Protein AF-A0A166SBR6-F1 (afdb_monomer_lite)

Foldseek 3Di:
DPPDPDPVLVDDLVVLLVVLLVLCLVPLAAASVSNVVQLPPDVSSVVSPPLVNCLVSLLSSLVSQAFCLLVCLPVNPLLSDSNLSNVQSVLLNVLLQVLLVLPCPDPCNLSSLVNLLVLLLRDLFRSQVNCVVSVVLVSLLCCLLPPQQVCCVVQQNDGDPDLSNLSSLVSNQSPDDPVVLLVDDPVSLQSLLFSLVCLFFCCQQFPFALADLLDQDFQADDDPPDDPVCVVVDQPPLFDQWLRGTPPDDDDLVRFWDFDCHSNDGATWGRARSSQSSQLSNQSNVLVDQDDQDPPFAQDPVRCVVVVNPFHADHSVNSVVQSVDRQDDGQDHHDSVSVVVDDPVLNVCSVNSHQDLPNPRSSSLCVLVRLCRRAVNNRNDDGPDGDHNDRPPLPAFKWKFKFKFFDFVQSVVVRHDSHDDPPDHCVRSPIDIAIDIKHKWKWFQFPPFDDAQFDDPPSSRGSPLLAQRHADWDWDDDPQWIWIAHPVRDITIIGIDDPPDAQPYDLVRQPVSVVVVVVVVVVVVVVVVCVPDVPDDDDDDDDDDDDDDDDDDPDDDDDDDDDDDDDDDDYDDDDDDDDDDDDDDDDDDDDDDDDDDDPDDPPPPDSRGPWMKMWIWGDPRVCSHRNIWIKIHTARSSNRKTKIKIDGDDDPPDPPVPPAIKIWIHHCGSSWKGKTKIFGDDPDSPSDRGRMGIDIITHDDPVPDPVVVVVVVPPDDPDDDDDDDDDDDDDDDDDDDDPPDPDPPPPPDQQKEKEFAQWEQFLVVLDTHGTKIWIARLQLLFTADIDHDDPPDPPPPPVPVRYHYHYHSLWYKFFFFEAAAEALLFAACVVPNLQCSQQPPDLVRSLVSSLVLQQLQQLLRHQYYEYQFNQQSALSLLVVQCQDFDPDHVGHGHNYAYQGFAEFEPQFDADDALPDPPPVRRPPRHRGHYADDLVRLLVVLCVRVVSPHLAHEYAQWGARDDSHDPPDPVNRDIDGRHDLSNLLSNQVSCVVVQHAYEYEDAAQVSLQSCLVSPHQEYEQHLRDAQVSCDDNYAYANLLQLVCVVDVPDPSNVSSLVNLLRCVVVPPLRYAQHNNHSNHHRNASCVSLVVSVVSPHDNSSSLSRRFVSSLSSSATCCLDDPNVVVVVVCLLVLQQGCVRPNGNNAATRGSDRNGRPFMWIFSDDCVPPVSNRSHSQRTQWTDGSSRTQGHRSDGDD

Organism: NCBI:txid1759441

pLDDT: mean 81.95, std 21.07, range [21.33, 98.75]

InterPro domains:
  IPR006680 Amidohydrolase-related [PF01979] (812-1113)
  IPR011059 Metal-dependent hydrolase, composite domain superfamily [G3DSA:2.30.40.10] (1122-1196)
  IPR011059 Metal-dependent hydrolase, composite domain superfamily [SSF51338] (780-830)
  IPR011059 Metal-dependent hydrolase, composite domain superfamily [SSF51338] (1150-1192)
  IPR032466 Metal-dependent hydrolase [SSF51556] (816-1123)
  IPR051781 Metallo-dependent Hydrolase Enzymes [PTHR43135] (751-1193)

Sequence (1196 aa):
MIYQTSTLCRIPAEVLENIALEVTVLDPYGPPSGLIPLLCTCKHIGQLLAFKHTPDLYARVFRSRFDVAAAKRRFGPIAVQSSNLSKQLIIYCETLRDIKRGDIYSITVEGTLKSALFLALESDGKNAVQLQKAGLGDFVDRFVRERLRDTAPLCNGWPAESTVNAIALWLMWFTTTREQLQAETIEQRQQVIDLVLPYVVMPFRYPSAHAPANHFNMPLHTPSNISPSRVWSQRFPNSIPTAHGSFPLYRATSAVLEDVFHYDINLEFSRPLVTVAAKMLYFSRREILPIGVPPHLPFDRATAIALGHTHVRPTQADVHEVNAHQSVQMVPPPNWNYADTLSPSELDAMHQGLWTPTLTSASAMWDNDWNRSAFCFDPWSTPKMKGVTYTHGMFNGLWQGRMLVPDELHYRTLMRTGVRPPNFGEGNPHVTTVPVFMRLREHHCISPEQPVRVGGRGDHFDEGLSNAWMPKMRINEDNGICVVTDENGNKSSYHTYVPGKPSPHSEETCTSCIEHRERSEDDMRQRSAKLANPDVDMDMDMDIPAPDAEVESVFASVGLAHDYEMEEDDSEMEDDYEGSDVESMHADEVMHKDEVIEPQPARVKCDGIQDMFLTGETDMNHGQAWNHYIFYGRIRPWDGLIALVRVPRRVSGREDRHLGRWVFTGYIVGGKNFVGTWRALHQEDVGTPTWESAFCPSGWSPSSTPSDLRRAWARIPIKCVNSGLVLIPLLISAMQIPIVSPLADDPKAETTVKIIAGKVFDPYTLQLLDKRVITVSPVSGLITDIQPWSDSNDIQVCDDADTTVIDLRSLTVLAGFVDVHVHFFLHTYSETSWDDQVTKENLVERTVRATLHAKRTLMAGFTAVRDLGTEGAGDADISLRKCLSGAKPLIPGPRYFCANRAIVCTGSYGPKSSVHINQDGVEGITGAEVADGIEGCIKAVRRQVGAGADWIKVYANYGMRSRMTPVSSRAGQPSATFSTPELKAIIDTAHSYGVKVAAHATNEDTIQTLSDLGVDSLEHGLGVNAHNLHGNMKWAPTLAAYYTLGQDSDTWRDAKLAFTRAVSTGAENIVCGGDTGVFAHGENALEMQLMVKLGADWRKVLKWATLGGWECVRSTGWEGKIGAQRLARVEEMKEDRGTVGDNEVPFGAIRKGFAADIIATSGDFEQDFGSAVEASSILFVMKGGHVYKQDGSEKA

Secondary structure (DSSP, 8-state):
------GGGGS-HHHHHHHHHHHHHHS-SSS-TTHHHHHTS-HHHHHHT-TTT-HHHHHHHHHHHS--HHHHHHH-GGGGSHHHHHHHHHHHHHHHHHHHHT-TT-TTHHHHHHHHHHHHHT-SSHHHHHHHHHTHHHHHHHHHHHHTTTTGGGGTTSPP--HHHHHHHHHHHHH--HHHHHHS-HHHHHHHHHHHHHHHH-TTTS-SSSS-TT--SSSPPPPTTS-HHHHTTS--TT-EEETTEEES-PPPHHHHEEEEEETTEEEEEEPP-HHHHHHHHHHHHHTTSPPP--TTS-SSHHHHHHTT-SS----HHHHHHHHHS-SSPPPPPP-TTGGGGS-HHHHHHHHHT---TT---TTGGGHHHHHHHHHSS-TTS--SS---SS-TTTT-EEEEEEEEEE-HHHHHHHHH--SPPTT-BTBBTBEEEEEEEEEEEEEEEETTSPPPPP-S-SSSS-SSGGGTT--SEEEEEETTEEEEEETTS-EEEEEEP-TTPPP---TTT-HHHHHHHHHHHHHHHHHHHHHH--------------------SSS-----------------------------------------------------EEEEEEEEE--HHHHHHH--EEEEEEE-TTT--EEEEEEE---TT---TTS--EEEEEEEETTTEEEEEEEE--TT-TTS--SEEEEEEEE--TTS-THHHHHHHTTS-----------------------------------EEEEEEEEEEETTTTEEEEEEEEEEETTTTEEEEEEE--TTS-------TTEEEEEEEEEEEEEPEEEEEE-TT---TTTS-HHHHHHHS-HHHHHHHHHHHHHHHHHTTEEEEEE---TTSTTHHHHHHHHHSSSS-SS---EEEE--SPEE-TTBSS---SS-TTTSS-TT--SSEE--HHHHHHHHHHHHHHHT-SEEEEE-EE-B--SSS-SSHHHHS-EE-S-HHHHHHHHHHHHHTT-EEEEEE-SHHHHHHHHHHT-SEEEE-TT--GGGS-TT-EEE--HHHHHHH-TTSHHHHHHHHHHHHHHHTT---B-----BTSS-TT-TTHHHHHHHHTT--HHHHHHHTTHHHHHHHS-GGGSHHHHHHHHTTGGGS---HHHH-GGGS--SS--TTSB--EEEESS-TTT-HHHHTSTTTEEEEEETTEEEEETTEE--

Radius of gyration: 39.68 Å; chains: 1; bounding box: 97×113×117 Å

Structure (mmCIF, N/CA/C/O backbone):
data_AF-A0A166SBR6-F1
#
_entry.id   AF-A0A166SBR6-F1
#
loop_
_atom_site.group_PDB
_atom_site.id
_atom_site.type_symbol
_atom_site.label_atom_id
_atom_site.label_alt_id
_atom_site.label_comp_id
_atom_site.label_asym_id
_atom_site.label_entity_id
_atom_site.label_seq_id
_atom_site.pdbx_PDB_ins_code
_atom_site.Cartn_x
_atom_site.Cartn_y
_atom_site.Cartn_z
_atom_site.occupancy
_atom_site.B_iso_or_equiv
_atom_site.auth_seq_id
_atom_site.auth_comp_id
_atom_site.auth_asym_id
_atom_site.auth_atom_id
_atom_site.pdbx_PDB_model_num
ATOM 1 N N . MET A 1 1 ? -63.146 -6.066 56.684 1.00 38.81 1 MET A N 1
ATOM 2 C CA . MET A 1 1 ? -62.219 -7.114 57.163 1.00 38.81 1 MET A CA 1
ATOM 3 C C . MET A 1 1 ? -62.684 -8.456 56.617 1.00 38.81 1 MET A C 1
ATOM 5 O O . MET A 1 1 ? -63.605 -9.038 57.168 1.00 38.81 1 MET A O 1
ATOM 9 N N . ILE A 1 2 ? -62.115 -8.916 55.503 1.00 44.81 2 ILE A N 1
ATOM 10 C CA . ILE A 1 2 ? -62.269 -10.308 55.062 1.00 44.81 2 ILE A CA 1
ATOM 11 C C . ILE A 1 2 ? -60.983 -10.994 55.511 1.00 44.81 2 ILE A C 1
ATOM 13 O O . ILE A 1 2 ? -59.907 -10.641 55.037 1.00 44.81 2 ILE A O 1
ATOM 17 N N . TYR A 1 3 ? -61.081 -11.894 56.488 1.00 46.91 3 TYR A N 1
ATOM 18 C CA . TYR A 1 3 ? -59.941 -12.683 56.948 1.00 46.91 3 TYR A CA 1
ATOM 19 C C . TYR A 1 3 ? -59.435 -13.540 55.780 1.00 46.91 3 TYR A C 1
ATOM 21 O O . TYR A 1 3 ? -60.065 -14.530 55.415 1.00 46.91 3 TYR A O 1
ATOM 29 N N . GLN A 1 4 ? -58.303 -13.158 55.180 1.00 51.22 4 GLN A N 1
ATOM 30 C CA . GLN A 1 4 ? -57.574 -14.036 54.268 1.00 51.22 4 GLN A CA 1
ATOM 31 C C . GLN A 1 4 ? -57.153 -15.294 55.044 1.00 51.22 4 GLN A C 1
ATOM 33 O O . GLN A 1 4 ? -56.449 -15.233 56.055 1.00 51.22 4 GLN A O 1
ATOM 38 N N . THR A 1 5 ? -57.645 -16.446 54.592 1.00 59.12 5 THR A N 1
ATOM 39 C CA . THR A 1 5 ? -57.474 -17.760 55.231 1.00 59.12 5 THR A CA 1
ATOM 40 C C . THR A 1 5 ? -56.144 -18.434 54.896 1.00 59.12 5 THR A C 1
ATOM 42 O O . THR A 1 5 ? -55.785 -19.414 55.540 1.00 59.12 5 THR A O 1
ATOM 45 N N . SER A 1 6 ? -55.390 -17.912 53.926 1.00 69.75 6 SER A N 1
ATOM 46 C CA . SER A 1 6 ? -54.080 -18.449 53.560 1.00 69.75 6 SER A CA 1
ATOM 47 C C . SER A 1 6 ? -53.014 -18.026 54.571 1.00 69.75 6 SER A C 1
ATOM 49 O O . SER A 1 6 ? -52.753 -16.835 54.746 1.00 69.75 6 SER A O 1
ATOM 51 N N . THR A 1 7 ? -52.362 -19.000 55.208 1.00 72.94 7 THR A N 1
ATOM 52 C CA . THR A 1 7 ? -51.221 -18.792 56.115 1.00 72.94 7 THR A CA 1
ATOM 53 C C . THR A 1 7 ? -50.070 -18.050 55.427 1.00 72.94 7 THR A C 1
ATOM 55 O O . THR A 1 7 ? -49.385 -17.263 56.069 1.00 72.94 7 THR A O 1
ATOM 58 N N . LEU A 1 8 ? -49.911 -18.236 54.110 1.00 72.06 8 LEU A N 1
ATOM 59 C CA . LEU A 1 8 ? -48.919 -17.553 53.270 1.00 72.06 8 LEU A CA 1
ATOM 60 C C . LEU A 1 8 ? -49.154 -16.037 53.175 1.00 72.06 8 LEU A C 1
ATOM 62 O O . LEU A 1 8 ? -48.192 -15.281 53.124 1.00 72.06 8 LEU A O 1
ATOM 66 N N . CYS A 1 9 ? -50.409 -15.573 53.210 1.00 76.75 9 CYS A N 1
ATOM 67 C CA . CYS A 1 9 ? -50.736 -14.140 53.183 1.00 76.75 9 CYS A CA 1
ATOM 68 C C . CYS A 1 9 ? -50.559 -13.448 54.548 1.00 76.75 9 CYS A C 1
ATOM 70 O O . CYS A 1 9 ? -50.810 -12.254 54.657 1.00 76.75 9 CYS A O 1
ATOM 72 N N . ARG A 1 10 ? -50.170 -14.185 55.600 1.00 81.38 10 ARG A N 1
ATOM 73 C CA . ARG A 1 10 ? -49.871 -13.636 56.937 1.00 81.38 10 ARG A CA 1
ATOM 74 C C . ARG A 1 10 ? -48.376 -13.431 57.181 1.00 81.38 10 ARG A C 1
ATOM 76 O O . ARG A 1 10 ? -48.003 -12.953 58.248 1.00 81.38 10 ARG A O 1
ATOM 83 N N . ILE A 1 11 ? -47.531 -13.841 56.236 1.00 84.12 11 ILE A N 1
ATOM 84 C CA . ILE A 1 11 ? -46.085 -13.650 56.325 1.00 84.12 11 ILE A CA 1
ATOM 85 C C . ILE A 1 11 ? -45.796 -12.145 56.167 1.00 84.12 11 ILE A C 1
ATOM 87 O O . ILE A 1 11 ? -46.337 -11.542 55.238 1.00 84.12 11 ILE A O 1
ATOM 91 N N . PRO A 1 12 ? -44.977 -11.530 57.042 1.00 88.88 12 PRO A N 1
ATOM 92 C CA . PRO A 1 12 ? -44.570 -10.132 56.896 1.00 88.88 12 PRO A CA 1
ATOM 93 C C . PRO A 1 12 ? -43.930 -9.853 55.530 1.00 88.88 12 PRO A C 1
ATOM 95 O O . PRO A 1 12 ? -43.245 -10.718 54.975 1.00 88.88 12 PRO A O 1
ATOM 98 N N . ALA A 1 13 ? -44.136 -8.645 55.004 1.00 84.50 13 ALA A N 1
ATOM 99 C CA . ALA A 1 13 ? -43.647 -8.243 53.686 1.00 84.50 13 ALA A CA 1
ATOM 100 C C . ALA A 1 13 ? -42.123 -8.412 53.568 1.00 84.50 13 ALA A C 1
ATOM 102 O O . ALA A 1 13 ? -41.638 -8.981 52.596 1.00 84.50 13 ALA A O 1
ATOM 103 N N . GLU A 1 14 ? -41.383 -8.046 54.613 1.00 87.44 14 GLU A N 1
ATOM 104 C CA . GLU A 1 14 ? -39.922 -8.127 54.681 1.00 87.44 14 GLU A CA 1
ATOM 105 C C . GLU A 1 14 ? -39.426 -9.578 54.594 1.00 87.44 14 GLU A C 1
ATOM 107 O O . GLU A 1 14 ? -38.393 -9.872 53.990 1.00 87.44 14 GLU A O 1
ATOM 112 N N . VAL A 1 15 ? -40.179 -10.516 55.178 1.00 90.06 15 VAL A N 1
ATOM 113 C CA . VAL A 1 15 ? -39.865 -11.948 55.112 1.00 90.06 15 VAL A CA 1
ATOM 114 C C . VAL A 1 15 ? -40.157 -12.488 53.713 1.00 90.06 15 VAL A C 1
ATOM 116 O O . VAL A 1 15 ? -39.352 -13.254 53.187 1.00 90.06 15 VAL A O 1
ATOM 119 N N . LEU A 1 16 ? -41.259 -12.070 53.081 1.00 89.25 16 LEU A N 1
ATOM 120 C CA . LEU A 1 16 ? -41.572 -12.434 51.693 1.00 89.25 16 LEU A CA 1
ATOM 121 C C . LEU A 1 16 ? -40.541 -11.878 50.703 1.00 89.25 16 LEU A C 1
ATOM 123 O O . LEU A 1 16 ? -40.150 -12.594 49.785 1.00 89.25 16 LEU A O 1
ATOM 127 N N . GLU A 1 17 ? -40.062 -10.651 50.902 1.00 91.50 17 GLU A N 1
ATOM 128 C CA . GLU A 1 17 ? -38.979 -10.060 50.109 1.00 91.50 17 GLU A CA 1
ATOM 129 C C . GLU A 1 17 ? -37.661 -10.823 50.275 1.00 91.50 17 GLU A C 1
ATOM 131 O O . GLU A 1 17 ? -36.966 -11.081 49.293 1.00 91.50 17 GLU A O 1
ATOM 136 N N . ASN A 1 18 ? -37.314 -11.234 51.498 1.00 92.00 18 ASN A N 1
ATOM 137 C CA . ASN A 1 18 ? -36.126 -12.056 51.730 1.00 92.00 18 ASN A CA 1
ATOM 138 C C . ASN A 1 18 ? -36.257 -13.429 51.064 1.00 92.00 18 ASN A C 1
ATOM 140 O O . ASN A 1 18 ? -35.329 -13.857 50.387 1.00 92.00 18 ASN A O 1
ATOM 144 N N . ILE A 1 19 ? -37.417 -14.087 51.173 1.00 90.94 19 ILE A N 1
ATOM 145 C CA . ILE A 1 19 ? -37.689 -15.340 50.453 1.00 90.94 19 ILE A CA 1
ATOM 146 C C . ILE A 1 19 ? -37.545 -15.124 48.942 1.00 90.94 19 ILE A C 1
ATOM 148 O O . ILE A 1 19 ? -36.897 -15.921 48.269 1.00 90.94 19 ILE A O 1
ATOM 152 N N . ALA A 1 20 ? -38.115 -14.041 48.407 1.00 90.94 20 ALA A N 1
ATOM 153 C CA . ALA A 1 20 ? -37.998 -13.687 46.999 1.00 90.94 20 ALA A CA 1
ATOM 154 C C . ALA A 1 20 ? -36.533 -13.516 46.574 1.00 90.94 20 ALA A C 1
ATOM 156 O O . ALA A 1 20 ? -36.138 -14.072 45.550 1.00 90.94 20 ALA A O 1
ATOM 157 N N . LEU A 1 21 ? -35.714 -12.815 47.366 1.00 92.56 21 LEU A N 1
ATOM 158 C CA . LEU A 1 21 ? -34.284 -12.666 47.103 1.00 92.56 21 LEU A CA 1
ATOM 159 C C . LEU A 1 21 ? -33.564 -14.021 47.116 1.00 92.56 21 LEU A C 1
ATOM 161 O O . LEU A 1 21 ? -32.890 -14.339 46.140 1.00 92.56 21 LEU A O 1
ATOM 165 N N . GLU A 1 22 ? -33.741 -14.837 48.156 1.00 92.06 22 GLU A N 1
ATOM 166 C CA . GLU A 1 22 ? -33.090 -16.151 48.274 1.00 92.06 22 GLU A CA 1
ATOM 167 C C . GLU A 1 22 ? -33.437 -17.071 47.096 1.00 92.06 22 GLU A C 1
ATOM 169 O O . GLU A 1 22 ? -32.562 -17.717 46.521 1.00 92.06 22 GLU A O 1
ATOM 174 N N . VAL A 1 23 ? -34.696 -17.060 46.643 1.00 90.19 23 VAL A N 1
ATOM 175 C CA . VAL A 1 23 ? -35.125 -17.804 45.448 1.00 90.19 23 VAL A CA 1
ATOM 176 C C . VAL A 1 23 ? -34.358 -17.357 44.200 1.00 90.19 23 VAL A C 1
ATOM 178 O O . VAL A 1 23 ? -34.028 -18.185 43.351 1.00 90.19 23 VAL A O 1
ATOM 181 N N . THR A 1 24 ? -34.034 -16.067 44.080 1.00 87.62 24 THR A N 1
ATOM 182 C CA . THR A 1 24 ? -33.200 -15.577 42.973 1.00 87.62 24 THR A CA 1
ATOM 183 C C . THR A 1 24 ? -31.715 -15.903 43.131 1.00 87.62 24 THR A C 1
ATOM 185 O O . THR A 1 24 ? -31.011 -15.907 42.125 1.00 87.62 24 THR A O 1
ATOM 188 N N . VAL A 1 25 ? -31.224 -16.191 44.335 1.00 86.31 25 VAL A N 1
ATOM 189 C CA . VAL A 1 25 ? -29.816 -16.560 44.564 1.00 86.31 25 VAL A CA 1
ATOM 190 C C . VAL A 1 25 ? -29.553 -18.029 44.203 1.00 86.31 25 VAL A C 1
ATOM 192 O O . VAL A 1 25 ? -28.442 -18.358 43.798 1.00 86.31 25 VAL A O 1
ATOM 195 N N . LEU A 1 26 ? -30.572 -18.898 44.265 1.00 86.62 26 LEU A N 1
ATOM 196 C CA . LEU A 1 26 ? -30.458 -20.321 43.901 1.00 86.62 26 LEU A CA 1
ATOM 197 C C . LEU A 1 26 ? -30.028 -20.558 42.443 1.00 86.62 26 LEU A C 1
ATOM 199 O O . LEU A 1 26 ? -29.295 -21.505 42.167 1.00 86.62 26 LEU A O 1
ATOM 203 N N . ASP A 1 27 ? -30.483 -19.709 41.520 1.00 84.81 27 ASP A N 1
ATOM 204 C CA . ASP A 1 27 ? -30.045 -19.696 40.121 1.00 84.81 27 ASP A CA 1
ATOM 205 C C . ASP A 1 27 ? -29.682 -18.261 39.725 1.00 84.81 27 ASP A C 1
ATOM 207 O O . ASP A 1 27 ? -30.546 -17.521 39.244 1.00 84.81 27 ASP A O 1
ATOM 211 N N . PRO A 1 28 ? -28.433 -17.823 39.956 1.00 84.31 28 PRO A N 1
ATOM 212 C CA . PRO A 1 28 ? -28.042 -16.424 39.810 1.00 84.31 28 PRO A CA 1
ATOM 213 C C . PRO A 1 28 ? -27.919 -15.971 38.345 1.00 84.31 28 PRO A C 1
ATOM 215 O O . PRO A 1 28 ? -27.685 -14.788 38.083 1.00 84.31 28 PRO A O 1
ATOM 218 N N . TYR A 1 29 ? -28.088 -16.876 37.377 1.00 88.31 29 TYR A N 1
ATOM 219 C CA . TYR A 1 29 ? -27.878 -16.588 35.962 1.00 88.31 29 TYR A CA 1
ATOM 220 C C . TYR A 1 29 ? -29.149 -16.102 35.261 1.00 88.31 29 TYR A C 1
ATOM 222 O O . TYR A 1 29 ? -30.262 -16.546 35.541 1.00 88.31 29 TYR A O 1
ATOM 230 N N . GLY A 1 30 ? -28.974 -15.178 34.317 1.00 85.81 30 GLY A N 1
ATOM 231 C CA . GLY A 1 30 ? -30.040 -14.645 33.475 1.00 85.81 30 GLY A CA 1
ATOM 232 C C . GLY A 1 30 ? -31.137 -13.897 34.248 1.00 85.81 30 GLY A C 1
ATOM 233 O O . GLY A 1 30 ? -30.898 -13.381 35.344 1.00 85.81 30 GLY A O 1
ATOM 234 N N . PRO A 1 31 ? -32.351 -13.809 33.676 1.00 87.94 31 PRO A N 1
ATOM 235 C CA . PRO A 1 31 ? -33.503 -13.222 34.355 1.00 87.94 31 PRO A CA 1
ATOM 236 C C . PRO A 1 31 ? -33.896 -14.012 35.618 1.00 87.94 31 PRO A C 1
ATOM 238 O O . PRO A 1 31 ? -33.760 -15.238 35.615 1.00 87.94 31 PRO A O 1
ATOM 241 N N . PRO A 1 32 ? -34.451 -13.365 36.666 1.00 89.75 32 PRO A N 1
ATOM 242 C CA . PRO A 1 32 ? -34.853 -14.010 37.924 1.00 89.75 32 PRO A CA 1
ATOM 243 C C . PRO A 1 32 ? -36.114 -14.884 37.762 1.00 89.75 32 PRO A C 1
ATOM 245 O O . PRO A 1 32 ? -37.164 -14.628 38.346 1.00 89.75 32 PRO A O 1
ATOM 248 N N . SER A 1 33 ? -36.025 -15.930 36.941 1.00 87.56 33 SER A N 1
ATOM 249 C CA . SER A 1 33 ? -37.147 -16.789 36.545 1.00 87.56 33 SER A CA 1
ATOM 250 C C . SER A 1 33 ? -37.757 -17.565 37.716 1.00 87.56 33 SER A C 1
ATOM 252 O O . SER A 1 33 ? -38.972 -17.757 37.748 1.00 87.56 33 SER A O 1
ATOM 254 N N . GLY A 1 34 ? -36.950 -17.914 38.725 1.00 85.94 34 GLY A N 1
ATOM 255 C CA . GLY A 1 34 ? -37.412 -18.530 39.974 1.00 85.94 34 GLY A CA 1
ATOM 256 C C . GLY A 1 34 ? -38.410 -17.670 40.758 1.00 85.94 34 GLY A C 1
ATOM 257 O O . GLY A 1 34 ? -39.200 -18.202 41.534 1.00 85.94 34 GLY A O 1
ATOM 258 N N . LEU A 1 35 ? -38.447 -16.355 40.511 1.00 88.75 35 LEU A N 1
ATOM 259 C CA . LEU A 1 35 ? -39.417 -15.452 41.126 1.00 88.75 35 LEU A CA 1
ATOM 260 C C . LEU A 1 35 ? -40.826 -15.609 40.523 1.00 88.75 35 LEU A C 1
ATOM 262 O O . LEU A 1 35 ? -41.815 -15.341 41.203 1.00 88.75 35 LEU A O 1
ATOM 266 N N . ILE A 1 36 ? -40.944 -16.073 39.272 1.00 89.81 36 ILE A N 1
ATOM 267 C CA . ILE A 1 36 ? -42.228 -16.164 38.555 1.00 89.81 36 ILE A CA 1
ATOM 268 C C . ILE A 1 36 ? -43.214 -17.100 39.276 1.00 89.81 36 ILE A C 1
ATOM 270 O O . ILE A 1 36 ? -44.327 -16.653 39.562 1.00 89.81 36 ILE A O 1
ATOM 274 N N . PRO A 1 37 ? -42.849 -18.347 39.650 1.00 90.56 37 PRO A N 1
ATOM 275 C CA . PRO A 1 37 ? -43.735 -19.203 40.436 1.00 90.56 37 PRO A CA 1
ATOM 276 C C . PRO A 1 37 ? -44.223 -18.547 41.733 1.00 90.56 37 PRO A C 1
ATOM 278 O O . PRO A 1 37 ? -45.402 -18.672 42.056 1.00 90.56 37 PRO A O 1
ATOM 281 N N . LEU A 1 38 ? -43.353 -17.809 42.440 1.00 87.69 38 LEU A N 1
ATOM 282 C CA . LEU A 1 38 ? -43.702 -17.114 43.684 1.00 87.69 38 LEU A CA 1
ATOM 283 C C . LEU A 1 38 ? -44.722 -15.991 43.439 1.00 87.69 38 LEU A C 1
ATOM 285 O O . LEU A 1 38 ? -45.727 -15.912 44.148 1.00 87.69 38 LEU A O 1
ATOM 289 N N . LEU A 1 39 ? -44.518 -15.176 42.401 1.00 89.56 39 LEU A N 1
ATOM 290 C CA . LEU A 1 39 ? -45.446 -14.111 41.997 1.00 89.56 39 LEU A CA 1
ATOM 291 C C . LEU A 1 39 ? -46.814 -14.658 41.561 1.00 89.56 39 LEU A C 1
ATOM 293 O O . LEU A 1 39 ? -47.839 -14.008 41.767 1.00 89.56 39 LEU A O 1
ATOM 297 N N . CYS A 1 40 ? -46.847 -15.866 40.994 1.00 90.50 40 CYS A N 1
ATOM 298 C CA . CYS A 1 40 ? -48.069 -16.529 40.545 1.00 90.50 40 CYS A CA 1
ATOM 299 C C . CYS A 1 40 ? -48.825 -17.287 41.653 1.00 90.50 40 CYS A C 1
ATOM 301 O O . CYS A 1 40 ? -49.905 -17.811 41.382 1.00 90.50 40 CYS A O 1
ATOM 303 N N . THR A 1 41 ? -48.315 -17.340 42.891 1.00 88.38 41 THR A N 1
ATOM 304 C CA . THR A 1 41 ? -48.963 -18.080 43.996 1.00 88.38 41 THR A CA 1
ATOM 305 C C . THR A 1 41 ? -50.339 -17.524 44.370 1.00 88.38 41 THR A C 1
ATOM 307 O O . THR A 1 41 ? -51.290 -18.286 44.544 1.00 88.38 41 THR A O 1
ATOM 310 N N . CYS A 1 42 ? -50.476 -16.201 44.507 1.00 87.69 42 CYS A N 1
ATOM 311 C CA . CYS A 1 42 ? -51.761 -15.526 44.690 1.00 87.69 42 CYS A CA 1
ATOM 312 C C . CYS A 1 42 ? -51.669 -14.033 44.342 1.00 87.69 42 CYS A C 1
ATOM 314 O O . CYS A 1 42 ? -50.597 -13.435 44.402 1.00 87.69 42 CYS A O 1
ATOM 316 N N . LYS A 1 43 ? -52.818 -13.400 44.055 1.00 86.94 43 LYS A N 1
ATOM 317 C CA . LYS A 1 43 ? -52.884 -11.970 43.690 1.00 86.94 43 LYS A CA 1
ATOM 318 C C . LYS A 1 43 ? -52.272 -11.042 44.745 1.00 86.94 43 LYS A C 1
ATOM 320 O O . LYS A 1 43 ? -51.669 -10.047 44.375 1.00 86.94 43 LYS A O 1
ATOM 325 N N . HIS A 1 44 ? -52.422 -11.367 46.032 1.00 86.25 44 HIS A N 1
ATOM 326 C CA . HIS A 1 44 ? -51.884 -10.547 47.120 1.00 86.25 44 HIS A CA 1
ATOM 327 C C . HIS A 1 44 ? -50.350 -10.549 47.130 1.00 86.25 44 HIS A C 1
ATOM 329 O O . HIS A 1 44 ? -49.753 -9.482 47.100 1.00 86.25 44 HIS A O 1
ATOM 335 N N . ILE A 1 45 ? -49.722 -11.731 47.084 1.00 87.44 45 ILE A N 1
ATOM 336 C CA . ILE A 1 45 ? -48.256 -11.869 47.015 1.00 87.44 45 ILE A CA 1
ATOM 337 C C . ILE A 1 45 ? -47.721 -11.265 45.711 1.00 87.44 45 ILE A C 1
ATOM 339 O O . ILE A 1 45 ? -46.743 -10.527 45.738 1.00 87.44 45 ILE A O 1
ATOM 343 N N . GLY A 1 46 ? -48.394 -11.517 44.583 1.00 88.19 46 GLY A N 1
ATOM 344 C CA . GLY A 1 46 ? -48.014 -10.948 43.291 1.00 88.19 46 GLY A CA 1
ATOM 345 C C . GLY A 1 46 ? -48.081 -9.418 43.250 1.00 88.19 46 GLY A C 1
ATOM 346 O O . GLY A 1 46 ? -47.224 -8.804 42.628 1.00 88.19 46 GLY A O 1
ATOM 347 N N . GLN A 1 47 ? -49.057 -8.793 43.920 1.00 87.69 47 GLN A N 1
ATOM 348 C CA . GLN A 1 47 ? -49.128 -7.333 44.068 1.00 87.69 47 GLN A CA 1
ATOM 349 C C . GLN A 1 47 ? -48.078 -6.802 45.046 1.00 87.69 47 GLN A C 1
ATOM 351 O O . GLN A 1 47 ? -47.451 -5.789 44.759 1.00 87.69 47 GLN A O 1
ATOM 356 N N . LEU A 1 48 ? -47.877 -7.483 46.176 1.00 88.31 48 LEU A N 1
ATOM 357 C CA . LEU A 1 48 ? -46.940 -7.062 47.218 1.00 88.31 48 LEU A CA 1
ATOM 358 C C . LEU A 1 48 ? -45.495 -7.073 46.716 1.00 88.31 48 LEU A C 1
ATOM 360 O O . LEU A 1 48 ? -44.773 -6.126 46.974 1.00 88.31 48 LEU A O 1
ATOM 364 N N . LEU A 1 49 ? -45.100 -8.096 45.956 1.00 90.88 49 LEU A N 1
ATOM 365 C CA . LEU A 1 49 ? -43.754 -8.234 45.386 1.00 90.88 49 LEU A CA 1
ATOM 366 C C . LEU A 1 49 ? -43.635 -7.655 43.966 1.00 90.88 49 LEU A C 1
ATOM 368 O O . LEU A 1 49 ? -42.652 -7.918 43.274 1.00 90.88 49 LEU A O 1
ATOM 372 N N . ALA A 1 50 ? -44.649 -6.936 43.474 1.00 87.56 50 ALA A N 1
ATOM 373 C CA . ALA A 1 50 ? -44.616 -6.408 42.117 1.00 87.56 50 ALA A CA 1
ATOM 374 C C . ALA A 1 50 ? -43.514 -5.353 41.966 1.00 87.56 50 ALA A C 1
ATOM 376 O O . ALA A 1 50 ? -43.345 -4.485 42.820 1.00 87.56 50 ALA A O 1
ATOM 377 N N . PHE A 1 51 ? -42.864 -5.338 40.801 1.00 86.00 51 PHE A N 1
ATOM 378 C CA . PHE A 1 51 ? -41.807 -4.381 40.455 1.00 86.00 51 PHE A CA 1
ATOM 379 C C . PHE A 1 51 ? -42.127 -2.920 40.797 1.00 86.00 51 PHE A C 1
ATOM 381 O O . PHE A 1 51 ? -41.295 -2.219 41.363 1.00 86.00 51 PHE A O 1
ATOM 388 N N . LYS A 1 52 ? -43.358 -2.473 40.518 1.00 84.62 52 LYS A N 1
ATOM 389 C CA . LYS A 1 52 ? -43.799 -1.095 40.780 1.00 84.62 52 LYS A CA 1
ATOM 390 C C . LYS A 1 52 ? -43.873 -0.744 42.274 1.00 84.62 52 LYS A C 1
ATOM 392 O O . LYS A 1 52 ? -43.822 0.433 42.615 1.00 84.62 52 LYS A O 1
ATOM 397 N N . HIS A 1 53 ? -44.046 -1.735 43.145 1.00 86.31 53 HIS A N 1
ATOM 398 C CA . HIS A 1 53 ? -44.285 -1.537 44.574 1.00 86.31 53 HIS A CA 1
ATOM 399 C C . HIS A 1 53 ? -43.036 -1.772 45.431 1.00 86.31 53 HIS A C 1
ATOM 401 O O . HIS A 1 53 ? -42.934 -1.167 46.492 1.00 86.31 53 HIS A O 1
ATOM 407 N N . THR A 1 54 ? -42.078 -2.582 44.967 1.00 89.62 54 THR A N 1
ATOM 408 C CA . THR A 1 54 ? -40.885 -2.963 45.747 1.00 89.62 54 THR A CA 1
ATOM 409 C C . THR A 1 54 ? -39.573 -2.779 44.967 1.00 89.62 54 THR A C 1
ATOM 411 O O . THR A 1 54 ? -38.867 -3.762 44.721 1.00 89.62 54 THR A O 1
ATOM 414 N N . PRO A 1 55 ? -39.193 -1.551 44.562 1.00 89.69 55 PRO A N 1
ATOM 415 C CA . PRO A 1 55 ? -37.936 -1.311 43.841 1.00 89.69 55 PRO A CA 1
ATOM 416 C C . PRO A 1 55 ? -36.693 -1.733 44.646 1.00 89.69 55 PRO A C 1
ATOM 418 O O . PRO A 1 55 ? -35.716 -2.198 44.060 1.00 89.69 55 PRO A O 1
ATOM 421 N N . ASP A 1 56 ? -36.739 -1.661 45.981 1.00 92.75 56 ASP A N 1
ATOM 422 C CA . ASP A 1 56 ? -35.648 -2.096 46.866 1.00 92.75 56 ASP A CA 1
ATOM 423 C C . ASP A 1 56 ? -35.335 -3.591 46.743 1.00 92.75 56 ASP A C 1
ATOM 425 O O . ASP A 1 56 ? -34.165 -3.975 46.655 1.00 92.75 56 ASP A O 1
ATOM 429 N N . LEU A 1 57 ? -36.364 -4.443 46.654 1.00 93.31 57 LEU A N 1
ATOM 430 C CA . LEU A 1 57 ? -36.196 -5.875 46.405 1.00 93.31 57 LEU A CA 1
ATOM 431 C C . LEU A 1 57 ? -35.436 -6.107 45.094 1.00 93.31 57 LEU A C 1
ATOM 433 O O . LEU A 1 57 ? -34.433 -6.819 45.071 1.00 93.31 57 LEU A O 1
ATOM 437 N N . TYR A 1 58 ? -35.870 -5.476 44.003 1.00 94.19 58 TYR A N 1
ATOM 438 C CA . TYR A 1 58 ? -35.247 -5.660 42.690 1.00 94.19 58 TYR A CA 1
ATOM 439 C C . TYR A 1 58 ? -33.844 -5.048 42.610 1.00 94.19 58 TYR A C 1
ATOM 441 O O . TYR A 1 58 ? -32.977 -5.597 41.933 1.00 94.19 58 TYR A O 1
ATOM 449 N N . ALA A 1 59 ? -33.562 -3.988 43.365 1.00 94.75 59 ALA A N 1
ATOM 450 C CA . ALA A 1 59 ? -32.208 -3.468 43.526 1.00 94.75 59 ALA A CA 1
ATOM 451 C C . ALA A 1 59 ? -31.289 -4.440 44.288 1.00 94.75 59 ALA A C 1
ATOM 453 O O . ALA A 1 59 ? -30.098 -4.545 43.982 1.00 94.75 59 ALA A O 1
ATOM 454 N N . ARG A 1 60 ? -31.811 -5.172 45.281 1.00 94.81 60 ARG A N 1
ATOM 455 C CA . ARG A 1 60 ? -31.074 -6.255 45.962 1.00 94.81 60 ARG A CA 1
ATOM 456 C C . ARG A 1 60 ? -30.830 -7.433 45.018 1.00 94.81 60 ARG A C 1
ATOM 458 O O . ARG A 1 60 ? -29.709 -7.938 44.967 1.00 94.81 60 ARG A O 1
ATOM 465 N N . VAL A 1 61 ? -31.828 -7.802 44.210 1.00 94.19 61 VAL A N 1
ATOM 466 C CA . VAL A 1 61 ? -31.677 -8.810 43.144 1.00 94.19 61 VAL A CA 1
ATOM 467 C C . VAL A 1 61 ? -30.590 -8.382 42.156 1.00 94.19 61 VAL A C 1
ATOM 469 O O . VAL A 1 61 ? -29.708 -9.186 41.856 1.00 94.19 61 VAL A O 1
ATOM 472 N N . PHE A 1 62 ? -30.573 -7.118 41.718 1.00 95.00 62 PHE A N 1
ATOM 473 C CA . PHE A 1 62 ? -29.522 -6.589 40.845 1.00 95.00 62 PHE A CA 1
ATOM 474 C C . PHE A 1 62 ? -28.128 -6.780 41.451 1.00 95.00 62 PHE A C 1
ATOM 476 O O . PHE A 1 62 ? -27.284 -7.421 40.835 1.00 95.00 62 PHE A O 1
ATOM 483 N N . ARG A 1 63 ? -27.900 -6.317 42.689 1.00 93.38 63 ARG A N 1
ATOM 484 C CA . ARG A 1 63 ? -26.597 -6.438 43.379 1.00 93.38 63 ARG A CA 1
ATOM 485 C C . ARG A 1 63 ? -26.131 -7.888 43.548 1.00 93.38 63 ARG A C 1
ATOM 487 O O . ARG A 1 63 ? -24.929 -8.167 43.556 1.00 93.38 63 ARG A O 1
ATOM 494 N N . SER A 1 64 ? -27.068 -8.823 43.693 1.00 91.94 64 SER A N 1
ATOM 495 C CA . SER A 1 64 ? -26.735 -10.248 43.774 1.00 91.94 64 SER A CA 1
ATOM 496 C C . SER A 1 64 ? -26.258 -10.821 42.432 1.00 91.94 64 SER A C 1
ATOM 498 O O . SER A 1 64 ? -25.410 -11.710 42.431 1.00 91.94 64 SER A O 1
ATOM 500 N N . ARG A 1 65 ? -26.732 -10.277 41.300 1.00 92.31 65 ARG A N 1
ATOM 501 C CA . ARG A 1 65 ? -26.546 -10.840 39.949 1.00 92.31 65 ARG A CA 1
ATOM 502 C C . ARG A 1 65 ? -25.585 -10.079 39.037 1.00 92.31 65 ARG A C 1
ATOM 504 O O . ARG A 1 65 ? -25.104 -10.676 38.077 1.00 92.31 65 ARG A O 1
ATOM 511 N N . PHE A 1 66 ? -25.346 -8.801 39.310 1.00 95.19 66 PHE A N 1
ATOM 512 C CA . PHE A 1 66 ? -24.563 -7.889 38.478 1.00 95.19 66 PHE A CA 1
ATOM 513 C C . PHE A 1 66 ? -23.594 -7.062 39.329 1.00 95.19 66 PHE A C 1
ATOM 515 O O . PHE A 1 66 ? -23.798 -6.862 40.532 1.00 95.19 66 PHE A O 1
ATOM 522 N N . ASP A 1 67 ? -22.526 -6.600 38.691 1.00 93.94 67 ASP A N 1
ATOM 523 C CA . ASP A 1 67 ? -21.502 -5.745 39.285 1.00 93.94 67 ASP A CA 1
ATOM 524 C C . ASP A 1 67 ? -21.997 -4.289 39.341 1.00 93.94 67 ASP A C 1
ATOM 526 O O . ASP A 1 67 ? -22.589 -3.787 38.389 1.00 93.94 67 ASP A O 1
ATOM 530 N N . VAL A 1 68 ? -21.766 -3.603 40.468 1.00 91.50 68 VAL A N 1
ATOM 531 C CA . VAL A 1 68 ? -22.227 -2.213 40.709 1.00 91.50 68 VAL A CA 1
ATOM 532 C C . VAL A 1 68 ? -21.093 -1.222 40.965 1.00 91.50 68 VAL A C 1
ATOM 534 O O . VAL A 1 68 ? -21.315 -0.012 40.955 1.00 91.50 68 VAL A O 1
ATOM 537 N N . ALA A 1 69 ? -19.881 -1.711 41.235 1.00 87.69 69 ALA A N 1
ATOM 538 C CA . ALA A 1 69 ? -18.781 -0.870 41.701 1.00 87.69 69 ALA A CA 1
ATOM 539 C C . ALA A 1 69 ? -18.341 0.138 40.630 1.00 87.69 69 ALA A C 1
ATOM 541 O O . ALA A 1 69 ? -18.189 1.319 40.932 1.00 87.69 69 ALA A O 1
ATOM 542 N N . ALA A 1 70 ? -18.212 -0.303 39.375 1.00 89.38 70 ALA A N 1
ATOM 543 C CA . ALA A 1 70 ? -17.869 0.568 38.252 1.00 89.38 70 ALA A CA 1
ATOM 544 C C . ALA A 1 70 ? -18.911 1.673 38.026 1.00 89.38 70 ALA A C 1
ATOM 546 O O . ALA A 1 70 ? -18.549 2.839 37.884 1.00 89.38 70 ALA A O 1
ATOM 547 N N . ALA A 1 71 ? -20.201 1.325 38.070 1.00 87.94 71 ALA A N 1
ATOM 548 C CA . ALA A 1 71 ? -21.288 2.290 37.946 1.00 87.94 71 ALA A CA 1
ATOM 549 C C . ALA A 1 71 ? -21.231 3.345 39.061 1.00 87.94 71 ALA A C 1
ATOM 551 O O . ALA A 1 71 ? -21.325 4.541 38.795 1.00 87.94 71 ALA A O 1
ATOM 552 N N . LYS A 1 72 ? -20.982 2.918 40.306 1.00 85.25 72 LYS A N 1
ATOM 553 C CA . LYS A 1 72 ? -20.795 3.837 41.434 1.00 85.25 72 LYS A CA 1
ATOM 554 C C . LYS A 1 72 ? -19.581 4.753 41.245 1.00 85.25 72 LYS A C 1
ATOM 556 O O . LYS A 1 72 ? -19.690 5.935 41.547 1.00 85.25 72 LYS A O 1
ATOM 561 N N . ARG A 1 73 ? -18.450 4.239 40.739 1.00 84.75 73 ARG A N 1
ATOM 562 C CA . ARG A 1 73 ? -17.249 5.053 40.459 1.00 84.75 73 ARG A CA 1
ATOM 563 C C . ARG A 1 73 ? -17.492 6.110 39.381 1.00 84.75 73 ARG A C 1
ATOM 565 O O . ARG A 1 73 ? -16.992 7.220 39.502 1.00 84.75 73 ARG A O 1
ATOM 572 N N . ARG A 1 74 ? -18.227 5.759 38.325 1.00 84.25 74 ARG A N 1
ATOM 573 C CA . ARG A 1 74 ? -18.382 6.588 37.116 1.00 84.25 74 ARG A CA 1
ATOM 574 C C . ARG A 1 74 ? -19.527 7.593 37.211 1.00 84.25 74 ARG A C 1
ATOM 576 O O . ARG A 1 74 ? -19.408 8.702 36.707 1.00 84.25 74 ARG A O 1
ATOM 583 N N . PHE A 1 75 ? -20.616 7.215 37.875 1.00 80.75 75 PHE A N 1
ATOM 584 C CA . PHE A 1 75 ? -21.840 8.017 37.968 1.00 80.75 75 PHE A CA 1
ATOM 585 C C . PHE A 1 75 ? -22.139 8.490 39.394 1.00 80.75 75 PHE A C 1
ATOM 587 O O . PHE A 1 75 ? -23.089 9.234 39.617 1.00 80.75 75 PHE A O 1
ATOM 594 N N . GLY A 1 76 ? -21.354 8.061 40.382 1.00 78.25 76 GLY A N 1
ATOM 595 C CA . GLY A 1 76 ? -21.552 8.418 41.780 1.00 78.25 76 GLY A CA 1
ATOM 596 C C . GLY A 1 76 ? -22.704 7.663 42.462 1.00 78.25 76 GLY A C 1
ATOM 597 O O . GLY A 1 76 ? -23.209 6.651 41.961 1.00 78.25 76 GLY A O 1
ATOM 598 N N . PRO A 1 77 ? -23.143 8.139 43.644 1.00 80.31 77 PRO A N 1
ATOM 599 C CA . PRO A 1 77 ? -24.162 7.467 44.452 1.00 80.31 77 PRO A CA 1
ATOM 600 C C . PRO A 1 77 ? -25.534 7.331 43.777 1.00 80.31 77 PRO A C 1
ATOM 602 O O . PRO A 1 77 ? -26.295 6.432 44.135 1.00 80.31 77 PRO A O 1
ATOM 605 N N . ILE A 1 78 ? -25.854 8.188 42.800 1.00 82.56 78 ILE A N 1
ATOM 606 C CA . ILE A 1 78 ? -27.147 8.171 42.104 1.00 82.56 78 ILE A CA 1
ATOM 607 C C . ILE A 1 78 ? -27.361 6.872 41.312 1.00 82.56 78 ILE A C 1
ATOM 609 O O . ILE A 1 78 ? -28.456 6.316 41.347 1.00 82.56 78 ILE A O 1
ATOM 613 N N . ALA A 1 79 ? -26.323 6.306 40.687 1.00 83.38 79 ALA A N 1
ATOM 614 C CA . ALA A 1 79 ? -26.466 5.071 39.908 1.00 83.38 79 ALA A CA 1
ATOM 615 C C . ALA A 1 79 ? -26.811 3.845 40.769 1.00 83.38 79 ALA A C 1
ATOM 617 O O . ALA A 1 79 ? -27.446 2.905 40.295 1.00 83.38 79 ALA A O 1
ATOM 618 N N . VAL A 1 80 ? -26.436 3.858 42.052 1.00 87.38 80 VAL A N 1
ATOM 619 C CA . VAL A 1 80 ? -26.690 2.750 42.987 1.00 87.38 80 VAL A CA 1
ATOM 620 C C . VAL A 1 80 ? -27.945 2.937 43.842 1.00 87.38 80 VAL A C 1
ATOM 622 O O . VAL A 1 80 ? -28.175 2.151 44.767 1.00 87.38 80 VAL A O 1
ATOM 625 N N . GLN A 1 81 ? -28.774 3.941 43.543 1.00 90.38 81 GLN A N 1
ATOM 626 C CA . GLN A 1 81 ? -30.101 4.081 44.142 1.00 90.38 81 GLN A CA 1
ATOM 627 C C . GLN A 1 81 ? -31.011 2.917 43.740 1.00 90.38 81 GLN A C 1
ATOM 629 O O . GLN A 1 81 ? -30.913 2.373 42.638 1.00 90.38 81 GLN A O 1
ATOM 634 N N . SER A 1 82 ? -31.925 2.528 44.631 1.00 93.00 82 SER A N 1
ATOM 635 C CA . SER A 1 82 ? -32.782 1.362 44.404 1.00 93.00 82 SER A CA 1
ATOM 636 C C . SER A 1 82 ? -33.665 1.485 43.162 1.00 93.00 82 SER A C 1
ATOM 638 O O . SER A 1 82 ? -33.801 0.522 42.408 1.00 93.00 82 SER A O 1
ATOM 640 N N . SER A 1 83 ? -34.214 2.674 42.898 1.00 90.56 83 SER A N 1
ATOM 641 C CA . SER A 1 83 ? -34.981 2.957 41.679 1.00 90.56 83 SER A CA 1
ATOM 642 C C . SER A 1 83 ? -34.163 2.666 40.419 1.00 90.56 83 SER A C 1
ATOM 644 O O . SER A 1 83 ? -34.631 1.947 39.537 1.00 90.56 83 SER A O 1
ATOM 646 N N . ASN A 1 84 ? -32.921 3.138 40.369 1.00 91.75 84 ASN A N 1
ATOM 647 C CA . ASN A 1 84 ? -32.079 3.085 39.176 1.00 91.75 84 ASN A CA 1
ATOM 648 C C . ASN A 1 84 ? -31.550 1.670 38.933 1.00 91.75 84 ASN A C 1
ATOM 650 O O . ASN A 1 84 ? -31.653 1.155 37.822 1.00 91.75 84 ASN A O 1
ATOM 654 N N . LEU A 1 85 ? -31.106 0.981 39.990 1.00 94.62 85 LEU A N 1
ATOM 655 C CA . LEU A 1 85 ? -30.700 -0.426 39.911 1.00 94.62 85 LEU A CA 1
ATOM 656 C C . LEU A 1 85 ? -31.858 -1.343 39.500 1.00 94.62 85 LEU A C 1
ATOM 658 O O . LEU A 1 85 ? -31.664 -2.271 38.716 1.00 94.62 85 LEU A O 1
ATOM 662 N N . SER A 1 86 ? -33.070 -1.093 40.007 1.00 93.19 86 SER A N 1
ATOM 663 C CA . SER A 1 86 ? -34.242 -1.888 39.628 1.00 93.19 86 SER A CA 1
ATOM 664 C C . SER A 1 86 ? -34.600 -1.708 38.149 1.00 93.19 86 SER A C 1
ATOM 666 O O . SER A 1 86 ? -34.864 -2.696 37.467 1.00 93.19 86 SER A O 1
ATOM 668 N N . LYS A 1 87 ? -34.547 -0.480 37.614 1.00 92.81 87 LYS A N 1
ATOM 669 C CA . LYS A 1 87 ? -34.741 -0.212 36.178 1.00 92.81 87 LYS A CA 1
ATOM 670 C C . LYS A 1 87 ? -33.636 -0.856 35.338 1.00 92.81 87 LYS A C 1
ATOM 672 O O . LYS A 1 87 ? -33.932 -1.531 34.354 1.00 92.81 87 LYS A O 1
ATOM 677 N N . GLN A 1 88 ? -32.378 -0.734 35.769 1.00 95.31 88 GLN A N 1
ATOM 678 C CA . GLN A 1 88 ? -31.241 -1.332 35.069 1.00 95.31 88 GLN A CA 1
ATOM 679 C C . GLN A 1 88 ? -31.323 -2.863 35.025 1.00 95.31 88 GLN A C 1
ATOM 681 O O . GLN A 1 88 ? -30.919 -3.475 34.036 1.00 95.31 88 GLN A O 1
ATOM 686 N N . LEU A 1 89 ? -31.904 -3.498 36.052 1.00 94.69 89 LEU A N 1
ATOM 687 C CA . LEU A 1 89 ? -32.158 -4.940 36.056 1.00 94.69 89 LEU A CA 1
ATOM 688 C C . LEU A 1 89 ? -32.983 -5.377 34.844 1.00 94.69 89 LEU A C 1
ATOM 690 O O . LEU A 1 89 ? -32.685 -6.420 34.264 1.00 94.69 89 LEU A O 1
ATOM 694 N N . ILE A 1 90 ? -34.000 -4.598 34.464 1.00 93.25 90 ILE A N 1
ATOM 695 C CA . ILE A 1 90 ? -34.843 -4.893 33.301 1.00 93.25 90 ILE A CA 1
ATOM 696 C C . ILE A 1 90 ? -33.992 -4.847 32.034 1.00 93.25 90 ILE A C 1
ATOM 698 O O . ILE A 1 90 ? -33.939 -5.846 31.319 1.00 93.25 90 ILE A O 1
ATOM 702 N N . ILE A 1 91 ? -33.259 -3.749 31.824 1.00 94.88 91 ILE A N 1
ATOM 703 C CA . ILE A 1 91 ? -32.418 -3.535 30.637 1.00 94.88 91 ILE A CA 1
ATOM 704 C C . ILE A 1 91 ? -31.397 -4.668 30.482 1.00 94.88 91 ILE A C 1
ATOM 706 O O . ILE A 1 91 ? -31.277 -5.272 29.414 1.00 94.88 91 ILE A O 1
ATOM 710 N N . TYR A 1 92 ? -30.696 -5.030 31.559 1.00 96.25 92 TYR A N 1
ATOM 711 C CA . TYR A 1 92 ? -29.720 -6.119 31.530 1.00 96.25 92 TYR A CA 1
ATOM 712 C C . TYR A 1 92 ? -30.380 -7.485 31.303 1.00 96.25 92 TYR A C 1
ATOM 714 O O . TYR A 1 92 ? -29.881 -8.281 30.510 1.00 96.25 92 TYR A O 1
ATOM 722 N N . CYS A 1 93 ? -31.527 -7.769 31.924 1.00 94.81 93 CYS A N 1
ATOM 723 C CA . CYS A 1 93 ? -32.245 -9.026 31.693 1.00 94.81 93 CYS A CA 1
ATOM 724 C C . CYS A 1 93 ? -32.775 -9.154 30.257 1.00 94.81 93 CYS A C 1
ATOM 726 O O . CYS A 1 93 ? -32.776 -10.258 29.709 1.00 94.81 93 CYS A O 1
ATOM 728 N N . GLU A 1 94 ? -33.241 -8.061 29.657 1.00 95.12 94 GLU A N 1
ATOM 729 C CA . GLU A 1 94 ? -33.669 -8.009 28.255 1.00 95.12 94 GLU A CA 1
ATOM 730 C C . GLU A 1 94 ? -32.482 -8.198 27.315 1.00 95.12 94 GLU A C 1
ATOM 732 O O . GLU A 1 94 ? -32.532 -9.067 26.449 1.00 95.12 94 GLU A O 1
ATOM 737 N N . THR A 1 95 ? -31.369 -7.513 27.581 1.00 97.06 95 THR A N 1
ATOM 738 C CA . THR A 1 95 ? -30.113 -7.667 26.833 1.00 97.06 95 THR A CA 1
ATOM 739 C C . THR A 1 95 ? -29.638 -9.122 26.825 1.00 97.06 95 THR A C 1
ATOM 741 O O . THR A 1 95 ? -29.404 -9.696 25.763 1.00 97.06 95 THR A O 1
ATOM 744 N N . LEU A 1 96 ? -29.556 -9.771 27.993 1.00 97.31 96 LEU A N 1
ATOM 745 C CA . LEU A 1 96 ? -29.152 -11.181 28.093 1.00 97.31 96 LEU A CA 1
ATOM 746 C C . LEU A 1 96 ? -30.138 -12.122 27.389 1.00 97.31 96 LEU A C 1
ATOM 748 O O . LEU A 1 96 ? -29.730 -13.128 26.808 1.00 97.31 96 LEU A O 1
ATOM 752 N N . ARG A 1 97 ? -31.441 -11.818 27.442 1.00 95.50 97 ARG A N 1
ATOM 753 C CA . ARG A 1 97 ? -32.474 -12.592 26.743 1.00 95.50 97 ARG A CA 1
ATOM 754 C C . ARG A 1 97 ? -32.311 -12.484 25.230 1.00 95.50 97 ARG A C 1
ATOM 756 O O . ARG A 1 97 ? -32.427 -13.503 24.556 1.00 95.50 97 ARG A O 1
ATOM 763 N N . ASP A 1 98 ? -32.051 -11.291 24.713 1.00 96.12 98 ASP A N 1
ATOM 764 C CA . ASP A 1 98 ? -31.900 -11.047 23.279 1.00 96.12 98 ASP A CA 1
ATOM 765 C C . ASP A 1 98 ? -30.612 -11.666 22.729 1.00 96.12 98 ASP A C 1
ATOM 767 O O . ASP A 1 98 ? -30.657 -12.340 21.698 1.00 96.12 98 ASP A O 1
ATOM 771 N N . ILE A 1 99 ? -29.503 -11.586 23.475 1.00 97.62 99 ILE A N 1
ATOM 772 C CA . ILE A 1 99 ? -28.271 -12.329 23.157 1.00 97.62 99 ILE A CA 1
ATOM 773 C C . ILE A 1 99 ? -28.567 -13.833 23.083 1.00 97.62 99 ILE A C 1
ATOM 775 O O . ILE A 1 99 ? -28.239 -14.484 22.092 1.00 97.62 99 ILE A O 1
ATOM 779 N N . LYS A 1 100 ? -29.261 -14.378 24.092 1.00 96.19 100 LYS A N 1
ATOM 780 C CA . LYS A 1 100 ? -29.601 -15.807 24.161 1.00 96.19 100 LYS A CA 1
ATOM 781 C C . LYS A 1 100 ? -30.559 -16.260 23.056 1.00 96.19 100 LYS A C 1
ATOM 783 O O . LYS A 1 100 ? -30.496 -17.412 22.635 1.00 96.19 100 LYS A O 1
ATOM 788 N N . ARG A 1 101 ? -31.460 -15.386 22.595 1.00 95.56 101 ARG A N 1
ATOM 789 C CA . ARG A 1 101 ? -32.322 -15.652 21.428 1.00 95.56 101 ARG A CA 1
ATOM 790 C C . ARG A 1 101 ? -31.505 -15.814 20.154 1.00 95.56 101 ARG A C 1
ATOM 792 O O . ARG A 1 101 ? -31.916 -16.561 19.273 1.00 95.56 101 ARG A O 1
ATOM 799 N N . GLY A 1 102 ? -30.370 -15.127 20.061 1.00 95.12 102 GLY A N 1
ATOM 800 C CA . GLY A 1 102 ? -29.468 -15.265 18.933 1.00 95.12 102 GLY A CA 1
ATOM 801 C C . GLY A 1 102 ? -29.965 -14.593 17.654 1.00 95.12 102 GLY A C 1
ATOM 802 O O . GLY A 1 102 ? -29.460 -14.928 16.589 1.00 95.12 102 GLY A O 1
ATOM 803 N N . ASP A 1 103 ? -30.922 -13.670 17.693 1.00 96.19 103 ASP A N 1
ATOM 804 C CA . ASP A 1 103 ? -31.335 -12.959 16.478 1.00 96.19 103 ASP A CA 1
ATOM 805 C C . ASP A 1 103 ? -30.429 -11.748 16.226 1.00 96.19 103 ASP A C 1
ATOM 807 O O . ASP A 1 103 ? -30.632 -10.667 16.778 1.00 96.19 103 ASP A O 1
ATOM 811 N N . ILE A 1 104 ? -29.413 -11.936 15.381 1.00 96.69 104 ILE A N 1
ATOM 812 C CA . ILE A 1 104 ? -28.494 -10.860 15.001 1.00 96.69 104 ILE A CA 1
ATOM 813 C C . ILE A 1 104 ? -29.116 -9.870 14.015 1.00 96.69 104 ILE A C 1
ATOM 815 O O . ILE A 1 104 ? -28.485 -8.852 13.764 1.00 96.69 104 ILE A O 1
ATOM 819 N N . TYR A 1 105 ? -30.298 -10.136 13.447 1.00 95.94 105 TYR A N 1
ATOM 820 C CA . TYR A 1 105 ? -30.997 -9.258 12.498 1.00 95.94 105 TYR A CA 1
ATOM 821 C C . TYR A 1 105 ? -32.156 -8.487 13.145 1.00 95.94 105 TYR A C 1
ATOM 823 O O . TYR A 1 105 ? -32.832 -7.713 12.466 1.00 95.94 105 TYR A O 1
ATOM 831 N N . SER A 1 106 ? -32.361 -8.656 14.455 1.00 94.25 106 SER A N 1
ATOM 832 C CA . SER A 1 106 ? -33.367 -7.915 15.213 1.00 94.25 106 SER A CA 1
ATOM 833 C C . SER A 1 106 ? -33.180 -6.403 15.070 1.00 94.25 106 SER A C 1
ATOM 835 O O . SER A 1 106 ? -32.062 -5.886 15.120 1.00 94.25 106 SER A O 1
ATOM 837 N N . ILE A 1 107 ? -34.293 -5.670 15.003 1.00 92.44 107 ILE A N 1
ATOM 838 C CA . ILE A 1 107 ? -34.296 -4.202 15.037 1.00 92.44 107 ILE A CA 1
ATOM 839 C C . ILE A 1 107 ? -33.729 -3.638 16.352 1.00 92.44 107 ILE A C 1
ATOM 841 O O . ILE A 1 107 ? -33.276 -2.500 16.392 1.00 92.44 107 ILE A O 1
ATOM 845 N N . THR A 1 108 ? -33.708 -4.437 17.424 1.00 92.94 108 THR A N 1
ATOM 846 C CA . THR A 1 108 ? -33.170 -4.044 18.738 1.00 92.94 108 THR A CA 1
ATOM 847 C C . THR A 1 108 ? -31.669 -4.296 18.894 1.00 92.94 108 THR A C 1
ATOM 849 O O . THR A 1 108 ? -31.103 -3.920 19.920 1.00 92.94 108 THR A O 1
ATOM 852 N N . VAL A 1 109 ? -31.004 -4.901 17.898 1.00 95.31 109 VAL A N 1
ATOM 853 C CA . VAL A 1 109 ? -29.611 -5.379 18.010 1.00 95.31 109 VAL A CA 1
ATOM 854 C C . VAL A 1 109 ? -28.623 -4.289 18.419 1.00 95.31 109 VAL A C 1
ATOM 856 O O . VAL A 1 109 ? -27.702 -4.553 19.187 1.00 95.31 109 VAL A O 1
ATOM 859 N N . GLU A 1 110 ? -28.817 -3.056 17.952 1.00 94.44 110 GLU A N 1
ATOM 860 C CA . GLU A 1 110 ? -27.955 -1.934 18.313 1.00 94.44 110 GLU A CA 1
ATOM 861 C C . GLU A 1 110 ? -28.043 -1.616 19.811 1.00 94.44 110 GLU A C 1
ATOM 863 O O . GLU A 1 110 ? -27.013 -1.498 20.474 1.00 94.44 110 GLU A O 1
ATOM 868 N N . GLY A 1 111 ? -29.261 -1.556 20.361 1.00 94.50 111 GLY A N 1
ATOM 869 C CA . GLY A 1 111 ? -29.486 -1.375 21.795 1.00 94.50 111 GLY A CA 1
ATOM 870 C C . GLY A 1 111 ? -28.910 -2.532 22.612 1.00 94.50 111 GLY A C 1
ATOM 871 O O . GLY A 1 111 ? -28.210 -2.301 23.596 1.00 94.50 111 GLY A O 1
ATOM 872 N N . THR A 1 112 ? -29.107 -3.775 22.156 1.00 96.62 112 THR A N 1
ATOM 873 C CA . THR A 1 112 ? -28.530 -4.970 22.792 1.00 96.62 112 THR A CA 1
ATOM 874 C C . THR A 1 112 ? -27.001 -4.901 22.847 1.00 96.62 112 THR A C 1
ATOM 876 O O . THR A 1 112 ? -26.410 -5.169 23.892 1.00 96.62 112 THR A O 1
ATOM 879 N N . LEU A 1 113 ? -26.343 -4.519 21.747 1.00 97.06 113 LEU A N 1
ATOM 880 C CA . LEU A 1 113 ? -24.886 -4.385 21.686 1.00 97.06 113 LEU A CA 1
ATOM 881 C C . LEU A 1 113 ? -24.385 -3.243 22.581 1.00 97.06 113 LEU A C 1
ATOM 883 O O . LEU A 1 113 ? -23.424 -3.446 23.324 1.00 97.06 113 LEU A O 1
ATOM 887 N N . LYS A 1 114 ? -25.052 -2.080 22.574 1.00 95.69 114 LYS A N 1
ATOM 888 C CA . LYS A 1 114 ? -24.744 -0.951 23.470 1.00 95.69 114 LYS A CA 1
ATOM 889 C C . LYS A 1 114 ? -24.799 -1.386 24.937 1.00 95.69 114 LYS A C 1
ATOM 891 O O . LYS A 1 114 ? -23.807 -1.251 25.648 1.00 95.69 114 LYS A O 1
ATOM 896 N N . SER A 1 115 ? -25.893 -2.000 25.384 1.00 95.62 115 SER A N 1
ATOM 897 C CA . SER A 1 115 ? -26.011 -2.483 26.767 1.00 95.62 115 SER A CA 1
ATOM 898 C C . SER A 1 115 ? -25.003 -3.589 27.104 1.00 95.62 115 SER A C 1
ATOM 900 O O . SER A 1 115 ? -24.474 -3.619 28.217 1.00 95.62 115 SER A O 1
ATOM 902 N N . ALA A 1 116 ? -24.676 -4.471 26.152 1.00 97.44 116 ALA A N 1
ATOM 903 C CA . ALA A 1 116 ? -23.643 -5.489 26.333 1.00 97.44 116 ALA A CA 1
ATOM 904 C C . ALA A 1 116 ? -22.238 -4.882 26.504 1.00 97.44 116 ALA A C 1
ATOM 906 O O . ALA A 1 116 ? -21.448 -5.405 27.292 1.00 97.44 116 ALA A O 1
ATOM 907 N N . LEU A 1 117 ? -21.928 -3.772 25.819 1.00 96.88 117 LEU A N 1
ATOM 908 C CA . LEU A 1 117 ? -20.663 -3.049 25.992 1.00 96.88 117 LEU A CA 1
ATOM 909 C C . LEU A 1 117 ? -20.512 -2.533 27.421 1.00 96.88 117 LEU A C 1
ATOM 911 O O . LEU A 1 117 ? -19.468 -2.737 28.036 1.00 96.88 117 LEU A O 1
ATOM 915 N N . PHE A 1 118 ? -21.555 -1.900 27.959 1.00 95.56 118 PHE A N 1
ATOM 916 C CA . PHE A 1 118 ? -21.540 -1.398 29.333 1.00 95.56 118 PHE A CA 1
ATOM 917 C C . PHE A 1 118 ? -21.420 -2.544 30.339 1.00 95.56 118 PHE A C 1
ATOM 919 O O . PHE A 1 118 ? -20.571 -2.473 31.224 1.00 95.56 118 PHE A O 1
ATOM 926 N N . LEU A 1 119 ? -22.153 -3.648 30.144 1.00 96.25 119 LEU A N 1
ATOM 927 C CA . LEU A 1 119 ? -21.980 -4.865 30.947 1.00 96.25 119 LEU A CA 1
ATOM 928 C C . LEU A 1 119 ? -20.520 -5.346 30.959 1.00 96.25 119 LEU A C 1
ATOM 930 O O . LEU A 1 119 ? -20.013 -5.701 32.023 1.00 96.25 119 LEU A O 1
ATOM 934 N N . ALA A 1 120 ? -19.839 -5.340 29.809 1.00 96.19 120 ALA A N 1
ATOM 935 C CA . ALA A 1 120 ? -18.442 -5.759 29.699 1.00 96.19 120 ALA A CA 1
ATOM 936 C C . ALA A 1 120 ? -17.470 -4.774 30.379 1.00 96.19 120 ALA A C 1
ATOM 938 O O . ALA A 1 120 ? -16.618 -5.199 31.158 1.00 96.19 120 ALA A O 1
ATOM 939 N N . LEU A 1 121 ? -17.620 -3.465 30.143 1.00 93.94 121 LEU A N 1
ATOM 940 C CA . LEU A 1 121 ? -16.770 -2.412 30.722 1.00 93.94 121 LEU A CA 1
ATOM 941 C C . LEU A 1 121 ? -16.960 -2.233 32.235 1.00 93.94 121 LEU A C 1
ATOM 943 O O . LEU A 1 121 ? -16.082 -1.695 32.912 1.00 93.94 121 LEU A O 1
ATOM 947 N N . GLU A 1 122 ? -18.124 -2.614 32.757 1.00 93.88 122 GLU A N 1
ATOM 948 C CA . GLU A 1 122 ? -18.464 -2.572 34.184 1.00 93.88 122 GLU A CA 1
ATOM 949 C C . GLU A 1 122 ? -18.197 -3.899 34.897 1.00 93.88 122 GLU A C 1
ATOM 951 O O . GLU A 1 122 ? -18.450 -4.011 36.095 1.00 93.88 122 GLU A O 1
ATOM 956 N N . SER A 1 123 ? -17.708 -4.911 34.180 1.00 94.50 123 SER A N 1
ATOM 957 C CA . SER A 1 123 ? -17.520 -6.238 34.744 1.00 94.50 123 SER A CA 1
ATOM 958 C C . SER A 1 123 ? -16.316 -6.288 35.674 1.00 94.50 123 SER A C 1
ATOM 960 O O . SER A 1 123 ? -15.171 -6.186 35.236 1.00 94.50 123 SER A O 1
ATOM 962 N N . ASP A 1 124 ? -16.577 -6.581 36.942 1.00 92.12 124 ASP A N 1
ATOM 963 C CA . ASP A 1 124 ? -15.565 -7.098 37.863 1.00 92.12 124 ASP A CA 1
ATOM 964 C C . ASP A 1 124 ? -15.609 -8.631 37.936 1.00 92.12 124 ASP A C 1
ATOM 966 O O . ASP A 1 124 ? -14.614 -9.264 38.282 1.00 92.12 124 ASP A O 1
ATOM 970 N N . GLY A 1 125 ? -16.716 -9.243 37.500 1.00 92.56 125 GLY A N 1
ATOM 971 C CA . GLY A 1 125 ? -16.782 -10.680 37.273 1.00 92.56 125 GLY A CA 1
ATOM 972 C C . GLY A 1 125 ? -18.184 -11.213 37.007 1.00 92.56 125 GLY A C 1
ATOM 973 O O . GLY A 1 125 ? -18.358 -12.024 36.093 1.00 92.56 125 GLY A O 1
ATOM 974 N N . LYS A 1 126 ? -19.199 -10.748 37.748 1.00 94.00 126 LYS A N 1
ATOM 975 C CA . LYS A 1 126 ? -20.579 -11.240 37.593 1.00 94.00 126 LYS A CA 1
ATOM 976 C C . LYS A 1 126 ? -21.120 -10.922 36.207 1.00 94.00 126 LYS A C 1
ATOM 978 O O . LYS A 1 126 ? -21.665 -11.813 35.554 1.00 94.00 126 LYS A O 1
ATOM 983 N N . ASN A 1 127 ? -20.921 -9.693 35.728 1.00 96.25 127 ASN A N 1
ATOM 984 C CA . ASN A 1 127 ? -21.424 -9.265 34.422 1.00 96.25 127 ASN A CA 1
ATOM 985 C C . ASN A 1 127 ? -20.829 -10.113 33.289 1.00 96.25 127 ASN A C 1
ATOM 987 O O . ASN A 1 127 ? -21.567 -10.598 32.431 1.00 96.25 127 ASN A O 1
ATOM 991 N N . ALA A 1 128 ? -19.518 -10.365 33.304 1.00 94.38 128 ALA A N 1
ATOM 992 C CA . ALA A 1 128 ? -18.872 -11.192 32.289 1.00 94.38 128 ALA A CA 1
ATOM 993 C C . ALA A 1 128 ? -19.347 -12.655 32.321 1.00 94.38 128 ALA A C 1
ATOM 995 O O . ALA A 1 128 ? -19.573 -13.239 31.261 1.00 94.38 128 ALA A O 1
ATOM 996 N N . VAL A 1 129 ? -19.581 -13.243 33.502 1.00 95.38 129 VAL A N 1
ATOM 997 C CA . VAL A 1 129 ? -20.181 -14.587 33.593 1.00 95.38 129 VAL A CA 1
ATOM 998 C C . VAL A 1 129 ? -21.616 -14.593 33.051 1.00 95.38 129 VAL A C 1
ATOM 1000 O O . VAL A 1 129 ? -21.990 -15.535 32.351 1.00 95.38 129 VAL A O 1
ATOM 1003 N N . GLN A 1 130 ? -22.420 -13.556 33.320 1.00 96.12 130 GLN A N 1
ATOM 1004 C CA . GLN A 1 130 ? -23.769 -13.431 32.749 1.00 96.12 130 GLN A CA 1
ATOM 1005 C C . GLN A 1 130 ? -23.727 -13.396 31.218 1.00 96.12 130 GLN A C 1
ATOM 1007 O O . GLN A 1 130 ? -24.436 -14.162 30.563 1.00 96.12 130 GLN A O 1
ATOM 1012 N N . LEU A 1 131 ? -22.867 -12.548 30.647 1.00 97.06 131 LEU A N 1
ATOM 1013 C CA . LEU A 1 131 ? -22.673 -12.436 29.200 1.00 97.06 131 LEU A CA 1
ATOM 1014 C C . LEU A 1 131 ? -22.207 -13.765 28.588 1.00 97.06 131 LEU A C 1
ATOM 1016 O O . LEU A 1 131 ? -22.739 -14.197 27.564 1.00 97.06 131 LEU A O 1
ATOM 1020 N N . GLN A 1 132 ? -21.267 -14.453 29.243 1.00 95.50 132 GLN A N 1
ATOM 1021 C CA . GLN A 1 132 ? -20.791 -15.767 28.813 1.00 95.50 132 GLN A CA 1
ATOM 1022 C C . GLN A 1 132 ? -21.927 -16.799 28.806 1.00 95.50 132 GLN A C 1
ATOM 1024 O O . GLN A 1 132 ? -22.112 -17.505 27.817 1.00 95.50 132 GLN A O 1
ATOM 1029 N N . LYS A 1 133 ? -22.729 -16.871 29.876 1.00 94.44 133 LYS A N 1
ATOM 1030 C CA . LYS A 1 133 ? -23.873 -17.794 29.979 1.00 94.44 133 LYS A CA 1
ATOM 1031 C C . LYS A 1 133 ? -25.001 -17.474 29.000 1.00 94.44 133 LYS A C 1
ATOM 1033 O O . LYS A 1 133 ? -25.715 -18.389 28.594 1.00 94.44 133 LYS A O 1
ATOM 1038 N N . ALA A 1 134 ? -25.169 -16.207 28.626 1.00 96.31 134 ALA A N 1
ATOM 1039 C CA . ALA A 1 134 ? -26.119 -15.800 27.596 1.00 96.31 134 ALA A CA 1
ATOM 1040 C C . ALA A 1 134 ? -25.675 -16.197 26.179 1.00 96.31 134 ALA A C 1
ATOM 1042 O O . ALA A 1 134 ? -26.509 -16.196 25.281 1.00 96.31 134 ALA A O 1
ATOM 1043 N N . GLY A 1 135 ? -24.404 -16.568 25.981 1.00 96.69 135 GLY A N 1
ATOM 1044 C CA . GLY A 1 135 ? -23.857 -16.906 24.668 1.00 96.69 135 GLY A CA 1
ATOM 1045 C C . GLY A 1 135 ? -23.352 -15.689 23.893 1.00 96.69 135 GLY A C 1
ATOM 1046 O O . GLY A 1 135 ? -23.386 -15.700 22.665 1.00 96.69 135 GLY A O 1
ATOM 1047 N N . LEU A 1 136 ? -22.883 -14.636 24.584 1.00 97.69 136 LEU A N 1
ATOM 1048 C CA . LEU A 1 136 ? -22.387 -13.422 23.923 1.00 97.69 136 LEU A CA 1
ATOM 1049 C C . LEU A 1 136 ? -21.284 -13.730 22.902 1.00 97.69 136 LEU A C 1
ATOM 1051 O O . LEU A 1 136 ? -21.315 -13.156 21.822 1.00 97.69 136 LEU A O 1
ATOM 1055 N N . GLY A 1 137 ? -20.346 -14.629 23.221 1.00 96.31 137 GLY A N 1
ATOM 1056 C CA . GLY A 1 137 ? -19.240 -14.984 22.322 1.00 96.31 137 GLY A CA 1
ATOM 1057 C C . GLY A 1 137 ? -19.727 -15.483 20.958 1.00 96.31 137 GLY A C 1
ATOM 1058 O O . GLY A 1 137 ? -19.357 -14.920 19.933 1.00 96.31 137 GLY A O 1
ATOM 1059 N N . ASP A 1 138 ? -20.633 -16.462 20.951 1.00 96.81 138 ASP A N 1
ATOM 1060 C CA . ASP A 1 138 ? -21.216 -17.005 19.715 1.00 96.81 138 ASP A CA 1
ATOM 1061 C C . ASP A 1 138 ? -22.099 -15.970 18.998 1.00 96.81 138 ASP A C 1
ATOM 1063 O O . ASP A 1 138 ? -22.147 -15.914 17.767 1.00 96.81 138 ASP A O 1
ATOM 1067 N N . PHE A 1 139 ? -22.799 -15.125 19.764 1.00 98.25 139 PHE A N 1
ATOM 1068 C CA . PHE A 1 139 ? -23.614 -14.041 19.222 1.00 98.25 139 PHE A CA 1
ATOM 1069 C C . PHE A 1 139 ? -22.767 -13.040 18.426 1.00 98.25 139 PHE A C 1
ATOM 1071 O O . PHE A 1 139 ? -23.109 -12.720 17.286 1.00 98.25 139 PHE A O 1
ATOM 1078 N N . VAL A 1 140 ? -21.656 -12.568 19.002 1.00 98.12 140 VAL A N 1
ATOM 1079 C CA . VAL A 1 140 ? -20.798 -11.562 18.360 1.00 98.12 140 VAL A CA 1
ATOM 1080 C C . VAL A 1 140 ? -19.884 -12.157 17.297 1.00 98.12 140 VAL A C 1
ATOM 1082 O O . VAL A 1 140 ? -19.658 -11.489 16.296 1.00 98.12 140 VAL A O 1
ATOM 1085 N N . ASP A 1 141 ? -19.416 -13.402 17.440 1.00 97.38 141 ASP A N 1
ATOM 1086 C CA . ASP A 1 141 ? -18.668 -14.088 16.375 1.00 97.38 141 ASP A CA 1
ATOM 1087 C C . ASP A 1 141 ? -19.521 -14.197 15.106 1.00 97.38 141 ASP A C 1
ATOM 1089 O O . ASP A 1 141 ? -19.094 -13.787 14.025 1.00 97.38 141 ASP A O 1
ATOM 1093 N N . ARG A 1 142 ? -20.778 -14.631 15.249 1.00 97.69 142 ARG A N 1
ATOM 1094 C CA . ARG A 1 142 ? -21.710 -14.701 14.123 1.00 97.69 142 ARG A CA 1
ATOM 1095 C C . ARG A 1 142 ? -22.042 -13.321 13.562 1.00 97.69 142 ARG A C 1
ATOM 1097 O O . ARG A 1 142 ? -22.017 -13.148 12.347 1.00 97.69 142 ARG A O 1
ATOM 1104 N N . PHE A 1 143 ? -22.284 -12.325 14.421 1.00 98.00 143 PHE A N 1
ATOM 1105 C CA . PHE A 1 143 ? -22.480 -10.944 13.972 1.00 98.00 143 PHE A CA 1
ATOM 1106 C C . PHE A 1 143 ? -21.289 -10.459 13.132 1.00 98.00 143 PHE A C 1
ATOM 1108 O O . PHE A 1 143 ? -21.470 -9.927 12.040 1.00 98.00 143 PHE A O 1
ATOM 1115 N N . VAL A 1 144 ? -20.061 -10.662 13.611 1.00 97.81 144 VAL A N 1
ATOM 1116 C CA . VAL A 1 144 ? -18.843 -10.231 12.917 1.00 97.81 144 VAL A CA 1
ATOM 1117 C C . VAL A 1 144 ? -18.701 -10.944 11.570 1.00 97.81 144 VAL A C 1
ATOM 1119 O O . VAL A 1 144 ? -18.398 -10.298 10.567 1.00 97.81 144 VAL A O 1
ATOM 1122 N N . ARG A 1 145 ? -18.960 -12.253 11.512 1.00 97.19 145 ARG A N 1
ATOM 1123 C CA . ARG A 1 145 ? -18.834 -13.037 10.274 1.00 97.19 145 ARG A CA 1
ATOM 1124 C C . ARG A 1 145 ? -19.907 -12.721 9.239 1.00 97.19 145 ARG A C 1
ATOM 1126 O O . ARG A 1 145 ? -19.598 -12.714 8.049 1.00 97.19 145 ARG A O 1
ATOM 1133 N N . GLU A 1 146 ? -21.137 -12.476 9.676 1.00 97.06 146 GLU A N 1
ATOM 1134 C CA . GLU A 1 146 ? -22.292 -12.339 8.783 1.00 97.06 146 GLU A CA 1
ATOM 1135 C C . GLU A 1 146 ? -22.631 -10.880 8.462 1.00 97.06 146 GLU A C 1
ATOM 1137 O O . GLU A 1 146 ? -23.061 -10.605 7.346 1.00 97.06 146 GLU A O 1
ATOM 1142 N N . ARG A 1 147 ? -22.418 -9.944 9.401 1.00 96.31 147 ARG A N 1
ATOM 1143 C CA . ARG A 1 147 ? -22.960 -8.574 9.328 1.00 96.31 147 ARG A CA 1
ATOM 1144 C C . ARG A 1 147 ? -21.942 -7.441 9.316 1.00 96.31 147 ARG A C 1
ATOM 1146 O O . ARG A 1 147 ? -22.289 -6.325 8.928 1.00 96.31 147 ARG A O 1
ATOM 1153 N N . LEU A 1 148 ? -20.672 -7.684 9.663 1.00 95.38 148 LEU A N 1
ATOM 1154 C CA . LEU A 1 148 ? -19.655 -6.614 9.723 1.00 95.38 148 LEU A CA 1
ATOM 1155 C C . LEU A 1 148 ? -19.503 -5.857 8.386 1.00 95.38 148 LEU A C 1
ATOM 1157 O O . LEU A 1 148 ? -19.097 -4.693 8.357 1.00 95.38 148 LEU A O 1
ATOM 1161 N N . ARG A 1 149 ? -19.845 -6.508 7.266 1.00 93.69 149 ARG A N 1
ATOM 1162 C CA . ARG A 1 149 ? -19.761 -5.955 5.907 1.00 93.69 149 ARG A CA 1
ATOM 1163 C C . ARG A 1 149 ? -21.110 -5.589 5.276 1.00 93.69 149 ARG A C 1
ATOM 1165 O O . ARG A 1 149 ? -21.103 -5.222 4.104 1.00 93.69 149 ARG A O 1
ATOM 1172 N N . ASP A 1 150 ? -22.222 -5.614 6.013 1.00 93.12 150 ASP A N 1
ATOM 1173 C CA . ASP A 1 150 ? -23.569 -5.307 5.483 1.00 93.12 150 ASP A CA 1
ATOM 1174 C C . ASP A 1 150 ? -23.613 -3.965 4.735 1.00 93.12 150 ASP A C 1
ATOM 1176 O O . ASP A 1 150 ? -24.199 -3.835 3.663 1.00 93.12 150 ASP A O 1
ATOM 1180 N N . THR A 1 151 ? -22.938 -2.956 5.283 1.00 90.25 151 THR A N 1
ATOM 1181 C CA . THR A 1 151 ? -22.897 -1.590 4.744 1.00 90.25 151 THR A CA 1
ATOM 1182 C C . THR A 1 151 ? -21.775 -1.365 3.732 1.00 90.25 151 THR A C 1
ATOM 1184 O O . THR A 1 151 ? -21.660 -0.272 3.176 1.00 90.25 151 THR A O 1
ATOM 1187 N N . ALA A 1 152 ? -20.953 -2.380 3.450 1.00 91.38 152 ALA A N 1
ATOM 1188 C CA . ALA A 1 152 ? -19.823 -2.250 2.540 1.00 91.38 152 ALA A CA 1
ATOM 1189 C C . ALA A 1 152 ? -20.212 -1.758 1.132 1.00 91.38 152 ALA A C 1
ATOM 1191 O O . ALA A 1 152 ? -19.506 -0.894 0.610 1.00 91.38 152 ALA A O 1
ATOM 1192 N N . PRO A 1 153 ? -21.331 -2.200 0.519 1.00 92.12 153 PRO A N 1
ATOM 1193 C CA . PRO A 1 153 ? -21.774 -1.672 -0.773 1.00 92.12 153 PRO A CA 1
ATOM 1194 C C . PRO A 1 153 ? -22.045 -0.159 -0.766 1.00 92.12 153 PRO A C 1
ATOM 1196 O O . PRO A 1 153 ? -21.780 0.505 -1.761 1.00 92.12 153 PRO A O 1
ATOM 1199 N N . LEU A 1 154 ? -22.498 0.398 0.364 1.00 90.06 154 LEU A N 1
ATOM 1200 C CA . LEU A 1 154 ? -22.751 1.838 0.537 1.00 90.06 154 LEU A CA 1
ATOM 1201 C C . LEU A 1 154 ? -21.464 2.645 0.772 1.00 90.06 154 LEU A C 1
ATOM 1203 O O . LEU A 1 154 ? -21.469 3.869 0.727 1.00 90.06 154 LEU A O 1
ATOM 1207 N N . CYS A 1 155 ? -20.358 1.957 1.050 1.00 90.06 155 CYS A N 1
ATOM 1208 C CA . CYS A 1 155 ? -19.072 2.527 1.436 1.00 90.06 155 CYS A CA 1
ATOM 1209 C C . CYS A 1 155 ? -17.968 2.156 0.431 1.00 90.06 155 CYS A C 1
ATOM 1211 O O . CYS A 1 155 ? -16.821 1.918 0.818 1.00 90.06 155 CYS A O 1
ATOM 1213 N N . ASN A 1 156 ? -18.306 2.086 -0.863 1.00 91.50 156 ASN A N 1
ATOM 1214 C CA . ASN A 1 156 ? -17.396 1.718 -1.957 1.00 91.50 156 ASN A CA 1
ATOM 1215 C C . ASN A 1 156 ? -16.683 0.368 -1.736 1.00 91.50 156 ASN A C 1
ATOM 1217 O O . ASN A 1 156 ? -15.505 0.202 -2.047 1.00 91.50 156 ASN A O 1
ATOM 1221 N N . GLY A 1 157 ? -17.380 -0.602 -1.149 1.00 91.88 157 GLY A N 1
ATOM 1222 C CA . GLY A 1 157 ? -16.871 -1.935 -0.828 1.00 91.88 157 GLY A CA 1
ATOM 1223 C C . GLY A 1 157 ? -16.133 -2.039 0.512 1.00 91.88 157 GLY A C 1
ATOM 1224 O O . GLY A 1 157 ? -15.891 -3.161 0.972 1.00 91.88 157 GLY A O 1
ATOM 1225 N N . TRP A 1 158 ? -15.801 -0.922 1.164 1.00 94.12 158 TRP A N 1
ATOM 1226 C CA . TRP A 1 158 ? -15.146 -0.887 2.476 1.00 94.12 158 TRP A CA 1
ATOM 1227 C C . TRP A 1 158 ? -16.154 -1.024 3.617 1.00 94.12 158 TRP A C 1
ATOM 1229 O O . TRP A 1 158 ? -17.227 -0.440 3.528 1.00 94.12 158 TRP A O 1
ATOM 1239 N N . PRO A 1 159 ? -15.837 -1.714 4.722 1.00 94.31 159 PRO A N 1
ATOM 1240 C CA . PRO A 1 159 ? -16.773 -1.815 5.838 1.00 94.31 159 PRO A CA 1
ATOM 1241 C C . PRO A 1 159 ? -16.969 -0.445 6.518 1.00 94.31 159 PRO A C 1
ATOM 1243 O O . PRO A 1 159 ? -16.021 0.335 6.646 1.00 94.31 159 PRO A O 1
ATOM 1246 N N . ALA A 1 160 ? -18.192 -0.108 6.930 1.00 90.94 160 ALA A N 1
ATOM 1247 C CA . ALA A 1 160 ? -18.446 1.179 7.578 1.00 90.94 160 ALA A CA 1
ATOM 1248 C C . ALA A 1 160 ? -17.844 1.230 8.992 1.00 90.94 160 ALA A C 1
ATOM 1250 O O . ALA A 1 160 ? -17.796 0.224 9.705 1.00 90.94 160 ALA A O 1
ATOM 1251 N N . GLU A 1 161 ? -17.432 2.419 9.428 1.00 89.69 161 GLU A N 1
ATOM 1252 C CA . GLU A 1 161 ? -17.194 2.712 10.846 1.00 89.69 161 GLU A CA 1
ATOM 1253 C C . GLU A 1 161 ? -18.536 3.061 11.508 1.00 89.69 161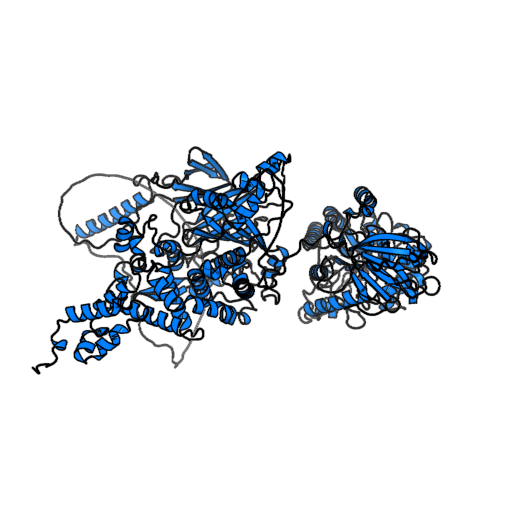 GLU A C 1
ATOM 1255 O O . GLU A 1 161 ? -18.821 4.223 11.781 1.00 89.69 161 GLU A O 1
ATOM 1260 N N . SER A 1 162 ? -19.404 2.063 11.688 1.00 92.12 162 SER A N 1
ATOM 1261 C CA . SER A 1 162 ? -20.668 2.224 12.413 1.00 92.12 162 SER A CA 1
ATOM 1262 C C . SER A 1 162 ? -20.506 1.865 13.889 1.00 92.12 162 SER A C 1
ATOM 1264 O O . SER A 1 162 ? -19.641 1.064 14.257 1.00 92.12 162 SER A O 1
ATOM 1266 N N . THR A 1 163 ? -21.380 2.407 14.734 1.00 91.62 163 THR A N 1
ATOM 1267 C CA . THR A 1 163 ? -21.435 2.103 16.172 1.00 91.62 163 THR A CA 1
ATOM 1268 C C . THR A 1 163 ? -21.623 0.613 16.425 1.00 91.62 163 THR A C 1
ATOM 1270 O O . THR A 1 163 ? -20.891 0.016 17.210 1.00 91.62 163 THR A O 1
ATOM 1273 N N . VAL A 1 164 ? -22.519 -0.024 15.674 1.00 94.56 164 VAL A N 1
ATOM 1274 C CA . VAL A 1 164 ? -22.758 -1.469 15.740 1.00 94.56 164 VAL A CA 1
ATOM 1275 C C . VAL A 1 164 ? -21.486 -2.275 15.422 1.00 94.56 164 VAL A C 1
ATOM 1277 O O . VAL A 1 164 ? -21.139 -3.179 16.180 1.00 94.56 164 VAL A O 1
ATOM 1280 N N . ASN A 1 165 ? -20.750 -1.930 14.356 1.00 96.19 165 ASN A N 1
ATOM 1281 C CA . ASN A 1 165 ? -19.509 -2.625 13.989 1.00 96.19 165 ASN A CA 1
ATOM 1282 C C . ASN A 1 165 ? -18.409 -2.423 15.038 1.00 96.19 165 ASN A C 1
ATOM 1284 O O . ASN A 1 165 ? -17.717 -3.374 15.402 1.00 96.19 165 ASN A O 1
ATOM 1288 N N . ALA A 1 166 ? -18.258 -1.193 15.536 1.00 96.12 166 ALA A N 1
ATOM 1289 C CA . ALA A 1 166 ? -17.285 -0.871 16.571 1.00 96.12 166 ALA A CA 1
ATOM 1290 C C . ALA A 1 166 ? -17.539 -1.686 17.843 1.00 96.12 166 ALA A C 1
ATOM 1292 O O . ALA A 1 166 ? -16.638 -2.368 18.334 1.00 96.12 166 ALA A O 1
ATOM 1293 N N . ILE A 1 167 ? -18.775 -1.673 18.339 1.00 97.50 167 ILE A N 1
ATOM 1294 C CA . ILE A 1 167 ? -19.151 -2.385 19.560 1.00 97.50 167 ILE A CA 1
ATOM 1295 C C . ILE A 1 167 ? -19.044 -3.901 19.375 1.00 97.50 167 ILE A C 1
ATOM 1297 O O . ILE A 1 167 ? -18.519 -4.575 20.258 1.00 97.50 167 ILE A O 1
ATOM 1301 N N . ALA A 1 168 ? -19.468 -4.444 18.231 1.00 98.06 168 ALA A N 1
ATOM 1302 C CA . ALA A 1 168 ? -19.349 -5.874 17.952 1.00 98.06 168 ALA A CA 1
ATOM 1303 C C . ALA A 1 168 ? -17.891 -6.357 18.009 1.00 98.06 168 ALA A C 1
ATOM 1305 O O . ALA A 1 168 ? -17.617 -7.386 18.623 1.00 98.06 168 ALA A O 1
ATOM 1306 N N . LEU A 1 169 ? -16.941 -5.599 17.445 1.00 98.44 169 LEU A N 1
ATOM 1307 C CA . LEU A 1 169 ? -15.517 -5.945 17.516 1.00 98.44 169 LEU A CA 1
ATOM 1308 C C . LEU A 1 169 ? -14.949 -5.812 18.936 1.00 98.44 169 LEU A C 1
ATOM 1310 O O . LEU A 1 169 ? -14.162 -6.659 19.358 1.00 98.44 169 LEU A O 1
ATOM 1314 N N . TRP A 1 170 ? -15.370 -4.808 19.707 1.00 97.94 170 TRP A N 1
ATOM 1315 C CA . TRP A 1 170 ? -14.990 -4.694 21.120 1.00 97.94 170 TRP A CA 1
ATOM 1316 C C . TRP A 1 170 ? -15.530 -5.852 21.965 1.00 97.94 170 TRP A C 1
ATOM 1318 O O . TRP A 1 170 ? -14.790 -6.435 22.753 1.00 97.94 170 TRP A O 1
ATOM 1328 N N . LEU A 1 171 ? -16.786 -6.249 21.769 1.00 98.25 171 LEU A N 1
ATOM 1329 C CA . LEU A 1 171 ? -17.378 -7.403 22.450 1.00 98.25 171 LEU A CA 1
ATOM 1330 C C . LEU A 1 171 ? -16.739 -8.722 22.015 1.00 98.25 171 LEU A C 1
ATOM 1332 O O . LEU A 1 171 ? -16.509 -9.593 22.855 1.00 98.25 171 LEU A O 1
ATOM 1336 N N . MET A 1 172 ? -16.389 -8.865 20.735 1.00 98.06 172 MET A N 1
ATOM 1337 C CA . MET A 1 172 ? -15.601 -10.004 20.264 1.00 98.06 172 MET A CA 1
ATOM 1338 C C . MET A 1 172 ? -14.235 -10.044 20.955 1.00 98.06 172 MET A C 1
ATOM 1340 O O . MET A 1 172 ? -13.790 -11.113 21.363 1.00 98.06 172 MET A O 1
ATOM 1344 N N . TRP A 1 173 ? -13.584 -8.894 21.153 1.00 96.69 173 TRP A N 1
ATOM 1345 C CA . TRP A 1 173 ? -12.336 -8.814 21.912 1.00 96.69 173 TRP A CA 1
ATOM 1346 C C . TRP A 1 173 ? -12.525 -9.229 23.376 1.00 96.69 173 TRP A C 1
ATOM 1348 O O . TRP A 1 173 ? -11.798 -10.099 23.847 1.00 96.69 173 TRP A O 1
ATOM 1358 N N . PHE A 1 174 ? -13.533 -8.691 24.071 1.00 95.50 174 PHE A N 1
ATOM 1359 C CA . PHE A 1 174 ? -13.829 -9.055 25.465 1.00 95.50 174 PHE A CA 1
ATOM 1360 C C . PHE A 1 174 ? -14.144 -10.541 25.653 1.00 95.50 174 PHE A C 1
ATOM 1362 O O . PHE A 1 174 ? -13.908 -11.088 26.728 1.00 95.50 174 PHE A O 1
ATOM 1369 N N . THR A 1 175 ? -14.702 -11.187 24.628 1.00 95.31 175 THR A N 1
ATOM 1370 C CA . THR A 1 175 ? -15.093 -12.599 24.683 1.00 95.31 175 THR A CA 1
ATOM 1371 C C . THR A 1 175 ? -14.031 -13.554 24.153 1.00 95.31 175 THR A C 1
ATOM 1373 O O . THR A 1 175 ? -14.144 -14.739 24.442 1.00 95.31 175 THR A O 1
ATOM 1376 N N . THR A 1 176 ? -13.009 -13.067 23.437 1.00 94.44 176 THR A N 1
ATOM 1377 C CA . THR A 1 176 ? -11.927 -13.891 22.878 1.00 94.44 176 THR A CA 1
ATOM 1378 C C . THR A 1 176 ? -10.995 -14.381 23.990 1.00 94.44 176 THR A C 1
ATOM 1380 O O . THR A 1 176 ? -10.317 -13.585 24.638 1.00 94.44 176 THR A O 1
ATOM 1383 N N . THR A 1 177 ? -10.895 -15.701 24.172 1.00 92.38 177 THR A N 1
ATOM 1384 C CA . THR A 1 177 ? -9.931 -16.329 25.096 1.00 92.38 177 THR A CA 1
ATOM 1385 C C . THR A 1 177 ? -8.806 -17.057 24.360 1.00 92.38 177 THR A C 1
ATOM 1387 O O . THR A 1 177 ? -8.894 -17.359 23.167 1.00 92.38 177 THR A O 1
ATOM 1390 N N . ARG A 1 178 ? -7.722 -17.386 25.077 1.00 90.69 178 ARG A N 1
ATOM 1391 C CA . ARG A 1 178 ? -6.600 -18.145 24.503 1.00 90.69 178 ARG A CA 1
ATOM 1392 C C . ARG A 1 178 ? -7.038 -19.540 24.044 1.00 90.69 178 ARG A C 1
ATOM 1394 O O . ARG A 1 178 ? -6.588 -19.996 22.997 1.00 90.69 178 ARG A O 1
ATOM 1401 N N . GLU A 1 179 ? -7.924 -20.189 24.790 1.00 91.06 179 GLU A N 1
ATOM 1402 C CA . GLU A 1 179 ? -8.468 -21.511 24.466 1.00 91.06 179 GLU A CA 1
ATOM 1403 C C . GLU A 1 179 ? -9.296 -21.462 23.179 1.00 91.06 179 GLU A C 1
ATOM 1405 O O . GLU A 1 179 ? -9.148 -22.330 22.321 1.00 91.06 179 GLU A O 1
ATOM 1410 N N . GLN A 1 180 ? -10.117 -20.422 23.002 1.00 90.75 180 GLN A N 1
ATOM 1411 C CA . GLN A 1 180 ? -10.892 -20.233 21.776 1.00 90.75 180 GLN A CA 1
ATOM 1412 C C . GLN A 1 180 ? -9.987 -20.013 20.564 1.00 90.75 180 GLN A C 1
ATOM 1414 O O . GLN A 1 180 ? -10.172 -20.671 19.547 1.00 90.75 180 GLN A O 1
ATOM 1419 N N . LEU A 1 181 ? -8.961 -19.164 20.677 1.00 93.56 181 LEU A N 1
ATOM 1420 C CA . LEU A 1 181 ? -8.016 -18.924 19.578 1.00 93.56 181 LEU A CA 1
ATOM 1421 C C . LEU A 1 181 ? -7.254 -20.185 19.146 1.00 93.56 181 LEU A C 1
ATOM 1423 O O . LEU A 1 181 ? -6.936 -20.350 17.964 1.00 93.56 181 LEU A O 1
ATOM 1427 N N . GLN A 1 182 ? -6.948 -21.067 20.102 1.00 92.12 182 GLN A N 1
ATOM 1428 C CA . GLN A 1 182 ? -6.335 -22.370 19.837 1.00 92.12 182 GLN A CA 1
ATOM 1429 C C . GLN A 1 182 ? -7.321 -23.358 19.201 1.00 92.12 182 GLN A C 1
ATOM 1431 O O . GLN A 1 182 ? -6.903 -24.190 18.400 1.00 92.12 182 GLN A O 1
ATOM 1436 N N . ALA A 1 183 ? -8.607 -23.260 19.542 1.00 93.75 183 ALA A N 1
ATOM 1437 C CA . ALA A 1 183 ? -9.668 -24.088 18.977 1.00 93.75 183 ALA A CA 1
ATOM 1438 C C . ALA A 1 183 ? -10.131 -23.626 17.580 1.00 93.75 183 ALA A C 1
ATOM 1440 O O . ALA A 1 183 ? -10.701 -24.430 16.843 1.00 93.75 183 ALA A O 1
ATOM 1441 N N . GLU A 1 184 ? -9.892 -22.365 17.199 1.00 95.00 184 GLU A N 1
ATOM 1442 C CA . GLU A 1 184 ? -10.210 -21.844 15.864 1.00 95.00 184 GLU A CA 1
ATOM 1443 C C . GLU A 1 184 ? -9.489 -22.645 14.761 1.00 95.00 184 GLU A C 1
ATOM 1445 O O . GLU A 1 184 ? -8.260 -22.811 14.765 1.00 95.00 184 GLU A O 1
ATOM 1450 N N . THR A 1 185 ? -10.255 -23.079 13.758 1.00 95.69 185 THR A N 1
ATOM 1451 C CA . THR A 1 185 ? -9.704 -23.629 12.508 1.00 95.69 185 THR A CA 1
ATOM 1452 C C . THR A 1 185 ? -8.921 -22.563 11.735 1.00 95.69 185 THR A C 1
ATOM 1454 O O . THR A 1 185 ? -9.059 -21.359 11.977 1.00 95.69 185 THR A O 1
ATOM 1457 N N . ILE A 1 186 ? -8.080 -22.989 10.787 1.00 93.56 186 ILE A N 1
ATOM 1458 C CA . ILE A 1 186 ? -7.296 -22.066 9.951 1.00 93.56 186 ILE A CA 1
ATOM 1459 C C . ILE A 1 186 ? -8.237 -21.148 9.159 1.00 93.56 186 ILE A C 1
ATOM 1461 O O . ILE A 1 186 ? -8.008 -19.942 9.091 1.00 93.56 186 ILE A O 1
ATOM 1465 N N . GLU A 1 187 ? -9.330 -21.700 8.638 1.00 94.81 187 GLU A N 1
ATOM 1466 C CA . GLU A 1 187 ? -10.334 -20.999 7.841 1.00 94.81 187 GLU A CA 1
ATOM 1467 C C . GLU A 1 187 ? -11.104 -19.979 8.684 1.00 94.81 187 GLU A C 1
ATOM 1469 O O . GLU A 1 187 ? -11.231 -18.818 8.292 1.00 94.81 187 GLU A O 1
ATOM 1474 N N . GLN A 1 188 ? -11.573 -20.374 9.874 1.00 94.50 188 GLN A N 1
ATOM 1475 C CA . GLN A 1 188 ? -12.269 -19.460 10.786 1.00 94.50 188 GLN A CA 1
ATOM 1476 C C . GLN A 1 188 ? -11.376 -18.294 11.206 1.00 94.50 188 GLN A C 1
ATOM 1478 O O . GLN A 1 188 ? -11.853 -17.157 11.269 1.00 94.50 188 GLN A O 1
ATOM 1483 N N . ARG A 1 189 ? -10.098 -18.572 11.478 1.00 95.31 189 ARG A N 1
ATOM 1484 C CA . ARG A 1 189 ? -9.107 -17.563 11.850 1.00 95.31 189 ARG A CA 1
ATOM 1485 C C . ARG A 1 189 ? -8.856 -16.588 10.703 1.00 95.31 189 ARG A C 1
ATOM 1487 O O . ARG A 1 189 ? -8.933 -15.379 10.918 1.00 95.31 189 ARG A O 1
ATOM 1494 N N . GLN A 1 190 ? -8.601 -17.102 9.496 1.00 94.31 190 GLN A N 1
ATOM 1495 C CA . GLN A 1 190 ? -8.361 -16.272 8.313 1.00 94.31 190 GLN A CA 1
ATOM 1496 C C . GLN A 1 190 ? -9.573 -15.397 7.989 1.00 94.31 190 GLN A C 1
ATOM 1498 O O . GLN A 1 190 ? -9.413 -14.216 7.708 1.00 94.31 190 GLN A O 1
ATOM 1503 N N . GLN A 1 191 ? -10.789 -15.932 8.121 1.00 95.69 191 GLN A N 1
ATOM 1504 C CA . GLN A 1 191 ? -12.009 -15.161 7.891 1.00 95.69 191 GLN A CA 1
ATOM 1505 C C . GLN A 1 191 ? -12.096 -13.934 8.811 1.00 95.69 191 GLN A C 1
ATOM 1507 O O . GLN A 1 191 ? -12.394 -12.840 8.339 1.00 95.69 191 GLN A O 1
ATOM 1512 N N . VAL A 1 192 ? -11.827 -14.085 10.115 1.00 96.56 192 VAL A N 1
ATOM 1513 C CA . VAL A 1 192 ? -11.844 -12.940 11.046 1.00 96.56 192 VAL A CA 1
ATOM 1514 C C . VAL A 1 192 ? -10.728 -11.960 10.707 1.00 96.56 192 VAL A C 1
ATOM 1516 O O . VAL A 1 192 ? -10.978 -10.757 10.692 1.00 96.56 192 VAL A O 1
ATOM 1519 N N . ILE A 1 193 ? -9.528 -12.461 10.393 1.00 95.69 193 ILE A N 1
ATOM 1520 C CA . ILE A 1 193 ? -8.398 -11.632 9.955 1.00 95.69 193 ILE A CA 1
ATOM 1521 C C . ILE A 1 193 ? -8.801 -10.773 8.749 1.00 95.69 193 ILE A C 1
ATOM 1523 O O . ILE A 1 193 ? -8.664 -9.554 8.813 1.00 95.69 193 ILE A O 1
ATOM 1527 N N . ASP A 1 194 ? -9.375 -11.365 7.703 1.00 94.00 194 ASP A N 1
ATOM 1528 C CA . ASP A 1 194 ? -9.782 -10.657 6.484 1.00 94.00 194 ASP A CA 1
ATOM 1529 C C . ASP A 1 194 ? -10.895 -9.627 6.738 1.00 94.00 194 ASP A C 1
ATOM 1531 O O . ASP A 1 194 ? -10.936 -8.570 6.097 1.00 94.00 194 ASP A O 1
ATOM 1535 N N . LEU A 1 195 ? -11.797 -9.919 7.682 1.00 96.12 195 LEU A N 1
ATOM 1536 C CA . LEU A 1 195 ? -12.882 -9.025 8.086 1.00 96.12 195 LEU A CA 1
ATOM 1537 C C . LEU A 1 195 ? -12.367 -7.791 8.831 1.00 96.12 195 LEU A C 1
ATOM 1539 O O . LEU A 1 195 ? -12.845 -6.684 8.570 1.00 96.12 195 LEU A O 1
ATOM 1543 N N . VAL A 1 196 ? -11.396 -7.960 9.734 1.00 97.12 196 VAL A N 1
ATOM 1544 C CA . VAL A 1 196 ? -10.862 -6.848 10.538 1.00 97.12 196 VAL A CA 1
ATOM 1545 C C . VAL A 1 196 ? -9.726 -6.097 9.846 1.00 97.12 196 VAL A C 1
ATOM 1547 O O . VAL A 1 196 ? -9.504 -4.928 10.160 1.00 97.12 196 VAL A O 1
ATOM 1550 N N . LEU A 1 197 ? -9.039 -6.716 8.878 1.00 95.56 197 LEU A N 1
ATOM 1551 C CA . LEU A 1 197 ? -7.866 -6.157 8.198 1.00 95.56 197 LEU A CA 1
ATOM 1552 C C . LEU A 1 197 ? -8.054 -4.713 7.686 1.00 95.56 197 LEU A C 1
ATOM 1554 O O . LEU A 1 197 ? -7.148 -3.912 7.923 1.00 95.56 197 LEU A O 1
ATOM 1558 N N . PRO A 1 198 ? -9.188 -4.310 7.063 1.00 95.06 198 PRO A N 1
ATOM 1559 C CA . PRO A 1 198 ? -9.391 -2.920 6.640 1.00 95.06 198 PRO A CA 1
ATOM 1560 C C . PRO A 1 198 ? -9.215 -1.901 7.775 1.00 95.06 198 PRO A C 1
ATOM 1562 O O . PRO A 1 198 ? -8.584 -0.866 7.580 1.00 95.06 198 PRO A O 1
ATOM 1565 N N . TYR A 1 199 ? -9.710 -2.211 8.976 1.00 96.12 199 TYR A N 1
ATOM 1566 C CA . TYR A 1 199 ? -9.595 -1.347 10.155 1.00 96.12 199 TYR A CA 1
ATOM 1567 C C . TYR A 1 199 ? -8.178 -1.327 10.754 1.00 96.12 199 TYR A C 1
ATOM 1569 O O . TYR A 1 199 ? -7.852 -0.450 11.553 1.00 96.12 199 TYR A O 1
ATOM 1577 N N . VAL A 1 200 ? -7.333 -2.296 10.390 1.00 95.69 200 VAL A N 1
ATOM 1578 C CA . VAL A 1 200 ? -5.965 -2.449 10.904 1.00 95.69 200 VAL A CA 1
ATOM 1579 C C . VAL A 1 200 ? -4.969 -1.674 10.048 1.00 95.69 200 VAL A C 1
ATOM 1581 O O . VAL A 1 200 ? -4.147 -0.934 10.587 1.00 95.69 200 VAL A O 1
ATOM 1584 N N . VAL A 1 201 ? -5.041 -1.832 8.723 1.00 92.62 201 VAL A N 1
ATOM 1585 C CA . VAL A 1 201 ? -4.020 -1.327 7.786 1.00 92.62 201 VAL A CA 1
ATOM 1586 C C . VAL A 1 201 ? -4.435 -0.062 7.039 1.00 92.62 201 VAL A C 1
ATOM 1588 O O . VAL A 1 201 ? -3.743 0.329 6.112 1.00 92.62 201 VAL A O 1
ATOM 1591 N N . MET A 1 202 ? -5.548 0.587 7.396 1.00 92.50 202 MET A N 1
ATOM 1592 C CA . MET A 1 202 ? -5.977 1.849 6.767 1.00 92.50 202 MET A CA 1
ATOM 1593 C C . MET A 1 202 ? -6.270 2.954 7.793 1.00 92.50 202 MET A C 1
ATOM 1595 O O . MET A 1 202 ? -7.401 3.440 7.879 1.00 92.50 202 MET A O 1
ATOM 1599 N N . PRO A 1 203 ? -5.272 3.386 8.580 1.00 89.44 203 PRO A N 1
ATOM 1600 C CA . PRO A 1 203 ? -5.437 4.458 9.566 1.00 89.44 203 PRO A CA 1
ATOM 1601 C C . PRO A 1 203 ? -5.843 5.819 8.965 1.00 89.44 203 PRO A C 1
ATOM 1603 O O . PRO A 1 203 ? -6.465 6.622 9.656 1.00 89.44 203 PRO A O 1
ATOM 1606 N N . PHE A 1 204 ? -5.572 6.066 7.677 1.00 87.75 204 PHE A N 1
ATOM 1607 C CA . PHE A 1 204 ? -6.069 7.247 6.954 1.00 87.75 204 PHE A CA 1
ATOM 1608 C C . PHE A 1 204 ? -7.567 7.203 6.635 1.00 87.75 204 PHE A C 1
ATOM 1610 O O . PHE A 1 204 ? -8.131 8.227 6.259 1.00 87.75 204 PHE A O 1
ATOM 1617 N N . ARG A 1 205 ? -8.207 6.031 6.747 1.00 91.12 205 ARG A N 1
ATOM 1618 C CA . ARG A 1 205 ? -9.657 5.848 6.585 1.00 91.12 205 ARG A CA 1
ATOM 1619 C C . ARG A 1 205 ? -10.355 5.655 7.928 1.00 91.12 205 ARG A C 1
ATOM 1621 O O . ARG A 1 205 ? -11.466 6.141 8.098 1.00 91.12 205 ARG A O 1
ATOM 1628 N N . TYR A 1 206 ? -9.719 4.936 8.849 1.00 92.56 206 TYR A N 1
ATOM 1629 C CA . TYR A 1 206 ? -10.265 4.629 10.165 1.00 92.56 206 TYR A CA 1
ATOM 1630 C C . TYR A 1 206 ? -9.342 5.202 11.251 1.00 92.56 206 TYR A C 1
ATOM 1632 O O . TYR A 1 206 ? -8.211 4.731 11.406 1.00 92.56 206 TYR A O 1
ATOM 1640 N N . PRO A 1 207 ? -9.783 6.205 12.023 1.00 89.69 207 PRO A N 1
ATOM 1641 C CA . PRO A 1 207 ? -8.924 6.863 12.994 1.00 89.69 207 PRO A CA 1
ATOM 1642 C C . PRO A 1 207 ? -8.569 5.933 14.160 1.00 89.69 207 PRO A C 1
ATOM 1644 O O . PRO A 1 207 ? -9.328 5.044 14.550 1.00 89.69 207 PRO A O 1
ATOM 1647 N N . SER A 1 208 ? -7.377 6.139 14.723 1.00 90.75 208 SER A N 1
ATOM 1648 C CA . SER A 1 208 ? -6.865 5.401 15.894 1.00 90.75 208 SER A CA 1
ATOM 1649 C C . SER A 1 208 ? -6.815 6.240 17.173 1.00 90.75 208 SER A C 1
ATOM 1651 O O . SER A 1 208 ? -6.320 5.762 18.187 1.00 90.75 208 SER A O 1
ATOM 1653 N N . ALA A 1 209 ? -7.319 7.474 17.121 1.00 92.50 209 ALA A N 1
ATOM 1654 C CA . ALA A 1 209 ? -7.376 8.410 18.236 1.00 92.50 209 ALA A CA 1
ATOM 1655 C C . ALA A 1 209 ? -8.702 9.178 18.212 1.00 92.50 209 ALA A C 1
ATOM 1657 O O . ALA A 1 209 ? -9.309 9.308 17.144 1.00 92.50 209 ALA A O 1
ATOM 1658 N N . HIS A 1 210 ? -9.154 9.682 19.367 1.00 88.25 210 HIS A N 1
ATOM 1659 C CA . HIS A 1 210 ? -10.404 10.438 19.405 1.00 88.25 210 HIS A CA 1
ATOM 1660 C C . HIS A 1 210 ? -10.293 11.805 18.734 1.00 88.25 210 HIS A C 1
ATOM 1662 O O . HIS A 1 210 ? -11.188 12.174 17.971 1.00 88.25 210 HIS A O 1
ATOM 1668 N N . ALA A 1 211 ? -9.167 12.482 18.960 1.00 89.38 211 ALA A N 1
ATOM 1669 C CA . ALA A 1 211 ? -8.770 13.699 18.273 1.00 89.38 211 ALA A CA 1
ATOM 1670 C C . ALA A 1 211 ? -7.480 13.468 17.463 1.00 89.38 211 ALA A C 1
ATOM 1672 O O . ALA A 1 211 ? -6.612 12.713 17.926 1.00 89.38 211 ALA A O 1
ATOM 1673 N N . PRO A 1 212 ? -7.317 14.118 16.294 1.00 89.12 212 PRO A N 1
ATOM 1674 C CA . PRO A 1 212 ? -6.129 13.984 15.452 1.00 89.12 212 PRO A CA 1
ATOM 1675 C C . PRO A 1 212 ? -4.805 14.197 16.197 1.00 89.12 212 PRO A C 1
ATOM 1677 O O . PRO A 1 212 ? -4.708 15.022 17.104 1.00 89.12 212 PRO A O 1
ATOM 1680 N N . ALA A 1 213 ? -3.777 13.430 15.825 1.00 90.62 213 ALA A N 1
ATOM 1681 C CA . ALA A 1 213 ? -2.489 13.418 16.524 1.00 90.62 213 ALA A CA 1
ATOM 1682 C C . ALA A 1 213 ? -1.588 14.622 16.197 1.00 90.62 213 ALA A C 1
ATOM 1684 O O . ALA A 1 213 ? -0.587 14.829 16.866 1.00 90.62 213 ALA A O 1
ATOM 1685 N N . ASN A 1 214 ? -1.905 15.415 15.177 1.00 88.12 214 ASN A N 1
ATOM 1686 C CA . ASN A 1 214 ? -1.181 16.645 14.829 1.00 88.12 214 ASN A CA 1
ATOM 1687 C C . ASN A 1 214 ? -1.362 17.773 15.865 1.00 88.12 214 ASN A C 1
ATOM 1689 O O . ASN A 1 214 ? -0.615 18.744 15.826 1.00 88.12 214 ASN A O 1
ATOM 1693 N N . HIS A 1 215 ? -2.285 17.600 16.815 1.00 88.25 215 HIS A N 1
ATOM 1694 C CA . HIS A 1 215 ? -2.571 18.545 17.893 1.00 88.25 215 HIS A CA 1
ATOM 1695 C C . HIS A 1 215 ? -2.204 17.957 19.257 1.00 88.25 215 HIS A C 1
ATOM 1697 O O . HIS A 1 215 ? -2.610 16.846 19.598 1.00 88.25 215 HIS A O 1
ATOM 1703 N N . PHE A 1 216 ? -1.460 18.702 20.051 1.00 91.56 216 PHE A N 1
ATOM 1704 C CA . PHE A 1 216 ? -1.170 18.470 21.457 1.00 91.56 216 PHE A CA 1
ATOM 1705 C C . PHE A 1 216 ? -2.125 19.246 22.375 1.00 91.56 216 PHE A C 1
ATOM 1707 O O . PHE A 1 216 ? -2.696 18.657 23.295 1.00 91.56 216 PHE A O 1
ATOM 1714 N N . ASN A 1 217 ? -2.316 20.541 22.124 1.00 87.75 217 ASN A N 1
ATOM 1715 C CA . ASN A 1 217 ? -3.165 21.416 22.922 1.00 87.75 217 ASN A CA 1
ATOM 1716 C C . ASN A 1 217 ? -4.628 21.273 22.503 1.00 87.75 217 ASN A C 1
ATOM 1718 O O . ASN A 1 217 ? -4.958 21.216 21.321 1.00 87.75 217 ASN A O 1
ATOM 1722 N N . MET A 1 218 ? -5.507 21.204 23.497 1.00 87.06 218 MET A N 1
ATOM 1723 C CA . MET A 1 218 ? -6.952 21.092 23.321 1.00 87.06 218 MET A CA 1
ATOM 1724 C C . MET A 1 218 ? -7.661 21.940 24.388 1.00 87.06 218 MET A C 1
ATOM 1726 O O . MET A 1 218 ? -7.140 22.034 25.505 1.00 87.06 218 MET A O 1
ATOM 1730 N N . PRO A 1 219 ? -8.861 22.477 24.107 1.00 86.19 219 PRO A N 1
ATOM 1731 C CA . PRO A 1 219 ? -9.590 22.356 22.842 1.00 86.19 219 PRO A CA 1
ATOM 1732 C C . PRO A 1 219 ? -8.960 23.160 21.692 1.00 86.19 219 PRO A C 1
ATOM 1734 O O . PRO A 1 219 ? -8.201 24.100 21.911 1.00 86.19 219 PRO A O 1
ATOM 1737 N N . LEU A 1 220 ? -9.287 22.781 20.459 1.00 80.94 220 LEU A N 1
ATOM 1738 C CA . LEU A 1 220 ? -8.932 23.501 19.242 1.00 80.94 220 LEU A CA 1
ATOM 1739 C C . LEU A 1 220 ? -9.697 24.824 19.176 1.00 80.94 220 LEU A C 1
ATOM 1741 O O . LEU A 1 220 ? -10.912 24.862 19.374 1.00 80.94 220 LEU A O 1
ATOM 1745 N N . HIS A 1 221 ? -9.001 25.906 18.835 1.00 72.19 221 HIS A N 1
ATOM 1746 C CA . HIS A 1 221 ? -9.618 27.221 18.699 1.00 72.19 221 HIS A CA 1
ATOM 1747 C C . HIS A 1 221 ? -10.468 27.317 17.425 1.00 72.19 221 HIS A C 1
ATOM 1749 O O . HIS A 1 221 ? -9.976 27.133 16.310 1.00 72.19 221 HIS A O 1
ATOM 1755 N N . THR A 1 222 ? -11.746 27.656 17.582 1.00 61.22 222 THR A N 1
ATOM 1756 C CA . THR A 1 222 ? -12.608 28.113 16.486 1.00 61.22 222 THR A CA 1
ATOM 1757 C C . THR A 1 222 ? -12.334 29.584 16.177 1.00 61.22 222 THR A C 1
ATOM 1759 O O . THR A 1 222 ? -12.391 30.395 17.102 1.00 61.22 222 THR A O 1
ATOM 1762 N N . PRO A 1 223 ? -12.090 29.974 14.910 1.00 56.75 223 PRO A N 1
ATOM 1763 C CA . PRO A 1 223 ? -12.083 31.383 14.529 1.00 56.75 223 PRO A CA 1
ATOM 1764 C C . PRO A 1 223 ? -13.418 32.029 14.915 1.00 56.75 223 PRO A C 1
ATOM 1766 O O . PRO A 1 223 ? -14.476 31.453 14.654 1.00 56.75 223 PRO A O 1
ATOM 1769 N N . SER A 1 224 ? -13.373 33.224 15.502 1.00 47.72 224 SER A N 1
ATOM 1770 C CA . SER A 1 224 ? -14.513 33.943 16.101 1.00 47.72 224 SER A CA 1
ATOM 1771 C C . SER A 1 224 ? -15.716 34.150 15.165 1.00 47.72 224 SER A C 1
ATOM 1773 O O . SER A 1 224 ? -16.824 34.373 15.639 1.00 47.72 224 SER A O 1
ATOM 1775 N N . ASN A 1 225 ? -15.529 34.006 13.849 1.00 47.06 225 ASN A N 1
ATOM 1776 C CA . ASN A 1 225 ? -16.543 34.260 12.821 1.00 47.06 225 ASN A CA 1
ATOM 1777 C C . ASN A 1 225 ? -17.188 32.986 12.233 1.00 47.06 225 ASN A C 1
ATOM 1779 O O . ASN A 1 225 ? -17.892 33.061 11.223 1.00 47.06 225 ASN A O 1
ATOM 1783 N N . ILE A 1 226 ? -16.940 31.799 12.801 1.00 53.41 226 ILE A N 1
ATOM 1784 C CA . ILE A 1 226 ? -17.397 30.523 12.226 1.00 53.41 226 ILE A CA 1
ATOM 1785 C C . ILE A 1 226 ? -18.171 29.711 13.267 1.00 53.41 226 ILE A C 1
ATOM 1787 O O . ILE A 1 226 ? -17.633 29.309 14.293 1.00 53.41 226 ILE A O 1
ATOM 1791 N N . SER A 1 227 ? -19.440 29.408 12.968 1.00 49.38 227 SER A N 1
ATOM 1792 C CA . SER A 1 227 ? -20.240 28.469 13.767 1.00 49.38 227 SER A CA 1
ATOM 1793 C C . SER A 1 227 ? -19.538 27.102 13.855 1.00 49.38 227 SER A C 1
ATOM 1795 O O . SER A 1 227 ? -19.095 26.608 12.814 1.00 49.38 227 SER A O 1
ATOM 1797 N N . PRO A 1 228 ? -19.523 26.426 15.022 1.00 48.06 228 PRO A N 1
ATOM 1798 C CA . PRO A 1 228 ? -18.947 25.085 15.191 1.00 48.06 228 PRO A CA 1
ATOM 1799 C C . PRO A 1 228 ? -19.422 24.061 14.147 1.00 48.06 228 PRO A C 1
ATOM 1801 O O . PRO A 1 228 ? -18.673 23.180 13.741 1.00 48.06 228 PRO A O 1
ATOM 1804 N N . SER A 1 229 ? -20.654 24.211 13.646 1.00 48.84 229 SER A N 1
ATOM 1805 C CA . SER A 1 229 ? -21.222 23.371 12.582 1.00 48.84 229 SER A CA 1
ATOM 1806 C C . SER A 1 229 ? -20.584 23.593 11.198 1.00 48.84 229 SER A C 1
ATOM 1808 O O . SER A 1 229 ? -20.483 22.654 10.409 1.00 48.84 229 SER A O 1
ATOM 1810 N N . ARG A 1 230 ? -20.106 24.811 10.897 1.00 48.47 230 ARG A N 1
ATOM 1811 C CA . ARG A 1 230 ? -19.471 25.180 9.616 1.00 48.47 230 ARG A CA 1
ATOM 1812 C C . ARG A 1 230 ? -17.984 24.824 9.548 1.00 48.47 230 ARG A C 1
ATOM 1814 O O . ARG A 1 230 ? -17.489 24.612 8.440 1.00 48.47 230 ARG A O 1
ATOM 1821 N N . VAL A 1 231 ? -17.303 24.683 10.690 1.00 54.34 231 VAL A N 1
ATOM 1822 C CA . VAL A 1 231 ? -15.878 24.286 10.790 1.00 54.34 231 VAL A CA 1
ATOM 1823 C C . VAL A 1 231 ? -15.610 22.962 10.068 1.00 54.34 231 VAL A C 1
ATOM 1825 O O . VAL A 1 231 ? -14.591 22.806 9.412 1.00 54.34 231 VAL A O 1
ATOM 1828 N N . TRP A 1 232 ? -16.573 22.040 10.115 1.00 51.88 232 TRP A N 1
ATOM 1829 C CA . TRP A 1 232 ? -16.511 20.721 9.478 1.00 51.88 232 TRP A CA 1
ATOM 1830 C C . TRP A 1 232 ? -16.554 20.745 7.951 1.00 51.88 232 TRP A C 1
ATOM 1832 O O . TRP A 1 232 ? -16.000 19.866 7.294 1.00 51.88 232 TRP A O 1
ATOM 1842 N N . SER A 1 233 ? -17.261 21.730 7.394 1.00 45.22 233 SER A N 1
ATOM 1843 C CA . SER A 1 233 ? -17.466 21.888 5.950 1.00 45.22 233 SER A CA 1
ATOM 1844 C C . SER A 1 233 ? -16.333 22.654 5.271 1.00 45.22 233 SER A C 1
ATOM 1846 O O . SER A 1 233 ? -16.140 22.539 4.060 1.00 45.22 233 SER A O 1
ATOM 1848 N N . GLN A 1 234 ? -15.558 23.411 6.048 1.00 44.31 234 GLN A N 1
ATOM 1849 C CA . GLN A 1 234 ? -14.337 24.028 5.569 1.00 44.31 234 GLN A CA 1
ATOM 1850 C C . GLN A 1 234 ? -13.204 23.014 5.683 1.00 44.31 234 GLN A C 1
ATOM 1852 O O . GLN A 1 234 ? -13.021 22.358 6.706 1.00 44.31 234 GLN A O 1
ATOM 1857 N N . ARG A 1 235 ? -12.413 22.881 4.613 1.00 51.19 235 ARG A N 1
ATOM 1858 C CA . ARG A 1 235 ? -11.085 22.283 4.739 1.00 51.19 235 ARG A CA 1
ATOM 1859 C C . ARG A 1 235 ? -10.401 23.061 5.860 1.00 51.19 235 ARG A C 1
ATOM 1861 O O . ARG A 1 235 ? -10.208 24.265 5.696 1.00 51.19 235 ARG A O 1
ATOM 1868 N N . PHE A 1 236 ? -10.027 22.408 6.968 1.00 56.50 236 PHE A N 1
ATOM 1869 C CA . PHE A 1 236 ? -8.958 22.958 7.805 1.00 56.50 236 PHE A CA 1
ATOM 1870 C C . PHE A 1 236 ? -7.871 23.402 6.821 1.00 56.50 236 PHE A C 1
ATOM 1872 O O . PHE A 1 236 ? -7.580 22.592 5.930 1.00 56.50 236 PHE A O 1
ATOM 1879 N N . PRO A 1 237 ? -7.340 24.638 6.900 1.00 51.62 237 PRO A N 1
ATOM 1880 C CA . PRO A 1 237 ? -6.529 25.229 5.829 1.00 51.62 237 PRO A CA 1
ATOM 1881 C C . PRO A 1 237 ? -5.421 24.305 5.301 1.00 51.62 237 PRO A C 1
ATOM 1883 O O . PRO A 1 237 ? -5.066 24.366 4.129 1.00 51.62 237 PRO A O 1
ATOM 1886 N N . ASN A 1 238 ? -4.963 23.378 6.148 1.00 56.91 238 ASN A N 1
ATOM 1887 C CA . ASN A 1 238 ? -3.870 22.452 5.888 1.00 56.91 238 ASN A CA 1
ATOM 1888 C C . ASN A 1 238 ? -4.285 20.955 5.872 1.00 56.91 238 ASN A C 1
ATOM 1890 O O . ASN A 1 238 ? -3.423 20.081 5.813 1.00 56.91 238 ASN A O 1
ATOM 1894 N N . SER A 1 239 ? -5.586 20.623 5.910 1.00 72.56 239 SER A N 1
ATOM 1895 C CA . SER A 1 239 ? -6.069 19.249 5.673 1.00 72.56 239 SER A CA 1
ATOM 1896 C C . SER A 1 239 ? -6.069 18.912 4.181 1.00 72.56 239 SER A C 1
ATOM 1898 O O . SER A 1 239 ? -6.467 19.722 3.341 1.00 72.56 239 SER A O 1
ATOM 1900 N N . ILE A 1 240 ? -5.638 17.699 3.842 1.00 71.88 240 ILE A N 1
ATOM 1901 C CA . ILE A 1 240 ? -5.426 17.273 2.459 1.00 71.88 240 ILE A CA 1
ATOM 1902 C C . ILE A 1 240 ? -6.550 16.322 2.041 1.00 71.88 240 ILE A C 1
ATOM 1904 O O . ILE A 1 240 ? -6.820 15.347 2.747 1.00 71.88 240 ILE A O 1
ATOM 1908 N N . PRO A 1 241 ? -7.224 16.566 0.903 1.00 76.31 241 PRO A N 1
ATOM 1909 C CA . PRO A 1 241 ? -8.246 15.658 0.411 1.00 76.31 241 PRO A CA 1
ATOM 1910 C C . PRO A 1 241 ? -7.618 14.322 -0.003 1.00 76.31 241 PRO A C 1
ATOM 1912 O O . PRO A 1 241 ? -6.673 14.279 -0.791 1.00 76.31 241 PRO A O 1
ATOM 1915 N N . THR A 1 242 ? -8.174 13.225 0.502 1.00 80.38 242 THR A N 1
ATOM 1916 C CA . THR A 1 242 ? -7.832 11.854 0.101 1.00 80.38 242 THR A CA 1
ATOM 1917 C C . THR A 1 242 ? -9.045 11.175 -0.523 1.00 80.38 242 THR A C 1
ATOM 1919 O O . THR A 1 242 ? -10.174 11.659 -0.409 1.00 80.38 242 THR A O 1
ATOM 1922 N N . ALA A 1 243 ? -8.850 9.997 -1.119 1.00 85.12 243 ALA A N 1
ATOM 1923 C CA . ALA A 1 243 ? -9.959 9.206 -1.646 1.00 85.12 243 ALA A CA 1
ATOM 1924 C C . ALA A 1 243 ? -10.909 8.659 -0.558 1.00 85.12 243 ALA A C 1
ATOM 1926 O O . ALA A 1 243 ? -11.949 8.077 -0.874 1.00 85.12 243 ALA A O 1
ATOM 1927 N N . HIS A 1 244 ? -10.566 8.854 0.720 1.00 86.25 244 HIS A N 1
ATOM 1928 C CA . HIS A 1 244 ? -11.354 8.444 1.880 1.00 86.25 244 HIS A CA 1
ATOM 1929 C C . HIS A 1 244 ? -11.842 9.620 2.739 1.00 86.25 244 HIS A C 1
ATOM 1931 O O . HIS A 1 244 ? -12.369 9.381 3.821 1.00 86.25 244 HIS A O 1
ATOM 1937 N N . GLY A 1 245 ? -11.704 10.861 2.258 1.00 81.69 245 GLY A N 1
ATOM 1938 C CA . GLY A 1 245 ? -12.060 12.084 2.986 1.00 81.69 245 GLY A CA 1
ATOM 1939 C C . GLY A 1 245 ? -10.848 12.968 3.287 1.00 81.69 245 GLY A C 1
ATOM 1940 O O . GLY A 1 245 ? -9.725 12.662 2.883 1.00 81.69 245 GLY A O 1
ATOM 1941 N N . SER A 1 246 ? -11.065 14.093 3.967 1.00 79.38 246 SER A N 1
ATOM 1942 C CA . SER A 1 246 ? -9.978 14.987 4.385 1.00 79.38 246 SER A CA 1
ATOM 1943 C C . SER A 1 246 ? -9.088 14.316 5.429 1.00 79.38 246 SER A C 1
ATOM 1945 O O . SER A 1 246 ? -9.589 13.718 6.378 1.00 79.38 246 SER A O 1
ATOM 1947 N N . PHE A 1 247 ? -7.773 14.435 5.267 1.00 83.06 247 PHE A N 1
ATOM 1948 C CA . PHE A 1 247 ? -6.782 13.936 6.213 1.00 83.06 247 PHE A CA 1
ATOM 1949 C C . PHE A 1 247 ? -5.991 15.095 6.846 1.00 83.06 247 PHE A C 1
ATOM 1951 O O . PHE A 1 247 ? -5.647 16.037 6.132 1.00 83.06 247 PHE A O 1
ATOM 1958 N N . PRO A 1 248 ? -5.660 15.042 8.149 1.00 82.94 248 PRO A N 1
ATOM 1959 C CA . PRO A 1 248 ? -6.095 14.039 9.121 1.00 82.94 248 PRO A CA 1
ATOM 1960 C C . PRO A 1 248 ? -7.619 14.057 9.325 1.00 82.94 248 PRO A C 1
ATOM 1962 O O . PRO A 1 248 ? -8.280 15.058 9.061 1.00 82.94 248 PRO A O 1
ATOM 1965 N N . LEU A 1 249 ? -8.178 12.919 9.745 1.00 81.44 249 LEU A N 1
ATOM 1966 C CA . LEU A 1 249 ? -9.623 12.746 9.904 1.00 81.44 249 LEU A CA 1
ATOM 1967 C C . LEU A 1 249 ? -10.117 13.458 11.170 1.00 81.44 249 LEU A C 1
ATOM 1969 O O . LEU A 1 249 ? -9.921 12.961 12.280 1.00 81.44 249 LEU A O 1
ATOM 1973 N N . TYR A 1 250 ? -10.800 14.587 11.004 1.00 81.00 250 TYR A N 1
ATOM 1974 C CA . TYR A 1 250 ? -11.571 15.222 12.073 1.00 81.00 250 TYR A CA 1
ATOM 1975 C C . TYR A 1 250 ? -12.979 14.618 12.076 1.00 81.00 250 TYR A C 1
ATOM 1977 O O . TYR A 1 250 ? -13.661 14.623 11.051 1.00 81.00 250 TYR A O 1
ATOM 1985 N N . ARG A 1 251 ? -13.426 14.081 13.216 1.00 79.81 251 ARG A N 1
ATOM 1986 C CA . ARG A 1 251 ? -14.728 13.406 13.326 1.00 79.81 251 ARG A CA 1
ATOM 1987 C C . ARG A 1 251 ? -15.784 14.326 13.917 1.00 79.81 251 ARG A C 1
ATOM 1989 O O . ARG A 1 251 ? -15.643 14.701 15.072 1.00 79.81 251 ARG A O 1
ATOM 1996 N N . ALA A 1 252 ? -16.845 14.606 13.160 1.00 76.69 252 ALA A N 1
ATOM 1997 C CA . ALA A 1 252 ? -17.987 15.373 13.652 1.00 76.69 252 ALA A CA 1
ATOM 1998 C C . ALA A 1 252 ? -18.551 14.761 14.940 1.00 76.69 252 ALA A C 1
ATOM 2000 O O . ALA A 1 252 ? -18.826 13.560 14.970 1.00 76.69 252 ALA A O 1
ATOM 2001 N N . THR A 1 253 ? -18.762 15.586 15.971 1.00 80.50 253 THR A N 1
ATOM 2002 C CA . THR A 1 253 ? -19.319 15.155 17.264 1.00 80.50 253 THR A CA 1
ATOM 2003 C C . THR A 1 253 ? -20.623 14.381 17.067 1.00 80.50 253 THR A C 1
ATOM 2005 O O . THR A 1 253 ? -20.749 13.257 17.539 1.00 80.50 253 THR A O 1
ATOM 2008 N N . SER A 1 254 ? -21.535 14.897 16.237 1.00 79.31 254 SER A N 1
ATOM 2009 C CA . SER A 1 254 ? -22.811 14.245 15.904 1.00 79.31 254 SER A CA 1
ATOM 2010 C C . SER A 1 254 ? -22.683 12.897 15.182 1.00 79.31 254 SER A C 1
ATOM 2012 O O . SER A 1 254 ? -23.641 12.134 15.155 1.00 79.31 254 SER A O 1
ATOM 2014 N N . ALA A 1 255 ? -21.530 12.587 14.581 1.00 80.62 255 ALA A N 1
ATOM 2015 C CA . ALA A 1 255 ? -21.298 11.316 13.894 1.00 80.62 255 ALA A CA 1
ATOM 2016 C C . ALA A 1 255 ? -20.721 10.229 14.815 1.00 80.62 255 ALA A C 1
ATOM 2018 O O . ALA A 1 255 ? -20.668 9.062 14.421 1.00 80.62 255 ALA A O 1
ATOM 2019 N N . VAL A 1 256 ? -20.226 10.604 15.998 1.00 85.81 256 VAL A N 1
ATOM 2020 C CA . VAL A 1 256 ? -19.572 9.686 16.945 1.00 85.81 256 VAL A CA 1
ATOM 2021 C C . VAL A 1 256 ? -20.279 9.594 18.287 1.00 85.81 256 VAL A C 1
ATOM 2023 O O . VAL A 1 256 ? -19.974 8.667 19.035 1.00 85.81 256 VAL A O 1
ATOM 2026 N N . LEU A 1 257 ? -21.148 10.550 18.607 1.00 89.31 257 LEU A N 1
ATOM 2027 C CA . LEU A 1 257 ? -21.879 10.595 19.861 1.00 89.31 257 LEU A CA 1
ATOM 2028 C C . LEU A 1 257 ? -23.099 9.683 19.808 1.00 89.31 257 LEU A C 1
ATOM 2030 O O . LEU A 1 257 ? -23.817 9.645 18.812 1.00 89.31 257 LEU A O 1
ATOM 2034 N N . GLU A 1 258 ? -23.323 8.969 20.898 1.00 88.38 258 GLU A N 1
ATOM 2035 C CA . GLU A 1 258 ? -24.459 8.085 21.085 1.00 88.38 258 GLU A CA 1
ATOM 2036 C C . GLU A 1 258 ? -25.162 8.455 22.384 1.00 88.38 258 GLU A C 1
ATOM 2038 O O . GLU A 1 258 ? -24.521 8.528 23.434 1.00 88.38 258 GLU A O 1
ATOM 2043 N N . ASP A 1 259 ? -26.480 8.622 22.315 1.00 87.62 259 ASP A N 1
ATOM 2044 C CA . ASP A 1 259 ? -27.317 8.710 23.504 1.00 87.62 259 ASP A CA 1
ATOM 2045 C C . ASP A 1 259 ? -27.534 7.307 24.065 1.00 87.62 259 ASP A C 1
ATOM 2047 O O . ASP A 1 259 ? -28.072 6.409 23.399 1.00 87.62 259 ASP A O 1
ATOM 2051 N N . VAL A 1 260 ? -27.093 7.100 25.302 1.00 86.44 260 VAL A N 1
ATOM 2052 C CA . VAL A 1 260 ? -27.256 5.835 26.011 1.00 86.44 260 VAL A CA 1
ATOM 2053 C C . VAL A 1 260 ? -27.989 6.087 27.314 1.00 86.44 260 VAL A C 1
ATOM 2055 O O . VAL A 1 260 ? -27.497 6.759 28.217 1.00 86.44 260 VAL A O 1
ATOM 2058 N N . PHE A 1 261 ? -29.164 5.478 27.434 1.00 87.00 261 PHE A N 1
ATOM 2059 C CA . PHE A 1 261 ? -29.912 5.481 28.679 1.00 87.00 261 PHE A CA 1
ATOM 2060 C C . PHE A 1 261 ? -29.372 4.404 29.622 1.00 87.00 261 PHE A C 1
ATOM 2062 O O . PHE A 1 261 ? -29.505 3.207 29.348 1.00 87.00 261 PHE A O 1
ATOM 2069 N N . HIS A 1 262 ? -28.749 4.819 30.726 1.00 91.19 262 HIS A N 1
ATOM 2070 C CA . HIS A 1 262 ? -28.019 3.922 31.620 1.00 91.19 262 HIS A CA 1
ATOM 2071 C C . HIS A 1 262 ? -28.138 4.355 33.084 1.00 91.19 262 HIS A C 1
ATOM 2073 O O . HIS A 1 262 ? -27.848 5.496 33.421 1.00 91.19 262 HIS A O 1
ATOM 2079 N N . TYR A 1 263 ? -28.595 3.462 33.966 1.00 89.69 263 TYR A N 1
ATOM 2080 C CA . TYR A 1 263 ? -28.936 3.755 35.371 1.00 89.69 263 TYR A CA 1
ATOM 2081 C C . TYR A 1 263 ? -29.848 4.987 35.556 1.00 89.69 263 TYR A C 1
ATOM 2083 O O . TYR A 1 263 ? -29.674 5.748 36.505 1.00 89.69 263 TYR A O 1
ATOM 2091 N N . ASP A 1 264 ? -30.848 5.150 34.679 1.00 84.44 264 ASP A N 1
ATOM 2092 C CA . ASP A 1 264 ? -31.789 6.292 34.662 1.00 84.44 264 ASP A CA 1
ATOM 2093 C C . ASP A 1 264 ? -31.134 7.648 34.331 1.00 84.44 264 ASP A C 1
ATOM 2095 O O . ASP A 1 264 ? -31.706 8.704 34.590 1.00 84.44 264 ASP A O 1
ATOM 2099 N N . ILE A 1 265 ? -29.935 7.616 33.746 1.00 83.75 265 ILE A N 1
ATOM 2100 C CA . ILE A 1 265 ? -29.175 8.783 33.297 1.00 83.75 265 ILE A CA 1
ATOM 2101 C C . ILE A 1 265 ? -29.106 8.727 31.770 1.00 83.75 265 ILE A C 1
ATOM 2103 O O . ILE A 1 265 ? -28.779 7.681 31.206 1.00 83.75 265 ILE A O 1
ATOM 2107 N N . ASN A 1 266 ? -29.410 9.840 31.097 1.00 84.44 266 ASN A N 1
ATOM 2108 C CA . ASN A 1 266 ? -29.095 9.970 29.679 1.00 84.44 266 ASN A CA 1
ATOM 2109 C C . ASN A 1 266 ? -27.625 10.374 29.549 1.00 84.44 266 ASN A C 1
ATOM 2111 O O . ASN A 1 266 ? -27.240 11.451 30.008 1.00 84.44 266 ASN A O 1
ATOM 2115 N N . LEU A 1 267 ? -26.809 9.483 28.996 1.00 84.12 267 LEU A N 1
ATOM 2116 C CA . LEU A 1 267 ? -25.377 9.680 28.843 1.00 84.12 267 LEU A CA 1
ATOM 2117 C C . LEU A 1 267 ? -25.039 9.880 27.371 1.00 84.12 267 LEU A C 1
ATOM 2119 O O . LEU A 1 267 ? -25.283 8.997 26.551 1.00 84.12 267 LEU A O 1
ATOM 2123 N N . GLU A 1 268 ? -24.374 10.991 27.084 1.00 84.94 268 GLU A N 1
ATOM 2124 C CA . GLU A 1 268 ? -23.650 11.186 25.837 1.00 84.94 268 GLU A CA 1
ATOM 2125 C C . GLU A 1 268 ? -22.342 10.386 25.892 1.00 84.94 268 GLU A C 1
ATOM 2127 O O . GLU A 1 268 ? -21.463 10.640 26.720 1.00 84.94 268 GLU A O 1
ATOM 2132 N N . PHE A 1 269 ? -22.215 9.378 25.035 1.00 86.44 269 PHE A N 1
ATOM 2133 C CA . PHE A 1 269 ? -21.058 8.489 25.013 1.00 86.44 269 PHE A CA 1
ATOM 2134 C C . PHE A 1 269 ? -20.509 8.369 23.596 1.00 86.44 269 PHE A C 1
ATOM 2136 O O . PHE A 1 269 ? -21.241 8.082 22.652 1.00 86.44 269 PHE A O 1
ATOM 2143 N N . SER A 1 270 ? -19.204 8.559 23.421 1.00 90.56 270 SER A N 1
ATOM 2144 C CA . SER A 1 270 ? -18.589 8.360 22.113 1.00 90.56 270 SER A CA 1
ATOM 2145 C C . SER A 1 270 ? -18.520 6.881 21.772 1.00 90.56 270 SER A C 1
ATOM 2147 O O . SER A 1 270 ? -18.063 6.065 22.576 1.00 90.56 270 SER A O 1
ATOM 2149 N N . ARG A 1 271 ? -18.895 6.526 20.543 1.00 90.94 271 ARG A N 1
ATOM 2150 C CA . ARG A 1 271 ? -18.663 5.179 20.022 1.00 90.94 271 ARG A CA 1
ATOM 2151 C C . ARG A 1 271 ? -17.176 4.801 20.176 1.00 90.94 271 ARG A C 1
ATOM 2153 O O . ARG A 1 271 ? -16.292 5.609 19.857 1.00 90.94 271 ARG A O 1
ATOM 2160 N N . PRO A 1 272 ? -16.867 3.577 20.632 1.00 92.81 272 PRO A N 1
ATOM 2161 C CA . PRO A 1 272 ? -15.489 3.182 20.881 1.00 92.81 272 PRO A CA 1
ATOM 2162 C C . PRO A 1 272 ? -14.704 3.074 19.566 1.00 92.81 272 PRO A C 1
ATOM 2164 O O . PRO A 1 272 ? -15.258 2.782 18.505 1.00 92.81 272 PRO A O 1
ATOM 2167 N N . LEU A 1 273 ? -13.389 3.298 19.613 1.00 94.00 273 LEU A N 1
ATOM 2168 C CA . LEU A 1 273 ? -12.543 3.259 18.416 1.00 94.00 273 LEU A CA 1
ATOM 2169 C C . LEU A 1 273 ? -12.494 1.841 17.830 1.00 94.00 273 LEU A C 1
ATOM 2171 O O . LEU A 1 273 ? -11.907 0.932 18.421 1.00 94.00 273 LEU A O 1
ATOM 2175 N N . VAL A 1 274 ? -13.080 1.659 16.643 1.00 95.69 274 VAL A N 1
ATOM 2176 C CA . VAL A 1 274 ? -13.147 0.357 15.952 1.00 95.69 274 VAL A CA 1
ATOM 2177 C C . VAL A 1 274 ? -11.758 -0.225 15.670 1.00 95.69 274 VAL A C 1
ATOM 2179 O O . VAL A 1 274 ? -11.537 -1.430 15.781 1.00 95.69 274 VAL A O 1
ATOM 2182 N N . THR A 1 275 ? -10.797 0.644 15.351 1.00 96.38 275 THR A N 1
ATOM 2183 C CA . THR A 1 275 ? -9.432 0.265 14.971 1.00 96.38 275 THR A CA 1
ATOM 2184 C C . THR A 1 275 ? -8.656 -0.344 16.128 1.00 96.38 275 THR A C 1
ATOM 2186 O O . THR A 1 275 ? -7.839 -1.234 15.909 1.00 96.38 275 THR A O 1
ATOM 2189 N N . VAL A 1 276 ? -8.928 0.085 17.362 1.00 96.62 276 VAL A N 1
ATOM 2190 C CA . VAL A 1 276 ? -8.274 -0.438 18.565 1.00 96.62 276 VAL A CA 1
ATOM 2191 C C . VAL A 1 276 ? -8.637 -1.910 18.765 1.00 96.62 276 VAL A C 1
ATOM 2193 O O . VAL A 1 276 ? -7.744 -2.755 18.843 1.00 96.62 276 VAL A O 1
ATOM 2196 N N . ALA A 1 277 ? -9.933 -2.238 18.751 1.00 97.38 277 ALA A N 1
ATOM 2197 C CA . ALA A 1 277 ? -10.394 -3.622 18.845 1.00 97.38 277 ALA A CA 1
ATOM 2198 C C . ALA A 1 277 ? -9.920 -4.465 17.652 1.00 97.38 277 ALA A C 1
ATOM 2200 O O . ALA A 1 277 ? -9.390 -5.558 17.845 1.00 97.38 277 ALA A O 1
ATOM 2201 N N . ALA A 1 278 ? -10.029 -3.942 16.426 1.00 98.25 278 ALA A N 1
ATOM 2202 C CA . ALA A 1 278 ? -9.589 -4.642 15.220 1.00 98.25 278 ALA A CA 1
ATOM 2203 C C . ALA A 1 278 ? -8.098 -5.019 15.261 1.00 98.25 278 ALA A C 1
ATOM 2205 O O . ALA A 1 278 ? -7.739 -6.145 14.919 1.00 98.25 278 ALA A O 1
ATOM 2206 N N . LYS A 1 279 ? -7.229 -4.110 15.725 1.00 97.94 279 LYS A N 1
ATOM 2207 C CA . LYS A 1 279 ? -5.789 -4.366 15.879 1.00 97.94 279 LYS A CA 1
ATOM 2208 C C . LYS A 1 279 ? -5.529 -5.469 16.904 1.00 97.94 279 LYS A C 1
ATOM 2210 O O . LYS A 1 279 ? -4.791 -6.403 16.599 1.00 97.94 279 LYS A O 1
ATOM 2215 N N . MET A 1 280 ? -6.173 -5.423 18.071 1.00 97.50 280 MET A N 1
ATOM 2216 C CA . MET A 1 280 ? -6.033 -6.475 19.088 1.00 97.50 280 MET A CA 1
ATOM 2217 C C . MET A 1 280 ? -6.522 -7.844 18.580 1.00 97.50 280 MET A C 1
ATOM 2219 O O . MET A 1 280 ? -5.830 -8.851 18.751 1.00 97.50 280 MET A O 1
ATOM 2223 N N . LEU A 1 281 ? -7.664 -7.887 17.884 1.00 97.69 281 LEU A N 1
ATOM 2224 C CA . LEU A 1 281 ? -8.209 -9.104 17.266 1.00 97.69 281 LEU A CA 1
ATOM 2225 C C . LEU A 1 281 ? -7.300 -9.667 16.165 1.00 97.69 281 LEU A C 1
ATOM 2227 O O . LEU A 1 281 ? -7.174 -10.886 16.051 1.00 97.69 281 LEU A O 1
ATOM 2231 N N . TYR A 1 282 ? -6.668 -8.798 15.374 1.00 97.00 282 TYR A N 1
ATOM 2232 C CA . TYR A 1 282 ? -5.737 -9.187 14.318 1.00 97.00 282 TYR A CA 1
ATOM 2233 C C . TYR A 1 282 ? -4.447 -9.779 14.891 1.00 97.00 282 TYR A C 1
ATOM 2235 O O . TYR A 1 282 ? -4.091 -10.909 14.554 1.00 97.00 282 TYR A O 1
ATOM 2243 N N . PHE A 1 283 ? -3.755 -9.050 15.777 1.00 96.38 283 PHE A N 1
ATOM 2244 C CA . PHE A 1 283 ? -2.470 -9.499 16.326 1.00 96.38 283 PHE A CA 1
ATOM 2245 C C . PHE A 1 283 ? -2.633 -10.792 17.130 1.00 96.38 283 PHE A C 1
ATOM 2247 O O . PHE A 1 283 ? -1.878 -11.739 16.919 1.00 96.38 283 PHE A O 1
ATOM 2254 N N . SER A 1 284 ? -3.669 -10.885 17.969 1.00 95.56 284 SER A N 1
ATOM 2255 C CA . SER A 1 284 ? -3.927 -12.097 18.754 1.00 95.56 284 SER A CA 1
ATOM 2256 C C . SER A 1 284 ? -4.152 -13.350 17.906 1.00 95.56 284 SER A C 1
ATOM 2258 O O . SER A 1 284 ? -3.654 -14.419 18.258 1.00 95.56 284 SER A O 1
ATOM 2260 N N . ARG A 1 285 ? -4.862 -13.233 16.777 1.00 95.12 285 ARG A N 1
ATOM 2261 C CA . ARG A 1 285 ? -5.095 -14.348 15.848 1.00 95.12 285 ARG A CA 1
ATOM 2262 C C . ARG A 1 285 ? -3.862 -14.679 15.028 1.00 95.12 285 ARG A C 1
ATOM 2264 O O . ARG A 1 285 ? -3.515 -15.852 14.900 1.00 95.12 285 ARG A O 1
ATOM 2271 N N . ARG A 1 286 ? -3.174 -13.667 14.494 1.00 91.94 286 ARG A N 1
ATOM 2272 C CA . ARG A 1 286 ? -1.998 -13.877 13.641 1.00 91.94 286 ARG A CA 1
ATOM 2273 C C . ARG A 1 286 ? -0.847 -14.538 14.399 1.00 91.94 286 ARG A C 1
ATOM 2275 O O . ARG A 1 286 ? -0.106 -15.321 13.816 1.00 91.94 286 ARG A O 1
ATOM 2282 N N . GLU A 1 287 ? -0.732 -14.269 15.695 1.00 91.88 287 GLU A N 1
ATOM 2283 C CA . GLU A 1 287 ? 0.321 -14.804 16.566 1.00 91.88 287 GLU A CA 1
ATOM 2284 C C . GLU A 1 287 ? 0.136 -16.260 16.988 1.00 91.88 287 GLU A C 1
ATOM 2286 O O . GLU A 1 287 ? 1.089 -16.864 17.477 1.00 91.88 287 GLU A O 1
ATOM 2291 N N . ILE A 1 288 ? -1.042 -16.853 16.760 1.00 91.81 288 ILE A N 1
ATOM 2292 C CA . ILE A 1 288 ? -1.232 -18.300 16.940 1.00 91.81 288 ILE A CA 1
ATOM 2293 C C . ILE A 1 288 ? -0.307 -19.090 16.008 1.00 91.81 288 ILE A C 1
ATOM 2295 O O . ILE A 1 288 ? 0.144 -20.178 16.366 1.00 91.81 288 ILE A O 1
ATOM 2299 N N . LEU A 1 289 ? 0.007 -18.533 14.836 1.00 88.06 289 LEU A N 1
ATOM 2300 C CA . LEU A 1 289 ? 1.014 -19.076 13.936 1.00 88.06 289 LEU A CA 1
ATOM 2301 C C . LEU A 1 289 ? 2.383 -18.476 14.302 1.00 88.06 289 LEU A C 1
ATOM 2303 O O . LEU A 1 289 ? 2.618 -17.288 14.052 1.00 88.06 289 LEU A O 1
ATOM 2307 N N . PRO A 1 290 ? 3.297 -19.260 14.904 1.00 87.81 290 PRO A N 1
ATOM 2308 C CA . PRO A 1 290 ? 4.614 -18.756 15.261 1.00 87.81 290 PRO A CA 1
ATOM 2309 C C . PRO A 1 290 ? 5.419 -18.422 14.004 1.00 87.81 290 PRO A C 1
ATOM 2311 O O . PRO A 1 290 ? 5.268 -19.038 12.947 1.00 87.81 290 PRO A O 1
ATOM 2314 N N . ILE A 1 291 ? 6.330 -17.464 14.136 1.00 88.31 291 ILE A N 1
ATOM 2315 C CA . ILE A 1 291 ? 7.316 -17.158 13.102 1.00 88.31 291 ILE A CA 1
ATOM 2316 C C . ILE A 1 291 ? 8.231 -18.379 12.960 1.00 88.31 291 ILE A C 1
ATOM 2318 O O . ILE A 1 291 ? 8.788 -18.855 13.953 1.00 88.31 291 ILE A O 1
ATOM 2322 N N . GLY A 1 292 ? 8.384 -18.889 11.737 1.00 88.69 292 GLY A N 1
ATOM 2323 C CA . GLY A 1 292 ? 9.291 -20.000 11.457 1.00 88.69 292 GLY A CA 1
ATOM 2324 C C . GLY A 1 292 ? 10.723 -19.650 11.863 1.00 88.69 292 GLY A C 1
ATOM 2325 O O . GLY A 1 292 ? 11.210 -18.569 11.540 1.00 88.69 292 GLY A O 1
ATOM 2326 N N . VAL A 1 293 ? 11.389 -20.554 12.579 1.00 92.00 293 VAL A N 1
ATOM 2327 C CA . VAL A 1 293 ? 12.772 -20.368 13.036 1.00 92.00 293 VAL A CA 1
ATOM 2328 C C . VAL A 1 293 ? 13.716 -20.825 11.921 1.00 92.00 293 VAL A C 1
ATOM 2330 O O . VAL A 1 293 ? 13.745 -22.021 11.624 1.00 92.00 293 VAL A O 1
ATOM 2333 N N . PRO A 1 294 ? 14.479 -19.926 11.270 1.00 89.62 294 PRO A N 1
ATOM 2334 C CA . PRO A 1 294 ? 15.350 -20.336 10.179 1.00 89.62 294 PRO A CA 1
ATOM 2335 C C . PRO A 1 294 ? 16.507 -21.204 10.708 1.00 89.62 294 PRO A C 1
ATOM 2337 O O . PRO A 1 294 ? 17.231 -20.766 11.606 1.00 89.62 294 PRO A O 1
ATOM 2340 N N . PRO A 1 295 ? 16.736 -22.408 10.148 1.00 89.62 295 PRO A N 1
ATOM 2341 C CA . PRO A 1 295 ? 17.693 -23.372 10.701 1.00 89.62 295 PRO A CA 1
ATOM 2342 C C . PRO A 1 295 ? 19.155 -22.932 10.549 1.00 89.62 295 PRO A C 1
ATOM 2344 O O . PRO A 1 295 ? 20.028 -23.441 11.242 1.00 89.62 295 PRO A O 1
ATOM 2347 N N . HIS A 1 296 ? 19.426 -21.977 9.655 1.00 88.25 296 HIS A N 1
ATOM 2348 C CA . HIS A 1 296 ? 20.762 -21.433 9.421 1.00 88.25 296 HIS A CA 1
ATOM 2349 C C . HIS A 1 296 ? 21.202 -20.408 10.482 1.00 88.25 296 HIS A C 1
ATOM 2351 O O . HIS A 1 296 ? 22.366 -20.006 10.482 1.00 88.25 296 HIS A O 1
ATOM 2357 N N . LEU A 1 297 ? 20.302 -19.943 11.360 1.00 90.75 297 LEU A N 1
ATOM 2358 C CA . LEU A 1 297 ? 20.676 -19.028 12.440 1.00 90.75 297 LEU A CA 1
ATOM 2359 C C . LEU A 1 297 ? 21.435 -19.787 13.543 1.00 90.75 297 LEU A C 1
ATOM 2361 O O . LEU A 1 297 ? 21.065 -20.924 13.850 1.00 90.75 297 LEU A O 1
ATOM 2365 N N . PRO A 1 298 ? 22.441 -19.175 14.198 1.00 91.62 298 PRO A N 1
ATOM 2366 C CA . PRO A 1 298 ? 23.056 -19.752 15.392 1.00 91.62 298 PRO A CA 1
ATOM 2367 C C . PRO A 1 298 ? 22.008 -20.029 16.478 1.00 91.62 298 PRO A C 1
ATOM 2369 O O . PRO A 1 298 ? 21.052 -19.263 16.613 1.00 91.62 298 PRO A O 1
ATOM 2372 N N . PHE A 1 299 ? 22.194 -21.088 17.272 1.00 91.38 299 PHE A N 1
ATOM 2373 C CA . PHE A 1 299 ? 21.252 -21.460 18.338 1.00 91.38 299 PHE A CA 1
ATOM 2374 C C . PHE A 1 299 ? 21.037 -20.327 19.345 1.00 91.38 299 PHE A C 1
ATOM 2376 O O . PHE A 1 299 ? 19.904 -19.950 19.639 1.00 91.38 299 PHE A O 1
ATOM 2383 N N . ASP A 1 300 ? 22.133 -19.756 19.837 1.00 91.19 300 ASP A N 1
ATOM 2384 C CA . ASP A 1 300 ? 22.142 -18.659 20.792 1.00 91.19 300 ASP A CA 1
ATOM 2385 C C . ASP A 1 300 ? 23.337 -17.722 20.555 1.00 91.19 300 ASP A C 1
ATOM 2387 O O . ASP A 1 300 ? 24.191 -17.937 19.685 1.00 91.19 300 ASP A O 1
ATOM 2391 N N . ARG A 1 301 ? 23.397 -16.642 21.342 1.00 87.56 301 ARG A N 1
ATOM 2392 C CA . ARG A 1 301 ? 24.472 -15.647 21.239 1.00 87.56 301 ARG A CA 1
ATOM 2393 C C . ARG A 1 301 ? 25.840 -16.232 21.592 1.00 87.56 301 ARG A C 1
ATOM 2395 O O . ARG A 1 301 ? 26.827 -15.861 20.964 1.00 87.56 301 ARG A O 1
ATOM 2402 N N . ALA A 1 302 ? 25.907 -17.137 22.571 1.00 87.06 302 ALA A N 1
ATOM 2403 C CA . ALA A 1 302 ? 27.160 -17.763 22.991 1.00 87.06 302 ALA A CA 1
ATOM 2404 C C . ALA A 1 302 ? 27.773 -18.584 21.847 1.00 87.06 302 ALA A C 1
ATOM 2406 O O . ALA A 1 302 ? 28.964 -18.464 21.565 1.00 87.06 302 ALA A O 1
ATOM 2407 N N . THR A 1 303 ? 26.937 -19.333 21.130 1.00 88.56 303 THR A N 1
ATOM 2408 C CA . THR A 1 303 ? 27.306 -20.091 19.933 1.00 88.56 303 THR A CA 1
ATOM 2409 C C . THR A 1 303 ? 27.760 -19.158 18.816 1.00 88.56 303 THR A C 1
ATOM 2411 O O . THR A 1 303 ? 28.797 -19.402 18.208 1.00 88.56 303 THR A O 1
ATOM 2414 N N . ALA A 1 304 ? 27.044 -18.056 18.569 1.00 87.06 304 ALA A N 1
ATOM 2415 C CA . ALA A 1 304 ? 27.448 -17.078 17.559 1.00 87.06 304 ALA A CA 1
ATOM 2416 C C . ALA A 1 304 ? 28.844 -16.487 17.853 1.00 87.06 304 ALA A C 1
ATOM 2418 O O . ALA A 1 304 ? 29.693 -16.407 16.967 1.00 87.06 304 ALA A O 1
ATOM 2419 N N . ILE A 1 305 ? 29.117 -16.126 19.108 1.00 86.06 305 ILE A N 1
ATOM 2420 C CA . ILE A 1 305 ? 30.429 -15.608 19.520 1.00 86.06 305 ILE A CA 1
ATOM 2421 C C . ILE A 1 305 ? 31.511 -16.690 19.379 1.00 86.06 305 ILE A C 1
ATOM 2423 O O . ILE A 1 305 ? 32.594 -16.405 18.869 1.00 86.06 305 ILE A O 1
ATOM 2427 N N . ALA A 1 306 ? 31.220 -17.934 19.771 1.00 85.44 306 ALA A N 1
ATOM 2428 C CA . ALA A 1 306 ? 32.149 -19.059 19.637 1.00 85.44 306 ALA A CA 1
ATOM 2429 C C . ALA A 1 306 ? 32.495 -19.384 18.171 1.00 85.44 306 ALA A C 1
ATOM 2431 O O . ALA A 1 306 ? 33.620 -19.782 17.882 1.00 85.44 306 ALA A O 1
ATOM 2432 N N . LEU A 1 307 ? 31.561 -19.156 17.241 1.00 85.50 307 LEU A N 1
ATOM 2433 C CA . LEU A 1 307 ? 31.773 -19.257 15.791 1.00 85.50 307 LEU A CA 1
ATOM 2434 C C . LEU A 1 307 ? 32.567 -18.070 15.205 1.00 85.50 307 LEU A C 1
ATOM 2436 O O . LEU A 1 307 ? 32.774 -18.003 13.996 1.00 85.50 307 LEU A O 1
ATOM 2440 N N . GLY A 1 308 ? 33.021 -17.134 16.044 1.00 81.69 308 GLY A N 1
ATOM 2441 C CA . GLY A 1 308 ? 33.839 -15.993 15.637 1.00 81.69 308 GLY A CA 1
ATOM 2442 C C . GLY A 1 308 ? 33.046 -14.819 15.062 1.00 81.69 308 GLY A C 1
ATOM 2443 O O . GLY A 1 308 ? 33.640 -13.930 14.450 1.00 81.69 308 GLY A O 1
ATOM 2444 N N . HIS A 1 309 ? 31.719 -14.772 15.241 1.00 78.44 309 HIS A N 1
ATOM 2445 C CA . HIS A 1 309 ? 30.929 -13.628 14.787 1.00 78.44 309 HIS A CA 1
ATOM 2446 C C . HIS A 1 309 ? 31.234 -12.383 15.633 1.00 78.44 309 HIS A C 1
ATOM 2448 O O . HIS A 1 309 ? 30.921 -12.323 16.819 1.00 78.44 309 HIS A O 1
ATOM 2454 N N . THR A 1 310 ? 31.787 -11.346 15.000 1.00 68.50 310 THR A N 1
ATOM 2455 C CA . THR A 1 310 ? 32.051 -10.036 15.625 1.00 68.50 310 THR A CA 1
ATOM 2456 C C . THR A 1 310 ? 30.791 -9.178 15.782 1.00 68.50 310 THR A C 1
ATOM 2458 O O . THR A 1 310 ? 30.749 -8.284 16.624 1.00 68.50 310 THR A O 1
ATOM 2461 N N . HIS A 1 311 ? 29.744 -9.470 15.002 1.00 70.81 311 HIS A N 1
ATOM 2462 C CA . HIS A 1 311 ? 28.433 -8.824 15.072 1.00 70.81 311 HIS A CA 1
ATOM 2463 C C . HIS A 1 311 ? 27.328 -9.883 15.087 1.00 70.81 311 HIS A C 1
ATOM 2465 O O . HIS A 1 311 ? 27.022 -10.490 14.058 1.00 70.81 311 HIS A O 1
ATOM 2471 N N . VAL A 1 312 ? 26.729 -10.101 16.257 1.00 75.75 312 VAL A N 1
ATOM 2472 C CA . VAL A 1 312 ? 25.660 -11.087 16.453 1.00 75.75 312 VAL A CA 1
ATOM 2473 C C . VAL A 1 312 ? 24.370 -10.578 15.792 1.00 75.75 312 VAL A C 1
ATOM 2475 O O . VAL A 1 312 ? 23.885 -9.505 16.132 1.00 75.75 312 VAL A O 1
ATOM 2478 N N . ARG A 1 313 ? 23.860 -11.325 14.806 1.00 84.69 313 ARG A N 1
ATOM 2479 C CA . ARG A 1 313 ? 22.547 -11.142 14.144 1.00 84.69 313 ARG A CA 1
ATOM 2480 C C . ARG A 1 313 ? 21.468 -11.957 14.894 1.00 84.69 313 ARG A C 1
ATOM 2482 O O . ARG A 1 313 ? 21.848 -12.647 15.841 1.00 84.69 313 ARG A O 1
ATOM 2489 N N . PRO A 1 314 ? 20.167 -11.921 14.516 1.00 90.50 314 PRO A N 1
ATOM 2490 C CA . PRO A 1 314 ? 19.163 -12.774 15.154 1.00 90.50 314 PRO A CA 1
ATOM 2491 C C . PRO A 1 314 ? 19.617 -14.228 15.284 1.00 90.50 314 PRO A C 1
ATOM 2493 O O . PRO A 1 314 ? 20.099 -14.825 14.322 1.00 90.50 314 PRO A O 1
ATOM 2496 N N . THR A 1 315 ? 19.456 -14.784 16.479 1.00 93.56 315 THR A N 1
ATOM 2497 C CA . THR A 1 315 ? 19.687 -16.201 16.785 1.00 93.56 315 THR A CA 1
ATOM 2498 C C . THR A 1 315 ? 18.356 -16.947 16.855 1.00 93.56 315 THR A C 1
ATOM 2500 O O . THR A 1 315 ? 17.291 -16.329 16.933 1.00 93.56 315 THR A O 1
ATOM 2503 N N . GLN A 1 316 ? 18.384 -18.280 16.854 1.00 93.88 316 GLN A N 1
ATOM 2504 C CA . GLN A 1 316 ? 17.167 -19.078 17.043 1.00 93.88 316 GLN A CA 1
ATOM 2505 C C . GLN A 1 316 ? 16.495 -18.745 18.383 1.00 93.88 316 GLN A C 1
ATOM 2507 O O . GLN A 1 316 ? 15.277 -18.572 18.429 1.00 93.88 316 GLN A O 1
ATOM 2512 N N . ALA A 1 317 ? 17.283 -18.561 19.449 1.00 92.62 317 ALA A N 1
ATOM 2513 C CA . ALA A 1 317 ? 16.796 -18.122 20.756 1.00 92.62 317 ALA A CA 1
ATOM 2514 C C . ALA A 1 317 ? 16.020 -16.790 20.697 1.00 92.62 317 ALA A C 1
ATOM 2516 O O . ALA A 1 317 ? 15.003 -16.656 21.373 1.00 92.62 317 ALA A O 1
ATOM 2517 N N . ASP A 1 318 ? 16.440 -15.839 19.856 1.00 93.31 318 ASP A N 1
ATOM 2518 C CA . ASP A 1 318 ? 15.752 -14.547 19.707 1.00 93.31 318 ASP A CA 1
ATOM 2519 C C . ASP A 1 318 ? 14.403 -14.691 18.991 1.00 93.31 318 ASP A C 1
ATOM 2521 O O . ASP A 1 318 ? 13.419 -14.052 19.367 1.00 93.31 318 ASP A O 1
ATOM 2525 N N . VAL A 1 319 ? 14.319 -15.560 17.977 1.00 91.69 319 VAL A N 1
ATOM 2526 C CA . VAL A 1 319 ? 13.042 -15.867 17.308 1.00 91.69 319 VAL A CA 1
ATOM 2527 C C . VAL A 1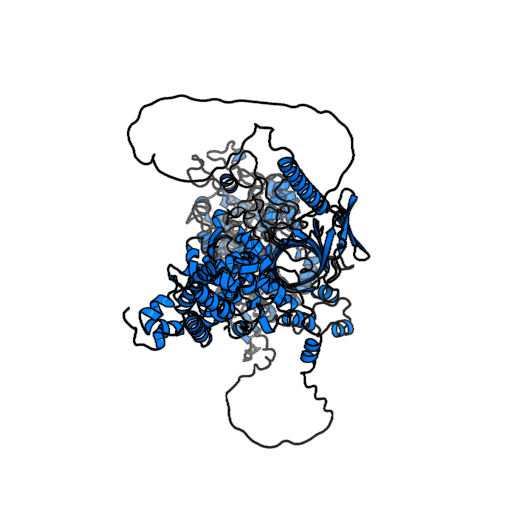 319 ? 12.106 -16.614 18.264 1.00 91.69 319 VAL A C 1
ATOM 2529 O O . VAL A 1 319 ? 10.907 -16.338 18.303 1.00 91.69 319 VAL A O 1
ATOM 2532 N N . HIS A 1 320 ? 12.643 -17.517 19.089 1.00 93.00 320 HIS A N 1
ATOM 2533 C CA . HIS A 1 320 ? 11.877 -18.188 20.137 1.00 93.00 320 HIS A CA 1
ATOM 2534 C C . HIS A 1 320 ? 11.344 -17.211 21.192 1.00 93.00 320 HIS A C 1
ATOM 2536 O O . HIS A 1 320 ? 10.191 -17.351 21.590 1.00 93.00 320 HIS A O 1
ATOM 2542 N N . GLU A 1 321 ? 12.118 -16.203 21.601 1.00 92.44 321 GLU A N 1
ATOM 2543 C CA . GLU A 1 321 ? 11.657 -15.146 22.513 1.00 92.44 321 GLU A CA 1
ATOM 2544 C C . GLU A 1 321 ? 10.482 -14.356 21.914 1.00 92.44 321 GLU A C 1
ATOM 2546 O O . GLU A 1 321 ? 9.465 -14.153 22.579 1.00 92.44 321 GLU A O 1
ATOM 2551 N N . VAL A 1 322 ? 10.575 -13.973 20.636 1.00 90.94 322 VAL A N 1
ATOM 2552 C CA . VAL A 1 322 ? 9.492 -13.277 19.914 1.00 90.94 322 VAL A CA 1
ATOM 2553 C C . VAL A 1 322 ? 8.237 -14.144 19.766 1.00 90.94 322 VAL A C 1
ATOM 2555 O O . VAL A 1 322 ? 7.124 -13.618 19.772 1.00 90.94 322 VAL A O 1
ATOM 2558 N N . ASN A 1 323 ? 8.388 -15.460 19.618 1.00 91.00 323 ASN A N 1
ATOM 2559 C CA . ASN A 1 323 ? 7.260 -16.393 19.556 1.00 91.00 323 ASN A CA 1
ATOM 2560 C C . ASN A 1 323 ? 6.658 -16.700 20.935 1.00 91.00 323 ASN A C 1
ATOM 2562 O O . ASN A 1 323 ? 5.473 -17.013 21.020 1.00 91.00 323 ASN A O 1
ATOM 2566 N N . ALA A 1 324 ? 7.454 -16.632 22.004 1.00 90.06 324 ALA A N 1
ATOM 2567 C CA . ALA A 1 324 ? 6.998 -16.882 23.369 1.00 90.06 324 ALA A CA 1
ATOM 2568 C C . ALA A 1 324 ? 6.208 -15.701 23.953 1.00 90.06 324 ALA A C 1
ATOM 2570 O O . ALA A 1 324 ? 5.352 -15.899 24.818 1.00 90.06 324 ALA A O 1
ATOM 2571 N N . HIS A 1 325 ? 6.487 -14.481 23.492 1.00 89.31 325 HIS A N 1
ATOM 2572 C CA . HIS A 1 325 ? 5.762 -13.285 23.899 1.00 89.31 325 HIS A CA 1
ATOM 2573 C C . HIS A 1 325 ? 4.580 -13.005 22.964 1.00 89.31 325 HIS A C 1
ATOM 2575 O O . HIS A 1 325 ? 4.755 -12.882 21.753 1.00 89.31 325 HIS A O 1
ATOM 2581 N N . GLN A 1 326 ? 3.386 -12.845 23.536 1.00 88.00 326 GLN A N 1
ATOM 2582 C CA . GLN A 1 326 ? 2.219 -12.368 22.795 1.00 88.00 326 GLN A CA 1
ATOM 2583 C C . GLN A 1 326 ? 2.173 -10.846 22.823 1.00 88.00 326 GLN A C 1
ATOM 2585 O O . GLN A 1 326 ? 2.247 -10.251 23.896 1.00 88.00 326 GLN A O 1
ATOM 2590 N N . SER A 1 327 ? 2.015 -10.215 21.663 1.00 88.88 327 SER A N 1
ATOM 2591 C CA . SER A 1 327 ? 2.017 -8.755 21.560 1.00 88.88 327 SER A CA 1
ATOM 2592 C C . SER A 1 327 ? 0.763 -8.121 22.172 1.00 88.88 327 SER A C 1
ATOM 2594 O O . SER A 1 327 ? 0.782 -6.945 22.526 1.00 88.88 327 SER A O 1
ATOM 2596 N N . VAL A 1 328 ? -0.314 -8.899 22.341 1.00 92.69 328 VAL A N 1
ATOM 2597 C CA . VAL A 1 328 ? -1.550 -8.467 23.006 1.00 92.69 328 VAL A CA 1
ATOM 2598 C C . VAL A 1 328 ? -1.815 -9.315 24.247 1.00 92.69 328 VAL A C 1
ATOM 2600 O O . VAL A 1 328 ? -1.901 -10.541 24.172 1.00 92.69 328 VAL A O 1
ATOM 2603 N N . GLN A 1 329 ? -2.006 -8.655 25.385 1.00 91.62 329 GLN A N 1
ATOM 2604 C CA . GLN A 1 329 ? -2.479 -9.252 26.629 1.00 91.62 329 GLN A CA 1
ATOM 2605 C C . GLN A 1 329 ? -4.003 -9.328 26.618 1.00 91.62 329 GLN A C 1
ATOM 2607 O O . GLN A 1 329 ? -4.691 -8.312 26.491 1.00 91.62 329 GLN A O 1
ATOM 2612 N N . MET A 1 330 ? -4.512 -10.545 26.776 1.00 90.12 330 MET A N 1
ATOM 2613 C CA . MET A 1 330 ? -5.941 -10.841 26.810 1.00 90.12 330 MET A CA 1
ATOM 2614 C C . MET A 1 330 ? -6.618 -10.313 28.072 1.00 90.12 330 MET A C 1
ATOM 2616 O O . MET A 1 330 ? -5.988 -10.111 29.116 1.00 90.12 330 MET A O 1
ATOM 2620 N N . VAL A 1 331 ? -7.936 -10.153 27.980 1.00 88.62 331 VAL A N 1
ATOM 2621 C CA . VAL A 1 331 ? -8.781 -9.888 29.143 1.00 88.62 331 VAL A CA 1
ATOM 2622 C C . VAL A 1 331 ? -8.775 -11.130 30.048 1.00 88.62 331 VAL A C 1
ATOM 2624 O O . VAL A 1 331 ? -8.895 -12.248 29.539 1.00 88.62 331 VAL A O 1
ATOM 2627 N N . PRO A 1 332 ? -8.595 -10.979 31.374 1.00 83.94 332 PRO A N 1
ATOM 2628 C CA . PRO A 1 332 ? -8.627 -12.111 32.294 1.00 83.94 332 PRO A CA 1
ATOM 2629 C C . PRO A 1 332 ? -9.951 -12.886 32.211 1.00 83.94 332 PRO A C 1
ATOM 2631 O O . PRO A 1 332 ? -10.998 -12.277 31.974 1.00 83.94 332 PRO A O 1
ATOM 2634 N N . PRO A 1 333 ? -9.935 -14.212 32.440 1.00 84.62 333 PRO A N 1
ATOM 2635 C CA . PRO A 1 333 ? -11.157 -15.001 32.450 1.00 84.62 333 PRO A CA 1
ATOM 2636 C C . PRO A 1 333 ? -12.104 -14.521 33.561 1.00 84.62 333 PRO A C 1
ATOM 2638 O O . PRO A 1 333 ? -11.647 -14.111 34.633 1.00 84.62 333 PRO A O 1
ATOM 2641 N N . PRO A 1 334 ? -13.424 -14.588 33.333 1.00 86.50 334 PRO A N 1
ATOM 2642 C CA . PRO A 1 334 ? -14.396 -14.073 34.281 1.00 86.50 334 PRO A CA 1
ATOM 2643 C C . PRO A 1 334 ? -14.441 -14.926 35.552 1.00 86.50 334 PRO A C 1
ATOM 2645 O O . PRO A 1 334 ? -14.436 -16.156 35.494 1.00 86.50 334 PRO A O 1
ATOM 2648 N N . ASN A 1 335 ? -14.541 -14.269 36.708 1.00 89.50 335 ASN A N 1
ATOM 2649 C CA . ASN A 1 335 ? -14.704 -14.924 38.004 1.00 89.50 335 ASN A CA 1
ATOM 2650 C C . ASN A 1 335 ? -15.910 -14.331 38.742 1.00 89.50 335 ASN A C 1
ATOM 2652 O O . ASN A 1 335 ? -15.870 -13.180 39.156 1.00 89.50 335 ASN A O 1
ATOM 2656 N N . TRP A 1 336 ? -16.970 -15.119 38.953 1.00 90.69 336 TRP A N 1
ATOM 2657 C CA . TRP A 1 336 ? -18.162 -14.657 39.682 1.00 90.69 336 TRP A CA 1
ATOM 2658 C C . TRP A 1 336 ? -17.829 -14.155 41.096 1.00 90.69 336 TRP A C 1
ATOM 2660 O O . TRP A 1 336 ? -18.369 -13.144 41.540 1.00 90.69 336 TRP A O 1
ATOM 2670 N N . ASN A 1 337 ? -16.899 -14.831 41.777 1.00 89.62 337 ASN A N 1
ATOM 2671 C CA . ASN A 1 337 ? -16.450 -14.502 43.130 1.00 89.62 337 ASN A CA 1
ATOM 2672 C C . ASN A 1 337 ? -15.176 -13.643 43.098 1.00 89.62 337 ASN A C 1
ATOM 2674 O O . ASN A 1 337 ? -14.233 -13.880 43.849 1.00 89.62 337 ASN A O 1
ATOM 2678 N N . TYR A 1 338 ? -15.106 -12.662 42.194 1.00 87.06 338 TYR A N 1
ATOM 2679 C CA . TYR A 1 338 ? -13.927 -11.802 42.043 1.00 87.06 338 TYR A CA 1
ATOM 2680 C C . TYR A 1 338 ? -13.530 -11.090 43.346 1.00 87.06 338 TYR A C 1
ATOM 2682 O O . TYR A 1 338 ? -12.346 -10.852 43.570 1.00 87.06 338 TYR A O 1
ATOM 2690 N N . ALA A 1 339 ? -14.497 -10.775 44.214 1.00 86.69 339 ALA A N 1
ATOM 2691 C CA . ALA A 1 339 ? -14.248 -10.078 45.472 1.00 86.69 339 ALA A CA 1
ATOM 2692 C C . ALA A 1 339 ? -13.271 -10.839 46.387 1.00 86.69 339 ALA A C 1
ATOM 2694 O O . ALA A 1 339 ? -12.492 -10.204 47.091 1.00 86.69 339 ALA A O 1
ATOM 2695 N N . ASP A 1 340 ? -13.238 -12.175 46.305 1.00 87.88 340 ASP A N 1
ATOM 2696 C CA . ASP A 1 340 ? -12.326 -13.026 47.082 1.00 87.88 340 ASP A CA 1
ATOM 2697 C C . ASP A 1 340 ? -10.856 -12.884 46.643 1.00 87.88 340 ASP A C 1
ATOM 2699 O O . ASP A 1 340 ? -9.947 -13.338 47.335 1.00 87.88 340 ASP A O 1
ATOM 2703 N N . THR A 1 341 ? -10.611 -12.282 45.473 1.00 84.44 341 THR A N 1
ATOM 2704 C CA . THR A 1 341 ? -9.265 -12.095 44.905 1.00 84.44 341 THR A CA 1
ATOM 2705 C C . THR A 1 341 ? -8.646 -10.736 45.232 1.00 84.44 341 THR A C 1
ATOM 2707 O O . THR A 1 341 ? -7.468 -10.528 44.948 1.00 84.44 341 THR A O 1
ATOM 2710 N N . LEU A 1 342 ? -9.412 -9.821 45.833 1.00 84.19 342 LEU A N 1
ATOM 2711 C CA . LEU A 1 342 ? -8.991 -8.453 46.125 1.00 84.19 342 LEU A CA 1
ATOM 2712 C C . LEU A 1 342 ? -8.455 -8.310 47.550 1.00 84.19 342 LEU A C 1
ATOM 2714 O O . LEU A 1 342 ? -8.899 -8.992 48.476 1.00 84.19 342 LEU A O 1
ATOM 2718 N N . SER A 1 343 ? -7.528 -7.373 47.755 1.00 87.00 343 SER A N 1
ATOM 2719 C CA . SER A 1 343 ? -7.110 -6.994 49.108 1.00 87.00 343 SER A CA 1
ATOM 2720 C C . SER A 1 343 ? -8.225 -6.233 49.851 1.00 87.00 343 SER A C 1
ATOM 2722 O O . SER A 1 343 ? -9.058 -5.582 49.213 1.00 87.00 343 SER A O 1
ATOM 2724 N N . PRO A 1 344 ? -8.236 -6.226 51.201 1.00 86.25 344 PRO A N 1
ATOM 2725 C CA . PRO A 1 344 ? -9.238 -5.485 51.974 1.00 86.25 344 PRO A CA 1
ATOM 2726 C C . PRO A 1 344 ? -9.320 -3.994 51.619 1.00 86.25 344 PRO A C 1
ATOM 2728 O O . PRO A 1 344 ? -10.410 -3.435 51.572 1.00 86.25 344 PRO A O 1
ATOM 2731 N N . SER A 1 345 ? -8.181 -3.359 51.326 1.00 81.12 345 SER A N 1
ATOM 2732 C CA . SER A 1 345 ? -8.117 -1.954 50.907 1.00 81.12 345 SER A CA 1
ATOM 2733 C C . SER A 1 345 ? -8.708 -1.714 49.519 1.00 81.12 345 SER A C 1
ATOM 2735 O O . SER A 1 345 ? -9.350 -0.693 49.295 1.00 81.12 345 SER A O 1
ATOM 2737 N N . GLU A 1 346 ? -8.507 -2.639 48.578 1.00 81.81 346 GLU A N 1
ATOM 2738 C CA . GLU A 1 346 ? -9.101 -2.532 47.241 1.00 81.81 346 GLU A CA 1
ATOM 2739 C C . GLU A 1 346 ? -10.607 -2.754 47.293 1.00 81.81 346 GLU A C 1
ATOM 2741 O O . GLU A 1 346 ? -11.363 -2.025 46.655 1.00 81.81 346 GLU A O 1
ATOM 2746 N N . LEU A 1 347 ? -11.050 -3.725 48.091 1.00 84.38 347 LEU A N 1
ATOM 2747 C CA . LEU A 1 347 ? -12.465 -3.996 48.295 1.00 84.38 347 LEU A CA 1
ATOM 2748 C C . LEU A 1 347 ? -13.177 -2.793 48.935 1.00 84.38 347 LEU A C 1
ATOM 2750 O O . LEU A 1 347 ? -14.259 -2.410 48.491 1.00 84.38 347 LEU A O 1
ATOM 2754 N N . ASP A 1 348 ? -12.554 -2.157 49.928 1.00 82.00 348 ASP A N 1
ATOM 2755 C CA . ASP A 1 348 ? -13.056 -0.925 50.540 1.00 82.00 348 ASP A CA 1
ATOM 2756 C C . ASP A 1 348 ? -13.133 0.231 49.525 1.00 82.00 348 ASP A C 1
ATOM 2758 O O . ASP A 1 348 ? -14.189 0.850 49.374 1.00 82.00 348 ASP A O 1
ATOM 2762 N N . ALA A 1 349 ? -12.081 0.452 48.727 1.00 76.69 349 ALA A N 1
ATOM 2763 C CA . ALA A 1 349 ? -12.090 1.455 47.657 1.00 76.69 349 ALA A CA 1
ATOM 2764 C C . ALA A 1 349 ? -13.212 1.206 46.626 1.00 76.69 349 ALA A C 1
ATOM 2766 O O . ALA A 1 349 ? -13.921 2.138 46.227 1.00 76.69 349 ALA A O 1
ATOM 2767 N N . MET A 1 350 ? -13.445 -0.057 46.246 1.00 79.12 350 MET A N 1
ATOM 2768 C CA . MET A 1 350 ? -14.562 -0.443 45.376 1.00 79.12 350 MET A CA 1
ATOM 2769 C C . MET A 1 350 ? -15.924 -0.167 46.011 1.00 79.12 350 MET A C 1
ATOM 2771 O O . MET A 1 350 ? -16.824 0.334 45.333 1.00 79.12 350 MET A O 1
ATOM 2775 N N . HIS A 1 351 ? -16.097 -0.475 47.297 1.00 79.06 351 HIS A N 1
ATOM 2776 C CA . HIS A 1 351 ? -17.342 -0.210 48.015 1.00 79.06 351 HIS A CA 1
ATOM 2777 C C . HIS A 1 351 ? -17.626 1.281 48.149 1.00 79.06 351 HIS A C 1
ATOM 2779 O O . HIS A 1 351 ? -18.782 1.699 48.023 1.00 79.06 351 HIS A O 1
ATOM 2785 N N . GLN A 1 352 ? -16.594 2.091 48.359 1.00 72.00 352 GLN A N 1
ATOM 2786 C CA . GLN A 1 352 ? -16.712 3.544 48.424 1.00 72.00 352 GLN A CA 1
ATOM 2787 C C . GLN A 1 352 ? -16.997 4.155 47.047 1.00 72.00 352 GLN A C 1
ATOM 2789 O O . GLN A 1 352 ? -17.656 5.189 46.972 1.00 72.00 352 GLN A O 1
ATOM 2794 N N . GLY A 1 353 ? -16.636 3.466 45.961 1.00 69.81 353 GLY A N 1
ATOM 2795 C CA . GLY A 1 353 ? -16.785 3.987 44.605 1.00 69.81 353 GLY A CA 1
ATOM 2796 C C . GLY A 1 353 ? -15.721 5.034 44.291 1.00 69.81 353 GLY A C 1
ATOM 2797 O O . GLY A 1 353 ? -15.986 5.966 43.541 1.00 69.81 353 GLY A O 1
ATOM 2798 N N . LEU A 1 354 ? -14.525 4.883 44.859 1.00 69.00 354 LEU A N 1
ATOM 2799 C CA . LEU A 1 354 ? -13.394 5.762 44.594 1.00 69.00 354 LEU A CA 1
ATOM 2800 C C . LEU A 1 354 ? -12.486 5.136 43.538 1.00 69.00 354 LEU A C 1
ATOM 2802 O O . LEU A 1 354 ? -12.199 3.938 43.573 1.00 69.00 354 LEU A O 1
ATOM 2806 N N . TRP A 1 355 ? -12.029 5.954 42.595 1.00 73.44 355 TRP A N 1
ATOM 2807 C CA . TRP A 1 355 ? -10.957 5.563 41.690 1.00 73.44 355 TRP A CA 1
ATOM 2808 C C . TRP A 1 355 ? -9.605 5.813 42.361 1.00 73.44 355 TRP A C 1
ATOM 2810 O O . TRP A 1 355 ? -9.369 6.897 42.899 1.00 73.44 355 TRP A O 1
ATOM 2820 N N . THR A 1 356 ? -8.710 4.825 42.312 1.00 70.19 356 THR A N 1
ATOM 2821 C CA . THR A 1 356 ? -7.315 4.985 42.731 1.00 70.19 356 THR A CA 1
ATOM 2822 C C . THR A 1 356 ? -6.379 4.349 41.699 1.00 70.19 356 THR A C 1
ATOM 2824 O O . THR A 1 356 ? -6.730 3.329 41.103 1.00 70.19 356 THR A O 1
ATOM 2827 N N . PRO A 1 357 ? -5.154 4.878 41.516 1.00 65.88 357 PRO A N 1
ATOM 2828 C CA . PRO A 1 357 ? -4.153 4.272 40.630 1.00 65.88 357 PRO A CA 1
ATOM 2829 C C . PRO A 1 357 ? -3.752 2.840 41.018 1.00 65.88 357 PRO A C 1
ATOM 2831 O O . PRO A 1 357 ? -3.201 2.107 40.204 1.00 65.88 357 PRO A O 1
ATOM 2834 N N . THR A 1 358 ? -3.983 2.455 42.275 1.00 68.88 358 THR A N 1
ATOM 2835 C CA . THR A 1 358 ? -3.642 1.139 42.827 1.00 68.88 358 THR A CA 1
ATOM 2836 C C . THR A 1 358 ? -4.760 0.113 42.684 1.00 68.88 358 THR A C 1
ATOM 2838 O O . THR A 1 358 ? -4.558 -1.039 43.056 1.00 68.88 358 THR A O 1
ATOM 2841 N N . LEU A 1 359 ? -5.933 0.507 42.185 1.00 75.50 359 LEU A N 1
ATOM 2842 C CA . LEU A 1 359 ? -7.083 -0.379 42.090 1.00 75.50 359 LEU A CA 1
ATOM 2843 C C . LEU A 1 359 ? -6.874 -1.412 40.973 1.00 75.50 359 LEU A C 1
ATOM 2845 O O . LEU A 1 359 ? -6.864 -1.060 39.795 1.00 75.50 359 LEU A O 1
ATOM 2849 N N . THR A 1 360 ? -6.736 -2.693 41.332 1.00 81.38 360 THR A N 1
ATOM 2850 C CA . THR A 1 360 ? -6.476 -3.772 40.355 1.00 81.38 360 THR A CA 1
ATOM 2851 C C . THR A 1 360 ? -7.728 -4.508 39.866 1.00 81.38 360 THR A C 1
ATOM 2853 O O . THR A 1 360 ? -7.618 -5.494 39.132 1.00 81.38 360 THR A O 1
ATOM 2856 N N . SER A 1 361 ? -8.926 -4.039 40.237 1.00 85.56 361 SER A N 1
ATOM 2857 C CA . SER A 1 361 ? -10.181 -4.673 39.823 1.00 85.56 361 SER A CA 1
ATOM 2858 C C . SER A 1 361 ? -10.348 -4.667 38.295 1.00 85.56 361 SER A C 1
ATOM 2860 O O . SER A 1 361 ? -9.885 -3.760 37.597 1.00 85.56 361 SER A O 1
ATOM 2862 N N . ALA A 1 362 ? -11.023 -5.686 37.755 1.00 89.50 362 ALA A N 1
ATOM 2863 C CA . ALA A 1 362 ? -11.122 -5.865 36.307 1.00 89.50 362 ALA A CA 1
ATOM 2864 C C . ALA A 1 362 ? -11.854 -4.703 35.612 1.00 89.50 362 ALA A C 1
ATOM 2866 O O . ALA A 1 362 ? -11.457 -4.317 34.513 1.00 89.50 362 ALA A O 1
ATOM 2867 N N . SER A 1 363 ? -12.859 -4.095 36.254 1.00 90.56 363 SER A N 1
ATOM 2868 C CA . SER A 1 363 ? -13.547 -2.921 35.701 1.00 90.56 363 SER A CA 1
ATOM 2869 C C . SER A 1 363 ? -12.690 -1.651 35.742 1.00 90.56 363 SER A C 1
ATOM 2871 O O . SER A 1 363 ? -12.808 -0.812 34.850 1.00 90.56 363 SER A O 1
ATOM 2873 N N . ALA A 1 364 ? -11.813 -1.503 36.745 1.00 86.75 364 ALA A N 1
ATOM 2874 C CA . ALA A 1 364 ? -10.954 -0.327 36.911 1.00 86.75 364 ALA A CA 1
ATOM 2875 C C . ALA A 1 364 ? -9.893 -0.217 35.809 1.00 86.75 364 ALA A C 1
ATOM 2877 O O . ALA A 1 364 ? -9.527 0.882 35.392 1.00 86.75 364 ALA A O 1
ATOM 2878 N N . MET A 1 365 ? -9.476 -1.364 35.268 1.00 88.25 365 MET A N 1
ATOM 2879 C CA . MET A 1 365 ? -8.592 -1.472 34.108 1.00 88.25 365 MET A CA 1
ATOM 2880 C C . MET A 1 365 ? -9.098 -0.674 32.890 1.00 88.25 365 MET A C 1
ATOM 2882 O O . MET A 1 365 ? -8.290 -0.227 32.077 1.00 88.25 365 MET A O 1
ATOM 2886 N N . TRP A 1 366 ? -10.417 -0.477 32.778 1.00 91.81 366 TRP A N 1
ATOM 2887 C CA . TRP A 1 366 ? -11.074 0.224 31.672 1.00 91.81 366 TRP A CA 1
ATOM 2888 C C . TRP A 1 366 ? -11.425 1.680 31.975 1.00 91.81 366 TRP A C 1
ATOM 2890 O O . TRP A 1 366 ? -11.966 2.353 31.103 1.00 91.81 366 TRP A O 1
ATOM 2900 N N . ASP A 1 367 ? -11.154 2.194 33.177 1.00 88.56 367 ASP A N 1
ATOM 2901 C CA . ASP A 1 367 ? -11.620 3.534 33.559 1.00 88.56 367 ASP A CA 1
ATOM 2902 C C . ASP A 1 367 ? -10.968 4.637 32.707 1.00 88.56 367 ASP A C 1
ATOM 2904 O O . ASP A 1 367 ? -11.643 5.590 32.329 1.00 88.56 367 ASP A O 1
ATOM 2908 N N . ASN A 1 368 ? -9.708 4.467 32.289 1.00 90.44 368 ASN A N 1
ATOM 2909 C CA . ASN A 1 368 ? -9.061 5.392 31.349 1.00 90.44 368 ASN A CA 1
ATOM 2910 C C . ASN A 1 368 ? -9.730 5.379 29.962 1.00 90.44 368 ASN A C 1
ATOM 2912 O O . ASN A 1 368 ? -9.964 6.434 29.374 1.00 90.44 368 ASN A O 1
ATOM 2916 N N . ASP A 1 369 ? -10.051 4.190 29.441 1.00 93.44 369 ASP A N 1
ATOM 2917 C CA . ASP A 1 369 ? -10.741 4.012 28.157 1.00 93.44 369 ASP A CA 1
ATOM 2918 C C . ASP A 1 369 ? -12.177 4.558 28.202 1.00 93.44 369 ASP A C 1
ATOM 2920 O O . ASP A 1 369 ? -12.643 5.198 27.252 1.00 93.44 369 ASP A O 1
ATOM 2924 N N . TRP A 1 370 ? -12.861 4.354 29.330 1.00 91.12 370 TRP A N 1
ATOM 2925 C CA . TRP A 1 370 ? -14.194 4.884 29.584 1.00 91.12 370 TRP A CA 1
ATOM 2926 C C . TRP A 1 370 ? -14.175 6.412 29.661 1.00 91.12 370 TRP A C 1
ATOM 2928 O O . TRP A 1 370 ? -14.934 7.052 28.941 1.00 91.12 370 TRP A O 1
ATOM 2938 N N . ASN A 1 371 ? -13.259 7.004 30.439 1.00 88.81 371 ASN A N 1
ATOM 2939 C CA . ASN A 1 371 ? -13.121 8.459 30.558 1.00 88.81 371 ASN A CA 1
ATOM 2940 C C . ASN A 1 371 ? -12.801 9.113 29.206 1.00 88.81 371 ASN A C 1
ATOM 2942 O O . ASN A 1 371 ? -13.359 10.161 28.888 1.00 88.81 371 ASN A O 1
ATOM 2946 N N . ARG A 1 372 ? -11.958 8.484 28.373 1.00 91.06 372 ARG A N 1
ATOM 2947 C CA . ARG A 1 372 ? -11.722 8.949 26.995 1.00 91.06 372 ARG A CA 1
ATOM 2948 C C . ARG A 1 372 ? -13.011 8.968 26.174 1.00 91.06 372 ARG A C 1
ATOM 2950 O O . ARG A 1 372 ? -13.306 9.960 25.517 1.00 91.06 372 ARG A O 1
ATOM 2957 N N . SER A 1 373 ? -13.784 7.886 26.225 1.00 89.56 373 SER A N 1
ATOM 2958 C CA . SER A 1 373 ? -15.016 7.758 25.438 1.00 89.56 373 SER A CA 1
ATOM 2959 C C . SER A 1 373 ? -16.137 8.674 25.945 1.00 89.56 373 SER A C 1
ATOM 2961 O O . SER A 1 373 ? -16.934 9.157 25.147 1.00 89.56 373 SER A O 1
ATOM 2963 N N . ALA A 1 374 ? -16.181 8.944 27.250 1.00 86.94 374 ALA A N 1
ATOM 2964 C CA . ALA A 1 374 ? -17.195 9.780 27.887 1.00 86.94 374 ALA A CA 1
ATOM 2965 C C . ALA A 1 374 ? -16.885 11.285 27.825 1.00 86.94 374 ALA A C 1
ATOM 2967 O O . ALA A 1 374 ? -17.812 12.082 27.872 1.00 86.94 374 ALA A O 1
ATOM 2968 N N . PHE A 1 375 ? -15.611 11.692 27.738 1.00 86.31 375 PHE A N 1
ATOM 2969 C CA . PHE A 1 375 ? -15.239 13.109 27.898 1.00 86.31 375 PHE A CA 1
ATOM 2970 C C . PHE A 1 375 ? -14.287 13.662 26.832 1.00 86.31 375 PHE A C 1
ATOM 2972 O O . PHE A 1 375 ? -14.121 14.875 26.745 1.00 86.31 375 PHE A O 1
ATOM 2979 N N . CYS A 1 376 ? -13.646 12.812 26.027 1.00 88.19 376 CYS A N 1
ATOM 2980 C CA . CYS A 1 376 ? -12.606 13.221 25.076 1.00 88.19 376 CYS A CA 1
ATOM 2981 C C . CYS A 1 376 ? -13.034 12.975 23.627 1.00 88.19 376 CYS A C 1
ATOM 2983 O O . CYS A 1 376 ? -12.254 12.466 22.825 1.00 88.19 376 CYS A O 1
ATOM 2985 N N . PHE A 1 377 ? -14.278 13.301 23.280 1.00 85.94 377 PHE A N 1
ATOM 2986 C CA . PHE A 1 377 ? -14.817 13.087 21.932 1.00 85.94 377 PHE A CA 1
ATOM 2987 C C . PHE A 1 377 ? -14.991 14.365 21.112 1.00 85.94 377 PHE A C 1
ATOM 2989 O O . PHE A 1 377 ? -15.002 14.288 19.886 1.00 85.94 377 PHE A O 1
ATOM 2996 N N . ASP A 1 378 ? -15.091 15.514 21.778 1.00 86.56 378 ASP A N 1
ATOM 2997 C CA . ASP A 1 378 ? -15.232 16.829 21.165 1.00 86.56 378 ASP A CA 1
ATOM 2998 C C . ASP A 1 378 ? -13.950 17.643 21.402 1.00 86.56 378 ASP A C 1
ATOM 3000 O O . ASP A 1 378 ? -13.777 18.231 22.469 1.00 86.56 378 ASP A O 1
ATOM 3004 N N . PRO A 1 379 ? -13.007 17.667 20.446 1.00 86.12 379 PRO A N 1
ATOM 3005 C CA . PRO A 1 379 ? -11.787 18.443 20.589 1.00 86.12 379 PRO A CA 1
ATOM 3006 C C . PRO A 1 379 ? -12.000 19.957 20.472 1.00 86.12 379 PRO A C 1
ATOM 3008 O O . PRO A 1 379 ? -11.012 20.667 20.586 1.00 86.12 379 PRO A O 1
ATOM 3011 N N . TRP A 1 380 ? -13.214 20.482 20.263 1.00 83.44 380 TRP A N 1
ATOM 3012 C CA . TRP A 1 380 ? -13.486 21.932 20.252 1.00 83.44 380 TRP A CA 1
ATOM 3013 C C . TRP A 1 380 ? -14.032 22.455 21.579 1.00 83.44 380 TRP A C 1
ATOM 3015 O O . TRP A 1 380 ? -14.122 23.668 21.762 1.00 83.44 380 TRP A O 1
ATOM 3025 N N . SER A 1 381 ? -14.374 21.575 22.519 1.00 82.31 381 SER A N 1
ATOM 3026 C CA . SER A 1 381 ? -14.908 21.973 23.818 1.00 82.31 381 SER A CA 1
ATOM 3027 C C . SER A 1 381 ? -14.059 21.468 24.980 1.00 82.31 381 SER A C 1
ATOM 3029 O O . SER A 1 381 ? -13.400 20.427 24.933 1.00 82.31 381 SER A O 1
ATOM 3031 N N . THR A 1 382 ? -14.056 22.251 26.058 1.00 77.00 382 THR A N 1
ATOM 3032 C CA . THR A 1 382 ? -13.425 21.847 27.314 1.00 77.00 382 THR A CA 1
ATOM 3033 C C . THR A 1 382 ? -14.412 20.993 28.111 1.00 77.00 382 THR A C 1
ATOM 3035 O O . THR A 1 382 ? -15.469 21.501 28.502 1.00 77.00 382 THR A O 1
ATOM 3038 N N . PRO A 1 383 ? -14.097 19.720 28.409 1.00 74.06 383 PRO A N 1
ATOM 3039 C CA . PRO A 1 383 ? -14.979 18.879 29.206 1.00 74.06 383 PRO A CA 1
ATOM 3040 C C . PRO A 1 383 ? -15.076 19.401 30.646 1.00 74.06 383 PRO A C 1
ATOM 3042 O O . PRO A 1 383 ? -14.064 19.581 31.321 1.00 74.06 383 PRO A O 1
ATOM 3045 N N . LYS A 1 384 ? -16.307 19.606 31.136 1.00 60.97 384 LYS A N 1
ATOM 3046 C CA . LYS A 1 384 ? -16.576 20.145 32.485 1.00 60.97 384 LYS A CA 1
ATOM 3047 C C . LYS A 1 384 ? -16.114 19.221 33.619 1.00 60.97 384 LYS A C 1
ATOM 3049 O O . LYS A 1 384 ? -15.726 19.700 34.677 1.00 60.97 384 LYS A O 1
ATOM 3054 N N . MET A 1 385 ? -16.182 17.906 33.417 1.00 63.75 385 MET A N 1
ATOM 3055 C CA . MET A 1 385 ? -15.832 16.889 34.416 1.00 63.75 385 MET A CA 1
ATOM 3056 C C . MET A 1 385 ? -15.047 15.767 33.750 1.00 63.75 385 MET A C 1
ATOM 3058 O O . MET A 1 385 ? -15.598 14.737 33.379 1.00 63.75 385 MET A O 1
ATOM 3062 N N . LYS A 1 386 ? -13.748 15.984 33.557 1.00 70.12 386 LYS A N 1
ATOM 3063 C CA . LYS A 1 386 ? -12.880 15.003 32.913 1.00 70.12 386 LYS A CA 1
ATOM 3064 C C . LYS A 1 386 ? -12.203 14.112 33.956 1.00 70.12 386 LYS A C 1
ATOM 3066 O O . LYS A 1 386 ? -11.448 14.601 34.793 1.00 70.12 386 LYS A O 1
ATOM 3071 N N . GLY A 1 387 ? -12.462 12.807 33.885 1.00 74.25 387 GLY A N 1
ATOM 3072 C CA . GLY A 1 387 ? -11.750 11.804 34.681 1.00 74.25 387 GLY A CA 1
ATOM 3073 C C . GLY A 1 387 ? -10.308 11.560 34.208 1.00 74.25 387 GLY A C 1
ATOM 3074 O O . GLY A 1 387 ? -9.824 12.161 33.246 1.00 74.25 387 GLY A O 1
ATOM 3075 N N . VAL A 1 388 ? -9.608 10.637 34.871 1.00 83.19 388 VAL A N 1
ATOM 3076 C CA . VAL A 1 388 ? -8.242 10.246 34.490 1.00 83.19 388 VAL A CA 1
ATOM 3077 C C . VAL A 1 388 ? -8.268 9.476 33.169 1.00 83.19 388 VAL A C 1
ATOM 3079 O O . VAL A 1 388 ? -8.973 8.481 33.033 1.00 83.19 388 VAL A O 1
ATOM 3082 N N . THR A 1 389 ? -7.507 9.948 32.183 1.00 89.00 389 THR A N 1
ATOM 3083 C CA . THR A 1 389 ? -7.403 9.325 30.848 1.00 89.00 389 THR A CA 1
ATOM 3084 C C . THR A 1 389 ? -6.062 8.624 30.630 1.00 89.00 389 THR A C 1
ATOM 3086 O O . THR A 1 389 ? -5.910 7.841 29.696 1.00 89.00 389 THR A O 1
ATOM 3089 N N . TYR A 1 390 ? -5.099 8.846 31.522 1.00 90.62 390 TYR A N 1
ATOM 3090 C CA . TYR A 1 390 ? -3.82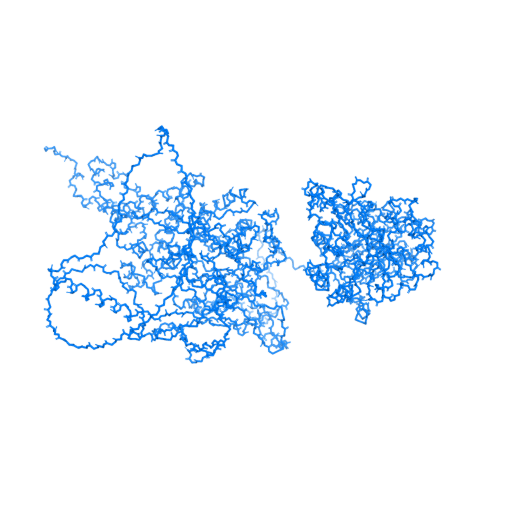0 8.152 31.581 1.00 90.62 390 TYR A CA 1
ATOM 3091 C C . TYR A 1 390 ? -3.389 8.046 33.044 1.00 90.62 390 TYR A C 1
ATOM 3093 O O . TYR A 1 390 ? -3.364 9.042 33.759 1.00 90.62 390 TYR A O 1
ATOM 3101 N N . THR A 1 391 ? -3.060 6.842 33.505 1.00 88.56 391 THR A N 1
ATOM 3102 C CA . THR A 1 391 ? -2.536 6.622 34.863 1.00 88.56 391 THR A CA 1
ATOM 3103 C C . THR A 1 391 ? -1.015 6.721 34.857 1.00 88.56 391 THR A C 1
ATOM 3105 O O . THR A 1 391 ? -0.336 5.955 34.174 1.00 88.56 391 THR A O 1
ATOM 3108 N N . HIS A 1 392 ? -0.482 7.649 35.646 1.00 87.56 392 HIS A N 1
ATOM 3109 C CA . HIS A 1 392 ? 0.952 7.917 35.729 1.00 87.56 392 HIS A CA 1
ATOM 3110 C C . HIS A 1 392 ? 1.766 6.658 36.058 1.00 87.56 392 HIS A C 1
ATOM 3112 O O . HIS A 1 392 ? 1.397 5.863 36.926 1.00 87.56 392 HIS A O 1
ATOM 3118 N N . GLY A 1 393 ? 2.884 6.482 35.358 1.00 85.19 393 GLY A N 1
ATOM 3119 C CA . GLY A 1 393 ? 3.824 5.380 35.534 1.00 85.19 393 GLY A CA 1
ATOM 3120 C C . GLY A 1 393 ? 3.516 4.115 34.740 1.00 85.19 393 GLY A C 1
ATOM 3121 O O . GLY A 1 393 ? 4.365 3.221 34.694 1.00 85.19 393 GLY A O 1
ATOM 3122 N N . MET A 1 394 ? 2.342 4.004 34.103 1.00 86.62 394 MET A N 1
ATOM 3123 C CA . MET A 1 394 ? 1.951 2.758 33.435 1.00 86.62 394 MET A CA 1
ATOM 3124 C C . MET A 1 394 ? 2.816 2.421 32.218 1.00 86.62 394 MET A C 1
ATOM 3126 O O . MET A 1 394 ? 2.903 1.252 31.859 1.00 86.62 394 MET A O 1
ATOM 3130 N N . PHE A 1 395 ? 3.461 3.411 31.587 1.00 89.31 395 PHE A N 1
ATOM 3131 C CA . PHE A 1 395 ? 4.276 3.207 30.386 1.00 89.31 395 PHE A CA 1
ATOM 3132 C C . PHE A 1 395 ? 5.764 2.964 30.687 1.00 89.31 395 PHE A C 1
ATOM 3134 O O . PHE A 1 395 ? 6.572 2.797 29.774 1.00 89.31 395 PHE A O 1
ATOM 3141 N N . ASN A 1 396 ? 6.135 2.867 31.965 1.00 89.25 396 ASN A N 1
ATOM 3142 C CA . ASN A 1 396 ? 7.499 2.590 32.403 1.00 89.25 396 ASN A CA 1
ATOM 3143 C C . ASN A 1 396 ? 7.853 1.092 32.288 1.00 89.25 396 ASN A C 1
ATOM 3145 O O . ASN A 1 396 ? 7.086 0.229 32.712 1.00 89.25 396 ASN A O 1
ATOM 3149 N N . GLY A 1 397 ? 9.049 0.769 31.786 1.00 90.88 397 GLY A N 1
ATOM 3150 C CA . GLY A 1 397 ? 9.560 -0.605 31.707 1.00 90.88 397 GLY A CA 1
ATOM 3151 C C . GLY A 1 397 ? 9.758 -1.136 30.284 1.00 90.88 397 GLY A C 1
ATOM 3152 O O . GLY A 1 397 ? 9.909 -0.373 29.333 1.00 90.88 397 GLY A O 1
ATOM 3153 N N . LEU A 1 398 ? 9.838 -2.465 30.147 1.00 92.56 398 LEU A N 1
ATOM 3154 C CA . LEU A 1 398 ? 10.004 -3.128 28.850 1.00 92.56 398 LEU A CA 1
ATOM 3155 C C . LEU A 1 398 ? 8.641 -3.362 28.198 1.00 92.56 398 LEU A C 1
ATOM 3157 O O . LEU A 1 398 ? 7.785 -4.031 28.775 1.00 92.56 398 LEU A O 1
ATOM 3161 N N . TRP A 1 399 ? 8.500 -2.885 26.969 1.00 94.38 399 TRP A N 1
ATOM 3162 C CA . TRP A 1 399 ? 7.363 -3.145 26.100 1.00 94.38 399 TRP A CA 1
ATOM 3163 C C . TRP A 1 399 ? 7.825 -3.935 24.883 1.00 94.38 399 TRP A C 1
ATOM 3165 O O . TRP A 1 399 ? 8.773 -3.544 24.190 1.00 94.38 399 TRP A O 1
ATOM 3175 N N . GLN A 1 400 ? 7.146 -5.050 24.634 1.00 94.19 400 GLN A N 1
ATOM 3176 C CA . GLN A 1 400 ? 7.473 -5.986 23.568 1.00 94.19 400 GLN A CA 1
ATOM 3177 C C . GLN A 1 400 ? 6.230 -6.273 22.728 1.00 94.19 400 GLN A C 1
ATOM 3179 O O . GLN A 1 400 ? 5.116 -6.362 23.235 1.00 94.19 400 GLN A O 1
ATOM 3184 N N . GLY A 1 401 ? 6.417 -6.407 21.421 1.00 94.31 401 GLY A N 1
ATOM 3185 C CA . GLY A 1 401 ? 5.353 -6.840 20.528 1.00 94.31 401 GLY A CA 1
ATOM 3186 C C . GLY A 1 401 ? 5.741 -6.744 19.070 1.00 94.31 401 GLY A C 1
ATOM 3187 O O . GLY A 1 401 ? 6.894 -6.987 18.704 1.00 94.31 401 GLY A O 1
ATOM 3188 N N . ARG A 1 402 ? 4.767 -6.404 18.228 1.00 94.19 402 ARG A N 1
ATOM 3189 C CA . ARG A 1 402 ? 4.912 -6.414 16.772 1.00 94.19 402 ARG A CA 1
ATOM 3190 C C . ARG A 1 402 ? 4.306 -5.160 16.145 1.00 94.19 402 ARG A C 1
ATOM 3192 O O . ARG A 1 402 ? 3.344 -4.580 16.652 1.00 94.19 402 ARG A O 1
ATOM 3199 N N . MET A 1 403 ? 4.874 -4.759 15.014 1.00 94.44 403 MET A N 1
ATOM 3200 C CA . MET A 1 403 ? 4.307 -3.762 14.110 1.00 94.44 403 MET A CA 1
ATOM 3201 C C . MET A 1 403 ? 4.125 -4.359 12.719 1.00 94.44 403 MET A C 1
ATOM 3203 O O . MET A 1 403 ? 4.887 -5.231 12.298 1.00 94.44 403 MET A O 1
ATOM 3207 N N . LEU A 1 404 ? 3.111 -3.881 12.011 1.00 94.19 404 LEU A N 1
ATOM 3208 C CA . LEU A 1 404 ? 2.814 -4.265 10.639 1.00 94.19 404 LEU A CA 1
ATOM 3209 C C . LEU A 1 404 ? 3.428 -3.262 9.686 1.00 94.19 404 LEU A C 1
ATOM 3211 O O . LEU A 1 404 ? 3.227 -2.070 9.848 1.00 94.19 404 LEU A O 1
ATOM 3215 N N . VAL A 1 405 ? 4.137 -3.742 8.681 1.00 91.06 405 VAL A N 1
ATOM 3216 C CA . VAL A 1 405 ? 4.815 -2.945 7.668 1.00 91.06 405 VAL A CA 1
ATOM 3217 C C . VAL A 1 405 ? 4.223 -3.327 6.315 1.00 91.06 405 VAL A C 1
ATOM 3219 O O . VAL A 1 405 ? 4.621 -4.348 5.752 1.00 91.06 405 VAL A O 1
ATOM 3222 N N . PRO A 1 406 ? 3.203 -2.590 5.831 1.00 89.50 406 PRO A N 1
ATOM 3223 C CA . PRO A 1 406 ? 2.627 -2.845 4.524 1.00 89.50 406 PRO A CA 1
ATOM 3224 C C . PRO A 1 406 ? 3.627 -2.429 3.450 1.00 89.50 406 PRO A C 1
ATOM 3226 O O . PRO A 1 406 ? 4.430 -1.528 3.667 1.00 89.50 406 PRO A O 1
ATOM 3229 N N . ASP A 1 407 ? 3.558 -3.033 2.276 1.00 86.12 407 ASP A N 1
ATOM 3230 C CA . ASP A 1 407 ? 4.282 -2.530 1.114 1.00 86.12 407 ASP A CA 1
ATOM 3231 C C . ASP A 1 407 ? 3.871 -1.073 0.815 1.00 86.12 407 ASP A C 1
ATOM 3233 O O . ASP A 1 407 ? 2.684 -0.776 0.650 1.00 86.12 407 ASP A O 1
ATOM 3237 N N . GLU A 1 408 ? 4.844 -0.156 0.776 1.00 83.06 408 GLU A N 1
ATOM 3238 C CA . GLU A 1 408 ? 4.597 1.289 0.677 1.00 83.06 408 GLU A CA 1
ATOM 3239 C C . GLU A 1 408 ? 3.838 1.671 -0.603 1.00 83.06 408 GLU A C 1
ATOM 3241 O O . GLU A 1 408 ? 2.962 2.539 -0.568 1.00 83.06 408 GLU A O 1
ATOM 3246 N N . LEU A 1 409 ? 4.122 1.009 -1.728 1.00 82.19 409 LEU A N 1
ATOM 3247 C CA . LEU A 1 409 ? 3.494 1.309 -3.014 1.00 82.19 409 LEU A CA 1
ATOM 3248 C C . LEU A 1 409 ? 2.017 0.887 -3.025 1.00 82.19 409 LEU A C 1
ATOM 3250 O O . LEU A 1 409 ? 1.145 1.669 -3.422 1.00 82.19 409 LEU A O 1
ATOM 3254 N N . HIS A 1 410 ? 1.711 -0.320 -2.541 1.00 82.94 410 HIS A N 1
ATOM 3255 C CA . HIS A 1 410 ? 0.324 -0.788 -2.438 1.00 82.94 410 HIS A CA 1
ATOM 3256 C C . HIS A 1 410 ? -0.449 0.012 -1.382 1.00 82.94 410 HIS A C 1
ATOM 3258 O O . HIS A 1 410 ? -1.601 0.375 -1.610 1.00 82.94 410 HIS A O 1
ATOM 3264 N N . TYR A 1 411 ? 0.193 0.365 -0.265 1.00 85.31 411 TYR A N 1
ATOM 3265 C CA . TYR A 1 411 ? -0.394 1.235 0.753 1.00 85.31 411 TYR A CA 1
ATOM 3266 C C . TYR A 1 411 ? -0.757 2.617 0.187 1.00 85.31 411 TYR A C 1
ATOM 3268 O O . TYR A 1 411 ? -1.879 3.092 0.360 1.00 85.31 411 TYR A O 1
ATOM 3276 N N . ARG A 1 412 ? 0.153 3.244 -0.573 1.00 85.44 412 ARG A N 1
ATOM 3277 C CA . ARG A 1 412 ? -0.107 4.515 -1.272 1.00 85.44 412 ARG A CA 1
ATOM 3278 C C . ARG A 1 412 ? -1.205 4.411 -2.321 1.00 85.44 412 ARG A C 1
ATOM 3280 O O . ARG A 1 412 ? -1.930 5.382 -2.526 1.00 85.44 412 ARG A O 1
ATOM 3287 N N . THR A 1 413 ? -1.348 3.252 -2.957 1.00 85.12 413 THR A N 1
ATOM 3288 C CA . THR A 1 413 ? -2.460 2.987 -3.875 1.00 85.12 413 THR A CA 1
ATOM 3289 C C . THR A 1 413 ? -3.782 3.001 -3.121 1.00 85.12 413 THR A C 1
ATOM 3291 O O . THR A 1 413 ? -4.677 3.741 -3.521 1.00 85.12 413 THR A O 1
ATOM 3294 N N . LEU A 1 414 ? -3.869 2.297 -1.983 1.00 86.75 414 LEU A N 1
ATOM 3295 C CA . LEU A 1 414 ? -5.068 2.316 -1.143 1.00 86.75 414 LEU A CA 1
ATOM 3296 C C . LEU A 1 414 ? -5.474 3.741 -0.765 1.00 86.75 414 LEU A C 1
ATOM 3298 O O . LEU A 1 414 ? -6.633 4.078 -0.941 1.00 86.75 414 LEU A O 1
ATOM 3302 N N . MET A 1 415 ? -4.531 4.600 -0.359 1.00 84.12 415 MET A N 1
ATOM 3303 C CA . MET A 1 415 ? -4.811 6.005 -0.006 1.00 84.12 415 MET A CA 1
ATOM 3304 C C . MET A 1 415 ? -5.474 6.822 -1.127 1.00 84.12 415 MET A C 1
ATOM 3306 O O . MET A 1 415 ? -6.199 7.785 -0.860 1.00 84.12 415 MET A O 1
ATOM 3310 N N . ARG A 1 416 ? -5.196 6.473 -2.388 1.00 84.38 416 ARG A N 1
ATOM 3311 C CA . ARG A 1 416 ? -5.673 7.187 -3.582 1.00 84.38 416 ARG A CA 1
ATOM 3312 C C . ARG A 1 416 ? -6.913 6.549 -4.204 1.00 84.38 416 ARG A C 1
ATOM 3314 O O . ARG A 1 416 ? -7.558 7.184 -5.034 1.00 84.38 416 ARG A O 1
ATOM 3321 N N . THR A 1 417 ? -7.264 5.324 -3.819 1.00 84.50 417 THR A N 1
ATOM 3322 C CA . THR A 1 417 ? -8.405 4.588 -4.374 1.00 84.50 417 THR A CA 1
ATOM 3323 C C . THR A 1 417 ? -9.558 4.529 -3.381 1.00 84.50 417 THR A C 1
ATOM 3325 O O . THR A 1 417 ? -9.511 3.804 -2.391 1.00 84.50 417 THR A O 1
ATOM 3328 N N . GLY A 1 418 ? -10.649 5.236 -3.679 1.00 85.56 418 GLY A N 1
ATOM 3329 C CA . GLY A 1 418 ? -11.827 5.264 -2.806 1.00 85.56 418 GLY A CA 1
ATOM 3330 C C . GLY A 1 418 ? -12.598 3.940 -2.773 1.00 85.56 418 GLY A C 1
ATOM 3331 O O . GLY A 1 418 ? -13.332 3.690 -1.819 1.00 85.56 418 GLY A O 1
ATOM 3332 N N . VAL A 1 419 ? -12.408 3.079 -3.780 1.00 90.69 419 VAL A N 1
ATOM 3333 C CA . VAL A 1 419 ? -13.073 1.775 -3.934 1.00 90.69 419 VAL A CA 1
ATOM 3334 C C . VAL A 1 419 ? -12.194 0.646 -3.407 1.00 90.69 419 VAL A C 1
ATOM 3336 O O . VAL A 1 419 ? -11.001 0.601 -3.698 1.00 90.69 419 VAL A O 1
ATOM 3339 N N . ARG A 1 420 ? -12.788 -0.280 -2.645 1.00 91.38 420 ARG A N 1
ATOM 3340 C CA . ARG A 1 420 ? -12.100 -1.461 -2.114 1.00 91.38 420 ARG A CA 1
ATOM 3341 C C . ARG A 1 420 ? -11.651 -2.378 -3.253 1.00 91.38 420 ARG A C 1
ATOM 3343 O O . ARG A 1 420 ? -12.516 -2.878 -3.974 1.00 91.38 420 ARG A O 1
ATOM 3350 N N . PRO A 1 421 ? -10.345 -2.679 -3.377 1.00 89.06 421 PRO A N 1
ATOM 3351 C CA . PRO A 1 421 ? -9.866 -3.640 -4.362 1.00 89.06 421 PRO A CA 1
ATOM 3352 C C . PRO A 1 421 ? -10.528 -5.015 -4.172 1.00 89.06 421 PRO A C 1
ATOM 3354 O O . PRO A 1 421 ? -10.674 -5.471 -3.031 1.00 89.06 421 PRO A O 1
ATOM 3357 N N . PRO A 1 422 ? -10.904 -5.716 -5.257 1.00 83.19 422 PRO A N 1
ATOM 3358 C CA . PRO A 1 422 ? -11.549 -7.026 -5.160 1.00 83.19 422 PRO A CA 1
ATOM 3359 C C . PRO A 1 422 ? -10.638 -8.082 -4.515 1.00 83.19 422 PRO A C 1
ATOM 3361 O O . PRO A 1 422 ? -11.129 -8.983 -3.843 1.00 83.19 422 PRO A O 1
ATOM 3364 N N . ASN A 1 423 ? -9.319 -7.931 -4.650 1.00 85.44 423 ASN A N 1
ATOM 3365 C CA . ASN A 1 423 ? -8.297 -8.801 -4.067 1.00 85.44 423 ASN A CA 1
ATOM 3366 C C . ASN A 1 423 ? -7.677 -8.247 -2.765 1.00 85.44 423 ASN A C 1
ATOM 3368 O O . ASN A 1 423 ? -6.575 -8.655 -2.406 1.00 85.44 423 ASN A O 1
ATOM 3372 N N . PHE A 1 424 ? -8.333 -7.299 -2.083 1.00 89.00 424 PHE A N 1
ATOM 3373 C CA . PHE A 1 424 ? -7.856 -6.774 -0.799 1.00 89.00 424 PHE A CA 1
ATOM 3374 C C . PHE A 1 424 ? -7.790 -7.888 0.262 1.00 89.00 424 PHE A C 1
ATOM 3376 O O . PHE A 1 424 ? -8.810 -8.520 0.550 1.00 89.00 424 PHE A O 1
ATOM 3383 N N . GLY A 1 425 ? -6.615 -8.080 0.866 1.00 86.38 425 GLY A N 1
ATOM 3384 C CA . GLY A 1 425 ? -6.320 -9.103 1.880 1.00 86.38 425 GLY A CA 1
ATOM 3385 C C . GLY A 1 425 ? -4.880 -8.977 2.400 1.00 86.38 425 GLY A C 1
ATOM 3386 O O . GLY A 1 425 ? -4.168 -8.062 1.996 1.00 86.38 425 GLY A O 1
ATOM 3387 N N . GLU A 1 426 ? -4.406 -9.892 3.258 1.00 80.44 426 GLU A N 1
ATOM 3388 C CA . GLU A 1 426 ? -3.042 -9.820 3.847 1.00 80.44 426 GLU A CA 1
ATOM 3389 C C . GLU A 1 426 ? -1.902 -9.848 2.803 1.00 80.44 426 GLU A C 1
ATOM 3391 O O . GLU A 1 426 ? -0.777 -9.424 3.078 1.00 80.44 426 GLU A O 1
ATOM 3396 N N . GLY A 1 427 ? -2.181 -10.357 1.598 1.00 80.06 427 GLY A N 1
ATOM 3397 C CA . GLY A 1 427 ? -1.253 -10.351 0.465 1.00 80.06 427 GLY A CA 1
ATOM 3398 C C . GLY A 1 427 ? -1.308 -9.087 -0.402 1.00 80.06 427 GLY A C 1
ATOM 3399 O O . GLY A 1 427 ? -0.417 -8.896 -1.231 1.00 80.06 427 GLY A O 1
ATOM 3400 N N . ASN A 1 428 ? -2.327 -8.235 -0.242 1.00 79.62 428 ASN A N 1
ATOM 3401 C CA . ASN A 1 428 ? -2.502 -7.013 -1.025 1.00 79.62 428 ASN A CA 1
ATOM 3402 C C . ASN A 1 428 ? -3.245 -5.909 -0.230 1.00 79.62 428 ASN A C 1
ATOM 3404 O O . ASN A 1 428 ? -4.481 -5.926 -0.183 1.00 79.62 428 ASN A O 1
ATOM 3408 N N . PRO A 1 429 ? -2.523 -4.926 0.347 1.00 79.25 429 PRO A N 1
ATOM 3409 C CA . PRO A 1 429 ? -1.067 -4.774 0.345 1.00 79.25 429 PRO A CA 1
ATOM 3410 C C . PRO A 1 429 ? -0.402 -5.924 1.099 1.00 79.25 429 PRO A C 1
ATOM 3412 O O . PRO A 1 429 ? -0.929 -6.384 2.105 1.00 79.25 429 PRO A O 1
ATOM 3415 N N . HIS A 1 430 ? 0.760 -6.385 0.633 1.00 83.81 430 HIS A N 1
ATOM 3416 C CA . HIS A 1 430 ? 1.533 -7.359 1.398 1.00 83.81 430 HIS A CA 1
ATOM 3417 C C . HIS A 1 430 ? 1.955 -6.731 2.728 1.00 83.81 430 HIS A C 1
ATOM 3419 O O . HIS A 1 430 ? 2.572 -5.665 2.729 1.00 83.81 430 HIS A O 1
ATOM 3425 N N . VAL A 1 431 ? 1.626 -7.376 3.847 1.00 85.31 431 VAL A N 1
ATOM 3426 C CA . VAL A 1 431 ? 1.959 -6.880 5.187 1.00 85.31 431 VAL A CA 1
ATOM 3427 C C . VAL A 1 431 ? 3.043 -7.743 5.821 1.00 85.31 431 VAL A C 1
ATOM 3429 O O . VAL A 1 431 ? 2.829 -8.913 6.134 1.00 85.31 431 VAL A O 1
ATOM 3432 N N . THR A 1 432 ? 4.210 -7.151 6.068 1.00 87.94 432 THR A N 1
ATOM 3433 C CA . THR A 1 432 ? 5.291 -7.786 6.834 1.00 87.94 432 THR A CA 1
ATOM 3434 C C . THR A 1 432 ? 5.118 -7.503 8.322 1.00 87.94 432 THR A C 1
ATOM 3436 O O . THR A 1 432 ? 4.717 -6.414 8.711 1.00 87.94 432 THR A O 1
ATOM 3439 N N . THR A 1 433 ? 5.432 -8.466 9.185 1.00 90.12 433 THR A N 1
ATOM 3440 C CA . THR A 1 433 ? 5.409 -8.262 10.641 1.00 90.12 433 THR A CA 1
ATOM 3441 C C . THR A 1 433 ? 6.829 -8.093 11.169 1.00 90.12 433 THR A C 1
ATOM 3443 O O . THR A 1 433 ? 7.692 -8.916 10.875 1.00 90.12 433 THR A O 1
ATOM 3446 N N . VAL A 1 434 ? 7.073 -7.045 11.959 1.00 90.81 434 VAL A N 1
ATOM 3447 C CA . VAL A 1 434 ? 8.395 -6.718 12.514 1.00 90.81 434 VAL A CA 1
ATOM 3448 C C . VAL A 1 434 ? 8.328 -6.671 14.046 1.00 90.81 434 VAL A C 1
ATOM 3450 O O . VAL A 1 434 ? 7.434 -6.005 14.577 1.00 90.81 434 VAL A O 1
ATOM 3453 N N . PRO A 1 435 ? 9.244 -7.341 14.775 1.00 93.06 435 PRO A N 1
ATOM 3454 C CA . PRO A 1 435 ? 9.320 -7.246 16.231 1.00 93.06 435 PRO A CA 1
ATOM 3455 C C . PRO A 1 435 ? 9.664 -5.831 16.707 1.00 93.06 435 PRO A C 1
ATOM 3457 O O . PRO A 1 435 ? 10.463 -5.128 16.086 1.00 93.06 435 PRO A O 1
ATOM 3460 N N . VAL A 1 436 ? 9.092 -5.425 17.838 1.00 92.75 436 VAL A N 1
ATOM 3461 C CA . VAL A 1 436 ? 9.345 -4.130 18.476 1.00 92.75 436 VAL A CA 1
ATOM 3462 C C . VAL A 1 436 ? 9.699 -4.351 19.942 1.00 92.75 436 VAL A C 1
ATOM 3464 O O . VAL A 1 436 ? 8.943 -4.989 20.671 1.00 92.75 436 VAL A O 1
ATOM 3467 N N . PHE A 1 437 ? 10.836 -3.792 20.359 1.00 94.56 437 PHE A N 1
ATOM 3468 C CA . PHE A 1 437 ? 11.335 -3.816 21.733 1.00 94.56 437 PHE A CA 1
ATOM 3469 C C . PHE A 1 437 ? 11.708 -2.398 22.159 1.00 94.56 437 PHE A C 1
ATOM 3471 O O . PHE A 1 437 ? 12.578 -1.766 21.545 1.00 94.56 437 PHE A O 1
ATOM 3478 N N . MET A 1 438 ? 11.055 -1.905 23.207 1.00 94.31 438 MET A N 1
ATOM 3479 C CA . MET A 1 438 ? 11.293 -0.571 23.753 1.00 94.31 438 MET A CA 1
ATOM 3480 C C . MET A 1 438 ? 11.366 -0.643 25.281 1.00 94.31 438 MET A C 1
ATOM 3482 O O . MET A 1 438 ? 10.407 -1.040 25.940 1.00 94.31 438 MET A O 1
ATOM 3486 N N . ARG A 1 439 ? 12.519 -0.283 25.856 1.00 94.44 439 ARG A N 1
ATOM 3487 C CA . ARG A 1 439 ? 12.657 -0.071 27.298 1.00 94.44 439 ARG A CA 1
ATOM 3488 C C . ARG A 1 439 ? 12.496 1.412 27.578 1.00 94.44 439 ARG A C 1
ATOM 3490 O O . ARG A 1 439 ? 13.388 2.201 27.265 1.00 94.44 439 ARG A O 1
ATOM 3497 N N . LEU A 1 440 ? 11.347 1.769 28.133 1.00 94.50 440 LEU A N 1
ATOM 3498 C CA . LEU A 1 440 ? 10.910 3.144 28.320 1.00 94.50 440 LEU A CA 1
ATOM 3499 C C . LEU A 1 440 ? 10.992 3.573 29.782 1.00 94.50 440 LEU A C 1
ATOM 3501 O O . LEU A 1 440 ? 10.886 2.753 30.699 1.00 94.50 440 LEU A O 1
ATOM 3505 N N . ARG A 1 441 ? 11.176 4.876 29.967 1.00 93.94 441 ARG A N 1
ATOM 3506 C CA . ARG A 1 441 ? 11.186 5.596 31.235 1.00 93.94 441 ARG A CA 1
ATOM 3507 C C . ARG A 1 441 ? 10.260 6.796 31.119 1.00 93.94 441 ARG A C 1
ATOM 3509 O O . ARG A 1 441 ? 10.315 7.524 30.129 1.00 93.94 441 ARG A O 1
ATOM 3516 N N . GLU A 1 442 ? 9.415 6.969 32.126 1.00 94.12 442 GLU A N 1
ATOM 3517 C CA . GLU A 1 442 ? 8.476 8.086 32.231 1.00 94.12 442 GLU A CA 1
ATOM 3518 C C . GLU A 1 442 ? 9.056 9.169 33.141 1.00 94.12 442 GLU A C 1
ATOM 3520 O O . GLU A 1 442 ? 9.644 8.855 34.175 1.00 94.12 442 GLU A O 1
ATOM 3525 N N . HIS A 1 443 ? 8.912 10.435 32.757 1.00 94.94 443 HIS A N 1
ATOM 3526 C CA . HIS A 1 443 ? 9.430 11.591 33.486 1.00 94.94 443 HIS A CA 1
ATOM 3527 C C . HIS A 1 443 ? 8.354 12.672 33.587 1.00 94.94 443 HIS A C 1
ATOM 3529 O O . HIS A 1 443 ? 7.631 12.918 32.624 1.00 94.94 443 HIS A O 1
ATOM 3535 N N . HIS A 1 444 ? 8.250 13.337 34.733 1.00 94.25 444 HIS A N 1
ATOM 3536 C CA . HIS A 1 444 ? 7.192 14.309 35.027 1.00 94.25 444 HIS A CA 1
ATOM 3537 C C . HIS A 1 444 ? 7.768 15.709 35.216 1.00 94.25 444 HIS A C 1
ATOM 3539 O O . HIS A 1 444 ? 8.696 15.888 36.009 1.00 94.25 444 HIS A O 1
ATOM 3545 N N . CYS A 1 445 ? 7.209 16.699 34.519 1.00 93.50 445 CYS A N 1
ATOM 3546 C CA . CYS A 1 445 ? 7.441 18.110 34.826 1.00 93.50 445 CYS A CA 1
ATOM 3547 C C . CYS A 1 445 ? 6.502 18.507 35.956 1.00 93.50 445 CYS A C 1
ATOM 3549 O O . CYS A 1 445 ? 5.285 18.353 35.822 1.00 93.50 445 CYS A O 1
ATOM 3551 N N . ILE A 1 446 ? 7.061 18.980 37.066 1.00 91.75 446 ILE A N 1
ATOM 3552 C CA . ILE A 1 446 ? 6.308 19.220 38.295 1.00 91.75 446 ILE A CA 1
ATOM 3553 C C . ILE A 1 446 ? 6.436 20.690 38.670 1.00 91.75 446 ILE A C 1
ATOM 3555 O O . ILE A 1 446 ? 7.543 21.201 38.823 1.00 91.75 446 ILE A O 1
ATOM 3559 N N . SER A 1 447 ? 5.297 21.360 38.843 1.00 87.00 447 SER A N 1
ATOM 3560 C CA . SER A 1 447 ? 5.234 22.771 39.238 1.00 87.00 447 SER A CA 1
ATOM 3561 C C . SER A 1 447 ? 6.132 23.055 40.458 1.00 87.00 447 SER A C 1
ATOM 3563 O O . SER A 1 447 ? 6.069 22.291 41.425 1.00 87.00 447 SER A O 1
ATOM 3565 N N . PRO A 1 448 ? 6.926 24.147 40.474 1.00 86.44 448 PRO A N 1
ATOM 3566 C CA . PRO A 1 448 ? 6.901 25.305 39.568 1.00 86.44 448 PRO A CA 1
ATOM 3567 C C . PRO A 1 448 ? 7.775 25.181 38.307 1.00 86.44 448 PRO A C 1
ATOM 3569 O O . PRO A 1 448 ? 7.877 26.156 37.559 1.00 86.44 448 PRO A O 1
ATOM 3572 N N . GLU A 1 449 ? 8.411 24.029 38.062 1.00 88.69 449 GLU A N 1
ATOM 3573 C CA . GLU A 1 449 ? 9.160 23.803 36.818 1.00 88.69 449 GLU A CA 1
ATOM 3574 C C . GLU A 1 449 ? 8.227 23.945 35.617 1.00 88.69 449 GLU A C 1
ATOM 3576 O O . GLU A 1 449 ? 7.122 23.406 35.616 1.00 88.69 449 GLU A O 1
ATOM 3581 N N . GLN A 1 450 ? 8.682 24.668 34.595 1.00 89.81 450 GLN A N 1
ATOM 3582 C CA . GLN A 1 450 ? 7.886 24.932 33.403 1.00 89.81 450 GLN A CA 1
ATOM 3583 C C . GLN A 1 450 ? 8.128 23.845 32.353 1.00 89.81 450 GLN A C 1
ATOM 3585 O O . GLN A 1 450 ? 9.292 23.552 32.036 1.00 89.81 450 GLN A O 1
ATOM 3590 N N . PRO A 1 451 ? 7.063 23.270 31.770 1.00 91.94 451 PRO A N 1
ATOM 3591 C CA . PRO A 1 451 ? 7.202 22.241 30.764 1.00 91.94 451 PRO A CA 1
ATOM 3592 C C . PRO A 1 451 ? 7.844 22.811 29.509 1.00 91.94 451 PRO A C 1
ATOM 3594 O O . PRO A 1 451 ? 7.818 24.014 29.230 1.00 91.94 451 PRO A O 1
ATOM 3597 N N . VAL A 1 452 ? 8.413 21.912 28.715 1.00 91.25 452 VAL A N 1
ATOM 3598 C CA . VAL A 1 452 ? 8.972 22.307 27.432 1.00 91.25 452 VAL A CA 1
ATOM 3599 C C . VAL A 1 452 ? 7.829 22.771 26.542 1.00 91.25 452 VAL A C 1
ATOM 3601 O O . VAL A 1 452 ? 6.753 22.159 26.499 1.00 91.25 452 VAL A O 1
ATOM 3604 N N . ARG A 1 453 ? 8.060 23.877 25.835 1.00 89.69 453 ARG A N 1
ATOM 3605 C CA . ARG A 1 453 ? 7.070 24.408 24.903 1.00 89.69 453 ARG A CA 1
ATOM 3606 C C . ARG A 1 453 ? 6.716 23.352 23.868 1.00 89.69 453 ARG A C 1
ATOM 3608 O O . ARG A 1 453 ? 7.531 22.500 23.520 1.00 89.69 453 ARG A O 1
ATOM 3615 N N . VAL A 1 454 ? 5.479 23.405 23.404 1.00 89.06 454 VAL A N 1
ATOM 3616 C CA . VAL A 1 454 ? 5.020 22.586 22.285 1.00 89.06 454 VAL A CA 1
ATOM 3617 C C . VAL A 1 454 ? 5.773 23.020 21.025 1.00 89.06 454 VAL A C 1
ATOM 3619 O O . VAL A 1 454 ? 6.055 24.204 20.844 1.00 89.06 454 VAL A O 1
ATOM 3622 N N . GLY A 1 455 ? 6.181 22.049 20.209 1.00 84.00 455 GLY A N 1
ATOM 3623 C CA . GLY A 1 455 ? 6.875 22.298 18.947 1.00 84.00 455 GLY A CA 1
ATOM 3624 C C . GLY A 1 455 ? 5.933 22.719 17.814 1.00 84.00 455 GLY A C 1
ATOM 3625 O O . GLY A 1 455 ? 4.799 23.129 18.036 1.00 84.00 455 GLY A O 1
ATOM 3626 N N . GLY A 1 456 ? 6.411 22.574 16.575 1.00 79.44 456 GLY A N 1
ATOM 3627 C CA . GLY A 1 456 ? 5.608 22.787 15.366 1.00 79.44 456 GLY A CA 1
ATOM 3628 C C . GLY A 1 456 ? 5.992 24.027 14.564 1.00 79.44 456 GLY A C 1
ATOM 3629 O O . GLY A 1 456 ? 6.937 24.740 14.899 1.00 79.44 456 GLY A O 1
ATOM 3630 N N . ARG A 1 457 ? 5.271 24.257 13.461 1.00 70.56 457 ARG A N 1
ATOM 3631 C CA . ARG A 1 457 ? 5.517 25.375 12.526 1.00 70.56 457 ARG A CA 1
ATOM 3632 C C . ARG A 1 457 ? 4.827 26.682 12.933 1.00 70.56 457 ARG A C 1
ATOM 3634 O O . ARG A 1 457 ? 4.995 27.686 12.250 1.00 70.56 457 ARG A O 1
ATOM 3641 N N . GLY A 1 458 ? 4.055 26.668 14.024 1.00 69.81 458 GLY A N 1
ATOM 3642 C CA . GLY A 1 458 ? 3.240 27.809 14.456 1.00 69.81 458 GLY A CA 1
ATOM 3643 C C . GLY A 1 458 ? 2.032 28.078 13.551 1.00 69.81 458 GLY A C 1
ATOM 3644 O O . GLY A 1 458 ? 1.477 29.166 13.590 1.00 69.81 458 GLY A O 1
ATOM 3645 N N . ASP A 1 459 ? 1.625 27.103 12.731 1.00 68.19 459 ASP A N 1
ATOM 3646 C CA . ASP A 1 459 ? 0.558 27.225 11.727 1.00 68.19 459 ASP A CA 1
ATOM 3647 C C . ASP A 1 459 ? -0.824 26.752 12.224 1.00 68.19 459 ASP A C 1
ATOM 3649 O O . ASP A 1 459 ? -1.737 26.552 11.422 1.00 68.19 459 ASP A O 1
ATOM 3653 N N . HIS A 1 460 ? -0.966 26.536 13.540 1.00 69.25 460 HIS A N 1
ATOM 3654 C CA . HIS A 1 460 ? -2.145 25.972 14.220 1.00 69.25 460 HIS A CA 1
ATOM 3655 C C . HIS A 1 460 ? -2.626 24.608 13.689 1.00 69.25 460 HIS A C 1
ATOM 3657 O O . HIS A 1 460 ? -3.686 24.130 14.094 1.00 69.25 460 HIS A O 1
ATOM 3663 N N . PHE A 1 461 ? -1.880 23.965 12.787 1.00 74.88 461 PHE A N 1
ATOM 3664 C CA . PHE A 1 461 ? -2.258 22.693 12.185 1.00 74.88 461 PHE A CA 1
ATOM 3665 C C . PHE A 1 461 ? -1.341 21.555 12.606 1.00 74.88 461 PHE A C 1
ATOM 3667 O O . PHE A 1 461 ? -1.838 20.468 12.885 1.00 74.88 461 PHE A O 1
ATOM 3674 N N . ASP A 1 462 ? -0.028 21.771 12.625 1.00 81.50 462 ASP A N 1
ATOM 3675 C CA . ASP A 1 462 ? 0.923 20.798 13.156 1.00 81.50 462 ASP A CA 1
ATOM 3676 C C . ASP A 1 462 ? 1.692 21.401 14.326 1.00 81.50 462 ASP A C 1
ATOM 3678 O O . ASP A 1 462 ? 2.663 22.144 14.162 1.00 81.50 462 ASP A O 1
ATOM 3682 N N . GLU A 1 463 ? 1.295 20.991 15.528 1.00 85.38 463 GLU A N 1
ATOM 3683 C CA . GLU A 1 463 ? 1.972 21.305 16.787 1.00 85.38 463 GLU A CA 1
ATOM 3684 C C . GLU A 1 463 ? 3.237 20.443 16.999 1.00 85.38 463 GLU A C 1
ATOM 3686 O O . GLU A 1 463 ? 3.712 20.223 18.113 1.00 85.38 463 GLU A O 1
ATOM 3691 N N . GLY A 1 464 ? 3.808 19.921 15.910 1.00 85.94 464 GLY A N 1
ATOM 3692 C CA . GLY A 1 464 ? 5.105 19.260 15.881 1.00 85.94 464 GLY A CA 1
ATOM 3693 C C . GLY A 1 464 ? 5.044 17.750 16.087 1.00 85.94 464 GLY A C 1
ATOM 3694 O O . GLY A 1 464 ? 5.970 17.184 16.677 1.00 85.94 464 GLY A O 1
ATOM 3695 N N . LEU A 1 465 ? 4.011 17.055 15.594 1.00 89.44 465 LEU A N 1
ATOM 3696 C CA . LEU A 1 465 ? 3.894 15.591 15.730 1.00 89.44 465 LEU A CA 1
ATOM 3697 C C . LEU A 1 465 ? 5.113 14.853 15.153 1.00 89.44 465 LEU A C 1
ATOM 3699 O O . LEU A 1 465 ? 5.506 13.809 15.676 1.00 89.44 465 LEU A O 1
ATOM 3703 N N . SER A 1 466 ? 5.759 15.407 14.121 1.00 87.31 466 SER A N 1
ATOM 3704 C CA . SER A 1 466 ? 6.998 14.859 13.539 1.00 87.31 466 SER A CA 1
ATOM 3705 C C . SER A 1 466 ? 8.134 14.672 14.553 1.00 87.31 466 SER A C 1
ATOM 3707 O O . SER A 1 466 ? 9.076 13.913 14.313 1.00 87.31 466 SER A O 1
ATOM 3709 N N . ASN A 1 467 ? 8.038 15.335 15.701 1.00 90.25 467 ASN A N 1
ATOM 3710 C CA . ASN A 1 467 ? 8.957 15.205 16.811 1.00 90.25 467 ASN A CA 1
ATOM 3711 C C . ASN A 1 467 ? 8.224 14.913 18.137 1.00 90.25 467 ASN A C 1
ATOM 3713 O O . ASN A 1 467 ? 8.726 15.281 19.187 1.00 90.25 467 ASN A O 1
ATOM 3717 N N . ALA A 1 468 ? 7.050 14.268 18.105 1.00 92.44 468 ALA A N 1
ATOM 3718 C CA . ALA A 1 468 ? 6.202 14.024 19.283 1.00 92.44 468 ALA A CA 1
ATOM 3719 C C . ALA A 1 468 ? 5.840 15.306 20.064 1.00 92.44 468 ALA A C 1
ATOM 3721 O O . ALA A 1 468 ? 5.931 15.350 21.289 1.00 92.44 468 ALA A O 1
ATOM 3722 N N . TRP A 1 469 ? 5.440 16.347 19.327 1.00 92.75 469 TRP A N 1
ATOM 3723 C CA . TRP A 1 469 ? 5.034 17.668 19.831 1.00 92.75 469 TRP A CA 1
ATOM 3724 C C . TRP A 1 469 ? 6.144 18.464 20.514 1.00 92.75 469 TRP A C 1
ATOM 3726 O O . TRP A 1 469 ? 5.890 19.381 21.296 1.00 92.75 469 TRP A O 1
ATOM 3736 N N . MET A 1 470 ? 7.390 18.111 20.211 1.00 90.00 470 MET A N 1
ATOM 3737 C CA . MET A 1 470 ? 8.573 18.712 20.806 1.00 90.00 470 MET A CA 1
ATOM 3738 C C . MET A 1 470 ? 9.292 19.653 19.832 1.00 90.00 470 MET A C 1
ATOM 3740 O O . MET A 1 470 ? 9.473 19.291 18.664 1.00 90.00 470 MET A O 1
ATOM 3744 N N . PRO A 1 471 ? 9.803 20.813 20.284 1.00 89.00 471 PRO A N 1
ATOM 3745 C CA . PRO A 1 471 ? 10.716 21.635 19.497 1.00 89.00 471 PRO A CA 1
ATOM 3746 C C . PRO A 1 471 ? 12.052 20.908 19.291 1.00 89.00 471 PRO A C 1
ATOM 3748 O O . PRO A 1 471 ? 12.298 19.824 19.835 1.00 89.00 471 PRO A O 1
ATOM 3751 N N . LYS A 1 472 ? 12.958 21.499 18.506 1.00 86.81 472 LYS A N 1
ATOM 3752 C CA . LYS A 1 472 ? 14.341 21.009 18.469 1.00 86.81 472 LYS A CA 1
ATOM 3753 C C . LYS A 1 472 ? 14.926 21.117 19.877 1.00 86.81 472 LYS A C 1
ATOM 3755 O O . LYS A 1 472 ? 14.842 22.162 20.511 1.00 86.81 472 LYS A O 1
ATOM 3760 N N . MET A 1 473 ? 15.494 20.020 20.370 1.00 88.19 473 MET A N 1
ATOM 3761 C CA . MET A 1 473 ? 15.929 19.930 21.761 1.00 88.19 473 MET A CA 1
ATOM 3762 C C . MET A 1 473 ? 17.098 18.976 21.959 1.00 88.19 473 MET A C 1
ATOM 3764 O O . MET A 1 473 ? 17.388 18.120 21.119 1.00 88.19 473 MET A O 1
ATOM 3768 N N . ARG A 1 474 ? 17.752 19.116 23.111 1.00 88.62 474 ARG A N 1
ATOM 3769 C CA . ARG A 1 474 ? 18.735 18.174 23.645 1.00 88.62 474 ARG A CA 1
ATOM 3770 C C . ARG A 1 474 ? 18.224 17.620 24.963 1.00 88.62 474 ARG A C 1
ATOM 3772 O O . ARG A 1 474 ? 17.742 18.371 25.804 1.00 88.62 474 ARG A O 1
ATOM 3779 N N . ILE A 1 475 ? 18.365 16.314 25.132 1.00 89.50 475 ILE A N 1
ATOM 3780 C CA . ILE A 1 475 ? 17.931 15.595 26.326 1.00 89.50 475 ILE A CA 1
ATOM 3781 C C . ILE A 1 475 ? 19.185 15.126 27.053 1.00 89.50 475 ILE A C 1
ATOM 3783 O O . ILE A 1 475 ? 20.051 14.500 26.438 1.00 89.50 475 ILE A O 1
ATOM 3787 N N . ASN A 1 476 ? 19.285 15.436 28.342 1.00 89.81 476 ASN A N 1
ATOM 3788 C CA . ASN A 1 476 ? 20.316 14.901 29.218 1.00 89.81 476 ASN A CA 1
ATOM 3789 C C . ASN A 1 476 ? 19.655 14.237 30.426 1.00 89.81 476 ASN A C 1
ATOM 3791 O O . ASN A 1 476 ? 18.896 14.882 31.143 1.00 89.81 476 ASN A O 1
ATOM 3795 N N . GLU A 1 477 ? 19.941 12.960 30.636 1.00 89.94 477 GLU A N 1
ATOM 3796 C CA . GLU A 1 477 ? 19.395 12.170 31.737 1.00 89.94 477 GLU A CA 1
ATOM 3797 C C . GLU A 1 477 ? 20.531 11.887 32.724 1.00 89.94 477 GLU A C 1
ATOM 3799 O O . GLU A 1 477 ? 21.501 11.218 32.368 1.00 89.94 477 GLU A O 1
ATOM 3804 N N . ASP A 1 478 ? 20.429 12.416 33.944 1.00 86.31 478 ASP A N 1
ATOM 3805 C CA . ASP A 1 478 ? 21.410 12.196 35.009 1.00 86.31 478 ASP A CA 1
ATOM 3806 C C . ASP A 1 478 ? 20.717 12.081 36.375 1.00 86.31 478 ASP A C 1
ATOM 3808 O O . ASP A 1 478 ? 19.813 12.848 36.699 1.00 86.31 478 ASP A O 1
ATOM 3812 N N . ASN A 1 479 ? 21.133 11.105 37.187 1.00 81.62 479 ASN A N 1
ATOM 3813 C CA . ASN A 1 479 ? 20.664 10.897 38.566 1.00 81.62 479 ASN A CA 1
ATOM 3814 C C . ASN A 1 479 ? 19.126 10.926 38.779 1.00 81.62 479 ASN A C 1
ATOM 3816 O O . ASN A 1 479 ? 18.645 11.382 39.817 1.00 81.62 479 ASN A O 1
ATOM 3820 N N . GLY A 1 480 ? 18.339 10.411 37.825 1.00 84.19 480 GLY A N 1
ATOM 3821 C CA . GLY A 1 480 ? 16.867 10.372 37.918 1.00 84.19 480 GLY A CA 1
ATOM 3822 C C . GLY A 1 480 ? 16.178 11.711 37.630 1.00 84.19 480 GLY A C 1
ATOM 3823 O O . GLY A 1 480 ? 15.006 11.893 37.974 1.00 84.19 480 GLY A O 1
ATOM 3824 N N . ILE A 1 481 ? 16.908 12.646 37.023 1.00 90.12 481 ILE A N 1
ATOM 3825 C CA . ILE A 1 481 ? 16.395 13.895 36.472 1.00 90.12 481 ILE A CA 1
ATOM 3826 C C . ILE A 1 481 ? 16.718 13.914 34.978 1.00 90.12 481 ILE A C 1
ATOM 3828 O O . ILE A 1 481 ? 17.850 13.682 34.550 1.00 90.12 481 ILE A O 1
ATOM 3832 N N . CYS A 1 482 ? 15.707 14.207 34.176 1.00 92.62 482 CYS A N 1
ATOM 3833 C CA . CYS A 1 482 ? 15.824 14.431 32.750 1.00 92.62 482 CYS A CA 1
ATOM 3834 C C . CYS A 1 482 ? 15.729 15.934 32.481 1.00 92.62 482 CYS A C 1
ATOM 3836 O O . CYS A 1 482 ? 14.673 16.541 32.644 1.00 92.62 482 CYS A O 1
ATOM 3838 N N . VAL A 1 483 ? 16.835 16.545 32.063 1.00 92.69 483 VAL A N 1
ATOM 3839 C CA . VAL A 1 483 ? 16.887 17.957 31.675 1.00 92.69 483 VAL A CA 1
ATOM 3840 C C . VAL A 1 483 ? 16.720 18.056 30.166 1.00 92.69 483 VAL A C 1
ATOM 3842 O O . VAL A 1 483 ? 17.550 17.559 29.397 1.00 92.69 483 VAL A O 1
ATOM 3845 N N . VAL A 1 484 ? 15.657 18.729 29.739 1.00 91.56 484 VAL A N 1
ATOM 3846 C CA . VAL A 1 484 ? 15.376 19.017 28.332 1.00 91.56 484 VAL A CA 1
ATOM 3847 C C . VAL A 1 484 ? 15.773 20.460 28.056 1.00 91.56 484 VAL A C 1
ATOM 3849 O O . VAL A 1 484 ? 15.277 21.376 28.701 1.00 91.56 484 VAL A O 1
ATOM 3852 N N . THR A 1 485 ? 16.699 20.665 27.121 1.00 91.19 485 THR A N 1
ATOM 3853 C CA . THR A 1 485 ? 17.111 22.000 26.662 1.00 91.19 485 THR A CA 1
ATOM 3854 C C . THR A 1 485 ? 16.526 22.261 25.280 1.00 91.19 485 THR A C 1
ATOM 3856 O O . THR A 1 485 ? 16.814 21.491 24.360 1.00 91.19 485 THR A O 1
ATOM 3859 N N . ASP A 1 486 ? 15.719 23.309 25.130 1.00 87.94 486 ASP A N 1
ATOM 3860 C CA . ASP A 1 486 ? 15.132 23.702 23.844 1.00 87.94 486 ASP A CA 1
ATOM 3861 C C . ASP A 1 486 ? 16.152 24.404 22.919 1.00 87.94 486 ASP A C 1
ATOM 3863 O O . ASP A 1 486 ? 17.317 24.614 23.271 1.00 87.94 486 ASP A O 1
ATOM 3867 N N . GLU A 1 487 ? 15.729 24.749 21.703 1.00 83.00 487 GLU A N 1
ATOM 3868 C CA . GLU A 1 487 ? 16.574 25.417 20.704 1.00 83.00 487 GLU A CA 1
ATOM 3869 C C . GLU A 1 487 ? 16.993 26.844 21.077 1.00 83.00 487 GLU A C 1
ATOM 3871 O O . GLU A 1 487 ? 18.012 27.324 20.582 1.00 83.00 487 GLU A O 1
ATOM 3876 N N . ASN A 1 488 ? 16.257 27.485 21.986 1.00 84.12 488 ASN A N 1
ATOM 3877 C CA . ASN A 1 488 ? 16.557 28.813 22.517 1.00 84.12 488 ASN A CA 1
ATOM 3878 C C . ASN A 1 488 ? 17.479 28.746 23.749 1.00 84.12 488 ASN A C 1
ATOM 3880 O O . ASN A 1 488 ? 17.875 29.779 24.284 1.00 84.12 488 ASN A O 1
ATOM 3884 N N . GLY A 1 489 ? 17.844 27.539 24.196 1.00 84.44 489 GLY A N 1
ATOM 3885 C CA . GLY A 1 489 ? 18.688 27.308 25.364 1.00 84.44 489 GLY A CA 1
ATOM 3886 C C . GLY A 1 489 ? 17.935 27.282 26.697 1.00 84.44 489 GLY A C 1
ATOM 3887 O O . GLY A 1 489 ? 18.588 27.148 27.737 1.00 84.44 489 GLY A O 1
ATOM 3888 N N . ASN A 1 490 ? 16.600 27.367 26.695 1.00 88.94 490 ASN A N 1
ATOM 3889 C CA . ASN A 1 490 ? 15.796 27.230 27.908 1.00 88.94 490 ASN A CA 1
ATOM 3890 C C . ASN A 1 490 ? 15.843 25.783 28.392 1.00 88.94 490 ASN A C 1
ATOM 3892 O O . ASN A 1 490 ? 15.816 24.848 27.589 1.00 88.94 490 ASN A O 1
ATOM 3896 N N . LYS A 1 491 ? 15.905 25.592 29.710 1.00 91.25 491 LYS A N 1
ATOM 3897 C CA . LYS A 1 491 ? 15.987 24.273 30.339 1.00 91.25 491 LYS A CA 1
ATOM 3898 C C . LYS A 1 491 ? 14.723 24.000 31.139 1.00 91.25 491 LYS A C 1
ATOM 3900 O O . LYS A 1 491 ? 14.361 24.815 31.978 1.00 91.25 491 LYS A O 1
ATOM 3905 N N . SER A 1 492 ? 14.128 22.837 30.909 1.00 92.75 492 SER A N 1
ATOM 3906 C CA . SER A 1 492 ? 13.018 22.293 31.692 1.00 92.75 492 SER A CA 1
ATOM 3907 C C . SER A 1 492 ? 13.470 21.008 32.378 1.00 92.75 492 SER A C 1
ATOM 3909 O O . SER A 1 492 ? 14.057 20.132 31.728 1.00 92.75 492 SER A O 1
ATOM 3911 N N . SER A 1 493 ? 13.208 20.890 33.678 1.00 93.12 493 SER A N 1
ATOM 3912 C CA . SER A 1 493 ? 13.588 19.723 34.479 1.00 93.12 493 SER A CA 1
ATOM 3913 C C . SER A 1 493 ? 12.409 18.765 34.646 1.00 93.12 493 SER A C 1
ATOM 3915 O O . SER A 1 493 ? 11.323 19.168 35.051 1.00 93.12 493 SER A O 1
ATOM 3917 N N . TYR A 1 494 ? 12.634 17.480 34.374 1.00 94.31 494 TYR A N 1
ATOM 3918 C CA . TYR A 1 494 ? 11.642 16.419 34.548 1.00 94.31 494 TYR A CA 1
ATOM 3919 C C . TYR A 1 494 ? 12.168 15.376 35.530 1.00 94.31 494 TYR A C 1
ATOM 3921 O O . TYR A 1 494 ? 13.290 14.888 35.391 1.00 94.31 494 TYR A O 1
ATOM 3929 N N . HIS A 1 495 ? 11.353 14.986 36.502 1.00 93.44 495 HIS A N 1
ATOM 3930 C CA . HIS A 1 495 ? 11.702 13.944 37.462 1.00 93.44 495 HIS A CA 1
ATOM 3931 C C . HIS A 1 495 ? 11.313 12.572 36.924 1.00 93.44 495 HIS A C 1
ATOM 3933 O O . HIS A 1 495 ? 10.154 12.352 36.577 1.00 93.44 495 HIS A O 1
ATOM 3939 N N . THR A 1 496 ? 12.256 11.631 36.881 1.00 92.12 496 THR A N 1
ATOM 3940 C CA . THR A 1 496 ? 11.964 10.258 36.460 1.00 92.12 496 THR A CA 1
ATOM 3941 C C . THR A 1 496 ? 11.006 9.598 37.447 1.00 92.12 496 THR A C 1
ATOM 3943 O O . THR A 1 496 ? 11.268 9.546 38.654 1.00 92.12 496 THR A O 1
ATOM 3946 N N . TYR A 1 497 ? 9.906 9.062 36.929 1.00 89.75 497 TYR A N 1
ATOM 3947 C CA . TYR A 1 497 ? 8.939 8.306 37.701 1.00 89.75 497 TYR A CA 1
ATOM 3948 C C . TYR A 1 497 ? 9.573 7.017 38.228 1.00 89.75 497 TYR A C 1
ATOM 3950 O O . TYR A 1 497 ? 10.144 6.217 37.482 1.00 89.75 497 TYR A O 1
ATOM 3958 N N . VAL A 1 498 ? 9.428 6.790 39.532 1.00 85.50 498 VAL A N 1
ATOM 3959 C CA . VAL A 1 498 ? 9.854 5.559 40.197 1.00 85.50 498 VAL A CA 1
ATOM 3960 C C . VAL A 1 498 ? 8.635 4.966 40.900 1.00 85.50 498 VAL A C 1
ATOM 3962 O O . VAL A 1 498 ? 8.080 5.630 41.779 1.00 85.50 498 VAL A O 1
ATOM 3965 N N . PRO A 1 499 ? 8.216 3.732 40.556 1.00 79.31 499 PRO A N 1
ATOM 3966 C CA . PRO A 1 499 ? 7.078 3.086 41.200 1.00 79.31 499 PRO A CA 1
ATOM 3967 C C . PRO A 1 499 ? 7.179 3.128 42.731 1.00 79.31 499 PRO A C 1
ATOM 3969 O O . PRO A 1 499 ? 8.196 2.742 43.306 1.00 79.31 499 PRO A O 1
ATOM 3972 N N . GLY A 1 500 ? 6.123 3.609 43.389 1.00 72.00 500 GLY A N 1
ATOM 3973 C CA . GLY A 1 500 ? 6.036 3.704 44.852 1.00 72.00 500 GLY A CA 1
ATOM 3974 C C . GLY A 1 500 ? 6.764 4.894 45.491 1.00 72.00 500 GLY A C 1
ATOM 3975 O O . GLY A 1 500 ? 6.622 5.097 46.697 1.00 72.00 500 GLY A O 1
ATOM 3976 N N . LYS A 1 501 ? 7.507 5.706 44.727 1.00 81.44 501 LYS A N 1
ATOM 3977 C CA . LYS A 1 501 ? 8.096 6.957 45.225 1.00 81.44 501 LYS A CA 1
ATOM 3978 C C . LYS A 1 501 ? 7.058 8.090 45.136 1.00 81.44 501 LYS A C 1
ATOM 3980 O O . LYS A 1 501 ? 6.486 8.273 44.062 1.00 81.44 501 LYS A O 1
ATOM 3985 N N . PRO A 1 502 ? 6.810 8.860 46.214 1.00 75.81 502 PRO A N 1
ATOM 3986 C CA . PRO A 1 502 ? 5.922 10.021 46.158 1.00 75.81 502 PRO A CA 1
ATOM 3987 C C . PRO A 1 502 ? 6.399 11.068 45.145 1.00 75.81 502 PRO A C 1
ATOM 3989 O O . PRO A 1 502 ? 7.608 11.246 44.962 1.00 75.81 502 PRO A O 1
ATOM 3992 N N . SER A 1 503 ? 5.448 11.777 44.527 1.00 79.06 503 SER A N 1
ATOM 3993 C CA . SER A 1 503 ? 5.748 12.946 43.692 1.00 79.06 503 SER A CA 1
ATOM 3994 C C . SER A 1 503 ? 6.500 13.998 44.527 1.00 79.06 503 SER A C 1
ATOM 3996 O O . SER A 1 503 ? 6.098 14.240 45.666 1.00 79.06 503 SER A O 1
ATOM 3998 N N . PRO A 1 504 ? 7.563 14.643 44.004 1.00 82.69 504 PRO A N 1
ATOM 3999 C CA . PRO A 1 504 ? 8.232 15.772 44.661 1.00 82.69 504 PRO A CA 1
ATOM 4000 C C . PRO A 1 504 ? 7.388 17.065 44.691 1.00 82.69 504 PRO A C 1
ATOM 4002 O O . PRO A 1 504 ? 7.904 18.119 45.049 1.00 82.69 504 PRO A O 1
ATOM 4005 N N . HIS A 1 505 ? 6.109 16.992 44.311 1.00 87.19 505 HIS A N 1
ATOM 4006 C CA . HIS A 1 505 ? 5.132 18.073 44.388 1.00 87.19 505 HIS A CA 1
ATOM 4007 C C . HIS A 1 505 ? 5.053 18.728 45.773 1.00 87.19 505 HIS A C 1
ATOM 4009 O O . HIS A 1 505 ? 4.954 18.047 46.794 1.00 87.19 505 HIS A O 1
ATOM 4015 N N . SER A 1 506 ? 5.008 20.061 45.779 1.00 83.50 506 SER A N 1
ATOM 4016 C CA . SER A 1 506 ? 4.673 20.873 46.946 1.00 83.50 506 SER A CA 1
ATOM 4017 C C . SER A 1 506 ? 3.411 21.686 46.662 1.00 83.50 506 SER A C 1
ATOM 4019 O O . SER A 1 506 ? 3.358 22.439 45.688 1.00 83.50 506 SER A O 1
ATOM 4021 N N . GLU A 1 507 ? 2.401 21.562 47.528 1.00 81.88 507 GLU A N 1
ATOM 4022 C CA . GLU A 1 507 ? 1.154 22.334 47.422 1.00 81.88 507 GLU A CA 1
ATOM 4023 C C . GLU A 1 507 ? 1.393 23.845 47.600 1.00 81.88 507 GLU A C 1
ATOM 4025 O O . GLU A 1 507 ? 0.619 24.650 47.090 1.00 81.88 507 GLU A O 1
ATOM 4030 N N . GLU A 1 508 ? 2.470 24.239 48.289 1.00 78.81 508 GLU A N 1
ATOM 4031 C CA . GLU A 1 508 ? 2.796 25.643 48.583 1.00 78.81 508 GLU A CA 1
ATOM 4032 C C . GLU A 1 508 ? 3.389 26.396 47.388 1.00 78.81 508 GLU A C 1
ATOM 4034 O O . GLU A 1 508 ? 3.289 27.616 47.329 1.00 78.81 508 GLU A O 1
ATOM 4039 N N . THR A 1 509 ? 4.020 25.690 46.445 1.00 82.12 509 THR A N 1
ATOM 4040 C CA . THR A 1 509 ? 4.671 26.289 45.263 1.00 82.12 509 THR A CA 1
ATOM 4041 C C . THR A 1 509 ? 3.953 25.963 43.958 1.00 82.12 509 THR A C 1
ATOM 4043 O O . THR A 1 509 ? 4.332 26.459 42.894 1.00 82.12 509 THR A O 1
ATOM 4046 N N . CYS A 1 510 ? 2.928 25.110 44.004 1.00 84.19 510 CYS A N 1
ATOM 4047 C CA . CYS A 1 510 ? 2.183 24.723 42.821 1.00 84.19 510 CYS A CA 1
ATOM 4048 C C . CYS A 1 510 ? 1.139 25.775 42.455 1.00 84.19 510 CYS A C 1
ATOM 4050 O O . CYS A 1 510 ? 0.209 26.007 43.222 1.00 84.19 510 CYS A O 1
ATOM 4052 N N . THR A 1 511 ? 1.231 26.337 41.249 1.00 80.88 511 THR A N 1
ATOM 4053 C CA . THR A 1 511 ? 0.291 27.363 40.769 1.00 80.88 511 THR A CA 1
ATOM 4054 C C . THR A 1 511 ? -1.159 26.892 40.810 1.00 80.88 511 THR A C 1
ATOM 4056 O O . THR A 1 511 ? -2.015 27.630 41.265 1.00 80.88 511 THR A O 1
ATOM 4059 N N . SER A 1 512 ? -1.445 25.639 40.440 1.00 76.31 512 SER A N 1
ATOM 4060 C CA . SER A 1 512 ? -2.809 25.096 40.497 1.00 76.31 512 SER A CA 1
ATOM 4061 C C . SER A 1 512 ? -3.329 24.928 41.930 1.00 76.31 512 SER A C 1
ATOM 4063 O O . SER A 1 512 ? -4.496 25.224 42.185 1.00 76.31 512 SER A O 1
ATOM 4065 N N . CYS A 1 513 ? -2.487 24.491 42.876 1.00 81.38 513 CYS A N 1
ATOM 4066 C CA . CYS A 1 513 ? -2.864 24.417 44.293 1.00 81.38 513 CYS A CA 1
ATOM 4067 C C . CYS A 1 513 ? -3.111 25.807 44.875 1.00 81.38 513 CYS A C 1
ATOM 4069 O O . CYS A 1 513 ? -4.082 25.992 45.608 1.00 81.38 513 CYS A O 1
ATOM 4071 N N . ILE A 1 514 ? -2.250 26.765 44.525 1.00 80.44 514 ILE A N 1
ATOM 4072 C CA . ILE A 1 514 ? -2.351 28.164 44.935 1.00 80.44 514 ILE A CA 1
ATOM 4073 C C . ILE A 1 514 ? -3.628 28.775 44.360 1.00 80.44 514 ILE A C 1
ATOM 4075 O O . ILE A 1 514 ? -4.466 29.196 45.138 1.00 80.44 514 ILE A O 1
ATOM 4079 N N . GLU A 1 515 ? -3.860 28.707 43.047 1.00 74.69 515 GLU A N 1
ATOM 4080 C CA . GLU A 1 515 ? -5.083 29.216 42.411 1.00 74.69 515 GLU A CA 1
ATOM 4081 C C . GLU A 1 515 ? -6.344 28.556 42.970 1.00 74.69 515 GLU A C 1
ATOM 4083 O O . GLU A 1 515 ? -7.372 29.207 43.141 1.00 74.69 515 GLU A O 1
ATOM 4088 N N . HIS A 1 516 ? -6.313 27.248 43.244 1.00 70.38 516 HIS A N 1
ATOM 4089 C CA . HIS A 1 516 ? -7.463 26.578 43.835 1.00 70.38 516 HIS A CA 1
ATOM 4090 C C . HIS A 1 516 ? -7.703 27.063 45.270 1.00 70.38 516 HIS A C 1
ATOM 4092 O O . HIS A 1 516 ? -8.862 27.255 45.665 1.00 70.38 516 HIS A O 1
ATOM 4098 N N . ARG A 1 517 ? -6.634 27.259 46.047 1.00 72.50 517 ARG A N 1
ATOM 4099 C CA . ARG A 1 517 ? -6.701 27.832 47.390 1.00 72.50 517 ARG A CA 1
ATOM 4100 C C . ARG A 1 517 ? -7.234 29.262 47.321 1.00 72.50 517 ARG A C 1
ATOM 4102 O O . ARG A 1 517 ? -8.241 29.512 47.960 1.00 72.50 517 ARG A O 1
ATOM 4109 N N . GLU A 1 518 ? -6.679 30.119 46.470 1.00 72.31 518 GLU A N 1
ATOM 4110 C CA . GLU A 1 518 ? -7.104 31.504 46.237 1.00 72.31 518 GLU A CA 1
ATOM 4111 C C . GLU A 1 518 ? -8.560 31.592 45.774 1.00 72.31 518 GLU A C 1
ATOM 4113 O O . GLU A 1 518 ? -9.330 32.320 46.377 1.00 72.31 518 GLU A O 1
ATOM 4118 N N . ARG A 1 519 ? -9.001 30.787 44.795 1.00 64.88 519 ARG A N 1
ATOM 4119 C CA . ARG A 1 519 ? -10.419 30.742 44.379 1.00 64.88 519 ARG A CA 1
ATOM 4120 C C . ARG A 1 519 ? -11.337 30.232 45.482 1.00 64.88 519 ARG A C 1
ATOM 4122 O O . ARG A 1 519 ? -12.467 30.691 45.586 1.00 64.88 519 ARG A O 1
ATOM 4129 N N . SER A 1 520 ? -10.889 29.262 46.283 1.00 57.06 520 SER A N 1
ATOM 4130 C CA . SER A 1 520 ? -11.683 28.780 47.424 1.00 57.06 520 SER A CA 1
ATOM 4131 C C . SER A 1 520 ? -11.745 29.834 48.529 1.00 57.06 520 SER A C 1
ATOM 4133 O O . SER A 1 520 ? -12.787 29.986 49.156 1.00 57.06 520 SER A O 1
ATOM 4135 N N . GLU A 1 521 ? -10.652 30.560 48.757 1.00 60.44 521 GLU A N 1
ATOM 4136 C CA . GLU A 1 521 ? -10.564 31.677 49.695 1.00 60.44 521 GLU A CA 1
ATOM 4137 C C . GLU A 1 521 ? -11.403 32.865 49.216 1.00 60.44 521 GLU A C 1
ATOM 4139 O O . GLU A 1 521 ? -12.115 33.443 50.027 1.00 60.44 521 GLU A O 1
ATOM 4144 N N . ASP A 1 522 ? -11.416 33.182 47.920 1.00 53.84 522 ASP A N 1
ATOM 4145 C CA . ASP A 1 522 ? -12.243 34.231 47.322 1.00 53.84 522 ASP A CA 1
ATOM 4146 C C . ASP A 1 522 ? -13.729 33.855 47.294 1.00 53.84 522 ASP A C 1
ATOM 4148 O O . ASP A 1 522 ? -14.555 34.690 47.650 1.00 53.84 522 ASP A O 1
ATOM 4152 N N . ASP A 1 523 ? -14.099 32.606 46.984 1.00 46.84 523 ASP A N 1
ATOM 4153 C CA . ASP A 1 523 ? -15.489 32.128 47.115 1.00 46.84 523 ASP A CA 1
ATOM 4154 C C . ASP A 1 523 ? -15.937 32.180 48.591 1.00 46.84 523 ASP A C 1
ATOM 4156 O O . ASP A 1 523 ? -17.051 32.598 48.914 1.00 46.84 523 ASP A O 1
ATOM 4160 N N . MET A 1 524 ? -15.042 31.854 49.530 1.00 40.59 524 MET A N 1
ATOM 4161 C CA . MET A 1 524 ? -15.308 31.965 50.967 1.00 40.59 524 MET A CA 1
ATOM 4162 C C . MET A 1 524 ? -15.382 33.431 51.438 1.00 40.59 524 MET A C 1
ATOM 4164 O O . MET A 1 524 ? -16.245 33.757 52.258 1.00 40.59 524 MET A O 1
ATOM 4168 N N . ARG A 1 525 ? -14.561 34.338 50.887 1.00 49.19 525 ARG A N 1
ATOM 4169 C CA . ARG A 1 525 ? -14.623 35.795 51.120 1.00 49.19 525 ARG A CA 1
ATOM 4170 C C . ARG A 1 525 ? -15.903 36.394 50.550 1.00 49.19 525 ARG A C 1
ATOM 4172 O O . ARG A 1 525 ? -16.550 37.163 51.249 1.00 49.19 525 ARG A O 1
ATOM 4179 N N . GLN A 1 526 ? -16.320 36.012 49.345 1.00 45.38 526 GLN A N 1
ATOM 4180 C CA . GLN A 1 526 ? -17.566 36.468 48.719 1.00 45.38 526 GLN A CA 1
ATOM 4181 C C . GLN A 1 526 ? -18.801 35.976 49.484 1.00 45.38 526 GLN A C 1
ATOM 4183 O O . GLN A 1 526 ? -19.738 36.746 49.701 1.00 45.38 526 GLN A O 1
ATOM 4188 N N . ARG A 1 527 ? -18.801 34.724 49.964 1.00 42.03 527 ARG A N 1
ATOM 4189 C CA . ARG A 1 527 ? -19.862 34.204 50.846 1.00 42.03 527 ARG A CA 1
ATOM 4190 C C . ARG A 1 527 ? -19.881 34.909 52.203 1.00 42.03 527 ARG A C 1
ATOM 4192 O O . ARG A 1 527 ? -20.958 35.242 52.689 1.00 42.03 527 ARG A O 1
ATOM 4199 N N . SER A 1 528 ? -18.714 35.191 52.782 1.00 41.38 528 SER A N 1
ATOM 4200 C CA . SER A 1 528 ? -18.598 35.933 54.047 1.00 41.38 528 SER A CA 1
ATOM 4201 C C . SER A 1 528 ? -19.009 37.404 53.895 1.00 41.38 528 SER A C 1
ATOM 4203 O O . SER A 1 528 ? -19.668 37.942 54.778 1.00 41.38 528 SER A O 1
ATOM 4205 N N . ALA A 1 529 ? -18.720 38.036 52.752 1.00 46.00 529 ALA A N 1
ATOM 4206 C CA . ALA A 1 529 ? -19.156 39.393 52.417 1.00 46.00 529 ALA A CA 1
ATOM 4207 C C . ALA A 1 529 ? -20.680 39.479 52.218 1.00 46.00 529 ALA A C 1
ATOM 4209 O O . ALA A 1 529 ? -21.305 40.410 52.720 1.00 46.00 529 ALA A O 1
ATOM 4210 N N . LYS A 1 530 ? -21.299 38.471 51.579 1.00 41.22 530 LYS A N 1
ATOM 4211 C CA . LYS A 1 530 ? -22.767 38.353 51.458 1.00 41.22 530 LYS A CA 1
ATOM 4212 C C . LYS A 1 530 ? -23.479 38.120 52.797 1.00 41.22 530 LYS A C 1
ATOM 4214 O O . LYS A 1 530 ? -24.640 38.484 52.933 1.00 41.22 530 LYS A O 1
ATOM 4219 N N . LEU A 1 531 ? -22.806 37.526 53.783 1.00 41.31 531 LEU A N 1
ATOM 4220 C CA . LEU A 1 531 ? -23.345 37.310 55.133 1.00 41.31 531 LEU A CA 1
ATOM 4221 C C . LEU A 1 531 ? -23.139 38.514 56.072 1.00 41.31 531 LEU A C 1
ATOM 4223 O O . LEU A 1 531 ? -23.820 38.603 57.092 1.00 41.31 531 LEU A O 1
ATOM 4227 N N . ALA A 1 532 ? -22.229 39.437 55.743 1.00 38.31 532 ALA A N 1
ATOM 4228 C CA . ALA A 1 532 ? -21.843 40.555 56.605 1.00 38.31 532 ALA A CA 1
ATOM 4229 C C . ALA A 1 532 ? -22.637 41.857 56.376 1.00 38.31 532 ALA A C 1
ATOM 4231 O O . ALA A 1 532 ? -22.545 42.756 57.211 1.00 38.31 532 ALA A O 1
ATOM 4232 N N . ASN A 1 533 ? -23.413 41.990 55.290 1.00 43.38 533 ASN A N 1
ATOM 4233 C CA . ASN A 1 533 ? -24.187 43.211 55.029 1.00 43.38 533 ASN A CA 1
ATOM 4234 C C . ASN A 1 533 ? -25.450 42.936 54.174 1.00 43.38 533 ASN A C 1
ATOM 4236 O O . ASN A 1 533 ? -25.337 42.860 52.952 1.00 43.38 533 ASN A O 1
ATOM 4240 N N . PRO A 1 534 ? -26.646 42.764 54.775 1.00 42.34 534 PRO A N 1
ATOM 4241 C CA . PRO A 1 534 ? -27.866 42.426 54.030 1.00 42.34 534 PRO A CA 1
ATOM 4242 C C . PRO A 1 534 ? -28.550 43.600 53.300 1.00 42.34 534 PRO A C 1
ATOM 4244 O O . PRO A 1 534 ? -29.500 43.348 52.570 1.00 42.34 534 PRO A O 1
ATOM 4247 N N . ASP A 1 535 ? -28.107 44.852 53.487 1.00 41.34 535 ASP A N 1
ATOM 4248 C CA . ASP A 1 535 ? -28.914 46.051 53.173 1.00 41.34 535 ASP A CA 1
ATOM 4249 C C . ASP A 1 535 ? -28.262 47.056 52.189 1.00 41.34 535 ASP A C 1
ATOM 4251 O O . ASP A 1 535 ? -28.430 48.269 52.328 1.00 41.34 535 ASP A O 1
ATOM 4255 N N . VAL A 1 536 ? -27.539 46.600 51.160 1.00 37.09 536 VAL A N 1
ATOM 4256 C CA . VAL A 1 536 ? -27.189 47.473 50.016 1.00 37.09 536 VAL A CA 1
ATOM 4257 C C . VAL A 1 536 ? -27.635 46.811 48.717 1.00 37.09 536 VAL A C 1
ATOM 4259 O O . VAL A 1 536 ? -27.099 45.785 48.309 1.00 37.09 536 VAL A O 1
ATOM 4262 N N . ASP A 1 537 ? -28.662 47.403 48.120 1.00 38.62 537 ASP A N 1
ATOM 4263 C CA . ASP A 1 537 ? -29.421 46.909 46.973 1.00 38.62 537 ASP A CA 1
ATOM 4264 C C . ASP A 1 537 ? -28.869 47.439 45.629 1.00 38.62 537 ASP A C 1
ATOM 4266 O O . ASP A 1 537 ? -28.289 48.525 45.588 1.00 38.62 537 ASP A O 1
ATOM 4270 N N . MET A 1 538 ? -29.184 46.707 44.547 1.00 38.69 538 MET A N 1
ATOM 4271 C CA . MET A 1 538 ? -29.217 47.107 43.118 1.00 38.69 538 MET A CA 1
ATOM 4272 C C . MET A 1 538 ? -27.899 47.305 42.334 1.00 38.69 538 MET A C 1
ATOM 4274 O O . MET A 1 538 ? -27.297 48.373 42.351 1.00 38.69 538 MET A O 1
ATOM 4278 N N . ASP A 1 539 ? -27.492 46.274 41.578 1.00 35.44 539 ASP A N 1
ATOM 4279 C CA . ASP A 1 539 ? -27.594 46.193 40.098 1.00 35.44 539 ASP A CA 1
ATOM 4280 C C . ASP A 1 539 ? -26.630 45.134 39.510 1.00 35.44 539 ASP A C 1
ATOM 4282 O O . ASP A 1 539 ? -25.486 45.009 39.945 1.00 35.44 539 ASP A O 1
ATOM 4286 N N . MET A 1 540 ? -27.120 44.434 38.472 1.00 29.06 540 MET A N 1
ATOM 4287 C CA . MET A 1 540 ? -26.454 43.552 37.482 1.00 29.06 540 MET A CA 1
ATOM 4288 C C . MET A 1 540 ? -26.804 42.048 37.517 1.00 29.06 540 MET A C 1
ATOM 4290 O O . MET A 1 540 ? -26.169 41.227 38.177 1.00 29.06 540 MET A O 1
ATOM 4294 N N . ASP A 1 541 ? -27.836 41.747 36.719 1.00 29.02 541 ASP A N 1
ATOM 4295 C CA . ASP A 1 541 ? -27.967 40.686 35.707 1.00 29.02 541 ASP A CA 1
ATOM 4296 C C . ASP A 1 541 ? -27.747 39.212 36.085 1.00 29.02 541 ASP A C 1
ATOM 4298 O O . ASP A 1 541 ? -26.652 38.650 36.028 1.00 29.02 541 ASP A O 1
ATOM 4302 N N . MET A 1 542 ? -28.878 38.539 36.322 1.00 29.41 542 MET A N 1
ATOM 4303 C CA . MET A 1 542 ? -29.052 37.112 36.054 1.00 29.41 542 MET A CA 1
ATOM 4304 C C . MET A 1 542 ? -29.802 36.927 34.732 1.00 29.41 542 MET A C 1
ATOM 4306 O O . MET A 1 542 ? -31.002 37.190 34.690 1.00 29.41 542 MET A O 1
ATOM 4310 N N . ASP A 1 543 ? -29.150 36.354 33.721 1.00 29.17 543 ASP A N 1
ATOM 4311 C CA . ASP A 1 543 ? -29.851 35.680 32.625 1.00 29.17 543 ASP A CA 1
ATOM 4312 C C . ASP A 1 543 ? -29.707 34.161 32.769 1.00 29.17 543 ASP A C 1
ATOM 4314 O O . ASP A 1 543 ? -28.663 33.554 32.519 1.00 29.17 543 ASP A O 1
ATOM 4318 N N . ILE A 1 544 ? -30.808 33.552 33.204 1.00 26.45 544 ILE A N 1
ATOM 4319 C CA . ILE A 1 544 ? -31.076 32.117 33.174 1.00 26.45 544 ILE A CA 1
ATOM 4320 C C . ILE A 1 544 ? -32.033 31.886 32.000 1.00 26.45 544 ILE A C 1
ATOM 4322 O O . ILE A 1 544 ? -33.146 32.408 32.052 1.00 26.45 544 ILE A O 1
ATOM 4326 N N . PRO A 1 545 ? -31.717 31.042 31.004 1.00 29.55 545 PRO A N 1
ATOM 4327 C CA . PRO A 1 545 ? -32.749 30.459 30.168 1.00 29.55 545 PRO A CA 1
ATOM 4328 C C . PRO A 1 545 ? -33.057 29.032 30.634 1.00 29.55 545 PRO A C 1
ATOM 4330 O O . PRO A 1 545 ? -32.187 28.163 30.696 1.00 29.55 545 PRO A O 1
ATOM 4333 N N . ALA A 1 546 ? -34.330 28.798 30.938 1.00 25.61 546 ALA A N 1
ATOM 4334 C CA . ALA A 1 546 ? -34.951 27.487 31.102 1.00 25.61 546 ALA A CA 1
ATOM 4335 C C . ALA A 1 546 ? -36.299 27.501 30.327 1.00 25.61 546 ALA A C 1
ATOM 4337 O O . ALA A 1 546 ? -36.749 28.579 29.938 1.00 25.61 546 ALA A O 1
ATOM 4338 N N . PRO A 1 547 ? -36.925 26.350 30.026 1.00 36.44 547 PRO A N 1
ATOM 4339 C CA . PRO A 1 547 ? -37.100 25.883 28.651 1.00 36.44 547 PRO A CA 1
ATOM 4340 C C . PRO A 1 547 ? -38.567 25.781 28.181 1.00 36.44 547 PRO A C 1
ATOM 4342 O O . PRO A 1 547 ? -39.492 25.859 28.982 1.00 36.44 547 PRO A O 1
ATOM 4345 N N . ASP A 1 548 ? -38.696 25.529 26.872 1.00 29.00 548 ASP A N 1
ATOM 4346 C CA . ASP A 1 548 ? -39.790 24.899 26.109 1.00 29.00 548 ASP A CA 1
ATOM 4347 C C . ASP A 1 548 ? -41.225 25.456 26.189 1.00 29.00 548 ASP A C 1
ATOM 4349 O O . ASP A 1 548 ? -41.857 25.455 27.239 1.00 29.00 548 ASP A O 1
ATOM 4353 N N . ALA A 1 549 ? -41.805 25.773 25.019 1.00 26.28 549 ALA A N 1
ATOM 4354 C CA . ALA A 1 549 ? -42.949 25.047 24.434 1.00 26.28 549 ALA A CA 1
ATOM 4355 C C . ALA A 1 549 ? -43.691 25.869 23.356 1.00 26.28 549 ALA A C 1
ATOM 4357 O O . ALA A 1 549 ? -43.935 27.057 23.519 1.00 26.28 549 ALA A O 1
ATOM 4358 N N . GLU A 1 550 ? -44.121 25.149 22.315 1.00 26.31 550 GLU A N 1
ATOM 4359 C CA . GLU A 1 550 ? -45.231 25.458 21.395 1.00 26.31 550 GLU A CA 1
ATOM 4360 C C . GLU A 1 550 ? -45.017 26.577 20.350 1.00 26.31 550 GLU A C 1
ATOM 4362 O O . GLU A 1 550 ? -44.881 27.754 20.642 1.00 26.31 550 GLU A O 1
ATOM 4367 N N . VAL A 1 551 ? -44.800 26.208 19.079 1.00 27.59 551 VAL A N 1
ATOM 4368 C CA . VAL A 1 551 ? -45.857 25.954 18.070 1.00 27.59 551 VAL A CA 1
ATOM 4369 C C . VAL A 1 551 ? -46.546 27.259 17.656 1.00 27.59 551 VAL A C 1
ATOM 4371 O O . VAL A 1 551 ? -47.501 27.668 18.291 1.00 27.59 551 VAL A O 1
ATOM 4374 N N . GLU A 1 552 ? -46.065 27.878 16.567 1.00 26.53 552 GLU A N 1
ATOM 4375 C CA . GLU A 1 552 ? -46.887 28.394 15.450 1.00 26.53 552 GLU A CA 1
ATOM 4376 C C . GLU A 1 552 ? -46.043 29.201 14.440 1.00 26.53 552 GLU A C 1
ATOM 4378 O O . GLU A 1 552 ? -45.957 30.422 14.489 1.00 26.53 552 GLU A O 1
ATOM 4383 N N . SER A 1 553 ? -45.444 28.515 13.461 1.00 26.73 553 SER A N 1
ATOM 4384 C CA . SER A 1 553 ? -45.379 29.039 12.080 1.00 26.73 553 SER A CA 1
ATOM 4385 C C . SER A 1 553 ? -45.151 27.945 11.027 1.00 26.73 553 SER A C 1
ATOM 4387 O O . SER A 1 553 ? -44.533 28.158 9.987 1.00 26.73 553 SER A O 1
ATOM 4389 N N . VAL A 1 554 ? -45.728 26.760 11.240 1.00 29.55 554 VAL A N 1
ATOM 4390 C CA . VAL A 1 554 ? -45.969 25.805 10.150 1.00 29.55 554 VAL A CA 1
ATOM 4391 C C . VAL A 1 554 ? -47.469 25.698 9.994 1.00 29.55 554 VAL A C 1
ATOM 4393 O O . VAL A 1 554 ? -48.059 24.792 10.545 1.00 29.55 554 VAL A O 1
ATOM 4396 N N . PHE A 1 555 ? -48.075 26.690 9.350 1.00 21.33 555 PHE A N 1
ATOM 4397 C CA . PHE A 1 555 ? -49.225 26.573 8.449 1.00 21.33 555 PHE A CA 1
ATOM 4398 C C . PHE A 1 555 ? -49.643 27.994 8.077 1.00 21.33 555 PHE A C 1
ATOM 4400 O O . PHE A 1 555 ? -50.318 28.669 8.832 1.00 21.33 555 PHE A O 1
ATOM 4407 N N . ALA A 1 556 ? -49.193 28.415 6.897 1.00 26.39 556 ALA A N 1
ATOM 4408 C CA . ALA A 1 556 ? -50.022 29.046 5.881 1.00 26.39 556 ALA A CA 1
ATOM 4409 C C . ALA A 1 556 ? -50.959 30.211 6.261 1.00 26.39 556 ALA A C 1
ATOM 4411 O O . ALA A 1 556 ? -51.808 30.124 7.137 1.00 26.39 556 ALA A O 1
ATOM 4412 N N . SER A 1 557 ? -50.979 31.178 5.340 1.00 29.83 557 SER A N 1
ATOM 4413 C CA . SER A 1 557 ? -52.002 32.216 5.152 1.00 29.83 557 SER A CA 1
ATOM 4414 C C . SER A 1 557 ? -51.778 33.436 6.049 1.00 29.83 557 SER A C 1
ATOM 4416 O O . SER A 1 557 ? -51.769 33.329 7.258 1.00 29.83 557 SER A O 1
ATOM 4418 N N . VAL A 1 558 ? -51.564 34.652 5.556 1.00 24.88 558 VAL A N 1
ATOM 4419 C CA . VAL A 1 558 ? -51.902 35.270 4.271 1.00 24.88 558 VAL A CA 1
ATOM 4420 C C . VAL A 1 558 ? -51.000 36.502 4.146 1.00 24.88 558 VAL A C 1
ATOM 4422 O O . VAL A 1 558 ? -50.785 37.198 5.130 1.00 24.88 558 VAL A O 1
ATOM 4425 N N . GLY A 1 559 ? -50.429 36.714 2.960 1.00 29.62 559 GLY A N 1
ATOM 4426 C CA . GLY A 1 559 ? -49.310 37.627 2.746 1.00 29.62 559 GLY A CA 1
ATOM 4427 C C . GLY A 1 559 ? -49.579 39.127 2.861 1.00 29.62 559 GLY A C 1
ATOM 4428 O O . GLY A 1 559 ? -50.662 39.556 3.250 1.00 29.62 559 GLY A O 1
ATOM 4429 N N . LEU A 1 560 ? -48.534 39.848 2.428 1.00 25.66 560 LEU A N 1
ATOM 4430 C CA . LEU A 1 560 ? -48.306 41.292 2.231 1.00 25.66 560 LEU A CA 1
ATOM 4431 C C . LEU A 1 560 ? -47.097 41.702 3.100 1.00 25.66 560 LEU A C 1
ATOM 4433 O O . LEU A 1 560 ? -47.108 41.415 4.286 1.00 25.66 560 LEU A O 1
ATOM 4437 N N . ALA A 1 561 ? -46.036 42.385 2.678 1.00 24.72 561 ALA A N 1
ATOM 4438 C CA . ALA A 1 561 ? -45.463 42.862 1.417 1.00 24.72 561 ALA A CA 1
ATOM 4439 C C . ALA A 1 561 ? -44.304 43.794 1.853 1.00 24.72 561 ALA A C 1
ATOM 4441 O O . ALA A 1 561 ? -44.522 44.551 2.794 1.00 24.72 561 ALA A O 1
ATOM 4442 N N . HIS A 1 562 ? -43.179 43.784 1.119 1.00 26.36 562 HIS A N 1
ATOM 4443 C CA . HIS A 1 562 ? -42.218 44.900 0.944 1.00 26.36 562 HIS A CA 1
ATOM 4444 C C . HIS A 1 562 ? -41.392 45.371 2.172 1.00 26.36 562 HIS A C 1
ATOM 4446 O O . HIS A 1 562 ? -41.917 45.480 3.267 1.00 26.36 562 HIS A O 1
ATOM 4452 N N . ASP A 1 563 ? -40.113 45.764 2.097 1.00 26.48 563 ASP A N 1
ATOM 4453 C CA . ASP A 1 563 ? -39.082 45.815 1.041 1.00 26.48 563 ASP A CA 1
ATOM 4454 C C . ASP A 1 563 ? -37.769 46.432 1.636 1.00 26.48 563 ASP A C 1
ATOM 4456 O O . ASP A 1 563 ? -37.848 47.102 2.666 1.00 26.48 563 ASP A O 1
ATOM 4460 N N . TYR A 1 564 ? -36.646 46.302 0.895 1.00 24.59 564 TYR A N 1
ATOM 4461 C CA . TYR A 1 564 ? -35.341 47.039 0.918 1.00 24.59 564 TYR A CA 1
ATOM 4462 C C . TYR A 1 564 ? -34.336 46.741 2.067 1.00 24.59 564 TYR A C 1
ATOM 4464 O O . TYR A 1 564 ? -34.662 46.904 3.236 1.00 24.59 564 TYR A O 1
ATOM 4472 N N . GLU A 1 565 ? -33.184 46.081 1.809 1.00 26.34 565 GLU A N 1
ATOM 4473 C CA . GLU A 1 565 ? -31.868 46.523 1.224 1.00 26.34 565 GLU A CA 1
ATOM 4474 C C . GLU A 1 565 ? -30.907 47.139 2.285 1.00 26.34 565 GLU A C 1
ATOM 4476 O O . GLU A 1 565 ? -31.318 48.042 3.000 1.00 26.34 565 GLU A O 1
ATOM 4481 N N . MET A 1 566 ? -29.761 46.484 2.604 1.00 24.58 566 MET A N 1
ATOM 4482 C CA . MET A 1 566 ? -28.343 46.791 2.206 1.00 24.58 566 MET A CA 1
ATOM 4483 C C . MET A 1 566 ? -27.795 48.102 2.840 1.00 24.58 566 MET A C 1
ATOM 4485 O O . MET A 1 566 ? -28.518 49.084 2.835 1.00 24.58 566 MET A O 1
ATOM 4489 N N . GLU A 1 567 ? -26.620 48.258 3.480 1.00 27.56 567 GLU A N 1
ATOM 4490 C CA . GLU A 1 567 ? -25.184 47.920 3.255 1.00 27.56 567 GLU A CA 1
ATOM 4491 C C . GLU A 1 567 ? -24.399 48.364 4.545 1.00 27.56 567 GLU A C 1
ATOM 4493 O O . GLU A 1 567 ? -24.892 49.243 5.250 1.00 27.56 567 GLU A O 1
ATOM 4498 N N . GLU A 1 568 ? -23.403 47.630 5.076 1.00 31.52 568 GLU A N 1
ATOM 4499 C CA . GLU A 1 568 ? -21.909 47.750 4.980 1.00 31.52 568 GLU A CA 1
ATOM 4500 C C . GLU A 1 568 ? -21.158 48.810 5.848 1.00 31.52 568 GLU A C 1
ATOM 4502 O O . GLU A 1 568 ? -21.593 49.952 5.964 1.00 31.52 568 GLU A O 1
ATOM 4507 N N . ASP A 1 569 ? -19.983 48.367 6.362 1.00 28.56 569 ASP A N 1
ATOM 4508 C CA . ASP A 1 569 ? -18.724 49.089 6.722 1.00 28.56 569 ASP A CA 1
ATOM 4509 C C . ASP A 1 569 ? -18.638 50.023 7.964 1.00 28.56 569 ASP A C 1
ATOM 4511 O O . ASP A 1 569 ? -19.603 50.686 8.322 1.00 28.56 569 ASP A O 1
ATOM 4515 N N . ASP A 1 570 ? -17.516 50.227 8.686 1.00 29.16 570 ASP A N 1
ATOM 4516 C CA . ASP A 1 570 ? -16.168 49.621 8.770 1.00 29.16 570 ASP A CA 1
ATOM 4517 C C . ASP A 1 570 ? -15.391 50.233 9.986 1.00 29.16 570 ASP A C 1
ATOM 4519 O O . ASP A 1 570 ? -15.692 51.347 10.418 1.00 29.16 570 ASP A O 1
ATOM 4523 N N . SER A 1 571 ? -14.311 49.564 10.426 1.00 28.56 571 SER A N 1
ATOM 4524 C CA . SER A 1 571 ? -13.029 50.096 10.989 1.00 28.56 571 SER A CA 1
ATOM 4525 C C . SER A 1 571 ? -12.827 50.704 12.424 1.00 28.56 571 SER A C 1
ATOM 4527 O O . SER A 1 571 ? -13.408 51.712 12.807 1.00 28.56 571 SER A O 1
ATOM 4529 N N . GLU A 1 572 ? -11.849 50.089 13.132 1.00 29.77 572 GLU A N 1
ATOM 4530 C CA . GLU A 1 572 ? -10.582 50.619 13.738 1.00 29.77 572 GLU A CA 1
ATOM 4531 C C . GLU A 1 572 ? -10.405 51.292 15.146 1.00 29.77 572 GLU A C 1
ATOM 4533 O O . GLU A 1 572 ? -10.969 52.331 15.462 1.00 29.77 572 GLU A O 1
ATOM 4538 N N . MET A 1 573 ? -9.418 50.702 15.868 1.00 26.92 573 MET A N 1
ATOM 4539 C CA . MET A 1 573 ? -8.266 51.219 16.674 1.00 26.92 573 MET A CA 1
ATOM 4540 C C . MET A 1 573 ? -8.333 51.759 18.138 1.00 26.92 573 MET A C 1
ATOM 4542 O O . MET A 1 573 ? -8.957 52.771 18.429 1.00 26.92 573 MET A O 1
ATOM 4546 N N . GLU A 1 574 ? -7.581 51.034 19.002 1.00 30.25 574 GLU A N 1
ATOM 4547 C CA . GLU A 1 574 ? -6.528 51.368 20.016 1.00 30.25 574 GLU A CA 1
ATOM 4548 C C . GLU A 1 574 ? -6.552 52.649 20.903 1.00 30.25 574 GLU A C 1
ATOM 4550 O O . GLU A 1 574 ? -6.683 53.756 20.395 1.00 30.25 574 GLU A O 1
ATOM 4555 N N . ASP A 1 575 ? -6.353 52.503 22.238 1.00 27.86 575 ASP A N 1
ATOM 4556 C CA . ASP A 1 575 ? -5.088 52.815 22.978 1.00 27.86 575 ASP A CA 1
ATOM 4557 C C . ASP A 1 575 ? -5.208 52.917 24.539 1.00 27.86 575 ASP A C 1
ATOM 4559 O O . ASP A 1 575 ? -6.152 53.486 25.083 1.00 27.86 575 ASP A O 1
ATOM 4563 N N . ASP A 1 576 ? -4.177 52.363 25.206 1.00 28.58 576 ASP A N 1
ATOM 4564 C CA . ASP A 1 576 ? -3.405 52.732 26.428 1.00 28.58 576 ASP A CA 1
ATOM 4565 C C . ASP A 1 576 ? -3.907 52.875 27.907 1.00 28.58 576 ASP A C 1
ATOM 4567 O O . ASP A 1 576 ? -4.692 53.739 28.285 1.00 28.58 576 ASP A O 1
ATOM 4571 N N . TYR A 1 577 ? -3.275 52.027 28.754 1.00 26.91 577 TYR A N 1
ATOM 4572 C CA . TYR A 1 577 ? -2.550 52.177 30.053 1.00 26.91 577 TYR A CA 1
ATOM 4573 C C . TYR A 1 577 ? -2.776 53.338 31.071 1.00 26.91 577 TYR A C 1
ATOM 4575 O O . TYR A 1 577 ? -2.629 54.501 30.729 1.00 26.91 577 TYR A O 1
ATOM 4583 N N . GLU A 1 578 ? -2.893 53.008 32.383 1.00 26.97 578 GLU A N 1
ATOM 4584 C CA . GLU A 1 578 ? -1.867 53.207 33.464 1.00 26.97 578 GLU A CA 1
ATOM 4585 C C . GLU A 1 578 ? -2.385 53.024 34.929 1.00 26.97 578 GLU A C 1
ATOM 4587 O O . GLU A 1 578 ? -3.431 53.554 35.282 1.00 26.97 578 GLU A O 1
ATOM 4592 N N . GLY A 1 579 ? -1.558 52.353 35.772 1.00 24.20 579 GLY A N 1
ATOM 4593 C CA . GLY A 1 579 ? -1.270 52.565 37.228 1.00 24.20 579 GLY A CA 1
ATOM 4594 C C . GLY A 1 579 ? -2.363 52.345 38.303 1.00 24.20 579 GLY A C 1
ATOM 4595 O O . GLY A 1 579 ? -3.534 52.561 38.047 1.00 24.20 579 GLY A O 1
ATOM 4596 N N . SER A 1 580 ? -2.124 51.998 39.580 1.00 25.08 580 SER A N 1
ATOM 4597 C CA . SER A 1 580 ? -0.980 51.574 40.426 1.00 25.08 580 SER A CA 1
ATOM 4598 C C . SER A 1 580 ? -1.493 51.456 41.895 1.00 25.08 580 SER A C 1
ATOM 4600 O O . SER A 1 580 ? -2.314 52.293 42.260 1.00 25.08 580 SER A O 1
ATOM 4602 N N . ASP A 1 581 ? -0.930 50.554 42.733 1.00 25.41 581 ASP A N 1
ATOM 4603 C CA . ASP A 1 581 ? -0.570 50.785 44.170 1.00 25.41 581 ASP A CA 1
ATOM 4604 C C . ASP A 1 581 ? -1.672 50.981 45.275 1.00 25.41 581 ASP A C 1
ATOM 4606 O O . ASP A 1 581 ? -2.657 51.663 45.037 1.00 25.41 581 ASP A O 1
ATOM 4610 N N . VAL A 1 582 ? -1.646 50.527 46.557 1.00 26.05 582 VAL A N 1
ATOM 4611 C CA . VAL A 1 582 ? -0.861 49.632 47.467 1.00 26.05 582 VAL A CA 1
ATOM 4612 C C . VAL A 1 582 ? -1.723 49.337 48.746 1.00 26.05 582 VAL A C 1
ATOM 4614 O O . VAL A 1 582 ? -2.625 50.113 49.044 1.00 26.05 582 VAL A O 1
ATOM 4617 N N . GLU A 1 583 ? -1.334 48.318 49.547 1.00 25.23 583 GLU A N 1
ATOM 4618 C CA . GLU A 1 583 ? -1.434 48.180 51.041 1.00 25.23 583 GLU A CA 1
ATOM 4619 C C . GLU A 1 583 ? -2.815 48.013 51.743 1.00 25.23 583 GLU A C 1
ATOM 4621 O O . GLU A 1 583 ? -3.816 48.551 51.308 1.00 25.23 583 GLU A O 1
ATOM 4626 N N . SER A 1 584 ? -2.991 47.413 52.936 1.00 24.06 584 SER A N 1
ATOM 4627 C CA . SER A 1 584 ? -2.367 46.332 53.729 1.00 24.06 584 SER A CA 1
ATOM 4628 C C . SER A 1 584 ? -3.216 46.106 55.019 1.00 24.06 584 SER A C 1
ATOM 4630 O O . SER A 1 584 ? -3.794 47.048 55.547 1.00 24.06 584 SER A O 1
ATOM 4632 N N . MET A 1 585 ? -3.214 44.865 55.540 1.00 24.44 585 MET A N 1
ATOM 4633 C CA . MET A 1 585 ? -3.196 44.455 56.969 1.00 24.44 585 MET A CA 1
ATOM 4634 C C . MET A 1 585 ? -4.424 44.444 57.938 1.00 24.44 585 MET A C 1
ATOM 4636 O O . MET A 1 585 ? -4.983 45.473 58.294 1.00 24.44 585 MET A O 1
ATOM 4640 N N . HIS A 1 586 ? -4.594 43.237 58.533 1.00 25.12 586 HIS A N 1
ATOM 4641 C CA . HIS A 1 586 ? -5.063 42.836 59.892 1.00 25.12 586 HIS A CA 1
ATOM 4642 C C . HIS A 1 586 ? -6.556 42.966 60.266 1.00 25.12 586 HIS A C 1
ATOM 4644 O O . HIS A 1 586 ? -7.206 43.917 59.869 1.00 25.12 586 HIS A O 1
ATOM 4650 N N . ALA A 1 587 ? -7.176 42.170 61.149 1.00 27.47 587 ALA A N 1
ATOM 4651 C CA . ALA A 1 587 ? -7.104 40.803 61.707 1.00 27.47 587 ALA A CA 1
ATOM 4652 C C . ALA A 1 587 ? -8.225 40.783 62.783 1.00 27.47 587 ALA A C 1
ATOM 4654 O O . ALA A 1 587 ? -8.315 41.775 63.495 1.00 27.47 587 ALA A O 1
ATOM 4655 N N . ASP A 1 588 ? -9.062 39.739 62.901 1.00 27.25 588 ASP A N 1
ATOM 4656 C CA . ASP A 1 588 ? -9.616 39.261 64.192 1.00 27.25 588 ASP A CA 1
ATOM 4657 C C . ASP A 1 588 ? -10.541 38.032 64.032 1.00 27.25 588 ASP A C 1
ATOM 4659 O O . ASP A 1 588 ? -11.341 37.920 63.103 1.00 27.25 588 ASP A O 1
ATOM 4663 N N . GLU A 1 589 ? -10.369 37.095 64.966 1.00 28.84 589 GLU A N 1
ATOM 4664 C CA . GLU A 1 589 ? -11.008 35.781 65.124 1.00 28.84 589 GLU A CA 1
ATOM 4665 C C . GLU A 1 589 ? -12.386 35.869 65.812 1.00 28.84 589 GLU A C 1
ATOM 4667 O O . GLU A 1 589 ? -12.501 36.654 66.742 1.00 28.84 589 GLU A O 1
ATOM 4672 N N . VAL A 1 590 ? -13.357 34.983 65.500 1.00 28.09 590 VAL A N 1
ATOM 4673 C CA . VAL A 1 590 ? -14.218 34.257 66.483 1.00 28.09 590 VAL A CA 1
ATOM 4674 C C . VAL A 1 590 ? -14.807 32.977 65.847 1.00 28.09 590 VAL A C 1
ATOM 4676 O O . VAL A 1 590 ? -15.221 32.953 64.693 1.00 28.09 590 VAL A O 1
ATOM 4679 N N . MET A 1 591 ? -14.833 31.909 66.650 1.00 25.66 591 MET A N 1
ATOM 4680 C CA . MET A 1 591 ? -15.169 30.511 66.361 1.00 25.66 591 MET A CA 1
ATOM 4681 C C . MET A 1 591 ? -16.652 30.097 66.522 1.00 25.66 591 MET A C 1
ATOM 4683 O O . MET A 1 591 ? -17.363 30.663 67.348 1.00 25.66 591 MET A O 1
ATOM 4687 N N . HIS A 1 592 ? -16.976 28.946 65.892 1.00 27.69 592 HIS A N 1
ATOM 4688 C CA . HIS A 1 592 ? -18.025 27.933 66.198 1.00 27.69 592 HIS A CA 1
ATOM 4689 C C . HIS A 1 592 ? -19.470 28.214 65.714 1.00 27.69 592 HIS A C 1
ATOM 4691 O O . HIS A 1 592 ? -19.933 29.337 65.826 1.00 27.69 592 HIS A O 1
ATOM 4697 N N . LYS A 1 593 ? -20.287 27.257 65.218 1.00 25.73 593 LYS A N 1
ATOM 4698 C CA . LYS A 1 593 ? -20.251 25.769 65.174 1.00 25.73 593 LYS A CA 1
ATOM 4699 C C . LYS A 1 593 ? -21.327 25.205 64.197 1.00 25.73 593 LYS A C 1
ATOM 4701 O O . LYS A 1 593 ? -22.366 25.840 64.084 1.00 25.73 593 LYS A O 1
ATOM 4706 N N . ASP A 1 594 ? -21.081 24.005 63.639 1.00 27.55 594 ASP A N 1
ATOM 4707 C CA . ASP A 1 594 ? -22.027 22.936 63.206 1.00 27.55 594 ASP A CA 1
ATOM 4708 C C . ASP A 1 594 ? -23.090 23.252 62.125 1.00 27.55 594 ASP A C 1
ATOM 4710 O O . ASP A 1 594 ? -23.782 24.256 62.177 1.00 27.55 594 ASP A O 1
ATOM 4714 N N . GLU A 1 595 ? -23.448 22.415 61.153 1.00 30.25 595 GLU A N 1
ATOM 4715 C CA . GLU A 1 595 ? -22.913 21.224 60.484 1.00 30.25 595 GLU A CA 1
ATOM 4716 C C . GLU A 1 595 ? -24.003 20.910 59.436 1.00 30.25 595 GLU A C 1
ATOM 4718 O O . GLU A 1 595 ? -25.137 20.598 59.799 1.00 30.25 595 GLU A O 1
ATOM 4723 N N . VAL A 1 596 ? -23.687 20.994 58.143 1.00 27.06 596 VAL A N 1
ATOM 4724 C CA . VAL A 1 596 ? -24.372 20.230 57.085 1.00 27.06 596 VAL A CA 1
ATOM 4725 C C . VAL A 1 596 ? -23.284 19.748 56.135 1.00 27.06 596 VAL A C 1
ATOM 4727 O O . VAL A 1 596 ? -22.729 20.514 55.351 1.00 27.06 596 VAL A O 1
ATOM 4730 N N . ILE A 1 597 ? -22.930 18.470 56.262 1.00 29.08 597 ILE A N 1
ATOM 4731 C CA . ILE A 1 597 ? -21.993 17.787 55.371 1.00 29.08 597 ILE A CA 1
ATOM 4732 C C . ILE A 1 597 ? -22.754 17.447 54.087 1.00 29.08 597 ILE A C 1
ATOM 4734 O O . ILE A 1 597 ? -23.424 16.418 54.000 1.00 29.08 597 ILE A O 1
ATOM 4738 N N . GLU A 1 598 ? -22.657 18.313 53.082 1.00 30.73 598 GLU A N 1
ATOM 4739 C CA . GLU A 1 598 ? -22.858 17.892 51.696 1.00 30.73 598 GLU A CA 1
ATOM 4740 C C . GLU A 1 598 ? -21.693 16.970 51.295 1.00 30.73 598 GLU A C 1
ATOM 4742 O O . GLU A 1 598 ? -20.536 17.279 51.607 1.00 30.73 598 GLU A O 1
ATOM 4747 N N . PRO A 1 599 ? -21.942 15.832 50.622 1.00 32.56 599 PRO A N 1
ATOM 4748 C CA . PRO A 1 599 ? -20.871 14.971 50.149 1.00 32.56 599 PRO A CA 1
ATOM 4749 C C . PRO A 1 599 ? -20.135 15.690 49.016 1.00 32.56 599 PRO A C 1
ATOM 4751 O O . PRO A 1 599 ? -20.527 15.606 47.854 1.00 32.56 599 PRO A O 1
ATOM 4754 N N . GLN A 1 600 ? -19.064 16.411 49.349 1.00 29.66 600 GLN A N 1
ATOM 4755 C CA . GLN A 1 600 ? -18.149 16.908 48.331 1.00 29.66 600 GLN A CA 1
ATOM 4756 C C . GLN A 1 600 ? -17.545 15.699 47.603 1.00 29.66 600 GLN A C 1
ATOM 4758 O O . GLN A 1 600 ? -17.059 14.778 48.270 1.00 29.66 600 GLN A O 1
ATOM 4763 N N . PRO A 1 601 ? -17.557 15.659 46.257 1.00 37.62 601 PRO A N 1
ATOM 4764 C CA . PRO A 1 601 ? -16.788 14.659 45.535 1.00 37.62 601 PRO A CA 1
ATOM 4765 C C . PRO A 1 601 ? -15.337 14.796 45.992 1.00 37.62 601 PRO A C 1
ATOM 4767 O O . PRO A 1 601 ? -14.824 15.912 46.077 1.00 37.62 601 PRO A O 1
ATOM 4770 N N . ALA A 1 602 ? -14.704 13.679 46.356 1.00 38.53 602 ALA A N 1
ATOM 4771 C CA . ALA A 1 602 ? -13.317 13.661 46.798 1.00 38.53 602 ALA A CA 1
ATOM 4772 C C . ALA A 1 602 ? -12.463 14.426 45.774 1.00 38.53 602 ALA A C 1
ATOM 4774 O O . ALA A 1 602 ? -12.239 13.937 44.666 1.00 38.53 602 ALA A O 1
ATOM 4775 N N . ARG A 1 603 ? -12.048 15.655 46.117 1.00 44.09 603 ARG A N 1
ATOM 4776 C CA . ARG A 1 603 ? -11.165 16.462 45.274 1.00 44.09 603 ARG A CA 1
ATOM 4777 C C . ARG A 1 603 ? -9.922 15.620 45.021 1.00 44.09 603 ARG A C 1
ATOM 4779 O O . ARG A 1 603 ? -9.234 15.235 45.969 1.00 44.09 603 ARG A O 1
ATOM 4786 N N . VAL A 1 604 ? -9.656 15.308 43.755 1.00 51.53 604 VAL A N 1
ATOM 4787 C CA . VAL A 1 604 ? -8.380 14.721 43.347 1.00 51.53 604 VAL A CA 1
ATOM 4788 C C . VAL A 1 604 ? -7.305 15.688 43.833 1.00 51.53 604 VAL A C 1
ATOM 4790 O O . VAL A 1 604 ? -7.295 16.849 43.426 1.00 51.53 604 VAL A O 1
ATOM 4793 N N . LYS A 1 605 ? -6.458 15.251 44.773 1.00 62.06 605 LYS A N 1
ATOM 4794 C CA . LYS A 1 605 ? -5.321 16.060 45.216 1.00 62.06 605 LYS A CA 1
ATOM 4795 C C . LYS A 1 605 ? -4.464 16.368 43.993 1.00 62.06 605 LYS A C 1
ATOM 4797 O O . LYS A 1 605 ? -4.120 15.448 43.254 1.00 62.06 605 LYS A O 1
ATOM 4802 N N . CYS A 1 606 ? -4.157 17.645 43.781 1.00 74.00 606 CYS A N 1
ATOM 4803 C CA . CYS A 1 606 ? -3.227 18.055 42.739 1.00 74.00 606 CYS A CA 1
ATOM 4804 C C . CYS A 1 606 ? -1.880 17.360 42.986 1.00 74.00 606 CYS A C 1
ATOM 4806 O O . CYS A 1 606 ? -1.392 17.322 44.112 1.00 74.00 606 CYS A O 1
ATOM 4808 N N . ASP A 1 607 ? -1.306 16.776 41.940 1.00 76.38 607 ASP A N 1
ATOM 4809 C CA . ASP A 1 607 ? 0.010 16.133 41.963 1.00 76.38 607 ASP A CA 1
ATOM 4810 C C . ASP A 1 607 ? 1.099 17.015 41.329 1.00 76.38 607 ASP A C 1
ATOM 4812 O O . ASP A 1 607 ? 2.257 16.604 41.228 1.00 76.38 607 ASP A O 1
ATOM 4816 N N . GLY A 1 608 ? 0.725 18.234 40.919 1.00 84.69 608 GLY A N 1
ATOM 4817 C CA . GLY A 1 608 ? 1.577 19.244 40.300 1.00 84.69 608 GLY A CA 1
ATOM 4818 C C . GLY A 1 608 ? 2.136 18.872 38.940 1.00 84.69 608 GLY A C 1
ATOM 4819 O O . GLY A 1 608 ? 2.993 19.610 38.456 1.00 84.69 608 GLY A O 1
ATOM 4820 N N . ILE A 1 609 ? 1.705 17.757 38.346 1.00 88.31 609 ILE A N 1
ATOM 4821 C CA . ILE A 1 609 ? 2.217 17.294 37.060 1.00 88.31 609 ILE A CA 1
ATOM 4822 C C . ILE A 1 609 ? 1.634 18.184 35.965 1.00 88.31 609 ILE A C 1
ATOM 4824 O O . ILE A 1 609 ? 0.426 18.233 35.751 1.00 88.31 609 ILE A O 1
ATOM 4828 N N . GLN A 1 610 ? 2.514 18.894 35.268 1.00 88.31 610 GLN A N 1
ATOM 4829 C CA . GLN A 1 610 ? 2.149 19.784 34.166 1.00 88.31 610 GLN A CA 1
ATOM 4830 C C . GLN A 1 610 ? 2.370 19.125 32.804 1.00 88.31 610 GLN A C 1
ATOM 4832 O O . GLN A 1 610 ? 1.688 19.452 31.836 1.00 88.31 610 GLN A O 1
ATOM 4837 N N . ASP A 1 611 ? 3.327 18.198 32.722 1.00 92.62 611 ASP A N 1
ATOM 4838 C CA . ASP A 1 611 ? 3.696 17.526 31.482 1.00 92.62 611 ASP A CA 1
ATOM 4839 C C . ASP A 1 611 ? 4.382 16.182 31.743 1.00 92.62 611 ASP A C 1
ATOM 4841 O O . ASP A 1 611 ? 5.016 15.974 32.783 1.00 92.62 611 ASP A O 1
ATOM 4845 N N . MET A 1 612 ? 4.273 15.273 30.777 1.00 93.81 612 MET A N 1
ATOM 4846 C CA . MET A 1 612 ? 4.796 13.913 30.856 1.00 93.81 612 MET A CA 1
ATOM 4847 C C . MET A 1 612 ? 5.669 13.598 29.646 1.00 93.81 612 MET A C 1
ATOM 4849 O O . MET A 1 612 ? 5.211 13.554 28.499 1.00 93.81 612 MET A O 1
ATOM 4853 N N . PHE A 1 613 ? 6.935 13.320 29.936 1.00 93.56 613 PHE A N 1
ATOM 4854 C CA . PHE A 1 613 ? 7.984 13.050 28.972 1.00 93.56 613 PHE A CA 1
ATOM 4855 C C . PHE A 1 613 ? 8.427 11.587 29.016 1.00 93.56 613 PHE A C 1
ATOM 4857 O O . PHE A 1 613 ? 8.443 10.951 30.067 1.00 93.56 613 PHE A O 1
ATOM 4864 N N . LEU A 1 614 ? 8.813 11.047 27.864 1.00 95.19 614 LEU A N 1
ATOM 4865 C CA . LEU A 1 614 ? 9.250 9.664 27.714 1.00 95.19 614 LEU A CA 1
ATOM 4866 C C . LEU A 1 614 ? 10.656 9.621 27.122 1.00 95.19 614 LEU A C 1
ATOM 4868 O O . LEU A 1 614 ? 10.921 10.271 26.111 1.00 95.19 614 LEU A O 1
ATOM 4872 N N . THR A 1 615 ? 11.530 8.793 27.692 1.00 95.38 615 THR A N 1
ATOM 4873 C CA . THR A 1 615 ? 12.815 8.409 27.083 1.00 95.38 615 THR A CA 1
ATOM 4874 C C . THR A 1 615 ? 12.949 6.897 27.052 1.00 95.38 615 THR A C 1
ATOM 4876 O O . THR A 1 615 ? 12.299 6.180 27.809 1.00 95.38 615 THR A O 1
ATOM 4879 N N . GLY A 1 616 ? 13.793 6.372 26.172 1.00 93.81 616 GLY A N 1
ATOM 4880 C CA . GLY A 1 616 ? 14.061 4.946 26.155 1.00 93.81 616 GLY A CA 1
ATOM 4881 C C . GLY A 1 616 ? 15.044 4.512 25.091 1.00 93.81 616 GLY A C 1
ATOM 4882 O O . GLY A 1 616 ? 15.505 5.292 24.259 1.00 93.81 616 GLY A O 1
ATOM 4883 N N . GLU A 1 617 ? 15.357 3.228 25.112 1.00 94.50 617 GLU A N 1
ATOM 4884 C CA . GLU A 1 617 ? 16.219 2.591 24.123 1.00 94.50 617 GLU A CA 1
ATOM 4885 C C . GLU A 1 617 ? 15.833 1.125 23.933 1.00 94.50 617 GLU A C 1
ATOM 4887 O O . GLU A 1 617 ? 15.101 0.534 24.730 1.00 94.50 617 GLU A O 1
ATOM 4892 N N . THR A 1 618 ? 16.307 0.531 22.844 1.00 93.31 618 THR A N 1
ATOM 4893 C CA . THR A 1 618 ? 16.288 -0.922 22.685 1.00 93.31 618 THR A CA 1
ATOM 4894 C C . THR A 1 618 ? 17.455 -1.521 23.467 1.00 93.31 618 THR A C 1
ATOM 4896 O O . THR A 1 618 ? 18.603 -1.113 23.263 1.00 93.31 618 THR A O 1
ATOM 4899 N N . ASP A 1 619 ? 17.171 -2.511 24.318 1.00 91.06 619 ASP A N 1
ATOM 4900 C CA . ASP A 1 619 ? 18.190 -3.231 25.090 1.00 91.06 619 ASP A CA 1
ATOM 4901 C C . ASP A 1 619 ? 19.292 -3.786 24.177 1.00 91.06 619 ASP A C 1
ATOM 4903 O O . ASP A 1 619 ? 19.040 -4.158 23.030 1.00 91.06 619 ASP A O 1
ATOM 4907 N N . MET A 1 620 ? 20.521 -3.893 24.691 1.00 86.44 620 MET A N 1
ATOM 4908 C CA . MET A 1 620 ? 21.690 -4.304 23.898 1.00 86.44 620 MET A CA 1
ATOM 4909 C C . MET A 1 620 ? 21.449 -5.606 23.115 1.00 86.44 620 MET A C 1
ATOM 4911 O O . MET A 1 620 ? 21.690 -5.674 21.912 1.00 86.44 620 MET A O 1
ATOM 4915 N N . ASN A 1 621 ? 20.921 -6.623 23.794 1.00 87.75 621 ASN A N 1
ATOM 4916 C CA . ASN A 1 621 ? 20.653 -7.939 23.221 1.00 87.75 621 ASN A CA 1
ATOM 4917 C C . ASN A 1 621 ? 19.582 -7.892 22.123 1.00 87.75 621 ASN A C 1
ATOM 4919 O O . ASN A 1 621 ? 19.766 -8.501 21.065 1.00 87.75 621 ASN A O 1
ATOM 4923 N N . HIS A 1 622 ? 18.484 -7.167 22.356 1.00 91.12 622 HIS A N 1
ATOM 4924 C CA . HIS A 1 622 ? 17.422 -6.997 21.365 1.00 91.12 622 HIS A CA 1
ATOM 4925 C C . HIS A 1 622 ? 17.886 -6.136 20.196 1.00 91.12 622 HIS A C 1
ATOM 4927 O O . HIS A 1 622 ? 17.504 -6.410 19.067 1.00 91.12 622 HIS A O 1
ATOM 4933 N N . GLY A 1 623 ? 18.746 -5.144 20.432 1.00 87.88 623 GLY A N 1
ATOM 4934 C CA . GLY A 1 623 ? 19.257 -4.265 19.388 1.00 87.88 623 GLY A CA 1
ATOM 4935 C C . GLY A 1 623 ? 20.284 -4.929 18.470 1.00 87.88 623 GLY A C 1
ATOM 4936 O O . GLY A 1 623 ? 20.332 -4.616 17.283 1.00 87.88 623 GLY A O 1
ATOM 4937 N N . GLN A 1 624 ? 21.041 -5.909 18.966 1.00 86.06 624 GLN A N 1
ATOM 4938 C CA . GLN A 1 624 ? 21.881 -6.763 18.118 1.00 86.06 624 GLN A CA 1
ATOM 4939 C C . GLN A 1 624 ? 21.037 -7.619 17.161 1.00 86.06 624 GLN A C 1
ATOM 4941 O O . GLN A 1 624 ? 21.366 -7.738 15.980 1.00 86.06 624 GLN A O 1
ATOM 4946 N N . ALA A 1 625 ? 19.917 -8.163 17.649 1.00 87.69 625 ALA A N 1
ATOM 4947 C CA . ALA A 1 625 ? 19.003 -8.959 16.834 1.00 87.69 625 ALA A CA 1
ATOM 4948 C C . ALA A 1 625 ? 18.170 -8.084 15.873 1.00 87.69 625 ALA A C 1
ATOM 4950 O O . ALA A 1 625 ? 18.152 -8.316 14.667 1.00 87.69 625 ALA A O 1
ATOM 4951 N N . TRP A 1 626 ? 17.516 -7.041 16.381 1.00 88.81 626 TRP A N 1
ATOM 4952 C CA . TRP A 1 626 ? 16.438 -6.314 15.696 1.00 88.81 626 TRP A CA 1
ATOM 4953 C C . TRP A 1 626 ? 16.748 -4.831 15.424 1.00 88.81 626 TRP A C 1
ATOM 4955 O O . TRP A 1 626 ? 15.853 -4.069 15.055 1.00 88.81 626 TRP A O 1
ATOM 4965 N N . ASN A 1 627 ? 18.026 -4.448 15.519 1.00 88.19 627 ASN A N 1
ATOM 4966 C CA . ASN A 1 627 ? 18.582 -3.091 15.416 1.00 88.19 627 ASN A CA 1
ATOM 4967 C C . ASN A 1 627 ? 18.393 -2.224 16.669 1.00 88.19 627 ASN A C 1
ATOM 4969 O O . ASN A 1 627 ? 17.401 -2.313 17.388 1.00 88.19 627 ASN A O 1
ATOM 4973 N N . HIS A 1 628 ? 19.376 -1.358 16.926 1.00 88.69 628 HIS A N 1
ATOM 4974 C CA . HIS A 1 628 ? 19.373 -0.461 18.076 1.00 88.69 628 HIS A CA 1
ATOM 4975 C C . HIS A 1 628 ? 18.605 0.823 17.774 1.00 88.69 628 HIS A C 1
ATOM 4977 O O . HIS A 1 628 ? 18.941 1.551 16.834 1.00 88.69 628 HIS A O 1
ATOM 4983 N N . TYR A 1 629 ? 17.647 1.153 18.635 1.00 92.50 629 TYR A N 1
ATOM 4984 C CA . TYR A 1 629 ? 16.901 2.401 18.561 1.00 92.50 629 TYR A CA 1
ATOM 4985 C C . TYR A 1 629 ? 16.970 3.180 19.870 1.00 92.50 629 TYR A C 1
ATOM 4987 O O . TYR A 1 629 ? 17.137 2.610 20.949 1.00 92.50 629 TYR A O 1
ATOM 4995 N N . ILE A 1 630 ? 16.826 4.494 19.743 1.00 93.06 630 ILE A N 1
ATOM 4996 C CA . ILE A 1 630 ? 16.527 5.423 20.828 1.00 93.06 630 ILE A CA 1
ATOM 4997 C C . ILE A 1 630 ? 15.076 5.860 20.654 1.00 93.06 630 ILE A C 1
ATOM 4999 O O . ILE A 1 630 ? 14.616 6.082 19.527 1.00 93.06 630 ILE A O 1
ATOM 5003 N N . PHE A 1 631 ? 14.378 5.985 21.774 1.00 95.00 631 PHE A N 1
ATOM 5004 C CA . PHE A 1 631 ? 13.003 6.440 21.849 1.00 95.00 631 PHE A CA 1
ATOM 5005 C C . PHE A 1 631 ? 12.920 7.706 22.690 1.00 95.00 631 PHE A C 1
ATOM 5007 O O . PHE A 1 631 ? 13.577 7.822 23.726 1.00 95.00 631 PHE A O 1
ATOM 5014 N N . TYR A 1 632 ? 12.092 8.640 22.253 1.00 94.94 632 TYR A N 1
ATOM 5015 C CA . TYR A 1 632 ? 11.679 9.777 23.063 1.00 94.94 632 TYR A CA 1
ATOM 5016 C C . TYR A 1 632 ? 10.278 10.212 22.653 1.00 94.94 632 TYR A C 1
ATOM 5018 O O . TYR A 1 632 ? 9.867 9.983 21.515 1.00 94.94 632 TYR A O 1
ATOM 5026 N N . GLY A 1 633 ? 9.518 10.802 23.564 1.00 95.25 633 GLY A N 1
ATOM 5027 C CA . GLY A 1 633 ? 8.122 11.117 23.292 1.00 95.25 633 GLY A CA 1
ATOM 5028 C C . GLY A 1 633 ? 7.449 11.910 24.392 1.00 95.25 633 GLY A C 1
ATOM 5029 O O . GLY A 1 633 ? 8.081 12.276 25.380 1.00 95.25 633 GLY A O 1
ATOM 5030 N N . ARG A 1 634 ? 6.157 12.156 24.212 1.00 95.25 634 ARG A N 1
ATOM 5031 C CA . ARG A 1 634 ? 5.330 12.958 25.116 1.00 95.25 634 ARG A CA 1
ATOM 5032 C C . ARG A 1 634 ? 3.919 12.379 25.176 1.00 95.25 634 ARG A C 1
ATOM 5034 O O . ARG A 1 634 ? 3.476 11.716 24.232 1.00 95.25 634 ARG A O 1
ATOM 5041 N N . ILE A 1 635 ? 3.223 12.612 26.283 1.00 95.69 635 ILE A N 1
ATOM 5042 C CA . ILE A 1 635 ? 1.844 12.156 26.499 1.00 95.69 635 ILE A CA 1
ATOM 5043 C C . ILE A 1 635 ? 0.923 13.371 26.482 1.00 95.69 635 ILE A C 1
ATOM 5045 O O . ILE A 1 635 ? 1.144 14.320 27.229 1.00 95.69 635 ILE A O 1
ATOM 5049 N N . ARG A 1 636 ? -0.111 13.344 25.638 1.00 93.94 636 ARG A N 1
ATOM 5050 C CA . ARG A 1 636 ? -1.093 14.424 25.513 1.00 93.94 636 ARG A CA 1
ATOM 5051 C C . ARG A 1 636 ? -1.995 14.465 26.752 1.00 93.94 636 ARG A C 1
ATOM 5053 O O . ARG A 1 636 ? -2.756 13.516 26.958 1.00 93.94 636 ARG A O 1
ATOM 5060 N N . PRO A 1 637 ? -2.003 15.556 27.542 1.00 89.00 637 PRO A N 1
ATOM 5061 C CA . PRO A 1 637 ? -2.811 15.634 28.761 1.00 89.00 637 PRO A CA 1
ATOM 5062 C C . PRO A 1 637 ? -4.320 15.520 28.507 1.00 89.00 637 PRO A C 1
ATOM 5064 O O . PRO A 1 637 ? -5.074 15.106 29.389 1.00 89.00 637 PRO A O 1
ATOM 5067 N N . TRP A 1 638 ? -4.788 15.886 27.305 1.00 90.25 638 TRP A N 1
ATOM 5068 C CA . TRP A 1 638 ? -6.215 15.935 26.985 1.00 90.25 638 TRP A CA 1
ATOM 5069 C C . TRP A 1 638 ? -6.905 14.562 26.930 1.00 90.25 638 TRP A C 1
ATOM 5071 O O . TRP A 1 638 ? -8.042 14.456 27.370 1.00 90.25 638 TRP A O 1
ATOM 5081 N N . ASP A 1 639 ? -6.246 13.511 26.462 1.00 92.06 639 ASP A N 1
ATOM 5082 C CA . ASP A 1 639 ? -6.851 12.175 26.332 1.00 92.06 639 ASP A CA 1
ATOM 5083 C C . ASP A 1 639 ? -5.881 11.027 26.637 1.00 92.06 639 ASP A C 1
ATOM 5085 O O . ASP A 1 639 ? -6.244 9.857 26.515 1.00 92.06 639 ASP A O 1
ATOM 5089 N N . GLY A 1 640 ? -4.640 11.333 27.015 1.00 93.44 640 GLY A N 1
ATOM 5090 C CA . GLY A 1 640 ? -3.609 10.326 27.226 1.00 93.44 640 GLY A CA 1
ATOM 5091 C C . GLY A 1 640 ? -3.052 9.734 25.930 1.00 93.44 640 GLY A C 1
ATOM 5092 O O . GLY A 1 640 ? -2.482 8.644 25.975 1.00 93.44 640 GLY A O 1
ATOM 5093 N N . LEU A 1 641 ? -3.226 10.392 24.773 1.00 96.56 641 LEU A N 1
ATOM 5094 C CA . LEU A 1 641 ? -2.598 9.955 23.523 1.00 96.56 641 LEU A CA 1
ATOM 5095 C C . LEU A 1 641 ? -1.076 10.058 23.645 1.00 96.56 641 LEU A C 1
ATOM 5097 O O . LEU A 1 641 ? -0.534 11.112 23.971 1.00 96.56 641 LEU A O 1
ATOM 5101 N N . ILE A 1 642 ? -0.377 8.973 23.338 1.00 97.38 642 ILE A N 1
ATOM 5102 C CA . ILE A 1 642 ? 1.083 8.913 23.393 1.00 97.38 642 ILE A CA 1
ATOM 5103 C C . ILE A 1 642 ? 1.628 9.148 21.987 1.00 97.38 642 ILE A C 1
ATOM 5105 O O . ILE A 1 642 ? 1.195 8.462 21.061 1.00 97.38 642 ILE A O 1
ATOM 5109 N N . ALA A 1 643 ? 2.602 10.050 21.837 1.00 96.56 643 ALA A N 1
ATOM 5110 C CA . ALA A 1 643 ? 3.445 10.149 20.646 1.00 96.56 643 ALA A CA 1
ATOM 5111 C C . ALA A 1 643 ? 4.893 9.794 21.007 1.00 96.56 643 ALA A C 1
ATOM 5113 O O . ALA A 1 643 ? 5.494 10.416 21.881 1.00 96.56 643 ALA A O 1
ATOM 5114 N N . LEU A 1 644 ? 5.464 8.796 20.331 1.00 96.38 644 LEU A N 1
ATOM 5115 C CA . LEU A 1 644 ? 6.814 8.291 20.590 1.00 96.38 644 LEU A CA 1
ATOM 5116 C C . LEU A 1 644 ? 7.620 8.247 19.290 1.00 96.38 644 LEU A C 1
ATOM 5118 O O . LEU A 1 644 ? 7.275 7.523 18.359 1.00 96.38 644 LEU A O 1
ATOM 5122 N N . VAL A 1 645 ? 8.717 8.994 19.218 1.00 94.81 645 VAL A N 1
ATOM 5123 C CA . VAL A 1 645 ? 9.645 8.971 18.086 1.00 94.81 645 VAL A CA 1
ATOM 5124 C C . VAL A 1 645 ? 10.694 7.890 18.303 1.00 94.81 645 VAL A C 1
ATOM 5126 O O . VAL A 1 645 ? 11.366 7.848 19.331 1.00 94.81 645 VAL A O 1
ATOM 5129 N N . ARG A 1 646 ? 10.877 7.044 17.291 1.00 93.38 646 ARG A N 1
ATOM 5130 C CA . ARG A 1 646 ? 11.946 6.050 17.197 1.00 93.38 646 ARG A CA 1
ATOM 5131 C C . ARG A 1 646 ? 13.019 6.532 16.229 1.00 93.38 646 ARG A C 1
ATOM 5133 O O . ARG A 1 646 ? 12.727 6.808 15.060 1.00 93.38 646 ARG A O 1
ATOM 5140 N N . VAL A 1 647 ? 14.26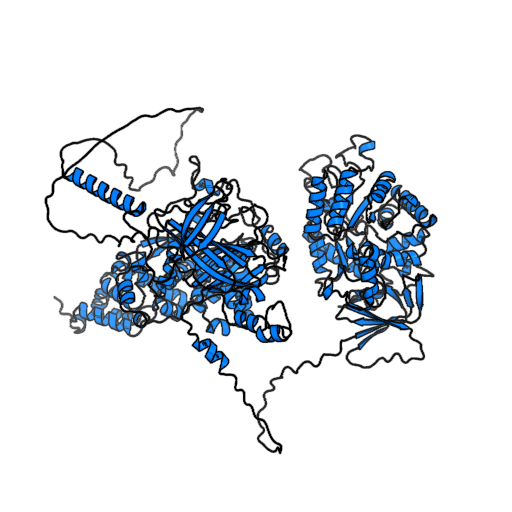8 6.566 16.689 1.00 90.88 647 VAL A N 1
ATOM 5141 C CA . VAL A 1 647 ? 15.440 6.960 15.892 1.00 90.88 647 VAL A CA 1
ATOM 5142 C C . VAL A 1 647 ? 16.506 5.859 15.939 1.00 90.88 647 VAL A C 1
ATOM 5144 O O . VAL A 1 647 ? 16.789 5.348 17.023 1.00 90.88 647 VAL A O 1
ATOM 5147 N N . PRO A 1 648 ? 17.127 5.479 14.808 1.00 88.50 648 PRO A N 1
ATOM 5148 C CA . PRO A 1 648 ? 18.222 4.513 14.802 1.00 88.50 648 PRO A CA 1
ATOM 5149 C C . PRO A 1 648 ? 19.422 5.038 15.598 1.00 88.50 648 PRO A C 1
ATOM 5151 O O . PRO A 1 648 ? 19.885 6.162 15.379 1.00 88.50 648 PRO A O 1
ATOM 5154 N N . ARG A 1 649 ? 19.961 4.224 16.509 1.00 82.56 649 ARG A N 1
ATOM 5155 C CA . ARG A 1 649 ? 21.184 4.556 17.250 1.00 82.56 649 ARG A CA 1
ATOM 5156 C C . ARG A 1 649 ? 22.388 4.307 16.345 1.00 82.56 649 ARG A C 1
ATOM 5158 O O . ARG A 1 649 ? 22.619 3.177 15.924 1.00 82.56 649 ARG A O 1
ATOM 5165 N N . ARG A 1 650 ? 23.183 5.346 16.065 1.00 66.06 650 ARG A N 1
ATOM 5166 C CA . ARG A 1 650 ? 24.452 5.197 15.332 1.00 66.06 650 ARG A CA 1
ATOM 5167 C C . ARG A 1 650 ? 25.444 4.419 16.198 1.00 66.06 650 ARG A C 1
ATOM 5169 O O . ARG A 1 650 ? 26.052 4.983 17.102 1.00 66.06 650 ARG A O 1
ATOM 5176 N N . VAL A 1 651 ? 25.586 3.125 15.936 1.00 56.69 651 VAL A N 1
ATOM 5177 C CA . VAL A 1 651 ? 26.657 2.297 16.501 1.00 56.69 651 VAL A CA 1
ATOM 5178 C C . VAL A 1 651 ? 27.808 2.310 15.498 1.00 56.69 651 VAL A C 1
ATOM 5180 O O . VAL A 1 651 ? 27.597 2.089 14.305 1.00 56.69 651 VAL A O 1
ATOM 5183 N N . SER A 1 652 ? 29.016 2.632 15.963 1.00 43.91 652 SER A N 1
ATOM 5184 C CA . SER A 1 652 ? 30.229 2.736 15.144 1.00 43.91 652 SER A CA 1
ATOM 5185 C C . SER A 1 652 ? 30.389 1.520 14.222 1.00 43.91 652 SER A C 1
ATOM 5187 O O . SER A 1 652 ? 30.577 0.406 14.704 1.00 43.91 652 SER A O 1
ATOM 5189 N N . GLY A 1 653 ? 30.300 1.743 12.904 1.00 48.41 653 GLY A N 1
ATOM 5190 C CA . GLY A 1 653 ? 30.521 0.727 11.864 1.00 48.41 653 GLY A CA 1
ATOM 5191 C C . GLY A 1 653 ? 29.291 0.272 11.061 1.00 48.41 653 GLY A C 1
ATOM 5192 O O . GLY A 1 653 ? 29.476 -0.421 10.064 1.00 48.41 653 GLY A O 1
ATOM 5193 N N . ARG A 1 654 ? 28.059 0.673 11.416 1.00 46.12 654 ARG A N 1
ATOM 5194 C CA . ARG A 1 654 ? 26.853 0.467 10.579 1.00 46.12 654 ARG A CA 1
ATOM 5195 C C . ARG A 1 654 ? 26.213 1.805 10.204 1.00 46.12 654 ARG A C 1
ATOM 5197 O O . ARG A 1 654 ? 25.490 2.396 11.002 1.00 46.12 654 ARG A O 1
ATOM 5204 N N . GLU A 1 655 ? 26.446 2.277 8.980 1.00 39.62 655 GLU A N 1
ATOM 5205 C CA . GLU A 1 655 ? 25.589 3.296 8.356 1.00 39.62 655 GLU A CA 1
ATOM 5206 C C . GLU A 1 655 ? 24.414 2.612 7.638 1.00 39.62 655 GLU A C 1
ATOM 5208 O O . GLU A 1 655 ? 24.351 2.591 6.411 1.00 39.62 655 GLU A O 1
ATOM 5213 N N . ASP A 1 656 ? 23.460 2.049 8.384 1.00 49.66 656 ASP A N 1
ATOM 5214 C CA . ASP A 1 656 ? 22.220 1.551 7.774 1.00 49.66 656 ASP A CA 1
ATOM 5215 C C . ASP A 1 656 ? 21.287 2.737 7.491 1.00 49.66 656 ASP A C 1
ATOM 5217 O O . ASP A 1 656 ? 20.392 3.071 8.273 1.00 49.66 656 ASP A O 1
ATOM 5221 N N . ARG A 1 657 ? 21.501 3.396 6.343 1.00 44.94 657 ARG A N 1
ATOM 5222 C CA . ARG A 1 657 ? 20.689 4.528 5.847 1.00 44.94 657 ARG A CA 1
ATOM 5223 C C . ARG A 1 657 ? 19.198 4.184 5.648 1.00 44.94 657 ARG A C 1
ATOM 5225 O O . ARG A 1 657 ? 18.405 5.087 5.406 1.00 44.94 657 ARG A O 1
ATOM 5232 N N . HIS A 1 658 ? 18.808 2.915 5.792 1.00 54.47 658 HIS A N 1
ATOM 5233 C CA . HIS A 1 658 ? 17.467 2.391 5.508 1.00 54.47 658 HIS A CA 1
ATOM 5234 C C . HIS A 1 658 ? 16.525 2.278 6.726 1.00 54.47 658 HIS A C 1
ATOM 5236 O O . HIS A 1 658 ? 15.336 2.052 6.536 1.00 54.47 658 HIS A O 1
ATOM 5242 N N . LEU A 1 659 ? 17.000 2.435 7.973 1.00 72.31 659 LEU A N 1
ATOM 5243 C CA . LEU A 1 659 ? 16.160 2.196 9.167 1.00 72.31 659 LEU A CA 1
ATOM 5244 C C . LEU A 1 659 ? 15.112 3.304 9.436 1.00 72.31 659 LEU A C 1
ATOM 5246 O O . LEU A 1 659 ? 14.084 3.039 10.062 1.00 72.31 659 LEU A O 1
ATOM 5250 N N . GLY A 1 660 ? 15.334 4.523 8.925 1.00 76.94 660 GLY A N 1
ATOM 5251 C CA . GLY A 1 660 ? 14.382 5.647 8.967 1.00 76.94 660 GLY A CA 1
ATOM 5252 C C . GLY A 1 660 ? 14.018 6.165 10.372 1.00 76.94 660 GLY A C 1
ATOM 5253 O O . GLY A 1 660 ? 14.371 5.574 11.389 1.00 76.94 660 GLY A O 1
ATOM 5254 N N . ARG A 1 661 ? 13.288 7.288 10.445 1.00 87.50 661 ARG A N 1
ATOM 5255 C CA . ARG A 1 661 ? 12.681 7.823 11.685 1.00 87.50 661 ARG A CA 1
ATOM 5256 C C . ARG A 1 661 ? 11.173 7.605 11.647 1.00 87.50 661 ARG A C 1
ATOM 5258 O O . ARG A 1 661 ? 10.557 7.783 10.601 1.00 87.50 661 ARG A O 1
ATOM 5265 N N . TRP A 1 662 ? 10.602 7.172 12.764 1.00 90.75 662 TRP A N 1
ATOM 5266 C CA . TRP A 1 662 ? 9.207 6.732 12.834 1.00 90.75 662 TRP A CA 1
ATOM 5267 C C . TRP A 1 662 ? 8.551 7.373 14.053 1.00 90.75 662 TRP A C 1
ATOM 5269 O O . TRP A 1 662 ? 9.201 7.475 15.091 1.00 90.75 662 TRP A O 1
ATOM 5279 N N . VAL A 1 663 ? 7.286 7.772 13.951 1.00 93.19 663 VAL A N 1
ATOM 5280 C CA . VAL A 1 663 ? 6.478 8.220 15.095 1.00 93.19 663 VAL A CA 1
ATOM 5281 C C . VAL A 1 663 ? 5.376 7.204 15.367 1.00 93.19 663 VAL A C 1
ATOM 5283 O O . VAL A 1 663 ? 4.662 6.802 14.457 1.00 93.19 663 VAL A O 1
ATOM 5286 N N . PHE A 1 664 ? 5.253 6.765 16.612 1.00 96.19 664 PHE A N 1
ATOM 5287 C CA . PHE A 1 664 ? 4.216 5.863 17.100 1.00 96.19 664 PHE A CA 1
ATOM 5288 C C . PHE A 1 664 ? 3.171 6.697 17.832 1.00 96.19 664 PHE A C 1
ATOM 5290 O O . PHE A 1 664 ? 3.525 7.431 18.748 1.00 96.19 664 PHE A O 1
ATOM 5297 N N . THR A 1 665 ? 1.906 6.582 17.432 1.00 96.44 665 THR A N 1
ATOM 5298 C CA . THR A 1 665 ? 0.773 7.267 18.071 1.00 96.44 665 THR A CA 1
ATOM 5299 C C . THR A 1 665 ? -0.266 6.256 18.527 1.00 96.44 665 THR A C 1
ATOM 5301 O O . THR A 1 665 ? -0.654 5.395 17.738 1.00 96.44 665 THR A O 1
ATOM 5304 N N . GLY A 1 666 ? -0.713 6.315 19.779 1.00 96.50 666 GLY A N 1
ATOM 5305 C CA . GLY A 1 666 ? -1.690 5.350 20.290 1.00 96.50 666 GLY A CA 1
ATOM 5306 C C . GLY A 1 666 ? -2.054 5.539 21.756 1.00 96.50 666 GLY A C 1
ATOM 5307 O O . GLY A 1 666 ? -1.538 6.437 22.423 1.00 96.50 666 GLY A O 1
ATOM 5308 N N . TYR A 1 667 ? -2.917 4.660 22.257 1.00 96.75 667 TYR A N 1
ATOM 5309 C CA . TYR A 1 667 ? -3.329 4.626 23.660 1.00 96.75 667 TYR A CA 1
ATOM 5310 C C . TYR A 1 667 ? -2.866 3.345 24.335 1.00 96.75 667 TYR A C 1
ATOM 5312 O O . TYR A 1 667 ? -2.733 2.301 23.694 1.00 96.75 667 TYR A O 1
ATOM 5320 N N . ILE A 1 668 ? -2.700 3.411 25.653 1.00 95.00 668 ILE A N 1
ATOM 5321 C CA . ILE A 1 668 ? -2.667 2.207 26.477 1.00 95.00 668 ILE A CA 1
ATOM 5322 C C . ILE A 1 668 ? -4.107 1.822 26.799 1.00 95.00 668 ILE A C 1
ATOM 5324 O O . ILE A 1 668 ? -4.845 2.573 27.441 1.00 95.00 668 ILE A O 1
ATOM 5328 N N . VAL A 1 669 ? -4.483 0.649 26.311 1.00 95.00 669 VAL A N 1
ATOM 5329 C CA . VAL A 1 669 ? -5.823 0.077 26.340 1.00 95.00 669 VAL A CA 1
ATOM 5330 C C . VAL A 1 669 ? -5.856 -1.017 27.391 1.00 95.00 669 VAL A C 1
ATOM 5332 O O . VAL A 1 669 ? -4.993 -1.908 27.402 1.00 95.00 669 VAL A O 1
ATOM 5335 N N . GLY A 1 670 ? -6.827 -0.934 28.301 1.00 90.50 670 GLY A N 1
ATOM 5336 C CA . GLY A 1 670 ? -6.933 -1.864 29.421 1.00 90.50 670 GLY A CA 1
ATOM 5337 C C . GLY A 1 670 ? -5.662 -1.903 30.280 1.00 90.50 670 GLY A C 1
ATOM 5338 O O . GLY A 1 670 ? -5.268 -2.968 30.748 1.00 90.50 670 GLY A O 1
ATOM 5339 N N . GLY A 1 671 ? -4.934 -0.786 30.386 1.00 88.38 671 GLY A N 1
ATOM 5340 C CA . GLY A 1 671 ? -3.706 -0.662 31.184 1.00 88.38 671 GLY A CA 1
ATOM 5341 C C . GLY A 1 671 ? -2.526 -1.559 30.774 1.00 88.38 671 GLY A C 1
ATOM 5342 O O . GLY A 1 671 ? -1.524 -1.583 31.483 1.00 88.38 671 GLY A O 1
ATOM 5343 N N . LYS A 1 672 ? -2.625 -2.324 29.676 1.00 90.12 672 LYS A N 1
ATOM 5344 C CA . LYS A 1 672 ? -1.656 -3.388 29.336 1.00 90.12 672 LYS A CA 1
ATOM 5345 C C . LYS A 1 672 ? -1.186 -3.381 27.887 1.00 90.12 672 LYS A C 1
ATOM 5347 O O . LYS A 1 672 ? -0.066 -3.811 27.617 1.00 90.12 672 LYS A O 1
ATOM 5352 N N . ASN A 1 673 ? -2.031 -2.925 26.964 1.00 95.00 673 ASN A N 1
ATOM 5353 C CA . ASN A 1 673 ? -1.783 -3.004 25.525 1.00 95.00 673 ASN A CA 1
ATOM 5354 C C . ASN A 1 673 ? -1.583 -1.603 24.961 1.00 95.00 673 ASN A C 1
ATOM 5356 O O . ASN A 1 673 ? -2.506 -0.798 25.011 1.00 95.00 673 ASN A O 1
ATOM 5360 N N . PHE A 1 674 ? -0.413 -1.299 24.407 1.00 96.81 674 PHE A N 1
ATOM 5361 C CA . PHE A 1 674 ? -0.182 -0.030 23.726 1.00 96.81 674 PHE A CA 1
ATOM 5362 C C . PHE A 1 674 ? -0.569 -0.197 22.257 1.00 96.81 674 PHE A C 1
ATOM 5364 O O . PHE A 1 674 ? 0.162 -0.799 21.479 1.00 96.81 674 PHE A O 1
ATOM 5371 N N . VAL A 1 675 ? -1.753 0.285 21.882 1.00 97.50 675 VAL A N 1
ATOM 5372 C CA . VAL A 1 675 ? -2.361 0.030 20.570 1.00 97.50 675 VAL A CA 1
ATOM 5373 C C . VAL A 1 675 ? -2.407 1.322 19.774 1.00 97.50 675 VAL A C 1
ATOM 5375 O O . VAL A 1 675 ? -2.905 2.341 20.256 1.00 97.50 675 VAL A O 1
ATOM 5378 N N . GLY A 1 676 ? -1.919 1.290 18.535 1.00 96.62 676 GLY A N 1
ATOM 5379 C CA . GLY A 1 676 ? -1.802 2.524 17.773 1.00 96.62 676 GLY A CA 1
ATOM 5380 C C . GLY A 1 676 ? -1.406 2.366 16.317 1.00 96.62 676 GLY A C 1
ATOM 5381 O O . GLY A 1 676 ? -1.505 1.286 15.726 1.00 96.62 676 GLY A O 1
ATOM 5382 N N . THR A 1 677 ? -1.013 3.488 15.727 1.00 95.38 677 THR A N 1
ATOM 5383 C CA . THR A 1 677 ? -0.496 3.611 14.366 1.00 95.38 677 THR A CA 1
ATOM 5384 C C . THR A 1 677 ? 0.910 4.193 14.406 1.00 95.38 677 THR A C 1
ATOM 5386 O O . THR A 1 677 ? 1.149 5.212 15.059 1.00 95.38 677 THR A O 1
ATOM 5389 N N . TRP A 1 678 ? 1.849 3.551 13.720 1.00 93.69 678 TRP A N 1
ATOM 5390 C CA . TRP A 1 678 ? 3.163 4.124 13.463 1.00 93.69 678 TRP A CA 1
ATOM 5391 C C . TRP A 1 678 ? 3.147 4.800 12.099 1.00 93.69 678 TRP A C 1
ATOM 5393 O O . TRP A 1 678 ? 2.446 4.341 11.203 1.00 93.69 678 TRP A O 1
ATOM 5403 N N . ARG A 1 679 ? 3.940 5.856 11.937 1.00 89.94 679 ARG A N 1
ATOM 5404 C CA . ARG A 1 679 ? 4.112 6.600 10.689 1.00 89.94 679 ARG A CA 1
ATOM 5405 C C . ARG A 1 679 ? 5.591 6.825 10.400 1.00 89.94 679 ARG A C 1
ATOM 5407 O O . ARG A 1 679 ? 6.347 7.211 11.294 1.00 89.94 679 ARG A O 1
ATOM 5414 N N . ALA A 1 680 ? 5.997 6.629 9.150 1.00 87.75 680 ALA A N 1
ATOM 5415 C CA . ALA A 1 680 ? 7.321 7.007 8.675 1.00 87.75 680 ALA A CA 1
ATOM 5416 C C . ALA A 1 680 ? 7.432 8.533 8.522 1.00 87.75 680 ALA A C 1
ATOM 5418 O O . ALA A 1 680 ? 6.597 9.183 7.883 1.00 87.75 680 ALA A O 1
ATOM 5419 N N . LEU A 1 681 ? 8.484 9.106 9.105 1.00 80.25 681 LEU A N 1
ATOM 5420 C CA . LEU A 1 681 ? 8.784 10.532 9.045 1.00 80.25 681 LEU A CA 1
ATOM 5421 C C . LEU A 1 681 ? 9.677 10.809 7.826 1.00 80.25 681 LEU A C 1
ATOM 5423 O O . LEU A 1 681 ? 10.896 10.643 7.885 1.00 80.25 681 LEU A O 1
ATOM 5427 N N . HIS A 1 682 ? 9.061 11.235 6.723 1.00 64.62 682 HIS A N 1
ATOM 5428 C CA . HIS A 1 682 ? 9.733 11.764 5.530 1.00 64.62 682 HIS A CA 1
ATOM 5429 C C . HIS A 1 682 ? 9.435 13.264 5.432 1.00 64.62 682 HIS A C 1
ATOM 5431 O O . HIS A 1 682 ? 8.316 13.638 5.754 1.00 64.62 682 HIS A O 1
ATOM 5437 N N . GLN A 1 683 ? 10.429 14.085 5.055 1.00 52.50 683 GLN A N 1
ATOM 5438 C CA . GLN A 1 683 ? 10.350 15.546 4.831 1.00 52.50 683 GLN A CA 1
ATOM 5439 C C . GLN A 1 683 ? 9.011 16.213 5.227 1.00 52.50 683 GLN A C 1
ATOM 5441 O O . GLN A 1 683 ? 8.065 16.213 4.459 1.00 52.50 683 GLN A O 1
ATOM 5446 N N . GLU A 1 684 ? 8.979 16.776 6.436 1.00 49.41 684 GLU A N 1
ATOM 5447 C CA . GLU A 1 684 ? 8.231 17.967 6.874 1.00 49.41 684 GLU A CA 1
ATOM 5448 C C . GLU A 1 684 ? 6.696 18.128 6.638 1.00 49.41 684 GLU A C 1
ATOM 5450 O O . GLU A 1 684 ? 6.134 19.069 7.190 1.00 49.41 684 GLU A O 1
ATOM 5455 N N . ASP A 1 685 ? 5.972 17.211 5.980 1.00 55.44 685 ASP A N 1
ATOM 5456 C CA . ASP A 1 685 ? 4.508 17.319 5.773 1.00 55.44 685 ASP A CA 1
ATOM 5457 C C . ASP A 1 685 ? 3.689 16.337 6.637 1.00 55.44 685 ASP A C 1
ATOM 5459 O O . ASP A 1 685 ? 3.243 15.267 6.206 1.00 55.44 685 ASP A O 1
ATOM 5463 N N . VAL A 1 686 ? 3.435 16.726 7.890 1.00 58.38 686 VAL A N 1
ATOM 5464 C CA . VAL A 1 686 ? 2.612 15.973 8.862 1.00 58.38 686 VAL A CA 1
ATOM 5465 C C . VAL A 1 686 ? 1.124 15.896 8.459 1.00 58.38 686 VAL A C 1
ATOM 5467 O O . VAL A 1 686 ? 0.409 14.987 8.896 1.00 58.38 686 VAL A O 1
ATOM 5470 N N . GLY A 1 687 ? 0.673 16.791 7.573 1.00 61.25 687 GLY A N 1
ATOM 5471 C CA . GLY A 1 687 ? -0.694 16.846 7.038 1.00 61.25 687 GLY A CA 1
ATOM 5472 C C . GLY A 1 687 ? -0.999 15.888 5.891 1.00 61.25 687 GLY A C 1
ATOM 5473 O O . GLY A 1 687 ? -2.163 15.725 5.536 1.00 61.25 687 GLY A O 1
ATOM 5474 N N . THR A 1 688 ? 0.010 15.231 5.320 1.00 70.19 688 THR A N 1
ATOM 5475 C CA . THR A 1 688 ? -0.182 14.200 4.290 1.00 70.19 688 THR A CA 1
ATOM 5476 C C . THR A 1 688 ? -0.254 12.819 4.922 1.00 70.19 688 THR A C 1
ATOM 5478 O O . THR A 1 688 ? 0.580 12.495 5.772 1.00 70.19 688 THR A O 1
ATOM 5481 N N . PRO A 1 689 ? -1.188 11.953 4.496 1.00 72.00 689 PRO A N 1
ATOM 5482 C CA . PRO A 1 689 ? -1.106 10.550 4.856 1.00 72.00 689 PRO A CA 1
ATOM 5483 C C . PRO A 1 689 ? 0.139 9.963 4.169 1.00 72.00 689 PRO A C 1
ATOM 5485 O O . PRO A 1 689 ? 0.307 10.053 2.949 1.00 72.00 689 PRO A O 1
ATOM 5488 N N . THR A 1 690 ? 1.068 9.441 4.969 1.00 81.25 690 THR A N 1
ATOM 5489 C CA . THR A 1 690 ? 2.325 8.847 4.491 1.00 81.25 690 THR A CA 1
ATOM 5490 C C . THR A 1 690 ? 2.299 7.337 4.703 1.00 81.25 690 THR A C 1
ATOM 5492 O O . THR A 1 690 ? 1.236 6.740 4.826 1.00 81.25 690 THR A O 1
ATOM 5495 N N . TRP A 1 691 ? 3.456 6.682 4.700 1.00 87.00 691 TRP A N 1
ATOM 5496 C CA . TRP A 1 691 ? 3.545 5.265 5.007 1.00 87.00 691 TRP A CA 1
ATOM 5497 C C . TRP A 1 691 ? 3.329 5.035 6.508 1.00 87.00 691 TRP A C 1
ATOM 5499 O O . TRP A 1 691 ? 4.159 5.424 7.332 1.00 87.00 691 TRP A O 1
ATOM 5509 N N . GLU A 1 692 ? 2.188 4.454 6.864 1.00 89.88 692 GLU A N 1
ATOM 5510 C CA . GLU A 1 692 ? 1.768 4.256 8.251 1.00 89.88 692 GLU A CA 1
ATOM 5511 C C . GLU A 1 692 ? 0.983 2.941 8.392 1.00 89.88 692 GLU A C 1
ATOM 5513 O O . GLU A 1 692 ? 0.437 2.433 7.418 1.00 89.88 692 GLU A O 1
ATOM 5518 N N . SER A 1 693 ? 0.969 2.329 9.576 1.00 92.75 693 SER A N 1
ATOM 5519 C CA . SER A 1 693 ? 0.234 1.076 9.822 1.00 92.75 693 SER A CA 1
ATOM 5520 C C . SER A 1 693 ? 0.155 0.750 11.316 1.00 92.75 693 SER A C 1
ATOM 5522 O O . SER A 1 693 ? 0.607 1.515 12.167 1.00 92.75 693 SER A O 1
ATOM 5524 N N . ALA A 1 694 ? -0.449 -0.383 11.663 1.00 96.00 694 ALA A N 1
ATOM 5525 C CA . ALA A 1 694 ? -0.700 -0.796 13.034 1.00 96.00 694 ALA A CA 1
ATOM 5526 C C . ALA A 1 694 ? 0.552 -1.274 13.781 1.00 96.00 694 ALA A C 1
ATOM 5528 O O . ALA A 1 694 ? 1.453 -1.908 13.225 1.00 96.00 694 ALA A O 1
ATOM 5529 N N . PHE A 1 695 ? 0.543 -1.059 15.091 1.00 96.88 695 PHE A N 1
ATOM 5530 C CA . PHE A 1 695 ? 1.427 -1.726 16.038 1.00 96.88 695 PHE A CA 1
ATOM 5531 C C . PHE A 1 695 ? 0.658 -2.048 17.325 1.00 96.88 695 PHE A C 1
ATOM 5533 O O . PHE A 1 695 ? -0.350 -1.399 17.624 1.00 96.88 695 PHE A O 1
ATOM 5540 N N . CYS A 1 696 ? 1.121 -3.056 18.065 1.00 96.44 696 CYS A N 1
ATOM 5541 C CA . CYS A 1 696 ? 0.537 -3.410 19.356 1.00 96.44 696 CYS A CA 1
ATOM 5542 C C . CYS A 1 696 ? 1.541 -4.143 20.257 1.00 96.44 696 CYS A C 1
ATOM 5544 O O . CYS A 1 696 ? 1.580 -5.363 20.205 1.00 96.44 696 CYS A O 1
ATOM 5546 N N . PRO A 1 697 ? 2.396 -3.463 21.035 1.00 95.44 697 PRO A N 1
ATOM 5547 C CA . PRO A 1 697 ? 3.173 -4.069 22.100 1.00 95.44 697 PRO A CA 1
ATOM 5548 C C . PRO A 1 697 ? 2.416 -4.086 23.420 1.00 95.44 697 PRO A C 1
ATOM 5550 O O . PRO A 1 697 ? 1.560 -3.242 23.692 1.00 95.44 697 PRO A O 1
ATOM 5553 N N . SER A 1 698 ? 2.814 -5.017 24.276 1.00 93.81 698 SER A N 1
ATOM 5554 C CA . SER A 1 698 ? 2.338 -5.105 25.645 1.00 93.81 698 SER A CA 1
ATOM 5555 C C . SER A 1 698 ? 3.468 -4.904 26.646 1.00 93.81 698 SER A C 1
ATOM 5557 O O . SER A 1 698 ? 4.633 -5.221 26.378 1.00 93.81 698 SER A O 1
ATOM 5559 N N . GLY A 1 699 ? 3.121 -4.327 27.795 1.00 83.31 699 GLY A N 1
ATOM 5560 C CA . GLY A 1 699 ? 4.053 -4.118 28.894 1.00 83.31 699 GLY A CA 1
ATOM 5561 C C . GLY A 1 699 ? 4.375 -5.440 29.584 1.00 83.31 699 GLY A C 1
ATOM 5562 O O . GLY A 1 699 ? 3.487 -6.253 29.856 1.00 83.31 699 GLY A O 1
ATOM 5563 N N . TRP A 1 700 ? 5.649 -5.669 29.895 1.00 60.28 700 TRP A N 1
ATOM 5564 C CA . TRP A 1 700 ? 6.058 -6.838 30.666 1.00 60.28 700 TRP A CA 1
ATOM 5565 C C . TRP A 1 700 ? 5.668 -6.664 32.143 1.00 60.28 700 TRP A C 1
ATOM 5567 O O . TRP A 1 700 ? 6.222 -5.818 32.845 1.00 60.28 700 TRP A O 1
ATOM 5577 N N . SER A 1 701 ? 4.709 -7.461 32.627 1.00 45.16 701 SER A N 1
ATOM 5578 C CA . SER A 1 701 ? 4.314 -7.455 34.040 1.00 45.16 701 SER A CA 1
ATOM 5579 C C . SER A 1 701 ? 5.311 -8.264 34.889 1.00 45.16 701 SER A C 1
ATOM 5581 O O . SER A 1 701 ? 5.527 -9.441 34.599 1.00 45.16 701 SER A O 1
ATOM 5583 N N . PRO A 1 702 ? 5.840 -7.715 36.000 1.00 31.80 702 PRO A N 1
ATOM 5584 C CA . PRO A 1 702 ? 6.689 -8.450 36.948 1.00 31.80 702 PRO A CA 1
ATOM 5585 C C . PRO A 1 702 ? 6.001 -9.640 37.646 1.00 31.80 702 PRO A C 1
ATOM 5587 O O . PRO A 1 702 ? 6.651 -10.374 38.387 1.00 31.80 702 PRO A O 1
ATOM 5590 N N . SER A 1 703 ? 4.691 -9.831 37.448 1.00 29.92 703 SER A N 1
ATOM 5591 C CA . SER A 1 703 ? 3.910 -10.910 38.069 1.00 29.92 703 SER A CA 1
ATOM 5592 C C . SER A 1 703 ? 4.201 -12.305 37.494 1.00 29.92 703 SER A C 1
ATOM 5594 O O . SER A 1 703 ? 3.903 -13.306 38.147 1.00 29.92 703 SER A O 1
ATOM 5596 N N . SER A 1 704 ? 4.857 -12.410 36.332 1.00 28.33 704 SER A N 1
ATOM 5597 C CA . SER A 1 704 ? 5.428 -13.676 35.860 1.00 28.33 704 SER A CA 1
ATOM 5598 C C . SER A 1 704 ? 6.769 -13.918 36.551 1.00 28.33 704 SER A C 1
ATOM 5600 O O . SER A 1 704 ? 7.801 -13.367 36.160 1.00 28.33 704 SER A O 1
ATOM 5602 N N . THR A 1 705 ? 6.761 -14.713 37.621 1.00 23.53 705 THR A N 1
ATOM 5603 C CA . THR A 1 705 ? 7.987 -15.042 38.359 1.00 23.53 705 THR A CA 1
ATOM 5604 C C . THR A 1 705 ? 9.078 -15.615 37.428 1.00 23.53 705 THR A C 1
ATOM 5606 O O . THR A 1 705 ? 8.769 -16.394 36.524 1.00 23.53 705 THR A O 1
ATOM 5609 N N . PRO A 1 706 ? 10.379 -15.375 37.696 1.00 26.34 706 PRO A N 1
ATOM 5610 C CA . PRO A 1 706 ? 11.502 -16.013 36.984 1.00 26.34 706 PRO A CA 1
ATOM 5611 C C . PRO A 1 706 ? 11.517 -17.557 37.042 1.00 26.34 706 PRO A C 1
ATOM 5613 O O . PRO A 1 706 ? 12.414 -18.201 36.492 1.00 26.34 706 PRO A O 1
ATOM 5616 N N . SER A 1 707 ? 10.555 -18.166 37.744 1.00 26.52 707 SER A N 1
ATOM 5617 C CA . SER A 1 707 ? 10.396 -19.610 37.867 1.00 26.52 707 SER A CA 1
ATOM 5618 C C . SER A 1 707 ? 9.752 -20.258 36.633 1.00 26.52 707 SER A C 1
ATOM 5620 O O . SER A 1 707 ? 10.006 -21.439 36.386 1.00 26.52 707 SER A O 1
ATOM 5622 N N . ASP A 1 708 ? 9.037 -19.497 35.796 1.00 29.39 708 ASP A N 1
ATOM 5623 C CA . ASP A 1 708 ? 8.404 -20.032 34.580 1.00 29.39 708 ASP A CA 1
ATOM 5624 C C . ASP A 1 708 ? 9.404 -20.233 33.430 1.00 29.39 708 ASP A C 1
ATOM 5626 O O . ASP A 1 708 ? 9.339 -21.239 32.720 1.00 29.39 708 ASP A O 1
ATOM 5630 N N . LEU A 1 709 ? 10.439 -19.387 33.337 1.00 31.34 709 LEU A N 1
ATOM 5631 C CA . LEU A 1 709 ? 11.578 -19.613 32.436 1.00 31.34 709 LEU A CA 1
ATOM 5632 C C . LEU A 1 709 ? 12.431 -20.815 32.878 1.00 31.34 709 LEU A C 1
ATOM 5634 O O . LEU A 1 709 ? 12.898 -21.577 32.037 1.00 31.34 709 LEU A O 1
ATOM 5638 N N . ARG A 1 710 ? 12.571 -21.075 34.188 1.00 29.39 710 ARG A N 1
ATOM 5639 C CA . ARG A 1 710 ? 13.273 -22.281 34.676 1.00 29.39 710 ARG A CA 1
ATOM 5640 C C . ARG A 1 710 ? 12.451 -23.563 34.514 1.00 29.39 710 ARG A C 1
ATOM 5642 O O . ARG A 1 710 ? 13.038 -24.621 34.305 1.00 29.39 710 ARG A O 1
ATOM 5649 N N . ARG A 1 711 ? 11.114 -23.501 34.564 1.00 30.03 711 ARG A N 1
ATOM 5650 C CA . ARG A 1 711 ? 10.241 -24.668 34.318 1.00 30.03 711 ARG A CA 1
ATOM 5651 C C . ARG A 1 711 ? 10.179 -25.067 32.847 1.00 30.03 711 ARG A C 1
ATOM 5653 O O . ARG A 1 711 ? 10.120 -26.263 32.571 1.00 30.03 711 ARG A O 1
ATOM 5660 N N . ALA A 1 712 ? 10.256 -24.107 31.924 1.00 29.08 712 ALA A N 1
ATOM 5661 C CA . ALA A 1 712 ? 10.330 -24.395 30.491 1.00 29.08 712 ALA A CA 1
ATOM 5662 C C . ALA A 1 712 ? 11.653 -25.085 30.097 1.00 29.08 712 ALA A C 1
ATOM 5664 O O . ALA A 1 712 ? 11.662 -25.937 29.214 1.00 29.08 712 ALA A O 1
ATOM 5665 N N . TRP A 1 713 ? 12.749 -24.805 30.811 1.00 28.86 713 TRP A N 1
ATOM 5666 C CA . TRP A 1 713 ? 14.063 -25.414 30.558 1.00 28.86 713 TRP A CA 1
ATOM 5667 C C . TRP A 1 713 ? 14.253 -26.773 31.264 1.00 28.86 713 TRP A C 1
ATOM 5669 O O . TRP A 1 713 ? 15.138 -27.541 30.899 1.00 28.86 713 TRP A O 1
ATOM 5679 N N . ALA A 1 714 ? 13.405 -27.113 32.242 1.00 27.56 714 ALA A N 1
ATOM 5680 C CA . ALA A 1 714 ? 13.524 -28.331 33.054 1.00 27.56 714 ALA A CA 1
ATOM 5681 C C . ALA A 1 714 ? 12.724 -29.550 32.537 1.00 27.56 714 ALA A C 1
ATOM 5683 O O . ALA A 1 714 ? 12.735 -30.600 33.180 1.00 27.56 714 ALA A O 1
ATOM 5684 N N . ARG A 1 715 ? 12.022 -29.449 31.396 1.00 26.83 715 ARG A N 1
ATOM 5685 C CA . ARG A 1 715 ? 11.226 -30.553 30.806 1.00 26.83 715 ARG A CA 1
ATOM 5686 C C . ARG A 1 715 ? 11.820 -31.167 29.533 1.00 26.83 715 ARG A C 1
ATOM 5688 O O . ARG A 1 715 ? 11.108 -31.827 28.783 1.00 26.83 715 ARG A O 1
ATOM 5695 N N . ILE A 1 716 ? 13.126 -31.021 29.322 1.00 27.36 716 ILE A N 1
ATOM 5696 C CA . ILE A 1 716 ? 13.866 -31.810 28.331 1.00 27.36 716 ILE A CA 1
ATOM 5697 C C . ILE A 1 716 ? 14.590 -32.930 29.093 1.00 27.36 716 ILE A C 1
ATOM 5699 O O . ILE A 1 716 ? 15.525 -32.638 29.842 1.00 27.36 716 ILE A O 1
ATOM 5703 N N . PRO A 1 717 ? 14.190 -34.208 28.969 1.00 26.69 717 PRO A N 1
ATOM 5704 C CA . PRO A 1 717 ? 14.929 -35.289 29.597 1.00 26.69 717 PRO A CA 1
ATOM 5705 C C . PRO A 1 717 ? 16.221 -35.531 28.808 1.00 26.69 717 PRO A C 1
ATOM 5707 O O . PRO A 1 717 ? 16.240 -36.271 27.828 1.00 26.69 717 PRO A O 1
ATOM 5710 N N . ILE A 1 718 ? 17.324 -34.927 29.252 1.00 29.06 718 ILE A N 1
ATOM 5711 C CA . ILE A 1 718 ? 18.670 -35.346 28.855 1.00 29.06 718 ILE A CA 1
ATOM 5712 C C . ILE A 1 718 ? 18.956 -36.663 29.583 1.00 29.06 718 ILE A C 1
ATOM 5714 O O . ILE A 1 718 ? 19.320 -36.676 30.759 1.00 29.06 718 ILE A O 1
ATOM 5718 N N . LYS A 1 719 ? 18.784 -37.794 28.893 1.00 25.66 719 LYS A N 1
ATOM 5719 C CA . LYS A 1 719 ? 19.413 -39.056 29.296 1.00 25.66 719 LYS A CA 1
ATOM 5720 C C . LYS A 1 719 ? 20.781 -39.152 28.627 1.00 25.66 719 LYS A C 1
ATOM 5722 O O . LYS A 1 719 ? 20.890 -39.564 27.479 1.00 25.66 719 LYS A O 1
ATOM 5727 N N . CYS A 1 720 ? 21.822 -38.813 29.382 1.00 26.17 720 CYS A N 1
ATOM 5728 C CA . CYS A 1 720 ? 23.159 -39.348 29.152 1.00 26.17 720 CYS A CA 1
ATOM 5729 C C . CYS A 1 720 ? 23.145 -40.852 29.446 1.00 26.17 720 CYS A C 1
ATOM 5731 O O . CYS A 1 720 ? 22.871 -41.239 30.581 1.00 26.17 720 CYS A O 1
ATOM 5733 N N . VAL A 1 721 ? 23.493 -41.689 28.467 1.00 26.08 721 VAL A N 1
ATOM 5734 C CA . VAL A 1 721 ? 24.015 -43.038 28.722 1.00 26.08 721 VAL A CA 1
ATOM 5735 C C . VAL A 1 721 ? 25.161 -43.299 27.751 1.00 26.08 721 VAL A C 1
ATOM 5737 O O . VAL A 1 721 ? 24.958 -43.495 26.557 1.00 26.08 721 VAL A O 1
ATOM 5740 N N . ASN A 1 722 ? 26.374 -43.296 28.298 1.00 26.55 722 ASN A N 1
ATOM 5741 C CA . ASN A 1 722 ? 27.508 -44.009 27.731 1.00 26.55 722 ASN A CA 1
ATOM 5742 C C . ASN A 1 722 ? 27.337 -45.509 28.027 1.00 26.55 722 ASN A C 1
ATOM 5744 O O . ASN A 1 722 ? 26.911 -45.867 29.127 1.00 26.55 722 ASN A O 1
ATOM 5748 N N . SER A 1 723 ? 27.856 -46.340 27.119 1.00 26.50 723 SER A N 1
ATOM 5749 C CA . SER A 1 723 ? 28.227 -47.767 27.264 1.00 26.50 723 SER A CA 1
ATOM 5750 C C . SER A 1 723 ? 27.204 -48.831 26.831 1.00 26.50 723 SER A C 1
ATOM 5752 O O . SER A 1 723 ? 26.175 -49.016 27.467 1.00 26.50 723 SER A O 1
ATOM 5754 N N . GLY A 1 724 ? 27.620 -49.653 25.856 1.00 22.97 724 GLY A N 1
ATOM 5755 C CA . GLY A 1 724 ? 27.544 -51.116 25.987 1.00 22.97 724 GLY A CA 1
ATOM 5756 C C . GLY A 1 724 ? 26.422 -51.859 25.253 1.00 22.97 724 GLY A C 1
ATOM 5757 O O . GLY A 1 724 ? 25.325 -51.989 25.766 1.00 22.97 724 GLY A O 1
ATOM 5758 N N . LEU A 1 725 ? 26.778 -52.405 24.085 1.00 24.92 725 LEU A N 1
ATOM 5759 C CA . LEU A 1 725 ? 26.419 -53.719 23.520 1.00 24.92 725 LEU A CA 1
ATOM 5760 C C . LEU A 1 725 ? 25.155 -54.486 24.017 1.00 24.92 725 LEU A C 1
ATOM 5762 O O . LEU A 1 725 ? 25.069 -54.863 25.180 1.00 24.92 725 LEU A O 1
ATOM 5766 N N . VAL A 1 726 ? 24.375 -54.950 23.016 1.00 25.02 726 VAL A N 1
ATOM 5767 C CA . VAL A 1 726 ? 23.846 -56.333 22.816 1.00 25.02 726 VAL A CA 1
ATOM 5768 C C . VAL A 1 726 ? 22.335 -56.630 23.027 1.00 25.02 726 VAL A C 1
ATOM 5770 O O . VAL A 1 726 ? 21.795 -56.518 24.117 1.00 25.02 726 VAL A O 1
ATOM 5773 N N . LEU A 1 727 ? 21.749 -57.159 21.929 1.00 22.17 727 LEU A N 1
ATOM 5774 C CA . LEU A 1 727 ? 20.593 -58.073 21.733 1.00 22.17 727 LEU A CA 1
ATOM 5775 C C . LEU A 1 727 ? 19.123 -57.593 21.903 1.00 22.17 727 LEU A C 1
ATOM 5777 O O . LEU A 1 727 ? 18.582 -57.481 22.995 1.00 22.17 727 LEU A O 1
ATOM 5781 N N . ILE A 1 728 ? 18.452 -57.487 20.745 1.00 25.12 728 ILE A N 1
ATOM 5782 C CA . ILE A 1 728 ? 17.006 -57.689 20.447 1.00 25.12 728 ILE A CA 1
ATOM 5783 C C . ILE A 1 728 ? 16.693 -59.205 20.645 1.00 25.12 728 ILE A C 1
ATOM 5785 O O . ILE A 1 728 ? 17.606 -59.965 20.294 1.00 25.12 728 ILE A O 1
ATOM 5789 N N . PRO A 1 729 ? 15.518 -59.719 21.142 1.00 33.59 729 PRO A N 1
ATOM 5790 C CA . PRO A 1 729 ? 14.190 -59.618 20.479 1.00 33.59 729 PRO A CA 1
ATOM 5791 C C . PRO A 1 729 ? 12.860 -59.767 21.300 1.00 33.59 729 PRO A C 1
ATOM 5793 O O . PRO A 1 729 ? 12.838 -60.226 22.434 1.00 33.59 729 PRO A O 1
ATOM 5796 N N . LEU A 1 730 ? 11.746 -59.495 20.581 1.00 23.72 730 LEU A N 1
ATOM 5797 C CA . LEU A 1 730 ? 10.357 -60.039 20.650 1.00 23.72 730 LEU A CA 1
ATOM 5798 C C . LEU A 1 730 ? 9.217 -59.337 21.446 1.00 23.72 730 LEU A C 1
ATOM 5800 O O . LEU A 1 730 ? 9.155 -59.395 22.666 1.00 23.72 730 LEU A O 1
ATOM 5804 N N . LEU A 1 731 ? 8.226 -58.901 20.632 1.00 23.72 731 LEU A N 1
ATOM 5805 C CA . LEU A 1 731 ? 6.744 -58.910 20.766 1.00 23.72 731 LEU A CA 1
ATOM 5806 C C . LEU A 1 731 ? 6.105 -58.008 21.843 1.00 23.72 731 LEU A C 1
ATOM 5808 O O . LEU A 1 731 ? 6.437 -58.083 23.012 1.00 23.72 731 LEU A O 1
ATOM 5812 N N . ILE A 1 732 ? 5.118 -57.159 21.525 1.00 24.34 732 ILE A N 1
ATOM 5813 C CA . ILE A 1 732 ? 3.851 -57.494 20.852 1.00 24.34 732 ILE A CA 1
ATOM 5814 C C . ILE A 1 732 ? 3.424 -56.396 19.860 1.00 24.34 732 ILE A C 1
ATOM 5816 O O . ILE A 1 732 ? 3.403 -55.208 20.170 1.00 24.34 732 ILE A O 1
ATOM 5820 N N . SER A 1 733 ? 3.042 -56.858 18.670 1.00 24.55 733 SER A N 1
ATOM 5821 C CA . SER A 1 733 ? 2.310 -56.137 17.629 1.00 24.55 733 SER A CA 1
ATOM 5822 C C . SER A 1 733 ? 0.806 -56.198 17.910 1.00 24.55 733 SER A C 1
ATOM 5824 O O . SER A 1 733 ? 0.311 -57.287 18.193 1.00 24.55 733 SER A O 1
ATOM 5826 N N . ALA A 1 734 ? 0.107 -55.060 17.816 1.00 27.42 734 ALA A N 1
ATOM 5827 C CA . ALA A 1 734 ? -1.157 -54.887 17.077 1.00 27.42 734 ALA A CA 1
ATOM 5828 C C . ALA A 1 734 ? -1.912 -53.627 17.548 1.00 27.42 734 ALA A C 1
ATOM 5830 O O . ALA A 1 734 ? -2.602 -53.660 18.560 1.00 27.42 734 ALA A O 1
ATOM 5831 N N . MET A 1 735 ? -1.817 -52.532 16.788 1.00 25.58 735 MET A N 1
ATOM 5832 C CA . MET A 1 735 ? -2.964 -51.910 16.103 1.00 25.58 735 MET A CA 1
ATOM 5833 C C . MET A 1 735 ? -2.516 -50.642 15.363 1.00 25.58 735 MET A C 1
ATOM 5835 O O . MET A 1 735 ? -1.940 -49.720 15.933 1.00 25.58 735 MET A O 1
ATOM 5839 N N . GLN A 1 736 ? -2.756 -50.666 14.053 1.00 22.86 736 GLN A N 1
ATOM 5840 C CA . GLN A 1 736 ? -2.377 -49.684 13.045 1.00 22.86 736 GLN A CA 1
ATOM 5841 C C . GLN A 1 736 ? -3.451 -48.596 12.892 1.00 22.86 736 GLN A C 1
ATOM 5843 O O . GLN A 1 736 ? -4.617 -48.911 12.669 1.00 22.86 736 GLN A O 1
ATOM 5848 N N . ILE A 1 737 ? -3.023 -47.332 12.886 1.00 27.20 737 ILE A N 1
ATOM 5849 C CA . ILE A 1 737 ? -3.591 -46.239 12.080 1.00 27.20 737 ILE A CA 1
ATOM 5850 C C . ILE A 1 737 ? -2.368 -45.561 11.429 1.00 27.20 737 ILE A C 1
ATOM 5852 O O . ILE A 1 737 ? -1.426 -45.244 12.159 1.00 27.20 737 ILE A O 1
ATOM 5856 N N . PRO A 1 738 ? -2.294 -45.393 10.094 1.00 22.81 738 PRO A N 1
ATOM 5857 C CA . PRO A 1 738 ? -1.091 -44.890 9.445 1.00 22.81 738 PRO A CA 1
ATOM 5858 C C . PRO A 1 738 ? -1.003 -43.373 9.630 1.00 22.81 738 PRO A C 1
ATOM 5860 O O . PRO A 1 738 ? -1.612 -42.602 8.894 1.00 22.81 738 PRO A O 1
ATOM 5863 N N . ILE A 1 739 ? -0.228 -42.940 10.621 1.00 25.17 739 ILE A N 1
ATOM 5864 C CA . ILE A 1 739 ? 0.348 -41.597 10.630 1.00 25.17 739 ILE A CA 1
ATOM 5865 C C . ILE A 1 739 ? 1.560 -41.671 9.705 1.00 25.17 739 ILE A C 1
ATOM 5867 O O . ILE A 1 739 ? 2.584 -42.262 10.045 1.00 25.17 739 ILE A O 1
ATOM 5871 N N . VAL A 1 740 ? 1.405 -41.116 8.507 1.00 23.81 740 VAL A N 1
ATOM 5872 C CA . VAL A 1 740 ? 2.515 -40.824 7.603 1.00 23.81 740 VAL A CA 1
ATOM 5873 C C . VAL A 1 740 ? 3.405 -39.816 8.325 1.00 23.81 740 VAL A C 1
ATOM 5875 O O . VAL A 1 740 ? 3.041 -38.655 8.494 1.00 23.81 740 VAL A O 1
ATOM 5878 N N . SER A 1 741 ? 4.555 -40.274 8.812 1.00 24.58 741 SER A N 1
ATOM 5879 C CA . SER A 1 741 ? 5.670 -39.401 9.162 1.00 24.58 741 SER A CA 1
ATOM 5880 C C . SER A 1 741 ? 6.015 -38.542 7.943 1.00 24.58 741 SER A C 1
ATOM 5882 O O . SER A 1 741 ? 6.136 -39.122 6.858 1.00 24.58 741 SER A O 1
ATOM 5884 N N . PRO A 1 742 ? 6.242 -37.220 8.066 1.00 28.69 742 PRO A N 1
ATOM 5885 C CA . PRO A 1 742 ? 7.020 -36.541 7.049 1.00 28.69 742 PRO A CA 1
ATOM 5886 C C . PRO A 1 742 ? 8.404 -37.184 7.115 1.00 28.69 742 PRO A C 1
ATOM 5888 O O . PRO A 1 742 ? 9.149 -37.014 8.082 1.00 28.69 742 PRO A O 1
ATOM 5891 N N . LEU A 1 743 ? 8.685 -38.032 6.127 1.00 28.52 743 LEU A N 1
ATOM 5892 C CA . LEU A 1 743 ? 10.041 -38.402 5.774 1.00 28.52 743 LEU A CA 1
ATOM 5893 C C . LEU A 1 743 ? 10.846 -37.103 5.739 1.00 28.52 743 LEU A C 1
ATOM 5895 O O . LEU A 1 743 ? 10.369 -36.083 5.239 1.00 28.52 743 LEU A O 1
ATOM 5899 N N . ALA A 1 744 ? 12.051 -37.141 6.298 1.00 33.31 744 ALA A N 1
ATOM 5900 C CA . ALA A 1 744 ? 13.078 -36.237 5.831 1.00 33.31 744 ALA A CA 1
ATOM 5901 C C . ALA A 1 744 ? 13.050 -36.326 4.300 1.00 33.31 744 ALA A C 1
ATOM 5903 O O . ALA A 1 744 ? 13.254 -37.416 3.761 1.00 33.31 744 ALA A O 1
ATOM 5904 N N . ASP A 1 745 ? 12.698 -35.229 3.628 1.00 29.16 745 ASP A N 1
ATOM 5905 C CA . ASP A 1 745 ? 12.965 -35.111 2.205 1.00 29.16 745 ASP A CA 1
ATOM 5906 C C . ASP A 1 745 ? 14.488 -35.216 2.093 1.00 29.16 745 ASP A C 1
ATOM 5908 O O . ASP A 1 745 ? 15.233 -34.281 2.399 1.00 29.16 745 ASP A O 1
ATOM 5912 N N . ASP A 1 746 ? 14.945 -36.411 1.722 1.00 29.86 746 ASP A N 1
ATOM 5913 C CA . ASP A 1 746 ? 16.152 -36.587 0.926 1.00 29.86 746 ASP A CA 1
ATOM 5914 C C . ASP A 1 746 ? 16.143 -35.456 -0.118 1.00 29.86 746 ASP A C 1
ATOM 5916 O O . ASP A 1 746 ? 15.068 -35.190 -0.674 1.00 29.86 746 ASP A O 1
ATOM 5920 N N . PRO A 1 747 ? 17.249 -34.727 -0.360 1.00 36.72 747 PRO A N 1
ATOM 5921 C CA . PRO A 1 747 ? 17.263 -33.673 -1.362 1.00 36.72 747 PRO A CA 1
ATOM 5922 C C . PRO A 1 747 ? 16.803 -34.293 -2.677 1.00 36.72 747 PRO A C 1
ATOM 5924 O O . PRO A 1 747 ? 17.552 -35.046 -3.296 1.00 36.72 747 PRO A O 1
ATOM 5927 N N . LYS A 1 748 ? 15.547 -34.033 -3.070 1.00 38.72 748 LYS A N 1
ATOM 5928 C CA . LYS A 1 748 ? 15.029 -34.479 -4.360 1.00 38.72 748 LYS A CA 1
ATOM 5929 C C . LYS A 1 748 ? 16.040 -34.011 -5.388 1.00 38.72 748 LYS A C 1
ATOM 5931 O O . LYS A 1 748 ? 16.350 -32.816 -5.427 1.00 38.72 748 LYS A O 1
ATOM 5936 N N . ALA A 1 749 ? 16.595 -34.959 -6.139 1.00 45.91 749 ALA A N 1
ATOM 5937 C CA . ALA A 1 749 ? 17.491 -34.649 -7.230 1.00 45.91 749 ALA A CA 1
ATOM 5938 C C . ALA A 1 749 ? 16.815 -33.570 -8.083 1.00 45.91 749 ALA A C 1
ATOM 5940 O O . ALA A 1 749 ? 15.621 -33.638 -8.376 1.00 45.91 749 ALA A O 1
ATOM 5941 N N . GLU A 1 750 ? 17.551 -32.496 -8.346 1.00 56.81 750 GLU A N 1
ATOM 5942 C CA . GLU A 1 750 ? 17.018 -31.321 -9.018 1.00 56.81 750 GLU A CA 1
ATOM 5943 C C . GLU A 1 750 ? 16.480 -31.762 -10.387 1.00 56.81 750 GLU A C 1
ATOM 5945 O O . GLU A 1 750 ? 17.254 -32.215 -11.229 1.00 56.81 750 GLU A O 1
ATOM 5950 N N . THR A 1 751 ? 15.162 -31.685 -10.609 1.00 71.75 751 THR A N 1
ATOM 5951 C CA . THR A 1 751 ? 14.582 -32.079 -11.900 1.00 71.75 751 THR A CA 1
ATOM 5952 C C . THR A 1 751 ? 15.204 -31.237 -13.012 1.00 71.75 751 THR A C 1
ATOM 5954 O O . THR A 1 751 ? 15.010 -30.022 -13.026 1.00 71.75 751 THR A O 1
ATOM 5957 N N . THR A 1 752 ? 15.950 -31.845 -13.935 1.00 87.44 752 THR A N 1
ATOM 5958 C CA . THR A 1 752 ? 16.648 -31.135 -15.024 1.00 87.44 752 THR A CA 1
ATOM 5959 C C . THR A 1 752 ? 15.895 -31.259 -16.344 1.00 87.44 752 THR A C 1
ATOM 5961 O O . THR A 1 752 ? 15.242 -32.268 -16.610 1.00 87.44 752 THR A O 1
ATOM 5964 N N . VAL A 1 753 ? 15.972 -30.234 -17.199 1.00 93.06 753 VAL A N 1
ATOM 5965 C CA . VAL A 1 753 ? 15.409 -30.276 -18.558 1.00 93.06 753 VAL A CA 1
ATOM 5966 C C . VAL A 1 753 ? 16.548 -30.349 -19.569 1.00 93.06 753 VAL A C 1
ATOM 5968 O O . VAL A 1 753 ? 17.416 -29.478 -19.583 1.00 93.06 753 VAL A O 1
ATOM 5971 N N . LYS A 1 754 ? 16.538 -31.366 -20.434 1.00 93.00 754 LYS A N 1
ATOM 5972 C CA . LYS A 1 754 ? 17.470 -31.506 -21.562 1.00 93.00 754 LYS A CA 1
ATOM 5973 C C . LYS A 1 754 ? 16.737 -31.246 -22.872 1.00 93.00 754 LYS A C 1
ATOM 5975 O O . LYS A 1 754 ? 15.813 -31.975 -23.222 1.00 93.00 754 LYS A O 1
ATOM 5980 N N . ILE A 1 755 ? 17.165 -30.229 -23.609 1.00 95.56 755 ILE A N 1
ATOM 5981 C CA . ILE A 1 755 ? 16.639 -29.881 -24.931 1.00 95.56 755 ILE A CA 1
ATOM 5982 C C . ILE A 1 755 ? 17.61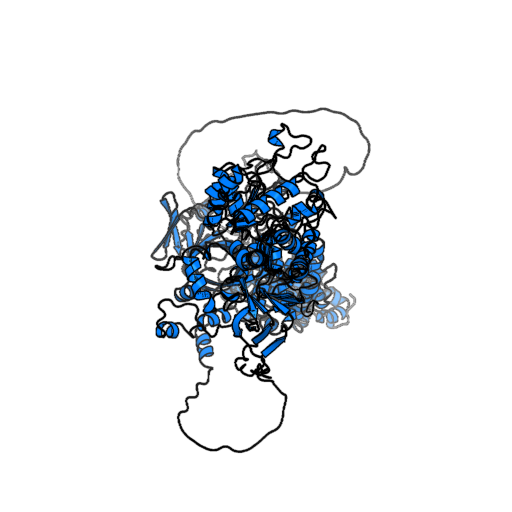6 -30.397 -25.983 1.00 95.56 755 ILE A C 1
ATOM 5984 O O . ILE A 1 755 ? 18.768 -29.962 -26.026 1.00 95.56 755 ILE A O 1
ATOM 5988 N N . ILE A 1 756 ? 17.163 -31.310 -26.838 1.00 94.31 756 ILE A N 1
ATOM 5989 C CA . ILE A 1 756 ? 17.960 -31.853 -27.940 1.00 94.31 756 ILE A CA 1
ATOM 5990 C C . ILE A 1 756 ? 17.655 -31.024 -29.187 1.00 94.31 756 ILE A C 1
ATOM 5992 O O . ILE A 1 756 ? 16.596 -31.171 -29.786 1.00 94.31 756 ILE A O 1
ATOM 5996 N N . ALA A 1 757 ? 18.566 -30.135 -29.568 1.00 94.62 757 ALA A N 1
ATOM 5997 C CA . ALA A 1 757 ? 18.390 -29.201 -30.675 1.00 94.62 757 ALA A CA 1
ATOM 5998 C C . ALA A 1 757 ? 19.058 -29.705 -31.963 1.00 94.62 757 ALA A C 1
ATOM 6000 O O . ALA A 1 757 ? 20.186 -30.217 -31.933 1.00 94.62 757 ALA A O 1
ATOM 6001 N N . GLY A 1 758 ? 18.376 -29.513 -33.097 1.00 92.75 758 GLY A N 1
ATOM 6002 C CA . GLY A 1 758 ? 18.921 -29.770 -34.433 1.00 92.75 758 GLY A CA 1
ATOM 6003 C C . GLY A 1 758 ? 20.003 -28.763 -34.809 1.00 92.75 758 GLY A C 1
ATOM 6004 O O . GLY A 1 758 ? 21.131 -29.146 -35.115 1.00 92.75 758 GLY A O 1
ATOM 6005 N N . LYS A 1 759 ? 19.672 -27.473 -34.709 1.00 96.25 759 LYS A N 1
ATOM 6006 C CA . LYS A 1 759 ? 20.599 -26.342 -34.860 1.00 96.25 759 LYS A CA 1
ATOM 6007 C C . LYS A 1 759 ? 20.404 -25.346 -33.719 1.00 96.25 759 LYS A C 1
ATOM 6009 O O . LYS A 1 759 ? 19.289 -25.209 -33.223 1.00 96.25 759 LYS A O 1
ATOM 6014 N N . VAL A 1 760 ? 21.456 -24.631 -33.325 1.00 97.81 760 VAL A N 1
ATOM 6015 C CA . VAL A 1 760 ? 21.400 -23.518 -32.360 1.00 97.81 760 VAL A CA 1
ATOM 6016 C C . VAL A 1 760 ? 22.069 -22.288 -32.963 1.00 97.81 760 VAL A C 1
ATOM 6018 O O . VAL A 1 760 ? 23.223 -22.374 -33.374 1.00 97.81 760 VAL A O 1
ATOM 6021 N N . PHE A 1 761 ? 21.383 -21.147 -33.008 1.00 97.81 761 PHE A N 1
ATOM 6022 C CA . PHE A 1 761 ? 22.001 -19.887 -33.432 1.00 97.81 761 PHE A CA 1
ATOM 6023 C C . PHE A 1 761 ? 22.831 -19.269 -32.300 1.00 97.81 761 PHE A C 1
ATOM 6025 O O . PHE A 1 761 ? 22.307 -19.013 -31.214 1.00 97.81 761 PHE A O 1
ATOM 6032 N N . ASP A 1 762 ? 24.113 -19.003 -32.562 1.00 97.31 762 ASP A N 1
ATOM 6033 C CA . ASP A 1 762 ? 25.004 -18.297 -31.638 1.00 97.31 762 ASP A CA 1
ATOM 6034 C C . ASP A 1 762 ? 25.203 -16.828 -32.071 1.00 97.31 762 ASP A C 1
ATOM 6036 O O . ASP A 1 762 ? 25.881 -16.564 -33.071 1.00 97.31 762 ASP A O 1
ATOM 6040 N N . PRO A 1 763 ? 24.670 -15.846 -31.316 1.00 96.56 763 PRO A N 1
ATOM 6041 C CA . PRO A 1 763 ? 24.765 -14.430 -31.668 1.00 96.56 763 PRO A CA 1
ATOM 6042 C C . PRO A 1 763 ? 26.170 -13.829 -31.479 1.00 96.56 763 PRO A C 1
ATOM 6044 O O . PRO A 1 763 ? 26.412 -12.710 -31.940 1.00 96.56 763 PRO A O 1
ATOM 6047 N N . TYR A 1 764 ? 27.106 -14.530 -30.824 1.00 95.06 764 TYR A N 1
ATOM 6048 C CA . TYR A 1 764 ? 28.496 -14.074 -30.704 1.00 95.06 764 TYR A CA 1
ATOM 6049 C C . TYR A 1 764 ? 29.308 -14.366 -31.966 1.00 95.06 764 TYR A C 1
ATOM 6051 O O . TYR A 1 764 ? 30.058 -13.504 -32.424 1.00 95.06 764 TYR A O 1
ATOM 6059 N N . THR A 1 765 ? 29.151 -15.565 -32.530 1.00 96.62 765 THR A N 1
ATOM 6060 C CA . THR A 1 765 ? 29.874 -16.005 -33.736 1.00 96.62 765 THR A CA 1
ATOM 6061 C C . THR A 1 765 ? 29.085 -15.811 -35.029 1.00 96.62 765 THR A C 1
ATOM 6063 O O . THR A 1 765 ? 29.673 -15.894 -36.106 1.00 96.62 765 THR A O 1
ATOM 6066 N N . LEU A 1 766 ? 27.780 -15.521 -34.937 1.00 97.00 766 LEU A N 1
ATOM 6067 C CA . LEU A 1 766 ? 26.840 -15.428 -36.060 1.00 97.00 766 LEU A CA 1
ATOM 6068 C C . LEU A 1 766 ? 26.690 -16.747 -36.840 1.00 97.00 766 LEU A C 1
ATOM 6070 O O . LEU A 1 766 ? 26.403 -16.738 -38.037 1.00 97.00 766 LEU A O 1
ATOM 6074 N N . GLN A 1 767 ? 26.889 -17.886 -36.174 1.00 95.88 767 GLN A N 1
ATOM 6075 C CA . GLN A 1 767 ? 26.835 -19.214 -36.789 1.00 95.88 767 GLN A CA 1
ATOM 6076 C C . GLN A 1 767 ? 25.637 -20.030 -36.300 1.00 95.88 767 GLN A C 1
ATOM 6078 O O . GLN A 1 767 ? 25.178 -19.891 -35.167 1.00 95.88 767 GLN A O 1
ATOM 6083 N N . LEU A 1 768 ? 25.163 -20.929 -37.167 1.00 96.31 768 LEU A N 1
ATOM 6084 C CA . LEU A 1 768 ? 24.266 -22.015 -36.788 1.00 96.31 768 LEU A CA 1
ATOM 6085 C C . LEU A 1 768 ? 25.117 -23.217 -36.374 1.00 96.31 768 LEU A C 1
ATOM 6087 O O . LEU A 1 768 ? 25.833 -23.796 -37.187 1.00 96.31 768 LEU A O 1
ATOM 6091 N N . LEU A 1 769 ? 25.055 -23.567 -35.095 1.00 96.06 769 LEU A N 1
ATOM 6092 C CA . LEU A 1 769 ? 25.767 -24.692 -34.511 1.00 96.06 769 LEU A CA 1
ATOM 6093 C C . LEU A 1 769 ? 24.909 -25.955 -34.614 1.00 96.06 769 LEU A C 1
ATOM 6095 O O . LEU A 1 769 ? 23.830 -26.017 -34.025 1.00 96.06 769 LEU A O 1
ATOM 6099 N N . ASP A 1 770 ? 25.395 -26.973 -35.317 1.00 94.44 770 ASP A N 1
ATOM 6100 C CA . ASP A 1 770 ? 24.672 -28.238 -35.466 1.00 94.44 770 ASP A CA 1
ATOM 6101 C C . ASP A 1 770 ? 24.683 -29.070 -34.180 1.00 94.44 770 ASP A C 1
ATOM 6103 O O . ASP A 1 770 ? 25.671 -29.095 -33.441 1.00 94.44 770 ASP A O 1
ATOM 6107 N N . LYS A 1 771 ? 23.596 -29.808 -33.953 1.00 93.44 771 LYS A N 1
ATOM 6108 C CA . LYS A 1 771 ? 23.472 -30.881 -32.961 1.00 93.44 771 LYS A CA 1
ATOM 6109 C C . LYS A 1 771 ? 23.970 -30.482 -31.569 1.00 93.44 771 LYS A C 1
ATOM 6111 O O . LYS A 1 771 ? 25.053 -30.880 -31.134 1.00 93.44 771 LYS A O 1
ATOM 6116 N N . ARG A 1 772 ? 23.167 -29.702 -30.842 1.00 94.56 772 ARG A N 1
ATOM 6117 C CA . ARG A 1 772 ? 23.454 -29.297 -29.454 1.00 94.56 772 ARG A CA 1
ATOM 6118 C C . ARG A 1 772 ? 22.440 -29.875 -28.476 1.00 94.56 772 ARG A C 1
ATOM 6120 O O . ARG A 1 772 ? 21.260 -29.968 -28.790 1.00 94.56 772 ARG A O 1
ATOM 6127 N N . VAL A 1 773 ? 22.906 -30.247 -27.291 1.00 94.38 773 VAL A N 1
ATOM 6128 C CA . VAL A 1 773 ? 22.067 -30.520 -26.122 1.00 94.38 773 VAL A CA 1
ATOM 6129 C C . VAL A 1 773 ? 22.206 -29.335 -25.183 1.00 94.38 773 VAL A C 1
ATOM 6131 O O . VAL A 1 773 ? 23.323 -28.985 -24.807 1.00 94.38 773 VAL A O 1
ATOM 6134 N N . ILE A 1 774 ? 21.083 -28.717 -24.830 1.00 96.56 774 ILE A N 1
ATOM 6135 C CA . ILE A 1 774 ? 21.010 -27.598 -23.887 1.00 96.56 774 ILE A CA 1
ATOM 6136 C C . ILE A 1 774 ? 20.403 -28.138 -22.594 1.00 96.56 774 ILE A C 1
ATOM 6138 O O . ILE A 1 774 ? 19.299 -28.682 -22.612 1.00 96.56 774 ILE A O 1
ATOM 6142 N N . THR A 1 775 ? 21.109 -27.987 -21.478 1.00 94.88 775 THR A N 1
ATOM 6143 C CA . THR A 1 775 ? 20.611 -28.370 -20.151 1.00 94.88 775 THR A CA 1
ATOM 6144 C C . THR A 1 775 ? 20.128 -27.127 -19.416 1.00 94.88 775 THR A C 1
ATOM 6146 O O . THR A 1 775 ? 20.818 -26.108 -19.379 1.00 94.88 775 THR A O 1
ATOM 6149 N N . VAL A 1 776 ? 18.933 -27.204 -18.840 1.00 95.25 776 VAL A N 1
ATOM 6150 C CA . VAL A 1 776 ? 18.261 -26.112 -18.132 1.00 95.25 776 VAL A CA 1
ATOM 6151 C C . VAL A 1 776 ? 17.900 -26.577 -16.723 1.00 95.25 776 VAL A C 1
ATOM 6153 O O . VAL A 1 776 ? 17.386 -27.683 -16.550 1.00 95.25 776 VAL A O 1
ATOM 6156 N N . SER A 1 777 ? 18.138 -25.723 -15.723 1.00 92.06 777 SER A N 1
ATOM 6157 C CA . SER A 1 777 ? 17.580 -25.883 -14.372 1.00 92.06 777 SER A CA 1
ATOM 6158 C C . SER A 1 777 ? 16.251 -25.118 -14.310 1.00 92.06 777 SER A C 1
ATOM 6160 O O . SER A 1 777 ? 16.259 -23.886 -14.367 1.00 92.06 777 SER A O 1
ATOM 6162 N N . PRO A 1 778 ? 15.094 -25.796 -14.190 1.00 86.62 778 PRO A N 1
ATOM 6163 C CA . PRO A 1 778 ? 13.789 -25.142 -14.053 1.00 86.62 778 PRO A CA 1
ATOM 6164 C C . PRO A 1 778 ? 13.658 -24.327 -12.762 1.00 86.62 778 PRO A C 1
ATOM 6166 O O . PRO A 1 778 ? 12.849 -23.404 -12.686 1.00 86.62 778 PRO A O 1
ATOM 6169 N N . VAL A 1 779 ? 14.452 -24.664 -11.741 1.00 85.88 779 VAL A N 1
ATOM 6170 C CA . VAL A 1 779 ? 14.452 -23.984 -10.442 1.00 85.88 779 VAL A CA 1
ATOM 6171 C C . VAL A 1 779 ? 15.077 -22.597 -10.581 1.00 85.88 779 VAL A C 1
ATOM 6173 O O . VAL A 1 779 ? 14.410 -21.584 -10.351 1.00 85.88 779 VAL A O 1
ATOM 6176 N N . SER A 1 780 ? 16.338 -22.546 -11.022 1.00 88.75 780 SER A N 1
ATOM 6177 C CA . SER A 1 780 ? 17.051 -21.279 -11.249 1.00 88.75 780 SER A CA 1
ATOM 6178 C C . SER A 1 780 ? 16.529 -20.522 -12.475 1.00 88.75 780 SER A C 1
ATOM 6180 O O . SER A 1 780 ? 16.611 -19.295 -12.532 1.00 88.75 780 SER A O 1
ATOM 6182 N N . GLY A 1 781 ? 15.965 -21.241 -13.448 1.00 91.62 781 GLY A N 1
ATOM 6183 C CA . GLY A 1 781 ? 15.580 -20.707 -14.751 1.00 91.62 781 GLY A CA 1
ATOM 6184 C C . GLY A 1 781 ? 16.774 -20.429 -15.668 1.00 91.62 781 GLY A C 1
ATOM 6185 O O . GLY A 1 781 ? 16.612 -19.701 -16.646 1.00 91.62 781 GLY A O 1
ATOM 6186 N N . LEU A 1 782 ? 17.960 -20.966 -15.355 1.00 95.44 782 LEU A N 1
ATOM 6187 C CA . LEU A 1 782 ? 19.205 -20.744 -16.093 1.00 95.44 782 LEU A CA 1
ATOM 6188 C C . LEU A 1 782 ? 19.585 -21.946 -16.968 1.00 95.44 782 LEU A C 1
ATOM 6190 O O . LEU A 1 782 ? 19.297 -23.103 -16.644 1.00 95.44 782 LEU A O 1
ATOM 6194 N N . ILE A 1 783 ? 20.307 -21.665 -18.051 1.00 97.19 783 ILE A N 1
ATOM 6195 C CA . ILE A 1 783 ? 21.013 -22.665 -18.854 1.00 97.19 783 ILE A CA 1
ATOM 6196 C C . ILE A 1 783 ? 22.260 -23.099 -18.078 1.00 97.19 783 ILE A C 1
ATOM 6198 O O . ILE A 1 783 ? 23.120 -22.277 -17.754 1.00 97.19 783 ILE A O 1
ATOM 6202 N N . THR A 1 784 ? 22.369 -24.386 -17.765 1.00 95.31 784 THR A N 1
ATOM 6203 C CA . THR A 1 784 ? 23.443 -24.942 -16.927 1.00 95.31 784 THR A CA 1
ATOM 6204 C C . THR A 1 784 ? 24.582 -25.542 -17.744 1.00 95.31 784 THR A C 1
ATOM 6206 O O . THR A 1 784 ? 25.726 -25.532 -17.284 1.00 95.31 784 THR A O 1
ATOM 6209 N N . ASP A 1 785 ? 24.292 -26.039 -18.950 1.00 93.88 785 ASP A N 1
ATOM 6210 C CA . ASP A 1 785 ? 25.282 -26.657 -19.831 1.00 93.88 785 ASP A CA 1
ATOM 6211 C C . ASP A 1 785 ? 24.831 -26.680 -21.299 1.00 93.88 785 ASP A C 1
ATOM 6213 O O . ASP A 1 785 ? 23.631 -26.700 -21.587 1.00 93.88 785 ASP A O 1
ATOM 6217 N N . ILE A 1 786 ? 25.793 -26.687 -22.228 1.00 94.19 786 ILE A N 1
ATOM 6218 C CA . ILE A 1 786 ? 25.562 -26.806 -23.674 1.00 94.19 786 ILE A CA 1
ATOM 6219 C C . ILE A 1 786 ? 26.671 -27.663 -24.285 1.00 94.19 786 ILE A C 1
ATOM 6221 O O . ILE A 1 786 ? 27.840 -27.285 -24.237 1.00 94.19 786 ILE A O 1
ATOM 6225 N N . GLN A 1 787 ? 26.309 -28.784 -24.909 1.00 92.44 787 GLN A N 1
ATOM 6226 C CA . GLN A 1 787 ? 27.273 -29.756 -25.444 1.00 92.44 787 GLN A CA 1
ATOM 6227 C C . GLN A 1 787 ? 26.887 -30.227 -26.856 1.00 92.44 787 GLN A C 1
ATOM 6229 O O . GLN A 1 787 ? 25.698 -30.271 -27.178 1.00 92.44 787 GLN A O 1
ATOM 6234 N N . PRO A 1 788 ? 27.850 -30.585 -27.725 1.00 91.31 788 PRO A N 1
ATOM 6235 C CA . PRO A 1 788 ? 27.553 -31.252 -28.990 1.00 91.31 788 PRO A CA 1
ATOM 6236 C C . PRO A 1 788 ? 27.043 -32.687 -28.768 1.00 91.31 788 PRO A C 1
ATOM 6238 O O . PRO A 1 788 ? 27.492 -33.369 -27.848 1.00 91.31 788 PRO A O 1
ATOM 6241 N N . TRP A 1 789 ? 26.154 -33.172 -29.640 1.00 86.50 789 TRP A N 1
ATOM 6242 C CA . TRP A 1 789 ? 25.748 -34.585 -29.685 1.00 86.50 789 TRP A CA 1
ATOM 6243 C C . TRP A 1 789 ? 26.011 -35.221 -31.056 1.00 86.50 789 TRP A C 1
ATOM 6245 O O . TRP A 1 789 ? 26.077 -34.538 -32.079 1.00 86.50 789 TRP A O 1
ATOM 6255 N N . SER A 1 790 ? 26.181 -36.545 -31.077 1.00 78.12 790 SER A N 1
ATOM 6256 C CA . SER A 1 790 ? 26.369 -37.349 -32.289 1.00 78.12 790 SER A CA 1
ATOM 6257 C C . SER A 1 790 ? 25.358 -38.491 -32.335 1.00 78.12 790 SER A C 1
ATOM 6259 O O . SER A 1 790 ? 24.871 -38.927 -31.298 1.00 78.12 790 SER A O 1
ATOM 6261 N N . ASP A 1 791 ? 25.089 -39.020 -33.531 1.00 68.25 791 ASP A N 1
ATOM 6262 C CA . ASP A 1 791 ? 24.158 -40.147 -33.722 1.00 68.25 791 ASP A CA 1
ATOM 6263 C C . ASP A 1 791 ? 24.704 -41.474 -33.144 1.00 68.25 791 ASP A C 1
ATOM 6265 O O . ASP A 1 791 ? 23.985 -42.463 -33.075 1.00 68.25 791 ASP A O 1
ATOM 6269 N N . SER A 1 792 ? 25.989 -41.505 -32.762 1.00 60.75 792 SER A N 1
ATOM 6270 C CA . SER A 1 792 ? 26.694 -42.663 -32.194 1.00 60.75 792 SER A CA 1
ATOM 6271 C C . SER A 1 792 ? 26.691 -42.703 -30.667 1.00 60.75 792 SER A C 1
ATOM 6273 O O . SER A 1 792 ? 26.971 -43.750 -30.088 1.00 60.75 792 SER A O 1
ATOM 6275 N N . ASN A 1 793 ? 26.449 -41.563 -30.016 1.00 55.28 793 ASN A N 1
ATOM 6276 C CA . ASN A 1 793 ? 26.116 -41.555 -28.606 1.00 55.28 793 ASN A CA 1
ATOM 6277 C C . ASN A 1 793 ? 24.625 -41.862 -28.561 1.00 55.28 793 ASN A C 1
ATOM 6279 O O . ASN A 1 793 ? 23.835 -41.046 -29.036 1.00 55.28 793 ASN A O 1
ATOM 6283 N N . ASP A 1 794 ? 24.230 -42.998 -27.980 1.00 51.88 794 ASP A N 1
ATOM 6284 C CA . ASP A 1 794 ? 22.913 -43.055 -27.357 1.00 51.88 794 ASP A CA 1
ATOM 6285 C C . ASP A 1 794 ? 22.901 -41.839 -26.434 1.00 51.88 794 ASP A C 1
ATOM 6287 O O . ASP A 1 794 ? 23.620 -41.817 -25.430 1.00 51.88 794 ASP A O 1
ATOM 6291 N N . ILE A 1 795 ? 22.209 -40.761 -26.828 1.00 55.59 795 ILE A N 1
ATOM 6292 C CA . ILE A 1 795 ? 21.847 -39.711 -25.887 1.00 55.59 795 ILE A CA 1
ATOM 6293 C C . ILE A 1 795 ? 21.153 -40.530 -24.824 1.00 55.59 795 ILE A C 1
ATOM 6295 O O . ILE A 1 795 ? 20.076 -41.047 -25.113 1.00 55.59 795 ILE A O 1
ATOM 6299 N N . GLN A 1 796 ? 21.825 -40.789 -23.695 1.00 50.72 796 GLN A N 1
ATOM 6300 C CA . GLN A 1 796 ? 21.216 -41.538 -22.619 1.00 50.72 796 GLN A CA 1
ATOM 6301 C C . GLN A 1 796 ? 19.992 -40.703 -22.273 1.00 50.72 796 GLN A C 1
ATOM 6303 O O . GLN A 1 796 ? 20.083 -39.662 -21.616 1.00 50.72 796 GLN A O 1
ATOM 6308 N N . VAL A 1 797 ? 18.847 -41.128 -22.804 1.00 50.03 797 VAL A N 1
ATOM 6309 C CA . VAL A 1 797 ? 17.548 -40.918 -22.214 1.00 50.03 797 VAL A CA 1
ATOM 6310 C C . VAL A 1 797 ? 17.697 -41.717 -20.938 1.00 50.03 797 VAL A C 1
ATOM 6312 O O . VAL A 1 797 ? 17.419 -42.909 -20.891 1.00 50.03 797 VAL A O 1
ATOM 6315 N N . CYS A 1 798 ? 18.379 -41.119 -19.961 1.00 45.78 798 CYS A N 1
ATOM 6316 C CA . CYS A 1 798 ? 18.409 -41.673 -18.638 1.00 45.78 798 CYS A CA 1
ATOM 6317 C C . CYS A 1 798 ? 16.932 -41.680 -18.269 1.00 45.78 798 CYS A C 1
ATOM 6319 O O . CYS A 1 798 ? 16.347 -40.605 -18.137 1.00 45.78 798 CYS A O 1
ATOM 6321 N N . ASP A 1 799 ? 16.332 -42.858 -18.121 1.00 45.16 799 ASP A N 1
ATOM 6322 C CA . ASP A 1 799 ? 15.054 -43.036 -17.424 1.00 45.16 799 ASP A CA 1
ATOM 6323 C C . ASP A 1 799 ? 15.227 -42.711 -15.920 1.00 45.16 799 ASP A C 1
ATOM 6325 O O . ASP A 1 799 ? 14.639 -43.345 -15.044 1.00 45.16 799 ASP A O 1
ATOM 6329 N N . ASP A 1 800 ? 16.081 -41.734 -15.599 1.00 55.97 800 ASP A N 1
ATOM 6330 C CA . ASP A 1 800 ? 16.154 -41.121 -14.293 1.00 55.97 800 ASP A CA 1
ATOM 6331 C C . ASP A 1 800 ? 14.855 -40.336 -14.146 1.00 55.97 800 ASP A C 1
ATOM 6333 O O . ASP A 1 800 ? 14.557 -39.441 -14.943 1.00 55.97 800 ASP A O 1
ATOM 6337 N N . ALA A 1 801 ? 14.080 -40.677 -13.119 1.00 58.38 801 ALA A N 1
ATOM 6338 C CA . ALA A 1 801 ? 12.771 -40.090 -12.832 1.00 58.38 801 ALA A CA 1
ATOM 6339 C C . ALA A 1 801 ? 12.787 -38.546 -12.719 1.00 58.38 801 ALA A C 1
ATOM 6341 O O . ALA A 1 801 ? 11.729 -37.919 -12.753 1.00 58.38 801 ALA A O 1
ATOM 6342 N N . ASP A 1 802 ? 13.980 -37.947 -12.640 1.00 70.31 802 ASP A N 1
ATOM 6343 C CA . ASP A 1 802 ? 14.242 -36.529 -12.419 1.00 70.31 802 ASP A CA 1
ATOM 6344 C C . ASP A 1 802 ? 14.790 -35.787 -13.669 1.00 70.31 802 ASP A C 1
ATOM 6346 O O . ASP A 1 802 ? 15.318 -34.682 -13.554 1.00 70.31 802 ASP A O 1
ATOM 6350 N N . THR A 1 803 ? 14.682 -36.337 -14.889 1.00 80.69 803 THR A N 1
ATOM 6351 C CA . THR A 1 803 ? 15.058 -35.620 -16.134 1.00 80.69 803 THR A CA 1
ATOM 6352 C C . THR A 1 803 ? 13.904 -35.542 -17.137 1.00 80.69 803 THR A C 1
ATOM 6354 O O . THR A 1 803 ? 13.364 -36.554 -17.568 1.00 80.69 803 THR A O 1
ATOM 6357 N N . THR A 1 804 ? 13.554 -34.332 -17.585 1.00 88.62 804 THR A N 1
ATOM 6358 C CA . THR A 1 804 ? 12.611 -34.112 -18.698 1.00 88.62 804 THR A CA 1
ATOM 6359 C C . THR A 1 804 ? 13.374 -33.871 -19.997 1.00 88.62 804 THR A C 1
ATOM 6361 O O . THR A 1 804 ? 14.176 -32.941 -20.086 1.00 88.62 804 THR A O 1
ATOM 6364 N N . VAL A 1 805 ? 13.104 -34.669 -21.029 1.00 89.81 805 VAL A N 1
ATOM 6365 C CA . VAL A 1 805 ? 13.710 -34.504 -22.359 1.00 89.81 805 VAL A CA 1
ATOM 6366 C C . VAL A 1 805 ? 12.728 -33.810 -23.303 1.00 89.81 805 VAL A C 1
ATOM 6368 O O . VAL A 1 805 ? 11.581 -34.232 -23.432 1.00 89.81 805 VAL A O 1
ATOM 6371 N N . ILE A 1 806 ? 13.182 -32.750 -23.974 1.00 93.88 806 ILE A N 1
ATOM 6372 C CA . ILE A 1 806 ? 12.446 -32.041 -25.029 1.00 93.88 806 ILE A CA 1
ATOM 6373 C C . ILE A 1 806 ? 13.197 -32.248 -26.344 1.00 93.88 806 ILE A C 1
ATOM 6375 O O . ILE A 1 806 ? 14.352 -31.841 -26.483 1.00 93.88 806 ILE A O 1
ATOM 6379 N N . ASP A 1 807 ? 12.542 -32.882 -27.310 1.00 93.25 807 ASP A N 1
ATOM 6380 C CA . ASP A 1 807 ? 13.124 -33.171 -28.618 1.00 93.25 807 ASP A CA 1
ATOM 6381 C C . ASP A 1 807 ? 12.783 -32.071 -29.629 1.00 93.25 807 ASP A C 1
ATOM 6383 O O . ASP A 1 807 ? 11.644 -31.951 -30.067 1.00 93.25 807 ASP A O 1
ATOM 6387 N N . LEU A 1 808 ? 13.786 -31.277 -30.006 1.00 96.12 808 LEU A N 1
ATOM 6388 C CA . LEU A 1 808 ? 13.711 -30.231 -31.029 1.00 96.12 808 LEU A CA 1
ATOM 6389 C C . LEU A 1 808 ? 14.716 -30.511 -32.164 1.00 96.12 808 LEU A C 1
ATOM 6391 O O . LEU A 1 808 ? 15.222 -29.582 -32.801 1.00 96.12 808 LEU A O 1
ATOM 6395 N N . ARG A 1 809 ? 15.047 -31.787 -32.424 1.00 94.06 809 ARG A N 1
ATOM 6396 C CA . ARG A 1 809 ? 16.054 -32.189 -33.429 1.00 94.06 809 ARG A CA 1
ATOM 6397 C C . ARG A 1 809 ? 15.722 -31.736 -34.849 1.00 94.06 809 ARG A C 1
ATOM 6399 O O . ARG A 1 809 ? 16.631 -31.569 -35.654 1.00 94.06 809 ARG A O 1
ATOM 6406 N N . SER A 1 810 ? 14.444 -31.539 -35.157 1.00 93.81 810 SER A N 1
ATOM 6407 C CA . SER A 1 810 ? 13.973 -31.067 -36.462 1.00 93.81 810 SER A CA 1
ATOM 6408 C C . SER A 1 810 ? 13.891 -29.543 -36.582 1.00 93.81 810 SER A C 1
ATOM 6410 O O . SER A 1 810 ? 13.472 -29.057 -37.628 1.00 93.81 810 SER A O 1
ATOM 6412 N N . LEU A 1 811 ? 14.235 -28.788 -35.533 1.00 96.94 811 LEU A N 1
ATOM 6413 C CA . LEU A 1 811 ? 14.045 -27.338 -35.465 1.00 96.94 811 LEU A CA 1
ATOM 6414 C C . LEU A 1 811 ? 15.372 -26.590 -35.297 1.00 96.94 811 LEU A C 1
ATOM 6416 O O . LEU A 1 811 ? 16.386 -27.145 -34.855 1.00 96.94 811 LEU A O 1
ATOM 6420 N N . THR A 1 812 ? 15.336 -25.293 -35.604 1.00 98.00 812 THR A N 1
ATOM 6421 C CA . THR A 1 812 ? 16.411 -24.354 -35.266 1.00 98.00 812 THR A CA 1
ATOM 6422 C C . THR A 1 812 ? 16.060 -23.628 -33.973 1.00 98.00 812 THR A C 1
ATOM 6424 O O . THR A 1 812 ? 15.027 -22.967 -33.892 1.00 98.00 812 THR A O 1
ATOM 6427 N N . VAL A 1 813 ? 16.921 -23.748 -32.964 1.00 98.38 813 VAL A N 1
ATOM 6428 C CA . VAL A 1 813 ? 16.770 -23.153 -31.632 1.00 98.38 813 VAL A CA 1
ATOM 6429 C C . VAL A 1 813 ? 17.534 -21.832 -31.542 1.00 98.38 813 VAL A C 1
ATOM 6431 O O . VAL A 1 813 ? 18.668 -21.719 -32.009 1.00 98.38 813 VAL A O 1
ATOM 6434 N N . LEU A 1 814 ? 16.925 -20.829 -30.914 1.00 97.81 814 LEU A N 1
ATOM 6435 C CA . LEU A 1 814 ? 17.505 -19.506 -30.688 1.00 97.81 814 LEU A CA 1
ATOM 6436 C C . LEU A 1 814 ? 17.204 -19.042 -29.262 1.00 97.81 814 LEU A C 1
ATOM 6438 O O . LEU A 1 814 ? 16.288 -19.547 -28.609 1.00 97.81 814 LEU A O 1
ATOM 6442 N N . ALA A 1 815 ? 17.951 -18.043 -28.794 1.00 98.44 815 ALA A N 1
ATOM 6443 C CA . ALA A 1 815 ? 17.479 -17.239 -27.675 1.00 98.44 815 ALA A CA 1
ATOM 6444 C C . ALA A 1 815 ? 16.184 -16.515 -28.081 1.00 98.44 815 ALA A C 1
ATOM 6446 O O . ALA A 1 815 ? 16.015 -16.163 -29.250 1.00 98.44 815 ALA A O 1
ATOM 6447 N N . GLY A 1 816 ? 15.276 -16.307 -27.129 1.00 98.50 816 GLY A N 1
ATOM 6448 C CA . GLY A 1 816 ? 14.026 -15.599 -27.386 1.00 98.50 816 GLY A CA 1
ATOM 6449 C C . GLY A 1 816 ? 14.252 -14.170 -27.877 1.00 98.50 816 GLY A C 1
ATOM 6450 O O . GLY A 1 816 ? 15.234 -13.516 -27.508 1.00 98.50 816 GLY A O 1
ATOM 6451 N N . PHE A 1 817 ? 13.352 -13.703 -28.743 1.00 98.75 817 PHE A N 1
ATOM 6452 C CA . PHE A 1 817 ? 13.464 -12.384 -29.352 1.00 98.75 817 PHE A CA 1
ATOM 6453 C C . PHE A 1 817 ? 13.191 -11.263 -28.342 1.00 98.75 817 PHE A C 1
ATOM 6455 O O . PHE A 1 817 ? 12.466 -11.436 -27.356 1.00 98.75 817 PHE A O 1
ATOM 6462 N N . VAL A 1 818 ? 13.763 -10.097 -28.627 1.00 98.69 818 VAL A N 1
ATOM 6463 C CA . VAL A 1 818 ? 13.645 -8.869 -27.849 1.00 98.69 818 VAL A CA 1
ATOM 6464 C C . VAL A 1 818 ? 13.110 -7.762 -28.750 1.00 98.69 818 VAL A C 1
ATOM 6466 O O . VAL A 1 818 ? 13.740 -7.435 -29.755 1.00 98.69 818 VAL A O 1
ATOM 6469 N N . ASP A 1 819 ? 11.971 -7.175 -28.380 1.00 98.44 819 ASP A N 1
ATOM 6470 C CA . ASP A 1 819 ? 11.436 -5.968 -29.026 1.00 98.44 819 ASP A CA 1
ATOM 6471 C C . ASP A 1 819 ? 11.690 -4.763 -28.115 1.00 98.44 819 ASP A C 1
ATOM 6473 O O . ASP A 1 819 ? 11.094 -4.639 -27.042 1.00 98.44 819 ASP A O 1
ATOM 6477 N N . VAL A 1 820 ? 12.614 -3.883 -28.505 1.00 98.50 820 VAL A N 1
ATOM 6478 C CA . VAL A 1 820 ? 13.017 -2.753 -27.656 1.00 98.50 820 VAL A 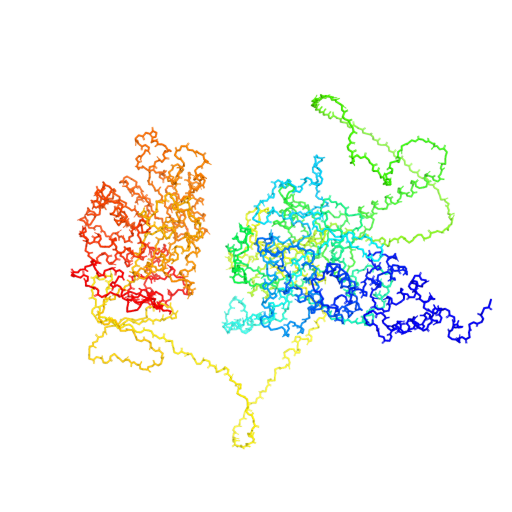CA 1
ATOM 6479 C C . VAL A 1 820 ? 12.065 -1.553 -27.738 1.00 98.50 820 VAL A C 1
ATOM 6481 O O . VAL A 1 820 ? 12.348 -0.531 -27.110 1.00 98.50 820 VAL A O 1
ATOM 6484 N N . HIS A 1 821 ? 10.976 -1.623 -28.508 1.00 98.56 821 HIS A N 1
ATOM 6485 C CA . HIS A 1 821 ? 10.033 -0.513 -28.637 1.00 98.56 821 HIS A CA 1
ATOM 6486 C C . HIS A 1 821 ? 8.611 -1.025 -28.873 1.00 98.56 821 HIS A C 1
ATOM 6488 O O . HIS A 1 821 ? 8.196 -1.275 -30.006 1.00 98.56 821 HIS A O 1
ATOM 6494 N N . VAL A 1 822 ? 7.854 -1.148 -27.784 1.00 98.50 822 VAL A N 1
ATOM 6495 C CA . VAL A 1 822 ? 6.427 -1.496 -27.809 1.00 98.50 822 VAL A CA 1
ATOM 6496 C C . VAL A 1 822 ? 5.597 -0.491 -27.011 1.00 98.50 822 VAL A C 1
ATOM 6498 O O . VAL A 1 822 ? 6.135 0.253 -26.193 1.00 98.50 822 VAL A O 1
ATOM 6501 N N . HIS A 1 823 ? 4.281 -0.547 -27.206 1.00 97.88 823 HIS A N 1
ATOM 6502 C CA . HIS A 1 823 ? 3.256 0.110 -26.401 1.00 97.88 823 HIS A CA 1
ATOM 6503 C C . HIS A 1 823 ? 2.112 -0.881 -26.137 1.00 97.88 823 HIS A C 1
ATOM 6505 O O . HIS A 1 823 ? 1.166 -1.001 -26.921 1.00 97.88 823 HIS A O 1
ATOM 6511 N N . PHE A 1 824 ? 2.175 -1.638 -25.037 1.00 97.94 824 PHE A N 1
ATOM 6512 C CA . PHE A 1 824 ? 1.183 -2.686 -24.736 1.00 97.94 824 PHE A CA 1
ATOM 6513 C C . PHE A 1 824 ? -0.213 -2.142 -24.430 1.00 97.94 824 PHE A C 1
ATOM 6515 O O . PHE A 1 824 ? -1.196 -2.862 -24.599 1.00 97.94 824 PHE A O 1
ATOM 6522 N N . PHE A 1 825 ? -0.321 -0.876 -24.033 1.00 97.12 825 PHE A N 1
ATOM 6523 C CA . PHE A 1 825 ? -1.601 -0.213 -23.774 1.00 97.12 825 PHE A CA 1
ATOM 6524 C C . PHE A 1 825 ? -2.253 0.373 -25.029 1.00 97.12 825 PHE A C 1
ATOM 6526 O O . PHE A 1 825 ? -3.311 0.995 -24.920 1.00 97.12 825 PHE A O 1
ATOM 6533 N N . LEU A 1 826 ? -1.633 0.191 -26.196 1.00 96.44 826 LEU A N 1
ATOM 6534 C CA . LEU A 1 826 ? -2.199 0.518 -27.496 1.00 96.44 826 LEU A CA 1
ATOM 6535 C C . LEU A 1 826 ? -2.506 -0.753 -28.285 1.00 96.44 826 LEU A C 1
ATOM 6537 O O . LEU A 1 826 ? -1.831 -1.778 -28.145 1.00 96.44 826 LEU A O 1
ATOM 6541 N N . HIS A 1 827 ? -3.522 -0.668 -29.133 1.00 95.12 827 HIS A N 1
ATOM 6542 C CA . HIS A 1 827 ? -3.800 -1.609 -30.213 1.00 95.12 827 HIS A CA 1
ATOM 6543 C C . HIS A 1 827 ? -3.758 -0.885 -31.563 1.00 95.12 827 HIS A C 1
ATOM 6545 O O . HIS A 1 827 ? -3.552 0.326 -31.616 1.00 95.12 827 HIS A O 1
ATOM 6551 N N . THR A 1 828 ? -3.877 -1.623 -32.667 1.00 95.00 828 THR A N 1
ATOM 6552 C CA . THR A 1 828 ? -3.529 -1.087 -33.988 1.00 95.00 828 THR A CA 1
ATOM 6553 C C . THR A 1 828 ? -4.331 0.161 -34.368 1.00 95.00 828 THR A C 1
ATOM 6555 O O . THR A 1 828 ? -5.551 0.231 -34.215 1.00 95.00 828 THR A O 1
ATOM 6558 N N . TYR A 1 829 ? -3.647 1.130 -34.980 1.00 94.81 829 TYR A N 1
ATOM 6559 C CA . TYR A 1 829 ? -4.277 2.368 -35.449 1.00 94.81 829 TYR A CA 1
ATOM 6560 C C . TYR A 1 829 ? -5.244 2.158 -36.619 1.00 94.81 829 TYR A C 1
ATOM 6562 O O . TYR A 1 829 ? -6.034 3.047 -36.929 1.00 94.81 829 TYR A O 1
ATOM 6570 N N . SER A 1 830 ? -5.200 0.983 -37.254 1.00 91.81 830 SER A N 1
ATOM 6571 C CA . SER A 1 830 ? -6.174 0.581 -38.271 1.00 91.81 830 SER A CA 1
ATOM 6572 C C . SER A 1 830 ? -7.539 0.202 -37.680 1.00 91.81 830 SER A C 1
ATOM 6574 O O . SER A 1 830 ? -8.545 0.315 -38.378 1.00 91.81 830 SER A O 1
ATOM 6576 N N . GLU A 1 831 ? -7.591 -0.201 -36.403 1.00 93.25 831 GLU A N 1
ATOM 6577 C CA . GLU A 1 831 ? -8.836 -0.497 -35.683 1.00 93.25 831 GLU A CA 1
ATOM 6578 C C . GLU A 1 831 ? -9.398 0.753 -35.004 1.00 93.25 831 GLU A C 1
ATOM 6580 O O . GLU A 1 831 ? -10.593 1.037 -35.091 1.00 93.25 831 GLU A O 1
ATOM 6585 N N . THR A 1 832 ? -8.558 1.513 -34.301 1.00 93.50 832 THR A N 1
ATOM 6586 C CA . THR A 1 832 ? -8.968 2.742 -33.605 1.00 93.50 832 THR A CA 1
ATOM 6587 C C . THR A 1 832 ? -7.809 3.721 -33.581 1.00 93.50 832 THR A C 1
ATOM 6589 O O . THR A 1 832 ? -6.677 3.334 -33.306 1.00 93.50 832 THR A O 1
ATOM 6592 N N . SER A 1 833 ? -8.070 4.999 -33.862 1.00 91.75 833 SER A N 1
ATOM 6593 C CA . SER A 1 833 ? -7.016 6.014 -33.855 1.00 91.75 833 SER A CA 1
ATOM 6594 C C . SER A 1 833 ? -6.370 6.122 -32.473 1.00 91.75 833 SER A C 1
ATOM 6596 O O . SER A 1 833 ? -7.022 5.910 -31.451 1.00 91.75 833 SER A O 1
ATOM 6598 N N . TRP A 1 834 ? -5.095 6.502 -32.434 1.00 91.75 834 TRP A N 1
ATOM 6599 C CA . TRP A 1 834 ? -4.406 6.767 -31.172 1.00 91.75 834 TRP A CA 1
ATOM 6600 C C . TRP A 1 834 ? -5.173 7.763 -30.288 1.00 91.75 834 TRP A C 1
ATOM 6602 O O . TRP A 1 834 ? -5.366 7.502 -29.105 1.00 91.75 834 TRP A O 1
ATOM 6612 N N . ASP A 1 835 ? -5.675 8.863 -30.869 1.00 88.06 835 ASP A N 1
ATOM 6613 C CA . ASP A 1 835 ? -6.445 9.871 -30.127 1.00 88.06 835 ASP A CA 1
ATOM 6614 C C . ASP A 1 835 ? -7.664 9.234 -29.436 1.00 88.06 835 ASP A C 1
ATOM 6616 O O . ASP A 1 835 ? -7.908 9.487 -28.256 1.00 88.06 835 ASP A O 1
ATOM 6620 N N . ASP A 1 836 ? -8.405 8.366 -30.129 1.00 90.00 836 ASP A N 1
ATOM 6621 C CA . ASP A 1 836 ? -9.588 7.701 -29.578 1.00 90.00 836 ASP A CA 1
ATOM 6622 C C . ASP A 1 836 ? -9.223 6.650 -28.524 1.00 90.00 836 ASP A C 1
ATOM 6624 O O . ASP A 1 836 ? -9.880 6.582 -27.486 1.00 90.00 836 ASP A O 1
ATOM 6628 N N . GLN A 1 837 ? -8.146 5.888 -28.722 1.00 93.44 837 GLN A N 1
ATOM 6629 C CA . GLN A 1 837 ? -7.658 4.950 -27.706 1.00 93.44 837 GLN A CA 1
ATOM 6630 C C . GLN A 1 837 ? -7.272 5.669 -26.408 1.00 93.44 837 GLN A C 1
ATOM 6632 O O . GLN A 1 837 ? -7.558 5.195 -25.312 1.00 93.44 837 GLN A O 1
ATOM 6637 N N . VAL A 1 838 ? -6.642 6.841 -26.503 1.00 90.75 838 VAL A N 1
ATOM 6638 C CA . VAL A 1 838 ? -6.235 7.615 -25.322 1.00 90.75 838 VAL A CA 1
ATOM 6639 C C . VAL A 1 838 ? -7.424 8.321 -24.663 1.00 90.75 838 VAL A C 1
ATOM 6641 O O . VAL A 1 838 ? -7.472 8.409 -23.437 1.00 90.75 838 VAL A O 1
ATOM 6644 N N . THR A 1 839 ? -8.378 8.830 -25.449 1.00 87.31 839 THR A N 1
ATOM 6645 C CA . THR A 1 839 ? -9.460 9.697 -24.943 1.00 87.31 839 THR A CA 1
ATOM 6646 C C . THR A 1 839 ? -10.761 8.975 -24.615 1.00 87.31 839 THR A C 1
ATOM 6648 O O . THR A 1 839 ? -11.527 9.469 -23.789 1.00 87.31 839 THR A O 1
ATOM 6651 N N . LYS A 1 840 ? -11.033 7.822 -25.236 1.00 88.56 840 LYS A N 1
ATOM 6652 C CA . LYS A 1 840 ? -12.327 7.123 -25.136 1.00 88.56 840 LYS A CA 1
ATOM 6653 C C . LYS A 1 840 ? -12.228 5.763 -24.454 1.00 88.56 840 LYS A C 1
ATOM 6655 O O . LYS A 1 840 ? -13.206 5.332 -23.842 1.00 88.56 840 LYS A O 1
ATOM 6660 N N . GLU A 1 841 ? -11.082 5.089 -24.521 1.00 92.12 841 GLU A N 1
ATOM 6661 C CA . GLU A 1 841 ? -10.905 3.789 -23.869 1.00 92.12 841 GLU A CA 1
ATOM 6662 C C . GLU A 1 841 ? -10.459 3.966 -22.418 1.00 92.12 841 GLU A C 1
ATOM 6664 O O . GLU A 1 841 ? -9.456 4.609 -22.101 1.00 92.12 841 GLU A O 1
ATOM 6669 N N . ASN A 1 842 ? -11.214 3.370 -21.500 1.00 88.88 842 ASN A N 1
ATOM 6670 C CA . ASN A 1 842 ? -10.900 3.470 -20.082 1.00 88.88 842 ASN A CA 1
ATOM 6671 C C . ASN A 1 842 ? -9.665 2.622 -19.716 1.00 88.88 842 ASN A C 1
ATOM 6673 O O . ASN A 1 842 ? -9.340 1.622 -20.359 1.00 88.88 842 ASN A O 1
ATOM 6677 N N . LEU A 1 843 ? -9.008 2.986 -18.611 1.00 90.44 843 LEU A N 1
ATOM 6678 C CA . LEU A 1 843 ? -7.778 2.336 -18.148 1.00 90.44 843 LEU A CA 1
ATOM 6679 C C . LEU A 1 843 ? -7.921 0.819 -17.931 1.00 90.44 843 LEU A C 1
ATOM 6681 O O . LEU A 1 843 ? -6.982 0.071 -18.205 1.00 90.44 843 LEU A O 1
ATOM 6685 N N . VAL A 1 844 ? -9.069 0.356 -17.423 1.00 89.94 844 VAL A N 1
ATOM 6686 C CA . VAL A 1 844 ? -9.285 -1.069 -17.121 1.00 89.94 844 VAL A CA 1
ATOM 6687 C C . VAL A 1 844 ? -9.306 -1.878 -18.409 1.00 89.94 844 VAL A C 1
ATOM 6689 O O . VAL A 1 844 ? -8.608 -2.885 -18.502 1.00 89.94 844 VAL A O 1
ATOM 6692 N N . GLU A 1 845 ? -10.048 -1.415 -19.415 1.00 93.25 845 GLU A N 1
ATOM 6693 C CA . GLU A 1 845 ? -10.090 -2.041 -20.734 1.00 93.25 845 GLU A CA 1
ATOM 6694 C C . GLU A 1 845 ? -8.693 -2.125 -21.351 1.00 93.25 845 GLU A C 1
ATOM 6696 O O . GLU A 1 845 ? -8.248 -3.214 -21.722 1.00 93.25 845 GLU A O 1
ATOM 6701 N N . ARG A 1 846 ? -7.968 -1.002 -21.388 1.00 95.19 846 ARG A N 1
ATOM 6702 C CA . ARG A 1 846 ? -6.610 -0.943 -21.947 1.00 95.19 846 ARG A CA 1
ATOM 6703 C C . ARG A 1 846 ? -5.640 -1.863 -21.205 1.00 95.19 846 ARG A C 1
ATOM 6705 O O . ARG A 1 846 ? -4.816 -2.517 -21.834 1.00 95.19 846 ARG A O 1
ATOM 6712 N N . THR A 1 847 ? -5.782 -1.987 -19.883 1.00 94.94 847 THR A N 1
ATOM 6713 C CA . THR A 1 847 ? -4.971 -2.902 -19.062 1.00 94.94 847 THR A CA 1
ATOM 6714 C C . THR A 1 847 ? -5.298 -4.368 -19.342 1.00 94.94 847 THR A C 1
ATOM 6716 O O . THR A 1 847 ? -4.385 -5.171 -19.516 1.00 94.94 847 THR A O 1
ATOM 6719 N N . VAL A 1 848 ? -6.581 -4.741 -19.429 1.00 95.44 848 VAL A N 1
ATOM 6720 C CA . VAL A 1 848 ? -6.994 -6.112 -19.784 1.00 95.44 848 VAL A CA 1
ATOM 6721 C C . VAL A 1 848 ? -6.491 -6.466 -21.181 1.00 95.44 848 VAL A C 1
ATOM 6723 O O . VAL A 1 848 ? -5.922 -7.540 -21.379 1.00 95.44 848 VAL A O 1
ATOM 6726 N N . ARG A 1 849 ? -6.621 -5.547 -22.139 1.00 96.50 849 ARG A N 1
ATOM 6727 C CA . ARG A 1 849 ? -6.120 -5.717 -23.504 1.00 96.50 849 ARG A CA 1
ATOM 6728 C C . ARG A 1 849 ? -4.598 -5.887 -23.537 1.00 96.50 849 ARG A C 1
ATOM 6730 O O . ARG A 1 849 ? -4.112 -6.804 -24.197 1.00 96.50 849 ARG A O 1
ATOM 6737 N N . ALA A 1 850 ? -3.862 -5.111 -22.741 1.00 97.88 850 ALA A N 1
ATOM 6738 C CA . ALA A 1 850 ? -2.413 -5.238 -22.596 1.00 97.88 850 ALA A CA 1
ATOM 6739 C C . ALA A 1 850 ? -1.975 -6.641 -22.127 1.00 97.88 850 ALA A C 1
ATOM 6741 O O . ALA A 1 850 ? -0.932 -7.131 -22.559 1.00 97.88 850 ALA A O 1
ATOM 6742 N N . THR A 1 851 ? -2.783 -7.347 -21.322 1.00 97.19 851 THR A N 1
ATOM 6743 C CA . THR A 1 851 ? -2.491 -8.751 -20.954 1.00 97.19 851 THR A CA 1
ATOM 6744 C C . THR A 1 851 ? -2.542 -9.696 -22.159 1.00 97.19 851 THR A C 1
ATOM 6746 O O . THR A 1 851 ? -1.707 -10.593 -22.288 1.00 97.19 851 THR A O 1
ATOM 6749 N N . LEU A 1 852 ? -3.483 -9.471 -23.083 1.00 97.06 852 LEU A N 1
ATOM 6750 C CA . LEU A 1 852 ? -3.606 -10.246 -24.318 1.00 97.06 852 LEU A CA 1
ATOM 6751 C C . LEU A 1 852 ? -2.471 -9.916 -25.285 1.00 97.06 852 LEU A C 1
ATOM 6753 O O . LEU A 1 852 ? -1.930 -10.822 -25.917 1.00 97.06 852 LEU A O 1
ATOM 6757 N N . HIS A 1 853 ? -2.093 -8.641 -25.373 1.00 98.31 853 HIS A N 1
ATOM 6758 C CA . HIS A 1 853 ? -0.946 -8.186 -26.155 1.00 98.31 853 HIS A CA 1
ATOM 6759 C C . HIS A 1 853 ? 0.345 -8.851 -25.674 1.00 98.31 853 HIS A C 1
ATOM 6761 O O . HIS A 1 853 ? 1.040 -9.480 -26.468 1.00 98.31 853 HIS A O 1
ATOM 6767 N N . ALA A 1 854 ? 0.604 -8.830 -24.366 1.00 98.06 854 ALA A N 1
ATOM 6768 C CA . ALA A 1 854 ? 1.770 -9.473 -23.773 1.00 98.06 854 ALA A CA 1
ATOM 6769 C C . ALA A 1 854 ? 1.825 -10.983 -24.064 1.00 98.06 854 ALA A C 1
ATOM 6771 O O . ALA A 1 854 ? 2.874 -11.505 -24.450 1.00 98.06 854 ALA A O 1
ATOM 6772 N N . LYS A 1 855 ? 0.688 -11.681 -23.948 1.00 97.12 855 LYS A N 1
ATOM 6773 C CA . LYS A 1 855 ? 0.586 -13.105 -24.287 1.00 97.12 855 LYS A CA 1
ATOM 6774 C C . LYS A 1 855 ? 0.850 -13.364 -25.774 1.00 97.12 855 LYS A C 1
ATOM 6776 O O . LYS A 1 855 ? 1.636 -14.252 -26.092 1.00 97.12 855 LYS A O 1
ATOM 6781 N N . ARG A 1 856 ? 0.221 -12.608 -26.683 1.00 97.75 856 ARG A N 1
ATOM 6782 C CA . ARG A 1 856 ? 0.410 -12.749 -28.143 1.00 97.75 856 ARG A CA 1
ATOM 6783 C C . ARG A 1 856 ? 1.869 -12.549 -28.538 1.00 97.75 856 ARG A C 1
ATOM 6785 O O . ARG A 1 856 ? 2.418 -13.379 -29.256 1.00 97.75 856 ARG A O 1
ATOM 6792 N N . THR A 1 857 ? 2.505 -11.515 -27.998 1.00 98.50 857 THR A N 1
ATOM 6793 C CA . THR A 1 857 ? 3.922 -11.213 -28.218 1.00 98.50 857 THR A CA 1
ATOM 6794 C C . THR A 1 857 ? 4.826 -12.348 -27.724 1.00 98.50 857 THR A C 1
ATOM 6796 O O . THR A 1 857 ? 5.698 -12.801 -28.467 1.00 98.50 857 THR A O 1
ATOM 6799 N N . LEU A 1 858 ? 4.562 -12.915 -26.536 1.00 98.19 858 LEU A N 1
ATOM 6800 C CA . LEU A 1 858 ? 5.294 -14.097 -26.057 1.00 98.19 858 LEU A CA 1
ATOM 6801 C C . LEU A 1 858 ? 5.099 -15.314 -26.971 1.00 98.19 858 LEU A C 1
ATOM 6803 O O . LEU A 1 858 ? 6.068 -15.993 -27.305 1.00 98.19 858 LEU A O 1
ATOM 6807 N N . MET A 1 859 ? 3.866 -15.588 -27.407 1.00 97.75 859 MET A N 1
ATOM 6808 C CA . MET A 1 859 ? 3.559 -16.724 -28.290 1.00 97.75 859 MET A CA 1
ATOM 6809 C C . MET A 1 859 ? 4.164 -16.584 -29.696 1.00 97.75 859 MET A C 1
ATOM 6811 O O . MET A 1 859 ? 4.334 -17.595 -30.387 1.00 97.75 859 MET A O 1
ATOM 6815 N N . ALA A 1 860 ? 4.503 -15.359 -30.103 1.00 97.94 860 ALA A N 1
ATOM 6816 C CA . ALA A 1 860 ? 5.242 -15.048 -31.324 1.00 97.94 860 ALA A CA 1
ATOM 6817 C C . ALA A 1 860 ? 6.770 -15.204 -31.173 1.00 97.94 860 ALA A C 1
ATOM 6819 O O . ALA A 1 860 ? 7.497 -15.019 -32.142 1.00 97.94 860 ALA A O 1
ATOM 6820 N N . GLY A 1 861 ? 7.264 -15.565 -29.983 1.00 97.94 861 GLY A N 1
ATOM 6821 C CA . GLY A 1 861 ? 8.682 -15.832 -29.726 1.00 97.94 861 GLY A CA 1
ATOM 6822 C C . GLY A 1 861 ? 9.457 -14.678 -29.086 1.00 97.94 861 GLY A C 1
ATOM 6823 O O . GLY A 1 861 ? 10.668 -14.795 -28.897 1.00 97.94 861 GLY A O 1
ATOM 6824 N N . PHE A 1 862 ? 8.791 -13.586 -28.709 1.00 98.56 862 PHE A N 1
ATOM 6825 C CA . PHE A 1 862 ? 9.425 -12.469 -28.011 1.00 98.56 862 PHE A CA 1
ATOM 6826 C C . PHE A 1 862 ? 9.369 -12.700 -26.505 1.00 98.56 862 PHE A C 1
ATOM 6828 O O . PHE A 1 862 ? 8.314 -12.585 -25.882 1.00 98.56 862 PHE A O 1
ATOM 6835 N N . THR A 1 863 ? 10.501 -13.051 -25.900 1.00 98.06 863 THR A N 1
ATOM 6836 C CA . THR A 1 863 ? 10.583 -13.355 -24.464 1.00 98.06 863 THR A CA 1
ATOM 6837 C C . THR A 1 863 ? 10.940 -12.139 -23.622 1.00 98.06 863 THR A C 1
ATOM 6839 O O . THR A 1 863 ? 10.813 -12.218 -22.402 1.00 98.06 863 THR A O 1
ATOM 6842 N N . ALA A 1 864 ? 11.327 -11.016 -24.235 1.00 98.19 864 ALA A N 1
ATOM 6843 C CA . ALA A 1 864 ? 11.554 -9.738 -23.567 1.00 98.19 864 ALA A CA 1
ATOM 6844 C C . ALA A 1 864 ? 11.079 -8.563 -24.434 1.00 98.19 864 ALA A C 1
ATOM 6846 O O . ALA A 1 864 ? 11.205 -8.600 -25.655 1.00 98.19 864 ALA A O 1
ATOM 6847 N N . VAL A 1 865 ? 10.554 -7.509 -23.811 1.00 98.38 865 VAL A N 1
ATOM 6848 C CA . VAL A 1 865 ? 10.190 -6.265 -24.501 1.00 98.38 865 VAL A CA 1
ATOM 6849 C C . VAL A 1 865 ? 10.474 -5.038 -23.637 1.00 98.38 865 VAL A C 1
ATOM 6851 O O . VAL A 1 865 ? 10.434 -5.126 -22.406 1.00 98.38 865 VAL A O 1
ATOM 6854 N N . ARG A 1 866 ? 10.703 -3.887 -24.276 1.00 98.38 866 ARG A N 1
ATOM 6855 C CA . ARG A 1 866 ? 10.759 -2.574 -23.619 1.00 98.38 866 ARG A CA 1
ATOM 6856 C C . ARG A 1 866 ? 9.593 -1.706 -24.079 1.00 98.38 866 ARG A C 1
ATOM 6858 O O . ARG A 1 866 ? 9.512 -1.338 -25.249 1.00 98.38 866 ARG A O 1
ATOM 6865 N N . ASP A 1 867 ? 8.712 -1.387 -23.140 1.00 97.94 867 ASP A N 1
ATOM 6866 C CA . ASP A 1 867 ? 7.583 -0.492 -23.351 1.00 97.94 867 ASP A CA 1
ATOM 6867 C C . ASP A 1 867 ? 8.012 0.952 -23.111 1.00 97.94 867 ASP A C 1
ATOM 6869 O O . ASP A 1 867 ? 8.469 1.302 -22.018 1.00 97.94 867 ASP A O 1
ATOM 6873 N N . LEU A 1 868 ? 7.922 1.769 -24.159 1.00 97.69 868 LEU A N 1
ATOM 6874 C CA . LEU A 1 868 ? 8.427 3.140 -24.161 1.00 97.69 868 LEU A CA 1
ATOM 6875 C C . LEU A 1 868 ? 7.345 4.187 -23.899 1.00 97.69 868 LEU A C 1
ATOM 6877 O O . LEU A 1 868 ? 7.593 5.377 -24.084 1.00 97.69 868 LEU A O 1
ATOM 6881 N N . GLY A 1 869 ? 6.165 3.784 -23.442 1.00 94.25 869 GLY A N 1
ATOM 6882 C CA . GLY A 1 869 ? 5.137 4.734 -23.058 1.00 94.25 869 GLY A CA 1
ATOM 6883 C C . GLY A 1 869 ? 3.817 4.053 -22.755 1.00 94.25 869 GLY A C 1
ATOM 6884 O O . GLY A 1 869 ? 3.253 3.371 -23.604 1.00 94.25 869 GLY A O 1
ATOM 6885 N N . THR A 1 870 ? 3.244 4.340 -21.589 1.00 92.56 870 THR A N 1
ATOM 6886 C CA . THR A 1 870 ? 1.884 3.885 -21.256 1.00 92.56 870 THR A CA 1
ATOM 6887 C C . THR A 1 870 ? 0.790 4.554 -22.087 1.00 92.56 870 THR A C 1
ATOM 6889 O O . THR A 1 870 ? -0.364 4.130 -22.027 1.00 92.56 870 THR A O 1
ATOM 6892 N N . GLU A 1 871 ? 1.121 5.606 -22.842 1.00 92.62 871 GLU A N 1
ATOM 6893 C CA . GLU A 1 871 ? 0.220 6.287 -23.777 1.00 92.62 871 GLU A CA 1
ATOM 6894 C C . GLU A 1 871 ? -1.113 6.661 -23.112 1.00 92.62 871 GLU A C 1
ATOM 6896 O O . GLU A 1 871 ? -2.195 6.342 -23.592 1.00 92.62 871 GLU A O 1
ATOM 6901 N N . GLY A 1 872 ? -1.051 7.276 -21.929 1.00 87.69 872 GLY A N 1
ATOM 6902 C CA . GLY A 1 872 ? -2.226 7.694 -21.152 1.00 87.69 872 GLY A CA 1
ATOM 6903 C C . GLY A 1 872 ? -2.751 6.659 -20.155 1.00 87.69 872 GLY A C 1
ATOM 6904 O O . GLY A 1 872 ? -3.652 6.970 -19.379 1.00 87.69 872 GLY A O 1
ATOM 6905 N N . ALA A 1 873 ? -2.147 5.469 -20.078 1.00 92.44 873 ALA A N 1
ATOM 6906 C CA . ALA A 1 873 ? -2.477 4.465 -19.063 1.00 92.44 873 ALA A CA 1
ATOM 6907 C C . ALA A 1 873 ? -1.758 4.674 -17.709 1.00 92.44 873 ALA A C 1
ATOM 6909 O O . ALA A 1 873 ? -1.680 3.777 -16.871 1.00 92.44 873 ALA A O 1
ATOM 6910 N N . GLY A 1 874 ? -1.237 5.872 -17.447 1.00 90.19 874 GLY A N 1
ATOM 6911 C CA . GLY A 1 874 ? -0.664 6.215 -16.149 1.00 90.19 874 GLY A CA 1
ATOM 6912 C C . GLY A 1 874 ? 0.621 5.442 -15.818 1.00 90.19 874 GLY A C 1
ATOM 6913 O O . GLY A 1 874 ? 1.542 5.420 -16.624 1.00 90.19 874 GLY A O 1
ATOM 6914 N N . ASP A 1 875 ? 0.690 4.845 -14.622 1.00 90.94 875 ASP A N 1
ATOM 6915 C CA . ASP A 1 875 ? 1.792 3.969 -14.168 1.00 90.94 875 ASP A CA 1
ATOM 6916 C C . ASP A 1 875 ? 1.440 2.467 -14.334 1.00 90.94 875 ASP A C 1
ATOM 6918 O O . ASP A 1 875 ? 1.942 1.611 -13.601 1.00 90.94 875 ASP A O 1
ATOM 6922 N N . ALA A 1 876 ? 0.490 2.133 -15.219 1.00 94.25 876 ALA A N 1
ATOM 6923 C CA . ALA A 1 876 ? -0.050 0.775 -15.328 1.00 94.25 876 ALA A CA 1
ATOM 6924 C C . ALA A 1 876 ? 0.963 -0.258 -15.847 1.00 94.25 876 ALA A C 1
ATOM 6926 O O . ALA A 1 876 ? 0.852 -1.433 -15.492 1.00 94.25 876 ALA A O 1
ATOM 6927 N N . ASP A 1 877 ? 1.968 0.158 -16.620 1.00 95.06 877 ASP A N 1
ATOM 6928 C CA . ASP A 1 877 ? 3.067 -0.700 -17.077 1.00 95.06 877 ASP A CA 1
ATOM 6929 C C . ASP A 1 877 ? 3.841 -1.322 -15.904 1.00 95.06 877 ASP A C 1
ATOM 6931 O O . ASP A 1 877 ? 4.117 -2.521 -15.911 1.00 95.06 877 ASP A O 1
ATOM 6935 N N . ILE A 1 878 ? 4.077 -0.569 -14.825 1.00 93.75 878 ILE A N 1
ATOM 6936 C CA . ILE A 1 878 ? 4.736 -1.074 -13.609 1.00 93.75 878 ILE A CA 1
ATOM 6937 C C . ILE A 1 878 ? 3.948 -2.236 -12.989 1.00 93.75 878 ILE A C 1
ATOM 6939 O O . ILE A 1 878 ? 4.522 -3.244 -12.561 1.00 93.75 878 ILE A O 1
ATOM 6943 N N . SER A 1 879 ? 2.619 -2.113 -12.956 1.00 90.50 879 SER A N 1
ATOM 6944 C CA . SER A 1 879 ? 1.733 -3.162 -12.441 1.00 90.50 879 SER A CA 1
ATOM 6945 C C . SER A 1 879 ? 1.663 -4.355 -13.394 1.00 90.50 879 SER A C 1
ATOM 6947 O O . SER A 1 879 ? 1.690 -5.504 -12.947 1.00 90.50 879 SER A O 1
ATOM 6949 N N . LEU A 1 880 ? 1.643 -4.099 -14.705 1.00 94.69 880 LEU A N 1
ATOM 6950 C CA . LEU A 1 880 ? 1.687 -5.136 -15.730 1.00 94.69 880 LEU A CA 1
ATOM 6951 C C . LEU A 1 880 ? 3.002 -5.933 -15.656 1.00 94.69 880 LEU A C 1
ATOM 6953 O O . LEU A 1 880 ? 2.959 -7.162 -15.675 1.00 94.69 880 LEU A O 1
ATOM 6957 N N . ARG A 1 881 ? 4.154 -5.283 -15.425 1.00 94.19 881 ARG A N 1
ATOM 6958 C CA . ARG A 1 881 ? 5.458 -5.945 -15.208 1.00 94.19 881 ARG A CA 1
ATOM 6959 C C . ARG A 1 881 ? 5.400 -6.966 -14.088 1.00 94.19 881 ARG A C 1
ATOM 6961 O O . ARG A 1 881 ? 5.828 -8.100 -14.281 1.00 94.19 881 ARG A O 1
ATOM 6968 N N . LYS A 1 882 ? 4.837 -6.582 -12.938 1.00 87.56 882 LYS A N 1
ATOM 6969 C CA . LYS A 1 882 ? 4.668 -7.475 -11.780 1.00 87.56 882 LYS A CA 1
ATOM 6970 C C . LYS A 1 882 ? 3.799 -8.694 -12.112 1.00 87.56 882 LYS A C 1
ATOM 6972 O O . LYS A 1 882 ? 3.973 -9.747 -11.507 1.00 87.56 882 LYS A O 1
ATOM 6977 N N . CYS A 1 883 ? 2.869 -8.560 -13.056 1.00 93.00 883 CYS A N 1
ATOM 6978 C CA . CYS A 1 883 ? 1.999 -9.653 -13.484 1.00 93.00 883 CYS A CA 1
ATOM 6979 C C . CYS A 1 883 ? 2.659 -10.574 -14.525 1.00 93.00 883 CYS A C 1
ATOM 6981 O O . CYS A 1 883 ? 2.341 -11.759 -14.546 1.00 93.00 883 CYS A O 1
ATOM 6983 N N . LEU A 1 884 ? 3.569 -10.057 -15.360 1.00 93.00 884 LEU A N 1
ATOM 6984 C CA . LEU A 1 884 ? 4.224 -10.798 -16.452 1.00 93.00 884 LEU A CA 1
ATOM 6985 C C . LEU A 1 884 ? 5.593 -11.392 -16.080 1.00 93.00 884 LEU A C 1
ATOM 6987 O O . LEU A 1 884 ? 6.057 -12.341 -16.716 1.00 93.00 884 LEU A O 1
ATOM 6991 N N . SER A 1 885 ? 6.278 -10.804 -15.098 1.00 81.81 885 SER A N 1
ATOM 6992 C CA . SER A 1 885 ? 7.684 -11.082 -14.766 1.00 81.81 885 SER A CA 1
ATOM 6993 C C . SER A 1 885 ? 7.853 -11.461 -13.290 1.00 81.81 885 SER A C 1
ATOM 6995 O O . SER A 1 885 ? 7.019 -11.128 -12.450 1.00 81.81 885 SER A O 1
ATOM 6997 N N . GLY A 1 886 ? 8.940 -12.163 -12.964 1.00 72.12 886 GLY A N 1
ATOM 6998 C CA . GLY A 1 886 ? 9.223 -12.682 -11.617 1.00 72.12 886 GLY A CA 1
ATOM 6999 C C . GLY A 1 886 ? 9.079 -14.204 -11.485 1.00 72.12 886 GLY A C 1
ATOM 7000 O O . GLY A 1 886 ? 8.804 -14.914 -12.447 1.00 72.12 886 GLY A O 1
ATOM 7001 N N . ALA A 1 887 ? 9.294 -14.733 -10.274 1.00 66.94 887 ALA A N 1
ATOM 7002 C CA . ALA A 1 887 ? 9.354 -16.183 -10.034 1.00 66.94 887 ALA A CA 1
ATOM 7003 C C . ALA A 1 887 ? 8.004 -16.912 -10.205 1.00 66.94 887 ALA A C 1
ATOM 7005 O O . ALA A 1 887 ? 7.985 -18.115 -10.455 1.00 66.94 887 ALA A O 1
ATOM 7006 N N . LYS A 1 888 ? 6.881 -16.197 -10.054 1.00 71.12 888 LYS A N 1
ATOM 7007 C CA . LYS A 1 888 ? 5.513 -16.708 -10.238 1.00 71.12 888 LYS A CA 1
ATOM 7008 C C . LYS A 1 888 ? 4.662 -15.640 -10.941 1.00 71.12 888 LYS A C 1
ATOM 7010 O O . LYS A 1 888 ? 3.923 -14.932 -10.253 1.00 71.12 888 LYS A O 1
ATOM 7015 N N . PRO A 1 889 ? 4.815 -15.455 -12.265 1.00 84.88 889 PRO A N 1
ATOM 7016 C CA . PRO A 1 889 ? 4.017 -14.482 -13.001 1.00 84.88 889 PRO A CA 1
ATOM 7017 C C . PRO A 1 889 ? 2.533 -14.872 -12.932 1.00 84.88 889 PRO A C 1
ATOM 7019 O O . PRO A 1 889 ? 2.191 -16.053 -12.949 1.00 84.88 889 PRO A O 1
ATOM 7022 N N . LEU A 1 890 ? 1.654 -13.877 -12.817 1.00 85.25 890 LEU A N 1
ATOM 7023 C CA . LEU A 1 890 ? 0.203 -14.073 -12.742 1.00 85.25 890 LEU A CA 1
ATOM 7024 C C . LEU A 1 890 ? -0.398 -14.417 -14.110 1.00 85.25 890 LEU A C 1
ATOM 7026 O O . LEU A 1 890 ? -1.392 -15.132 -14.190 1.00 85.25 890 LEU A O 1
ATOM 7030 N N . ILE A 1 891 ? 0.195 -13.881 -15.175 1.00 93.12 891 ILE A N 1
ATOM 7031 C CA . ILE A 1 891 ? -0.236 -14.066 -16.560 1.00 93.12 891 ILE A CA 1
ATOM 7032 C C . ILE A 1 891 ? 0.984 -14.306 -17.459 1.00 93.12 891 ILE A C 1
ATOM 7034 O O . ILE A 1 891 ? 2.070 -13.795 -17.172 1.00 93.12 891 ILE A O 1
ATOM 7038 N N . PRO A 1 892 ? 0.833 -15.067 -18.555 1.00 93.38 892 PRO A N 1
ATOM 7039 C CA . PRO A 1 892 ? 1.923 -15.299 -19.491 1.00 93.38 892 PRO A CA 1
ATOM 7040 C C . PRO A 1 892 ? 2.297 -14.014 -20.239 1.00 93.38 892 PRO A C 1
ATOM 7042 O O . PRO A 1 892 ? 1.436 -13.301 -20.753 1.00 93.38 892 PRO A O 1
ATOM 7045 N N . GLY A 1 893 ? 3.597 -13.759 -20.362 1.00 95.75 893 GLY A N 1
ATOM 7046 C CA . GLY A 1 893 ? 4.140 -12.753 -21.271 1.00 95.75 893 GLY A CA 1
ATOM 7047 C C . GLY A 1 893 ? 5.656 -12.574 -21.148 1.00 95.75 893 GLY A C 1
ATOM 7048 O O . GLY A 1 893 ? 6.303 -13.289 -20.373 1.00 95.75 893 GLY A O 1
ATOM 7049 N N . PRO A 1 894 ? 6.248 -11.647 -21.918 1.00 96.81 894 PRO A N 1
ATOM 7050 C CA . PRO A 1 894 ? 7.690 -11.409 -21.938 1.00 96.81 894 PRO A CA 1
ATOM 7051 C C . PRO A 1 894 ? 8.216 -10.820 -20.620 1.00 96.81 894 PRO A C 1
ATOM 7053 O O . PRO A 1 894 ? 7.449 -10.400 -19.751 1.00 96.81 894 PRO A O 1
ATOM 7056 N N . ARG A 1 895 ? 9.542 -10.805 -20.441 1.00 95.94 895 ARG A N 1
ATOM 7057 C CA . ARG A 1 895 ? 10.214 -9.888 -19.511 1.00 95.94 895 ARG A CA 1
ATOM 7058 C C . ARG A 1 895 ? 9.854 -8.477 -19.944 1.00 95.94 895 ARG A C 1
ATOM 7060 O O . ARG A 1 895 ? 9.945 -8.166 -21.130 1.00 95.94 895 ARG A O 1
ATOM 7067 N N . TYR A 1 896 ? 9.401 -7.657 -19.014 1.00 96.81 896 TYR A N 1
ATOM 7068 C CA . TYR A 1 896 ? 8.785 -6.381 -19.352 1.00 96.81 896 TYR A CA 1
ATOM 7069 C C . TYR A 1 896 ? 9.604 -5.244 -18.746 1.00 96.81 896 TYR A C 1
ATOM 7071 O O . TYR A 1 896 ? 9.693 -5.132 -17.523 1.00 96.81 896 TYR A O 1
ATOM 7079 N N . PHE A 1 897 ? 10.241 -4.442 -19.600 1.00 97.50 897 PHE A N 1
ATOM 7080 C CA . PHE A 1 897 ? 11.005 -3.255 -19.217 1.00 97.50 897 PHE A CA 1
ATOM 7081 C C . PHE A 1 897 ? 10.137 -2.018 -19.428 1.00 97.50 897 PHE A C 1
ATOM 7083 O O . PHE A 1 897 ? 9.602 -1.827 -20.515 1.00 97.50 897 PHE A O 1
ATOM 7090 N N . CYS A 1 898 ? 9.975 -1.199 -18.396 1.00 96.19 898 CYS A N 1
ATOM 7091 C CA . CYS A 1 898 ? 8.977 -0.128 -18.367 1.00 96.19 898 CYS A CA 1
ATOM 7092 C C . CYS A 1 898 ? 9.628 1.254 -18.416 1.00 96.19 898 CYS A C 1
ATOM 7094 O O . CYS A 1 898 ? 10.512 1.532 -17.603 1.00 96.19 898 CYS A O 1
ATOM 7096 N N . ALA A 1 899 ? 9.158 2.135 -19.301 1.00 96.44 899 ALA A N 1
ATOM 7097 C CA . ALA A 1 899 ? 9.540 3.547 -19.312 1.00 96.44 899 ALA A CA 1
ATOM 7098 C C . ALA A 1 899 ? 8.518 4.476 -18.637 1.00 96.44 899 ALA A C 1
ATOM 7100 O O . ALA A 1 899 ? 8.752 5.680 -18.567 1.00 96.44 899 ALA A O 1
ATOM 7101 N N . ASN A 1 900 ? 7.399 3.945 -18.127 1.00 94.69 900 ASN A N 1
ATOM 7102 C CA . ASN A 1 900 ? 6.291 4.724 -17.581 1.00 94.69 900 ASN A CA 1
ATOM 7103 C C . ASN A 1 900 ? 5.687 5.661 -18.649 1.00 94.69 900 ASN A C 1
ATOM 7105 O O . ASN A 1 900 ? 5.472 5.271 -19.796 1.00 94.69 900 ASN A O 1
ATOM 7109 N N . ARG A 1 901 ? 5.355 6.900 -18.282 1.00 94.75 901 ARG A N 1
ATOM 7110 C CA . ARG A 1 901 ? 4.874 7.931 -19.207 1.00 94.75 901 ARG A CA 1
ATOM 7111 C C . ARG A 1 901 ? 6.063 8.545 -19.942 1.00 94.75 901 ARG A C 1
ATOM 7113 O O . ARG A 1 901 ? 6.998 9.004 -19.297 1.00 94.75 901 ARG A O 1
ATOM 7120 N N . ALA A 1 902 ? 5.999 8.669 -21.264 1.00 96.38 902 ALA A N 1
ATOM 7121 C CA . ALA A 1 902 ? 6.997 9.454 -21.987 1.00 96.38 902 ALA A CA 1
ATOM 7122 C C . ALA A 1 902 ? 7.037 10.910 -21.484 1.00 96.38 902 ALA A C 1
ATOM 7124 O O . ALA A 1 902 ? 6.000 11.467 -21.125 1.00 96.38 902 ALA A O 1
ATOM 7125 N N . ILE A 1 903 ? 8.220 11.525 -21.463 1.00 97.69 903 ILE A N 1
ATOM 7126 C CA . ILE A 1 903 ? 8.421 12.932 -21.100 1.00 97.69 903 ILE A CA 1
ATOM 7127 C C . ILE A 1 903 ? 8.367 13.795 -22.365 1.00 97.69 903 ILE A C 1
ATOM 7129 O O . ILE A 1 903 ? 9.095 13.549 -23.334 1.00 97.69 903 ILE A O 1
ATOM 7133 N N . VAL A 1 904 ? 7.512 14.818 -22.350 1.00 95.81 904 VAL A N 1
ATOM 7134 C CA . VAL A 1 904 ? 7.264 15.732 -23.478 1.00 95.81 904 VAL A CA 1
ATOM 7135 C C . VAL A 1 904 ? 7.293 17.195 -23.019 1.00 95.81 904 VAL A C 1
ATOM 7137 O O . VAL A 1 904 ? 7.002 17.491 -21.864 1.00 95.81 904 VAL A O 1
ATOM 7140 N N . CYS A 1 905 ? 7.639 18.118 -23.917 1.00 93.44 905 CYS A N 1
ATOM 7141 C CA . CYS A 1 905 ? 7.612 19.559 -23.635 1.00 93.44 905 CYS A CA 1
ATOM 7142 C C . CYS A 1 905 ? 6.172 20.094 -23.684 1.00 93.44 905 CYS A C 1
ATOM 7144 O O . CYS A 1 905 ? 5.346 19.584 -24.457 1.00 93.44 905 CYS A O 1
ATOM 7146 N N . THR A 1 906 ? 5.857 21.139 -22.912 1.00 90.88 906 THR A N 1
ATOM 7147 C CA . THR A 1 906 ? 4.548 21.803 -22.961 1.00 90.88 906 THR A CA 1
ATOM 7148 C C . THR A 1 906 ? 4.167 22.193 -24.384 1.00 90.88 906 THR A C 1
ATOM 7150 O O . THR A 1 906 ? 4.933 22.770 -25.150 1.00 90.88 906 THR A O 1
ATOM 7153 N N . GLY A 1 907 ? 2.923 21.888 -24.753 1.00 84.50 907 GLY A N 1
ATOM 7154 C CA . GLY A 1 907 ? 2.383 22.220 -26.069 1.00 84.50 907 GLY A CA 1
ATOM 7155 C C . GLY A 1 907 ? 2.805 21.256 -27.183 1.00 84.50 907 GLY A C 1
ATOM 7156 O O . GLY A 1 907 ? 2.166 21.264 -28.243 1.00 84.50 907 GLY A O 1
ATOM 7157 N N . SER A 1 908 ? 3.771 20.373 -26.931 1.00 82.50 908 SER A N 1
ATOM 7158 C CA . SER A 1 908 ? 4.087 19.230 -27.787 1.00 82.50 908 SER A CA 1
ATOM 7159 C C . SER A 1 908 ? 3.295 17.993 -27.337 1.00 82.50 908 SER A C 1
ATOM 7161 O O . SER A 1 908 ? 2.972 17.858 -26.161 1.00 82.50 908 SER A O 1
ATOM 7163 N N . TYR A 1 909 ? 2.958 17.104 -28.277 1.00 87.31 909 TYR A N 1
ATOM 7164 C CA . TYR A 1 909 ? 2.247 15.841 -28.011 1.00 87.31 909 TYR A CA 1
ATOM 7165 C C . TYR A 1 909 ? 0.791 15.965 -27.491 1.00 87.31 909 TYR A C 1
ATOM 7167 O O . TYR A 1 909 ? 0.292 17.060 -27.226 1.00 87.31 909 TYR A O 1
ATOM 7175 N N . GLY A 1 910 ? 0.093 14.826 -27.388 1.00 77.94 910 GLY A N 1
ATOM 7176 C CA . GLY A 1 910 ? -1.254 14.719 -26.807 1.00 77.94 910 GLY A CA 1
ATOM 7177 C C . GLY A 1 910 ? -2.415 14.830 -27.812 1.00 77.94 910 GLY A C 1
ATOM 7178 O O . GLY A 1 910 ? -2.274 15.522 -28.834 1.00 77.94 910 GLY A O 1
ATOM 7179 N N . PRO A 1 911 ? -3.571 14.202 -27.516 1.00 74.06 911 PRO A N 1
ATOM 7180 C CA . PRO A 1 911 ? -4.829 14.623 -28.114 1.00 74.06 911 PRO A CA 1
ATOM 7181 C C . PRO A 1 911 ? -5.181 16.018 -27.560 1.00 74.06 911 PRO A C 1
ATOM 7183 O O . PRO A 1 911 ? -4.892 16.338 -26.407 1.00 74.06 911 PRO A O 1
ATOM 7186 N N . LYS A 1 912 ? -5.751 16.890 -28.395 1.00 71.00 912 LYS A N 1
ATOM 7187 C CA . LYS A 1 912 ? -6.202 18.241 -28.010 1.00 71.00 912 LYS A CA 1
ATOM 7188 C C . LYS A 1 912 ? -7.543 18.518 -28.672 1.00 71.00 912 LYS A C 1
ATOM 7190 O O . LYS A 1 912 ? -7.702 18.172 -29.843 1.00 71.00 912 LYS A O 1
ATOM 7195 N N . SER A 1 913 ? -8.468 19.196 -27.986 1.00 66.62 913 SER A N 1
ATOM 7196 C CA . SER A 1 913 ? -9.666 19.700 -28.675 1.00 66.62 913 SER A CA 1
ATOM 7197 C C . SER A 1 913 ? -9.263 20.693 -29.771 1.00 66.62 913 SER A C 1
ATOM 7199 O O . SER A 1 913 ? -8.444 21.595 -29.554 1.00 66.62 913 SER A O 1
ATOM 7201 N N . SER A 1 914 ? -9.828 20.509 -30.963 1.00 63.66 914 SER A N 1
ATOM 7202 C CA . SER A 1 914 ? -9.522 21.319 -32.142 1.00 63.66 914 SER A CA 1
ATOM 7203 C C . SER A 1 914 ? -10.245 22.670 -32.130 1.00 63.66 914 SER A C 1
ATOM 7205 O O . SER A 1 914 ? -9.655 23.678 -32.522 1.00 63.66 914 SER A O 1
ATOM 7207 N N . VAL A 1 915 ? -11.495 22.722 -31.644 1.00 58.97 915 VAL A N 1
ATOM 7208 C CA . VAL A 1 915 ? -12.342 23.937 -31.672 1.00 58.97 915 VAL A CA 1
ATOM 7209 C C . VAL A 1 915 ? -13.194 24.122 -30.404 1.00 58.97 915 VAL A C 1
ATOM 7211 O O . VAL A 1 915 ? -13.407 25.260 -29.983 1.00 58.97 915 VAL A O 1
ATOM 7214 N N . HIS A 1 916 ? -13.661 23.048 -29.757 1.00 66.81 916 HIS A N 1
ATOM 7215 C CA . HIS A 1 916 ? -14.633 23.112 -28.657 1.00 66.81 916 HIS A CA 1
ATOM 7216 C C . HIS A 1 916 ? -14.019 22.708 -27.313 1.00 66.81 916 HIS A C 1
ATOM 7218 O O . HIS A 1 916 ? -14.280 21.640 -26.756 1.00 66.81 916 HIS A O 1
ATOM 7224 N N . ILE A 1 917 ? -13.203 23.618 -26.776 1.00 66.88 917 ILE A N 1
ATOM 7225 C CA . ILE A 1 917 ? -12.528 23.464 -25.481 1.00 66.88 917 ILE A CA 1
ATOM 7226 C C . ILE A 1 917 ? -13.549 23.025 -24.417 1.00 66.88 917 ILE A C 1
ATOM 7228 O O . ILE A 1 917 ? -14.594 23.657 -24.259 1.00 66.88 917 ILE A O 1
ATOM 7232 N N . ASN A 1 918 ? -13.228 21.956 -23.685 1.00 65.44 918 ASN A N 1
ATOM 7233 C CA . ASN A 1 918 ? -14.044 21.334 -22.632 1.00 65.44 918 ASN A CA 1
ATOM 7234 C C . ASN A 1 918 ? -15.351 20.649 -23.083 1.00 65.44 918 ASN A C 1
ATOM 7236 O O . ASN A 1 918 ? -16.085 20.170 -22.222 1.00 65.44 918 ASN A O 1
ATOM 7240 N N . GLN A 1 919 ? -15.657 20.573 -24.383 1.00 64.50 919 GLN A N 1
ATOM 7241 C CA . GLN A 1 919 ? -16.889 19.929 -24.875 1.00 64.50 919 GLN A CA 1
ATOM 7242 C C . GLN A 1 919 ? -16.645 18.532 -25.452 1.00 64.50 919 GLN A C 1
ATOM 7244 O O . GLN A 1 919 ? -17.511 17.671 -25.342 1.00 64.50 919 GLN A O 1
ATOM 7249 N N . ASP A 1 920 ? -15.451 18.282 -25.992 1.00 66.25 920 ASP A N 1
ATOM 7250 C CA . ASP A 1 920 ? -15.114 16.995 -26.618 1.00 66.25 920 ASP A CA 1
ATOM 7251 C C . ASP A 1 920 ? -14.584 15.951 -25.616 1.00 66.25 920 ASP A C 1
ATOM 7253 O O . ASP A 1 920 ? -14.203 14.851 -26.003 1.00 66.25 920 ASP A O 1
ATOM 7257 N N . GLY A 1 921 ? -14.503 16.295 -24.324 1.00 65.75 921 GLY A N 1
ATOM 7258 C CA . GLY A 1 921 ? -14.005 15.400 -23.269 1.00 65.75 921 GLY A CA 1
ATOM 7259 C C . GLY A 1 921 ? -12.501 15.092 -23.324 1.00 65.75 921 GLY A C 1
ATOM 7260 O O . GLY A 1 921 ? -12.026 14.296 -22.528 1.00 65.75 921 GLY A O 1
ATOM 7261 N N . VAL A 1 922 ? -11.751 15.726 -24.233 1.00 72.56 922 VAL A N 1
ATOM 7262 C CA . VAL A 1 922 ? -10.309 15.489 -24.447 1.00 72.56 922 VAL A CA 1
ATOM 7263 C C . VAL A 1 922 ? -9.422 16.310 -23.500 1.00 72.56 922 VAL A C 1
ATOM 7265 O O . VAL A 1 922 ? -8.282 15.941 -23.225 1.00 72.56 922 VAL A O 1
ATOM 7268 N N . GLU A 1 923 ? -9.928 17.427 -22.973 1.00 73.56 923 GLU A N 1
ATOM 7269 C CA . GLU A 1 923 ? -9.091 18.358 -22.214 1.00 73.56 923 GLU A CA 1
ATOM 7270 C C . GLU A 1 923 ? -8.702 17.789 -20.843 1.00 73.56 923 GLU A C 1
ATOM 7272 O O . GLU A 1 923 ? -9.542 17.342 -20.066 1.00 73.56 923 GLU A O 1
ATOM 7277 N N . GLY A 1 924 ? -7.400 17.819 -20.548 1.00 69.88 924 GLY A N 1
ATOM 7278 C CA . GLY A 1 924 ? -6.824 17.201 -19.350 1.00 69.88 924 GLY A CA 1
ATOM 7279 C C . GLY A 1 924 ? -6.458 15.722 -19.519 1.00 69.88 924 GLY A C 1
ATOM 7280 O O . GLY A 1 924 ? -5.809 15.168 -18.633 1.00 69.88 924 GLY A O 1
ATOM 7281 N N . ILE A 1 925 ? -6.797 15.096 -20.652 1.00 76.12 925 ILE A N 1
ATOM 7282 C CA . ILE A 1 925 ? -6.324 13.753 -20.999 1.00 76.12 925 ILE A CA 1
ATOM 7283 C C . ILE A 1 925 ? -4.939 13.875 -21.637 1.00 76.12 925 ILE A C 1
ATOM 7285 O O . ILE A 1 925 ? -4.775 14.505 -22.681 1.00 76.12 925 ILE A O 1
ATOM 7289 N N . THR A 1 926 ? -3.925 13.264 -21.023 1.00 77.50 926 THR A N 1
ATOM 7290 C CA . THR A 1 926 ? -2.553 13.291 -21.546 1.00 77.50 926 THR A CA 1
ATOM 7291 C C . THR A 1 926 ? -2.037 11.878 -21.799 1.00 77.50 926 THR A C 1
ATOM 7293 O O . THR A 1 926 ? -2.107 11.009 -20.934 1.00 77.50 926 THR A O 1
ATOM 7296 N N . GLY A 1 927 ? -1.485 11.648 -22.996 1.00 84.62 927 GLY A N 1
ATOM 7297 C CA . GLY A 1 927 ? -0.784 10.399 -23.333 1.00 84.62 927 GLY A CA 1
ATOM 7298 C C . GLY A 1 927 ? 0.609 10.289 -22.692 1.00 84.62 927 GLY A C 1
ATOM 7299 O O . GLY A 1 927 ? 1.169 9.204 -22.572 1.00 84.62 927 GLY A O 1
ATOM 7300 N N . ALA A 1 928 ? 1.151 11.423 -22.247 1.00 92.81 928 ALA A N 1
ATOM 7301 C CA . ALA A 1 928 ? 2.517 11.595 -21.772 1.00 92.81 928 ALA A CA 1
ATOM 7302 C C . ALA A 1 928 ? 2.561 12.500 -20.526 1.00 92.81 928 ALA A C 1
ATOM 7304 O O . ALA A 1 928 ? 1.558 13.119 -20.151 1.00 92.81 928 ALA A O 1
ATOM 7305 N N . GLU A 1 929 ? 3.725 12.579 -19.885 1.00 93.88 929 GLU A N 1
ATOM 7306 C CA . GLU A 1 929 ? 4.017 13.519 -18.807 1.00 93.88 929 GLU A CA 1
ATOM 7307 C C . GLU A 1 929 ? 4.702 14.765 -19.366 1.00 93.88 929 GLU A C 1
ATOM 7309 O O . GLU A 1 929 ? 5.735 14.686 -20.029 1.00 93.88 929 GLU A O 1
ATOM 7314 N N . VAL A 1 930 ? 4.119 15.926 -19.082 1.00 93.62 930 VAL A N 1
ATOM 7315 C CA . VAL A 1 930 ? 4.661 17.210 -19.518 1.00 93.62 930 VAL A CA 1
ATOM 7316 C C . VAL A 1 930 ? 5.711 17.695 -18.520 1.00 93.62 930 VAL A C 1
ATOM 7318 O O . VAL A 1 930 ? 5.454 17.706 -17.314 1.00 93.62 930 VAL A O 1
ATOM 7321 N N . ALA A 1 931 ? 6.872 18.120 -19.015 1.00 96.56 931 ALA A N 1
ATOM 7322 C CA . ALA A 1 931 ? 7.919 18.743 -18.214 1.00 96.56 931 ALA A CA 1
ATOM 7323 C C . ALA A 1 931 ? 8.607 19.871 -18.991 1.00 96.56 931 ALA A C 1
ATOM 7325 O O . ALA A 1 931 ? 8.906 19.721 -20.172 1.00 96.56 931 ALA A O 1
ATOM 7326 N N . ASP A 1 932 ? 8.905 20.969 -18.298 1.00 95.31 932 ASP A N 1
ATOM 7327 C CA . ASP A 1 932 ? 9.654 22.109 -18.827 1.00 95.31 932 ASP A CA 1
ATOM 7328 C C . ASP A 1 932 ? 10.612 22.635 -17.758 1.00 95.31 932 ASP A C 1
ATOM 7330 O O . ASP A 1 932 ? 10.378 22.496 -16.550 1.00 95.31 932 ASP A O 1
ATOM 7334 N N . GLY A 1 933 ? 11.695 23.261 -18.202 1.00 97.25 933 GLY A N 1
ATOM 7335 C CA . GLY A 1 933 ? 12.784 23.699 -17.348 1.00 97.25 933 GLY A CA 1
ATOM 7336 C C . GLY A 1 933 ? 13.606 22.528 -16.808 1.00 97.25 933 GLY A C 1
ATOM 7337 O O . GLY A 1 933 ? 13.143 21.393 -16.671 1.00 97.25 933 GLY A O 1
ATOM 7338 N N . ILE A 1 934 ? 14.853 22.823 -16.440 1.00 98.00 934 ILE A N 1
ATOM 7339 C CA . ILE A 1 934 ? 15.790 21.842 -15.872 1.00 98.00 934 ILE A CA 1
ATOM 7340 C C . ILE A 1 934 ? 15.182 21.158 -14.637 1.00 98.00 934 ILE A C 1
ATOM 7342 O O . ILE A 1 934 ? 15.143 19.933 -14.564 1.00 98.00 934 ILE A O 1
ATOM 7346 N N . GLU A 1 935 ? 14.637 21.934 -13.697 1.00 97.00 935 GLU A N 1
ATOM 7347 C CA . GLU A 1 935 ? 14.051 21.397 -12.461 1.00 97.00 935 GLU A CA 1
ATOM 7348 C C . GLU A 1 935 ? 12.815 20.522 -12.720 1.00 97.00 935 GLU A C 1
ATOM 7350 O O . GLU A 1 935 ? 12.650 19.477 -12.086 1.00 97.00 935 GLU A O 1
ATOM 7355 N N . GLY A 1 936 ? 11.960 20.911 -13.674 1.00 96.38 936 GLY A N 1
ATOM 7356 C CA . GLY A 1 936 ? 10.789 20.126 -14.066 1.00 96.38 936 GLY A CA 1
ATOM 7357 C C . GLY A 1 936 ? 11.190 18.786 -14.678 1.00 96.38 936 GLY A C 1
ATOM 7358 O O . GLY A 1 936 ? 10.654 17.746 -14.293 1.00 96.38 936 GLY A O 1
ATOM 7359 N N . CYS A 1 937 ? 12.203 18.797 -15.543 1.00 98.31 937 CYS A N 1
ATOM 7360 C CA . CYS A 1 937 ? 12.789 17.598 -16.135 1.00 98.31 937 CYS A CA 1
ATOM 7361 C C . CYS A 1 937 ? 13.389 16.657 -15.076 1.00 98.31 937 CYS A C 1
ATOM 7363 O O . CYS A 1 937 ? 13.082 15.464 -15.061 1.00 98.31 937 CYS A O 1
ATOM 7365 N N . ILE A 1 938 ? 14.182 17.186 -14.136 1.00 98.25 938 ILE A N 1
ATOM 7366 C CA . ILE A 1 938 ? 14.753 16.412 -13.018 1.00 98.25 938 ILE A CA 1
ATOM 7367 C C . ILE A 1 938 ? 13.636 15.789 -12.172 1.00 98.25 938 ILE A C 1
ATOM 7369 O O . ILE A 1 938 ? 13.714 14.619 -11.785 1.00 98.25 938 ILE A O 1
ATOM 7373 N N . LYS A 1 939 ? 12.584 16.561 -11.876 1.00 97.62 939 LYS A N 1
ATOM 7374 C CA . LYS A 1 939 ? 11.430 16.094 -11.103 1.00 97.62 939 LYS A CA 1
ATOM 7375 C C . LYS A 1 939 ? 10.693 14.963 -11.819 1.00 97.62 939 LYS A C 1
ATOM 7377 O O . LYS A 1 939 ? 10.379 13.970 -11.164 1.00 97.62 939 LYS A O 1
ATOM 7382 N N . ALA A 1 940 ? 10.454 15.086 -13.125 1.00 98.00 940 ALA A N 1
ATOM 7383 C CA . ALA A 1 940 ? 9.797 14.057 -13.930 1.00 98.00 940 ALA A CA 1
ATOM 7384 C C . ALA A 1 940 ? 10.608 12.751 -13.941 1.00 98.00 940 ALA A C 1
ATOM 7386 O O . ALA A 1 940 ? 10.071 11.690 -13.621 1.00 98.00 940 ALA A O 1
ATOM 7387 N N . VAL A 1 941 ? 11.925 12.833 -14.171 1.00 98.31 941 VAL A N 1
ATOM 7388 C CA . VAL A 1 941 ? 12.817 11.663 -14.103 1.00 98.31 941 VAL A CA 1
ATOM 7389 C C . VAL A 1 941 ? 12.764 11.008 -12.724 1.00 98.31 941 VAL A C 1
ATOM 7391 O O . VAL A 1 941 ? 12.507 9.812 -12.618 1.00 98.31 941 VAL A O 1
ATOM 7394 N N . ARG A 1 942 ? 12.936 11.776 -11.641 1.00 97.69 942 ARG A N 1
ATOM 7395 C CA . ARG A 1 942 ? 12.878 11.240 -10.267 1.00 97.69 942 ARG A CA 1
ATOM 7396 C C . ARG A 1 942 ? 11.535 10.596 -9.945 1.00 97.69 942 ARG A C 1
ATOM 7398 O O . ARG A 1 942 ? 11.506 9.575 -9.262 1.00 97.69 942 ARG A O 1
ATOM 7405 N N . ARG A 1 943 ? 10.430 11.170 -10.431 1.00 97.19 943 ARG A N 1
ATOM 7406 C CA . ARG A 1 943 ? 9.086 10.607 -10.261 1.00 97.19 943 ARG A CA 1
ATOM 7407 C C . ARG A 1 943 ? 8.973 9.252 -10.954 1.00 97.19 943 ARG A C 1
ATOM 7409 O O . ARG A 1 943 ? 8.461 8.319 -10.345 1.00 97.19 943 ARG A O 1
ATOM 7416 N N . GLN A 1 944 ? 9.443 9.143 -12.194 1.00 96.38 944 GLN A N 1
ATOM 7417 C CA . GLN A 1 944 ? 9.357 7.912 -12.983 1.00 96.38 944 GLN A CA 1
ATOM 7418 C C . GLN A 1 944 ? 10.276 6.814 -12.450 1.00 96.38 944 GLN A C 1
ATOM 7420 O O . GLN A 1 944 ? 9.816 5.693 -12.231 1.00 96.38 944 GLN A O 1
ATOM 7425 N N . VAL A 1 945 ? 11.528 7.146 -12.121 1.00 95.69 945 VAL A N 1
ATOM 7426 C CA . VAL A 1 945 ? 12.444 6.219 -11.436 1.00 95.69 945 VAL A CA 1
ATOM 7427 C C . VAL A 1 945 ? 11.851 5.782 -10.092 1.00 95.69 945 VAL A C 1
ATOM 7429 O O . VAL A 1 945 ? 11.816 4.594 -9.788 1.00 95.69 945 VAL A O 1
ATOM 7432 N N . GLY A 1 946 ? 11.297 6.715 -9.311 1.00 90.06 946 GLY A N 1
ATOM 7433 C CA . GLY A 1 946 ? 10.631 6.418 -8.038 1.00 90.06 946 GLY A CA 1
ATOM 7434 C C . GLY A 1 946 ? 9.351 5.583 -8.171 1.00 90.06 946 GLY A C 1
ATOM 7435 O O . GLY A 1 946 ? 8.994 4.871 -7.236 1.00 90.06 946 GLY A O 1
ATOM 7436 N N . ALA A 1 947 ? 8.676 5.632 -9.323 1.00 89.81 947 ALA A N 1
ATOM 7437 C CA . ALA A 1 947 ? 7.557 4.750 -9.656 1.00 89.81 947 ALA A CA 1
ATOM 7438 C C . ALA A 1 947 ? 8.020 3.344 -10.083 1.00 89.81 947 ALA A C 1
ATOM 7440 O O . ALA A 1 947 ? 7.203 2.427 -10.144 1.00 89.81 947 ALA A O 1
ATOM 7441 N N . GLY A 1 948 ? 9.318 3.160 -10.339 1.00 93.38 948 GLY A N 1
ATOM 7442 C CA . GLY A 1 948 ? 9.930 1.886 -10.705 1.00 93.38 948 GLY A CA 1
ATOM 7443 C C . GLY A 1 948 ? 10.203 1.716 -12.198 1.00 93.38 948 GLY A C 1
ATOM 7444 O O . GLY A 1 948 ? 10.310 0.569 -12.636 1.00 93.38 948 GLY A O 1
ATOM 7445 N N . ALA A 1 949 ? 10.282 2.798 -12.977 1.00 95.94 949 ALA A N 1
ATOM 7446 C CA . ALA A 1 949 ? 10.666 2.729 -14.386 1.00 95.94 949 ALA A CA 1
ATOM 7447 C C . ALA A 1 949 ? 12.099 2.177 -14.547 1.00 95.94 949 ALA A C 1
ATOM 7449 O O . ALA A 1 949 ? 13.014 2.599 -13.841 1.00 95.94 949 ALA A O 1
ATOM 7450 N N . ASP A 1 950 ? 12.283 1.236 -15.476 1.00 95.75 950 ASP A N 1
ATOM 7451 C CA . ASP A 1 950 ? 13.596 0.702 -15.875 1.00 95.75 950 ASP A CA 1
ATOM 7452 C C . ASP A 1 950 ? 14.323 1.649 -16.843 1.00 95.75 950 ASP A C 1
ATOM 7454 O O . ASP A 1 950 ? 15.543 1.582 -16.996 1.00 95.75 950 ASP A O 1
ATOM 7458 N N . TRP A 1 951 ? 13.549 2.495 -17.528 1.00 97.81 951 TRP A N 1
ATOM 7459 C CA . TRP A 1 951 ? 13.979 3.425 -18.565 1.00 97.81 951 TRP A CA 1
ATOM 7460 C C . TRP A 1 951 ? 13.271 4.766 -18.411 1.00 97.81 951 TRP A C 1
ATOM 7462 O O . TRP A 1 951 ? 12.195 4.850 -17.830 1.00 97.81 951 TRP A O 1
ATOM 7472 N N . ILE A 1 952 ? 13.846 5.812 -18.989 1.00 98.44 952 ILE A N 1
ATOM 7473 C CA . ILE A 1 952 ? 13.158 7.080 -19.227 1.00 98.44 952 ILE A CA 1
ATOM 7474 C C . ILE A 1 952 ? 12.956 7.236 -20.729 1.00 98.44 952 ILE A C 1
ATOM 7476 O O . ILE A 1 952 ? 13.911 7.110 -21.492 1.00 98.44 952 ILE A O 1
ATOM 7480 N N . LYS A 1 953 ? 11.734 7.545 -21.165 1.00 98.38 953 LYS A N 1
ATOM 7481 C CA . LYS A 1 953 ? 11.455 7.942 -22.551 1.00 98.38 953 LYS A CA 1
ATOM 7482 C C . LYS A 1 953 ? 11.321 9.457 -22.635 1.00 98.38 953 LYS A C 1
ATOM 7484 O O . LYS A 1 953 ? 10.565 10.045 -21.869 1.00 98.38 953 LYS A O 1
ATOM 7489 N N . VAL A 1 954 ? 11.969 10.078 -23.617 1.00 98.31 954 VAL A N 1
ATOM 7490 C CA . VAL A 1 954 ? 11.798 11.502 -23.944 1.00 98.31 954 VAL A CA 1
ATOM 7491 C C . VAL A 1 954 ? 11.478 11.703 -25.426 1.00 98.31 954 VAL A C 1
ATOM 7493 O O . VAL A 1 954 ? 12.006 11.002 -26.291 1.00 98.31 954 VAL A O 1
ATOM 7496 N N . TYR A 1 955 ? 10.624 12.677 -25.737 1.00 97.00 955 TYR A N 1
ATOM 7497 C CA . TYR A 1 955 ? 10.420 13.166 -27.104 1.00 97.00 955 TYR A CA 1
ATOM 7498 C C . TYR A 1 955 ? 11.295 14.394 -27.306 1.00 97.00 955 TYR A C 1
ATOM 7500 O O . TYR A 1 955 ? 10.891 15.503 -26.963 1.00 97.00 955 TYR A O 1
ATOM 7508 N N . ALA A 1 956 ? 12.513 14.180 -27.808 1.00 96.25 956 ALA A N 1
ATOM 7509 C CA . ALA A 1 956 ? 13.543 15.213 -27.927 1.00 96.25 956 ALA A CA 1
ATOM 7510 C C . ALA A 1 956 ? 13.333 16.137 -29.137 1.00 96.25 956 ALA A C 1
ATOM 7512 O O . ALA A 1 956 ? 13.786 17.286 -29.127 1.00 96.25 956 ALA A O 1
ATOM 7513 N N . ASN A 1 957 ? 12.633 15.659 -30.168 1.00 92.62 957 ASN A N 1
ATOM 7514 C CA . ASN A 1 957 ? 12.044 16.519 -31.184 1.00 92.62 957 ASN A CA 1
ATOM 7515 C C . ASN A 1 957 ? 10.591 16.121 -31.468 1.00 92.62 957 ASN A C 1
ATOM 7517 O O . ASN A 1 957 ? 10.226 14.953 -31.420 1.00 92.62 957 ASN A O 1
ATOM 7521 N N . TYR A 1 958 ? 9.750 17.105 -31.764 1.00 90.81 958 TYR A N 1
ATOM 7522 C CA . TYR A 1 958 ? 8.372 16.903 -32.211 1.00 90.81 958 TYR A CA 1
ATOM 7523 C C . TYR A 1 958 ? 7.827 18.208 -32.806 1.00 90.81 958 TYR A C 1
ATOM 7525 O O . TYR A 1 958 ? 8.470 19.256 -32.726 1.00 90.81 958 TYR A O 1
ATOM 7533 N N . GLY A 1 959 ? 6.652 18.166 -33.435 1.00 84.81 959 GLY A N 1
ATOM 7534 C CA . GLY A 1 959 ? 5.960 19.378 -33.888 1.00 84.81 959 GLY A CA 1
ATOM 7535 C C . GLY A 1 959 ? 5.160 20.030 -32.758 1.00 84.81 959 GLY A C 1
ATOM 7536 O O . GLY A 1 959 ? 4.535 19.331 -31.951 1.00 84.81 959 GLY A O 1
ATOM 7537 N N . MET A 1 960 ? 5.105 21.365 -32.721 1.00 85.56 960 MET A N 1
ATOM 7538 C CA . MET A 1 960 ? 4.173 22.061 -31.831 1.00 85.56 960 MET A CA 1
ATOM 7539 C C . MET A 1 960 ? 2.754 21.893 -32.370 1.00 85.56 960 MET A C 1
ATOM 7541 O O . MET A 1 960 ? 2.390 22.420 -33.425 1.00 85.56 960 MET A O 1
ATOM 7545 N N . ARG A 1 961 ? 1.924 21.146 -31.636 1.00 78.38 961 ARG A N 1
ATOM 7546 C CA . ARG A 1 961 ? 0.549 20.850 -32.054 1.00 78.38 961 ARG A CA 1
ATOM 7547 C C . ARG A 1 961 ? -0.375 22.021 -31.726 1.00 78.38 961 ARG A C 1
ATOM 7549 O O . ARG A 1 961 ? -0.863 22.141 -30.600 1.00 78.38 961 ARG A O 1
ATOM 7556 N N . SER A 1 962 ? -0.597 22.887 -32.715 1.00 75.06 962 SER A N 1
ATOM 7557 C CA . SER A 1 962 ? -1.638 23.926 -32.681 1.00 75.06 962 SER A CA 1
ATOM 7558 C C . SER A 1 962 ? -3.029 23.295 -32.841 1.00 75.06 962 SER A C 1
ATOM 7560 O O . SER A 1 962 ? -3.154 22.276 -33.510 1.00 75.06 962 SER A O 1
ATOM 7562 N N . ARG A 1 963 ? -4.074 23.889 -32.248 1.00 75.06 963 ARG A N 1
ATOM 7563 C CA . ARG A 1 963 ? -5.436 23.309 -32.236 1.00 75.06 963 ARG A CA 1
ATOM 7564 C C . ARG A 1 963 ? -6.110 23.227 -33.613 1.00 75.06 963 ARG A C 1
ATOM 7566 O O . ARG A 1 963 ? -6.861 22.295 -33.863 1.00 75.06 963 ARG A O 1
ATOM 7573 N N . MET A 1 964 ? -5.834 24.184 -34.499 1.00 72.31 964 MET A N 1
ATOM 7574 C CA . MET A 1 964 ? -6.417 24.229 -35.848 1.00 72.31 964 MET A CA 1
ATOM 7575 C C . MET A 1 964 ? -5.334 24.162 -36.920 1.00 72.31 964 MET A C 1
ATOM 7577 O O . MET A 1 964 ? -5.164 23.157 -37.599 1.00 72.31 964 MET A O 1
ATOM 7581 N N . THR A 1 965 ? -4.574 25.243 -37.054 1.00 77.75 965 THR A N 1
ATOM 7582 C CA . THR A 1 965 ? -3.468 25.354 -38.000 1.00 77.75 965 THR A CA 1
ATOM 7583 C C . THR A 1 965 ? -2.225 25.804 -37.252 1.00 77.75 965 THR A C 1
ATOM 7585 O O . THR A 1 965 ? -2.347 26.598 -36.313 1.00 77.75 965 THR A O 1
ATOM 7588 N N . PRO A 1 966 ? -1.028 25.342 -37.644 1.00 78.31 966 PRO A N 1
ATOM 7589 C CA . PRO A 1 966 ? 0.212 25.846 -37.080 1.00 78.31 966 PRO A CA 1
ATOM 7590 C C . PRO A 1 966 ? 0.278 27.373 -37.158 1.00 78.31 966 PRO A C 1
ATOM 7592 O O . PRO A 1 966 ? 0.021 27.956 -38.210 1.00 78.31 966 PRO A O 1
ATOM 7595 N N . VAL A 1 967 ? 0.667 28.022 -36.058 1.00 81.25 967 VAL A N 1
ATOM 7596 C CA . VAL A 1 967 ? 0.873 29.486 -36.012 1.00 81.25 967 VAL A CA 1
ATOM 7597 C C . VAL A 1 967 ? 1.986 29.960 -36.953 1.00 81.25 967 VAL A C 1
ATOM 7599 O O . VAL A 1 967 ? 2.052 31.127 -37.323 1.00 81.25 967 VAL A O 1
ATOM 7602 N N . SER A 1 968 ? 2.872 29.049 -37.352 1.00 85.62 968 SER A N 1
ATOM 7603 C CA . SER A 1 968 ? 3.826 29.236 -38.439 1.00 85.62 968 SER A CA 1
ATOM 7604 C C . SER A 1 968 ? 4.157 27.886 -39.066 1.00 85.62 968 SER A C 1
ATOM 7606 O O . SER A 1 968 ? 4.061 26.848 -38.406 1.00 85.62 968 SER A O 1
ATOM 7608 N N . SER A 1 969 ? 4.612 27.900 -40.321 1.00 81.88 969 SER A N 1
ATOM 7609 C CA . SER A 1 969 ? 5.124 26.698 -40.987 1.00 81.88 969 SER A CA 1
ATOM 7610 C C . SER A 1 969 ? 6.228 26.029 -40.167 1.00 81.88 969 SER A C 1
ATOM 7612 O O . SER A 1 969 ? 6.232 24.813 -40.044 1.00 81.88 969 SER A O 1
ATOM 7614 N N . ARG A 1 970 ? 7.106 26.816 -39.530 1.00 81.88 970 ARG A N 1
ATOM 7615 C CA . ARG A 1 970 ? 8.176 26.310 -38.662 1.00 81.88 970 ARG A CA 1
ATOM 7616 C C . ARG A 1 970 ? 7.649 25.606 -37.409 1.00 81.88 970 ARG A C 1
ATOM 7618 O O . ARG A 1 970 ? 8.188 24.570 -37.052 1.00 81.88 970 ARG A O 1
ATOM 7625 N N . ALA A 1 971 ? 6.611 26.135 -36.760 1.00 80.31 971 ALA A N 1
ATOM 7626 C CA . ALA A 1 971 ? 6.058 25.547 -35.536 1.00 80.31 971 ALA A CA 1
ATOM 7627 C C . ALA A 1 971 ? 5.385 24.183 -35.776 1.00 80.31 971 ALA A C 1
ATOM 7629 O O . ALA A 1 971 ? 5.400 23.327 -34.897 1.00 80.31 971 ALA A O 1
ATOM 7630 N N . GLY A 1 972 ? 4.805 23.974 -36.963 1.00 78.50 972 GLY A N 1
ATOM 7631 C CA . GLY A 1 972 ? 4.178 22.701 -37.333 1.00 78.50 972 GLY A CA 1
ATOM 7632 C C . GLY A 1 972 ? 5.160 21.607 -37.766 1.00 78.50 972 GLY A C 1
ATOM 7633 O O . GLY A 1 972 ? 4.762 20.450 -37.856 1.00 78.50 972 GLY A O 1
ATOM 7634 N N . GLN A 1 973 ? 6.421 21.955 -38.038 1.00 85.00 973 GLN A N 1
ATOM 7635 C CA . GLN A 1 973 ? 7.460 21.001 -38.429 1.00 85.00 973 GLN A CA 1
ATOM 7636 C C . GLN A 1 973 ? 8.104 20.367 -37.186 1.00 85.00 973 GLN A C 1
ATOM 7638 O O . GLN A 1 973 ? 8.249 21.050 -36.166 1.00 85.00 973 GLN A O 1
ATOM 7643 N N . PRO A 1 974 ? 8.534 19.093 -37.248 1.00 85.19 974 PRO A N 1
ATOM 7644 C CA . PRO A 1 974 ? 9.328 18.491 -36.185 1.00 85.19 974 PRO A CA 1
ATOM 7645 C C . PRO A 1 974 ? 10.567 19.341 -35.894 1.00 85.19 974 PRO A C 1
ATOM 7647 O O . PRO A 1 974 ? 11.352 19.641 -36.795 1.00 85.19 974 PRO A O 1
ATOM 7650 N N . SER A 1 975 ? 10.749 19.748 -34.642 1.00 87.19 975 SER A N 1
ATOM 7651 C CA . SER A 1 975 ? 11.887 20.554 -34.186 1.00 87.19 975 SER A CA 1
ATOM 7652 C C . SER A 1 975 ? 12.260 20.174 -32.755 1.00 87.19 975 SER A C 1
ATOM 7654 O O . SER A 1 975 ? 11.479 19.495 -32.089 1.00 87.19 975 SER A O 1
ATOM 7656 N N . ALA A 1 976 ? 13.463 20.540 -32.302 1.00 91.88 976 ALA A N 1
ATOM 7657 C CA . ALA A 1 976 ? 13.892 20.251 -30.935 1.00 91.88 976 ALA A CA 1
ATOM 7658 C C . ALA A 1 976 ? 12.884 20.838 -29.932 1.00 91.88 976 ALA A C 1
ATOM 7660 O O . ALA A 1 976 ? 12.598 22.036 -29.963 1.00 91.88 976 ALA A O 1
ATOM 7661 N N . THR A 1 977 ? 12.326 19.980 -29.085 1.00 92.19 977 THR A N 1
ATOM 7662 C CA . THR A 1 977 ? 11.289 20.323 -28.095 1.00 92.19 977 THR A CA 1
ATOM 7663 C C . THR A 1 977 ? 11.889 20.714 -26.753 1.00 92.19 977 THR A C 1
ATOM 7665 O O . THR A 1 977 ? 11.272 21.468 -26.016 1.00 92.19 977 THR A O 1
ATOM 7668 N N . PHE A 1 978 ? 13.100 20.243 -26.462 1.00 95.81 978 PHE A N 1
ATOM 7669 C CA . PHE A 1 978 ? 13.852 20.567 -25.255 1.00 95.81 978 PHE A CA 1
ATOM 7670 C C . PHE A 1 978 ? 15.148 21.290 -25.611 1.00 95.81 978 PHE A C 1
ATOM 7672 O O . PHE A 1 978 ? 15.785 21.008 -26.630 1.00 95.81 978 PHE A O 1
ATOM 7679 N N . SER A 1 979 ? 15.568 22.207 -24.747 1.00 96.38 979 SER A N 1
ATOM 7680 C CA . SER A 1 979 ? 16.896 22.809 -24.817 1.00 96.38 979 SER A CA 1
ATOM 7681 C C . SER A 1 979 ? 17.985 21.788 -24.461 1.00 96.38 979 SER A C 1
ATOM 7683 O O . SER A 1 979 ? 17.753 20.824 -23.729 1.00 96.38 979 SER A O 1
ATOM 7685 N N . THR A 1 980 ? 19.213 22.009 -24.937 1.00 97.19 980 THR A N 1
ATOM 7686 C CA . THR A 1 980 ? 20.361 21.146 -24.605 1.00 97.19 980 THR A CA 1
ATOM 7687 C C . THR A 1 980 ? 20.567 20.982 -23.089 1.00 97.19 980 THR A C 1
ATOM 7689 O O . THR A 1 980 ? 20.795 19.851 -22.661 1.00 97.19 980 THR A O 1
ATOM 7692 N N . PRO A 1 981 ? 20.450 22.033 -22.245 1.00 98.25 981 PRO A N 1
ATOM 7693 C CA . PRO A 1 981 ? 20.528 21.871 -20.792 1.00 98.25 981 PRO A CA 1
ATOM 7694 C C . PRO A 1 981 ? 19.423 20.991 -20.194 1.00 98.25 981 PRO A C 1
ATOM 7696 O O . PRO A 1 981 ? 19.701 20.237 -19.266 1.00 98.25 981 PRO A O 1
ATOM 7699 N N . GLU A 1 982 ? 18.194 21.049 -20.713 1.00 98.38 982 GLU A N 1
ATOM 7700 C CA . GLU A 1 982 ? 17.092 20.191 -20.249 1.00 98.38 982 GLU A CA 1
ATOM 7701 C C . GLU A 1 982 ? 17.332 18.729 -20.623 1.00 98.38 982 GLU A C 1
ATOM 7703 O O . GLU A 1 982 ? 17.251 17.862 -19.755 1.00 98.38 982 GLU A O 1
ATOM 7708 N N . LEU A 1 983 ? 17.718 18.453 -21.876 1.00 98.31 983 LEU A N 1
ATOM 7709 C CA . LEU A 1 983 ? 18.084 17.100 -22.311 1.00 98.31 983 LEU A CA 1
ATOM 7710 C C . LEU A 1 983 ? 19.233 16.541 -21.472 1.00 98.31 983 LEU A C 1
ATOM 7712 O O . LEU A 1 983 ? 19.161 15.407 -21.000 1.00 98.31 983 LEU A O 1
ATOM 7716 N N . LYS A 1 984 ? 20.264 17.358 -21.220 1.00 98.12 984 LYS A N 1
ATOM 7717 C CA . LYS A 1 984 ? 21.375 16.972 -20.351 1.00 98.12 984 LYS A CA 1
ATOM 7718 C C . LYS A 1 984 ? 20.894 16.661 -18.934 1.00 98.12 984 LYS A C 1
ATOM 7720 O O . LYS A 1 984 ? 21.317 15.666 -18.363 1.00 98.12 984 LYS A O 1
ATOM 7725 N N . ALA A 1 985 ? 20.003 17.476 -18.372 1.00 98.50 985 ALA A N 1
ATOM 7726 C CA . ALA A 1 985 ? 19.468 17.254 -17.033 1.00 98.50 985 ALA A CA 1
ATOM 7727 C C . ALA A 1 985 ? 18.652 15.957 -16.933 1.00 98.50 985 ALA A C 1
ATOM 7729 O O . ALA A 1 985 ? 18.773 15.249 -15.932 1.00 98.50 985 ALA A O 1
ATOM 7730 N N . ILE A 1 986 ? 17.863 15.621 -17.962 1.00 98.62 986 ILE A N 1
ATOM 7731 C CA . ILE A 1 986 ? 17.141 14.341 -18.046 1.00 98.62 986 ILE A CA 1
ATOM 7732 C C . ILE A 1 986 ? 18.138 13.178 -18.021 1.00 98.62 986 ILE A C 1
ATOM 7734 O O . ILE A 1 986 ? 18.013 12.287 -17.179 1.00 98.62 986 ILE A O 1
ATOM 7738 N N . ILE A 1 987 ? 19.140 13.223 -18.906 1.00 98.12 987 ILE A N 1
ATOM 7739 C CA . ILE A 1 987 ? 20.151 12.170 -19.071 1.00 98.12 987 ILE A CA 1
ATOM 7740 C C . ILE A 1 987 ? 20.980 12.002 -17.793 1.00 98.12 987 ILE A C 1
ATOM 7742 O O . ILE A 1 987 ? 20.988 10.920 -17.209 1.00 98.12 987 ILE A O 1
ATOM 7746 N N . ASP A 1 988 ? 21.591 13.079 -17.293 1.00 98.12 988 ASP A N 1
ATOM 7747 C CA . ASP A 1 988 ? 22.422 13.055 -16.084 1.00 98.12 988 ASP A CA 1
ATOM 7748 C C . ASP A 1 988 ? 21.642 12.521 -14.875 1.00 98.12 988 ASP A C 1
ATOM 7750 O O . ASP A 1 988 ? 22.164 11.735 -14.080 1.00 98.12 988 ASP A O 1
ATOM 7754 N N . THR A 1 989 ? 20.381 12.941 -14.721 1.00 98.56 989 THR A N 1
ATOM 7755 C CA . THR A 1 989 ? 19.549 12.509 -13.594 1.00 98.56 989 THR A CA 1
ATOM 7756 C C . THR A 1 989 ? 19.231 11.026 -13.693 1.00 98.56 989 THR A C 1
ATOM 7758 O O . THR A 1 989 ? 19.387 10.321 -12.696 1.00 98.56 989 THR A O 1
ATOM 7761 N N . ALA A 1 990 ? 18.829 10.532 -14.867 1.00 97.69 990 ALA A N 1
ATOM 7762 C CA . ALA A 1 990 ? 18.542 9.113 -15.070 1.00 97.69 990 ALA A CA 1
ATOM 7763 C C . ALA A 1 990 ? 19.794 8.256 -14.816 1.00 97.69 990 ALA A C 1
ATOM 7765 O O . ALA A 1 990 ? 19.762 7.330 -13.999 1.00 97.69 990 ALA A O 1
ATOM 7766 N N . HIS A 1 991 ? 20.930 8.640 -15.407 1.00 95.44 991 HIS A N 1
ATOM 7767 C CA . HIS A 1 991 ? 22.211 7.949 -15.239 1.00 95.44 991 HIS A CA 1
ATOM 7768 C C . HIS A 1 991 ? 22.691 7.943 -13.787 1.00 95.44 991 HIS A C 1
ATOM 7770 O O . HIS A 1 991 ? 23.240 6.936 -13.337 1.00 95.44 991 HIS A O 1
ATOM 7776 N N . SER A 1 992 ? 22.431 9.006 -13.015 1.00 95.62 992 SER A N 1
ATOM 7777 C CA . SER A 1 992 ? 22.773 9.050 -11.583 1.00 95.62 992 SER A CA 1
ATOM 7778 C C . SER A 1 992 ? 22.059 7.981 -10.745 1.00 95.62 992 SER A C 1
ATOM 7780 O O . SER A 1 992 ? 22.562 7.592 -9.690 1.00 95.62 992 SER A O 1
ATOM 7782 N N . TYR A 1 993 ? 20.921 7.473 -11.232 1.00 94.19 993 TYR A N 1
ATOM 7783 C CA . TYR A 1 993 ? 20.169 6.366 -10.637 1.00 94.19 993 TYR A CA 1
ATOM 7784 C C . TYR A 1 993 ? 20.434 5.015 -11.315 1.00 94.19 993 TYR A C 1
ATOM 7786 O O . TYR A 1 993 ? 19.818 4.018 -10.952 1.00 94.19 993 TYR A O 1
ATOM 7794 N N . GLY A 1 994 ? 21.346 4.965 -12.288 1.00 92.38 994 GLY A N 1
ATOM 7795 C CA . GLY A 1 994 ? 21.627 3.765 -13.070 1.00 92.38 994 GLY A CA 1
ATOM 7796 C C . GLY A 1 994 ? 20.531 3.392 -14.078 1.00 92.38 994 GLY A C 1
ATOM 7797 O O . GLY A 1 994 ? 20.472 2.245 -14.518 1.00 92.38 994 GLY A O 1
ATOM 7798 N N . VAL A 1 995 ? 19.677 4.351 -14.442 1.00 95.81 995 VAL A N 1
ATOM 7799 C CA . VAL A 1 995 ? 18.572 4.195 -15.399 1.00 95.81 995 VAL A CA 1
ATOM 7800 C C . VAL A 1 995 ? 18.962 4.811 -16.740 1.00 95.81 995 VAL A C 1
ATOM 7802 O O . VAL A 1 995 ? 19.589 5.867 -16.771 1.00 95.81 995 VAL A O 1
ATOM 7805 N N . LYS A 1 996 ? 18.584 4.162 -17.844 1.00 96.88 996 LYS A N 1
ATOM 7806 C CA . LYS A 1 996 ? 18.910 4.599 -19.211 1.00 96.88 996 LYS A CA 1
ATOM 7807 C C . LYS A 1 996 ? 17.789 5.404 -19.864 1.00 96.88 996 LYS A C 1
ATOM 7809 O O . LYS A 1 996 ? 16.631 5.322 -19.451 1.00 96.88 996 LYS A O 1
ATOM 7814 N N . VAL A 1 997 ? 18.133 6.178 -20.890 1.00 98.12 997 VAL A N 1
ATOM 7815 C CA . VAL A 1 997 ? 17.229 7.090 -21.601 1.00 98.12 997 VAL A CA 1
ATOM 7816 C C . VAL A 1 997 ? 17.055 6.678 -23.063 1.00 98.12 997 VAL A C 1
ATOM 7818 O O . VAL A 1 997 ? 18.026 6.524 -23.801 1.00 98.12 997 VAL A O 1
ATOM 7821 N N . ALA A 1 998 ? 15.799 6.553 -23.486 1.00 98.44 998 ALA A N 1
ATOM 7822 C CA . ALA A 1 998 ? 15.385 6.387 -24.873 1.00 98.44 998 ALA A CA 1
ATOM 7823 C C . ALA A 1 998 ? 14.818 7.707 -25.407 1.00 98.44 998 ALA A C 1
ATOM 7825 O O . ALA A 1 998 ? 13.938 8.305 -24.782 1.00 98.44 998 ALA A O 1
ATOM 7826 N N . ALA A 1 999 ? 15.276 8.158 -26.572 1.00 98.00 999 ALA A N 1
ATOM 7827 C CA . ALA A 1 999 ? 14.842 9.417 -27.166 1.00 98.00 999 ALA A CA 1
ATOM 7828 C C . ALA A 1 999 ? 14.186 9.210 -28.534 1.00 98.00 999 ALA A C 1
ATOM 7830 O O . ALA A 1 999 ? 14.797 8.682 -29.461 1.00 98.00 999 ALA A O 1
ATOM 7831 N N . HIS A 1 1000 ? 12.950 9.688 -28.683 1.00 97.44 1000 HIS A N 1
ATOM 7832 C CA . HIS A 1 1000 ? 12.367 9.924 -30.002 1.00 97.44 1000 HIS A CA 1
ATOM 7833 C C . HIS A 1 1000 ? 13.086 11.119 -30.635 1.00 97.44 1000 HIS A C 1
ATOM 7835 O O . HIS A 1 1000 ? 13.016 12.234 -30.099 1.00 97.44 1000 HIS A O 1
ATOM 7841 N N . ALA A 1 1001 ? 13.779 10.877 -31.754 1.00 95.25 1001 ALA A N 1
ATOM 7842 C CA . ALA A 1 1001 ? 14.351 11.937 -32.571 1.00 95.25 1001 ALA A CA 1
ATOM 7843 C C . ALA A 1 1001 ? 14.303 11.614 -34.075 1.00 95.25 1001 ALA A C 1
ATOM 7845 O O . ALA A 1 1001 ? 14.748 10.551 -34.501 1.00 95.25 1001 ALA A O 1
ATOM 7846 N N . THR A 1 1002 ? 13.809 12.541 -34.901 1.00 92.19 1002 THR A N 1
ATOM 7847 C CA . THR A 1 1002 ? 13.755 12.378 -36.368 1.00 92.19 1002 THR A CA 1
ATOM 7848 C C . THR A 1 1002 ? 14.737 13.263 -37.129 1.00 92.19 1002 THR A C 1
ATOM 7850 O O . THR A 1 1002 ? 15.074 12.929 -38.257 1.00 92.19 1002 THR A O 1
ATOM 7853 N N . ASN A 1 1003 ? 15.207 14.373 -36.556 1.00 89.69 1003 ASN A N 1
ATOM 7854 C CA . ASN A 1 1003 ? 16.044 15.346 -37.268 1.00 89.69 1003 ASN A CA 1
ATOM 7855 C C . ASN A 1 1003 ? 17.533 15.157 -36.941 1.00 89.69 1003 ASN A C 1
ATOM 7857 O O . ASN A 1 1003 ? 17.878 14.962 -35.776 1.00 89.69 1003 ASN A O 1
ATOM 7861 N N . GLU A 1 1004 ? 18.408 15.300 -37.943 1.00 91.62 1004 GLU A N 1
ATOM 7862 C CA . GLU A 1 1004 ? 19.860 15.065 -37.822 1.00 91.62 1004 GLU A CA 1
ATOM 7863 C C . GLU A 1 1004 ? 20.516 15.892 -36.700 1.00 91.62 1004 GLU A C 1
ATOM 7865 O O . GLU A 1 1004 ? 21.229 15.329 -35.874 1.00 91.62 1004 GLU A O 1
ATOM 7870 N N . ASP A 1 1005 ? 20.206 17.189 -36.589 1.00 91.50 1005 ASP A N 1
ATOM 7871 C CA . ASP A 1 1005 ? 20.785 18.070 -35.558 1.00 91.50 1005 ASP A CA 1
ATOM 7872 C C . ASP A 1 1005 ? 20.433 17.633 -34.123 1.00 91.50 1005 ASP A C 1
ATOM 7874 O O . ASP A 1 1005 ? 21.265 17.679 -33.211 1.00 91.50 1005 ASP A O 1
ATOM 7878 N N . THR A 1 1006 ? 19.189 17.191 -33.902 1.00 93.69 1006 THR A N 1
ATOM 7879 C CA . THR A 1 1006 ? 18.756 16.695 -32.587 1.00 93.69 1006 THR A CA 1
ATOM 7880 C C . THR A 1 1006 ? 19.405 15.352 -32.280 1.00 93.69 1006 THR A C 1
ATOM 7882 O O . THR A 1 1006 ? 19.839 15.140 -31.150 1.00 93.69 1006 THR A O 1
ATOM 7885 N N . ILE A 1 1007 ? 19.524 14.472 -33.278 1.00 94.69 1007 ILE A N 1
ATOM 7886 C CA . ILE A 1 1007 ? 20.220 13.186 -33.140 1.00 94.69 1007 ILE A CA 1
ATOM 7887 C C . ILE A 1 1007 ? 21.688 13.417 -32.767 1.00 94.69 1007 ILE A C 1
ATOM 7889 O O . ILE A 1 1007 ? 22.177 12.799 -31.825 1.00 94.69 1007 ILE A O 1
ATOM 7893 N N . GLN A 1 1008 ? 22.369 14.351 -33.437 1.00 93.44 1008 GLN A N 1
ATOM 7894 C CA . GLN A 1 1008 ? 23.747 14.714 -33.106 1.00 93.44 1008 GLN A CA 1
ATOM 7895 C C . GLN A 1 1008 ? 23.859 15.230 -31.666 1.00 93.44 1008 GLN A C 1
ATOM 7897 O O . GLN A 1 1008 ? 24.695 14.745 -30.911 1.00 93.44 1008 GLN A O 1
ATOM 7902 N N . THR A 1 1009 ? 22.969 16.140 -31.257 1.00 94.75 1009 THR A N 1
ATOM 7903 C CA . THR A 1 1009 ? 22.944 16.675 -29.883 1.00 94.75 1009 THR A CA 1
ATOM 7904 C C . THR A 1 1009 ? 22.764 15.568 -28.843 1.00 94.75 1009 THR A C 1
ATOM 7906 O O . THR A 1 1009 ? 23.453 15.549 -27.828 1.00 94.75 1009 THR A O 1
ATOM 7909 N N . LEU A 1 1010 ? 21.839 14.636 -29.077 1.00 95.69 1010 LEU A N 1
ATOM 7910 C CA . LEU A 1 1010 ? 21.590 13.509 -28.179 1.00 95.69 1010 LEU A CA 1
ATOM 7911 C C . LEU A 1 1010 ? 22.787 12.556 -28.097 1.00 95.69 1010 LEU A C 1
ATOM 7913 O O . LEU A 1 1010 ? 23.119 12.092 -27.007 1.00 95.69 1010 LEU A O 1
ATOM 7917 N N . SER A 1 1011 ? 23.442 12.297 -29.231 1.00 93.56 1011 SER A N 1
ATOM 7918 C CA . SER A 1 1011 ? 24.658 11.486 -29.279 1.00 93.56 1011 SER A CA 1
ATOM 7919 C C . SER A 1 1011 ? 25.789 12.139 -28.481 1.00 93.56 1011 SER A C 1
ATOM 7921 O O . SER A 1 1011 ? 26.419 11.475 -27.661 1.00 93.56 1011 SER A O 1
ATOM 7923 N N . ASP A 1 1012 ? 25.991 13.450 -28.641 1.00 94.25 1012 ASP A N 1
ATOM 7924 C CA . ASP A 1 1012 ? 27.015 14.213 -27.914 1.00 94.25 1012 ASP A CA 1
ATOM 7925 C C . ASP A 1 1012 ? 26.749 14.248 -26.397 1.00 94.25 1012 ASP A C 1
ATOM 7927 O O . ASP A 1 1012 ? 27.685 14.266 -25.594 1.00 94.25 1012 ASP A O 1
ATOM 7931 N N . LEU A 1 1013 ? 25.473 14.245 -25.991 1.00 95.81 1013 LEU A N 1
ATOM 7932 C CA . LEU A 1 1013 ? 25.055 14.174 -24.587 1.00 95.81 1013 LEU A CA 1
ATOM 7933 C C . LEU A 1 1013 ? 25.093 12.753 -24.003 1.00 95.81 1013 LEU A C 1
ATOM 7935 O O . LEU A 1 1013 ? 24.962 12.606 -22.789 1.00 95.81 1013 LEU A O 1
ATOM 7939 N N . GLY A 1 1014 ? 25.287 11.725 -24.833 1.00 93.62 1014 GLY A N 1
ATOM 7940 C CA . GLY A 1 1014 ? 25.375 10.334 -24.398 1.00 93.62 1014 GLY A CA 1
ATOM 7941 C C . GLY A 1 1014 ? 24.027 9.679 -24.096 1.00 93.62 1014 GLY A C 1
ATOM 7942 O O . GLY A 1 1014 ? 23.928 8.941 -23.120 1.00 93.62 1014 GLY A O 1
ATOM 7943 N N . VAL A 1 1015 ? 22.990 9.935 -24.903 1.00 96.31 1015 VAL A N 1
ATOM 7944 C CA . VAL A 1 1015 ? 21.731 9.175 -24.806 1.00 96.31 1015 VAL A CA 1
ATOM 7945 C C . VAL A 1 1015 ? 21.963 7.684 -25.093 1.00 96.31 1015 VAL A C 1
ATOM 7947 O O . VAL A 1 1015 ? 22.813 7.316 -25.906 1.00 96.31 1015 VAL A O 1
ATOM 7950 N N . ASP A 1 1016 ? 21.190 6.811 -24.451 1.00 96.75 1016 ASP A N 1
ATOM 7951 C CA . ASP A 1 1016 ? 21.413 5.366 -24.529 1.00 96.75 1016 ASP A CA 1
ATOM 7952 C C . ASP A 1 1016 ? 20.753 4.716 -25.750 1.00 96.75 1016 ASP A C 1
ATOM 7954 O O . ASP A 1 1016 ? 21.333 3.816 -26.367 1.00 96.75 1016 ASP A O 1
ATOM 7958 N N . SER A 1 1017 ? 19.547 5.159 -26.123 1.00 97.12 1017 SER A N 1
ATOM 7959 C CA . SER A 1 1017 ? 18.910 4.711 -27.361 1.00 97.12 1017 SER A CA 1
ATOM 7960 C C . SER A 1 1017 ? 18.175 5.808 -28.125 1.00 97.12 1017 SER A C 1
ATOM 7962 O O . SER A 1 1017 ? 17.524 6.686 -27.557 1.00 97.12 1017 SER A O 1
ATOM 7964 N N . LEU A 1 1018 ? 18.279 5.716 -29.447 1.00 97.44 1018 LEU A N 1
ATOM 7965 C CA . LEU A 1 1018 ? 17.582 6.525 -30.429 1.00 97.44 1018 LEU A CA 1
ATOM 7966 C C . LEU A 1 1018 ? 16.425 5.725 -31.022 1.00 97.44 1018 LEU A C 1
ATOM 7968 O O . LEU A 1 1018 ? 16.613 4.606 -31.500 1.00 97.44 1018 LEU A O 1
ATOM 7972 N N . GLU A 1 1019 ? 15.255 6.345 -31.066 1.00 97.75 1019 GLU A N 1
ATOM 7973 C CA . GLU A 1 1019 ? 14.045 5.763 -31.632 1.00 97.75 1019 GLU A CA 1
ATOM 7974 C C . GLU A 1 1019 ? 13.672 6.463 -32.947 1.00 97.75 1019 GLU A C 1
ATOM 7976 O O . GLU A 1 1019 ? 13.723 7.695 -33.047 1.00 97.75 1019 GLU A O 1
ATOM 7981 N N . HIS A 1 1020 ? 13.262 5.675 -33.942 1.00 95.62 1020 HIS A N 1
ATOM 7982 C CA . HIS A 1 1020 ? 12.912 6.076 -35.308 1.00 95.62 1020 HIS A CA 1
ATOM 7983 C C . HIS A 1 1020 ? 14.110 6.580 -36.133 1.00 95.62 1020 HIS A C 1
ATOM 7985 O O . HIS A 1 1020 ? 14.617 5.854 -36.984 1.00 95.62 1020 HIS A O 1
ATOM 7991 N N . GLY A 1 1021 ? 14.626 7.787 -35.871 1.00 92.69 1021 GLY A N 1
ATOM 7992 C CA . GLY A 1 1021 ? 15.877 8.272 -36.472 1.00 92.69 1021 GLY A CA 1
ATOM 7993 C C . GLY A 1 1021 ? 15.844 8.523 -37.987 1.00 92.69 1021 GLY A C 1
ATOM 7994 O O . GLY A 1 1021 ? 16.773 8.132 -38.686 1.00 92.69 1021 GLY A O 1
ATOM 7995 N N . LEU A 1 1022 ? 14.819 9.195 -38.527 1.00 91.06 1022 LEU A N 1
ATOM 7996 C CA . LEU A 1 1022 ? 14.729 9.479 -39.978 1.00 91.06 1022 LEU A CA 1
ATOM 7997 C C . LEU A 1 1022 ? 15.942 10.254 -40.540 1.00 91.06 1022 LEU A C 1
ATOM 7999 O O . LEU A 1 1022 ? 16.327 10.070 -41.691 1.00 91.06 1022 LEU A O 1
ATOM 8003 N N . GLY A 1 1023 ? 16.559 11.108 -39.723 1.00 89.19 1023 GLY A N 1
ATOM 8004 C CA . GLY A 1 1023 ? 17.765 11.877 -40.035 1.00 89.19 1023 GLY A CA 1
ATOM 8005 C C . GLY A 1 1023 ? 19.065 11.218 -39.570 1.00 89.19 1023 GLY A C 1
ATOM 8006 O O . GLY A 1 1023 ? 20.074 11.907 -39.421 1.00 89.19 1023 GLY A O 1
ATOM 8007 N N . VAL A 1 1024 ? 19.055 9.918 -39.267 1.00 89.94 1024 VAL A N 1
ATOM 8008 C CA . VAL A 1 1024 ? 20.254 9.228 -38.790 1.00 89.94 1024 VAL A CA 1
ATOM 8009 C C . VAL A 1 1024 ? 21.322 9.138 -39.882 1.00 89.94 1024 VAL A C 1
ATOM 8011 O O . VAL A 1 1024 ? 21.040 9.030 -41.081 1.00 89.94 1024 VAL A O 1
ATOM 8014 N N . ASN A 1 1025 ? 22.579 9.145 -39.457 1.00 80.38 1025 ASN A N 1
ATOM 8015 C CA . ASN A 1 1025 ? 23.738 9.001 -40.319 1.00 80.38 1025 ASN A CA 1
ATOM 8016 C C . ASN A 1 1025 ? 24.851 8.251 -39.569 1.00 80.38 1025 ASN A C 1
ATOM 8018 O O . ASN A 1 1025 ? 24.922 8.286 -38.346 1.00 80.38 1025 ASN A O 1
ATOM 8022 N N . ALA A 1 1026 ? 25.767 7.591 -40.276 1.00 72.44 1026 ALA A N 1
ATOM 8023 C CA . ALA A 1 1026 ? 26.792 6.757 -39.635 1.00 72.44 1026 ALA A CA 1
ATOM 8024 C C . ALA A 1 1026 ? 27.638 7.513 -38.588 1.00 72.44 1026 ALA A C 1
ATOM 8026 O O . ALA A 1 1026 ? 28.052 6.939 -37.588 1.00 72.44 1026 ALA A O 1
ATOM 8027 N N . HIS A 1 1027 ? 27.862 8.814 -38.801 1.00 77.25 1027 HIS A N 1
ATOM 8028 C CA . HIS A 1 1027 ? 28.663 9.666 -37.919 1.00 77.25 1027 HIS A CA 1
ATOM 8029 C C . HIS A 1 1027 ? 27.959 10.023 -36.600 1.00 77.25 1027 HIS A C 1
ATOM 8031 O O . HIS A 1 1027 ? 28.632 10.283 -35.601 1.00 77.25 1027 HIS A O 1
ATOM 8037 N N . ASN A 1 1028 ? 26.622 10.021 -36.578 1.00 83.12 1028 ASN A N 1
ATOM 8038 C CA . ASN A 1 1028 ? 25.839 10.380 -35.395 1.00 83.12 1028 ASN A CA 1
ATOM 8039 C C . ASN A 1 1028 ? 25.366 9.159 -34.584 1.00 83.12 1028 ASN A C 1
ATOM 8041 O O . ASN A 1 1028 ? 24.795 9.341 -33.521 1.00 83.12 1028 ASN A O 1
ATOM 8045 N N . LEU A 1 1029 ? 25.680 7.930 -35.019 1.00 82.88 1029 LEU A N 1
ATOM 8046 C CA . LEU A 1 1029 ? 25.519 6.689 -34.244 1.00 82.88 1029 LEU A CA 1
ATOM 8047 C C . LEU A 1 1029 ? 26.844 6.249 -33.602 1.00 82.88 1029 LEU A C 1
ATOM 8049 O O . LEU A 1 1029 ? 27.365 5.171 -33.902 1.00 82.88 1029 LEU A O 1
ATOM 8053 N N . HIS A 1 1030 ? 27.419 7.087 -32.740 1.00 77.69 1030 HIS A N 1
ATOM 8054 C CA . HIS A 1 1030 ? 28.697 6.801 -32.083 1.00 77.69 1030 HIS A CA 1
ATOM 8055 C C . HIS A 1 1030 ? 28.542 6.502 -30.582 1.00 77.69 1030 HIS A C 1
ATOM 8057 O O . HIS A 1 1030 ? 27.485 6.680 -29.983 1.00 77.69 1030 HIS A O 1
ATOM 8063 N N . GLY A 1 1031 ? 29.614 6.002 -29.963 1.00 79.25 1031 GLY A N 1
ATOM 8064 C CA . GLY A 1 1031 ? 29.595 5.588 -28.559 1.00 79.25 1031 GLY A CA 1
ATOM 8065 C C . GLY A 1 1031 ? 28.743 4.335 -28.324 1.00 79.25 1031 GLY A C 1
ATOM 8066 O O . GLY A 1 1031 ? 28.756 3.403 -29.130 1.00 79.25 1031 GLY A O 1
ATOM 8067 N N . ASN A 1 1032 ? 28.026 4.312 -27.199 1.00 82.19 1032 ASN A N 1
ATOM 8068 C CA . ASN A 1 1032 ? 27.184 3.181 -26.790 1.00 82.19 1032 ASN A CA 1
ATOM 8069 C C . ASN A 1 1032 ? 25.720 3.305 -27.251 1.00 82.19 1032 ASN A C 1
ATOM 8071 O O . ASN A 1 1032 ? 24.935 2.398 -26.975 1.00 82.19 1032 ASN A O 1
ATOM 8075 N N . MET A 1 1033 ? 25.358 4.387 -27.952 1.00 92.31 1033 MET A N 1
ATOM 8076 C CA . MET A 1 1033 ? 23.981 4.649 -28.366 1.00 92.31 1033 MET A CA 1
ATOM 8077 C C . MET A 1 1033 ? 23.471 3.558 -29.317 1.00 92.31 1033 MET A C 1
ATOM 8079 O O . MET A 1 1033 ? 24.097 3.272 -30.341 1.00 92.31 1033 MET A O 1
ATOM 8083 N N . LYS A 1 1034 ? 22.325 2.956 -28.986 1.00 95.44 1034 LYS A N 1
ATOM 8084 C CA . LYS A 1 1034 ? 21.621 1.970 -29.824 1.00 95.44 1034 LYS A CA 1
ATOM 8085 C C . LYS A 1 1034 ? 20.521 2.636 -30.644 1.00 95.44 1034 LYS A C 1
ATOM 8087 O O . LYS A 1 1034 ? 19.876 3.552 -30.158 1.00 95.44 1034 LYS A O 1
ATOM 8092 N N . TRP A 1 1035 ? 20.270 2.166 -31.861 1.00 97.38 1035 TRP A N 1
ATOM 8093 C CA . TRP A 1 1035 ? 19.235 2.721 -32.737 1.00 97.38 1035 TRP A CA 1
ATOM 8094 C C . TRP A 1 1035 ? 18.162 1.689 -33.090 1.00 97.38 1035 TRP A C 1
ATOM 8096 O O . TRP A 1 1035 ? 18.469 0.650 -33.678 1.00 97.38 1035 TRP A O 1
ATOM 8106 N N . ALA A 1 1036 ? 16.910 1.998 -32.745 1.00 97.75 1036 ALA A N 1
ATOM 8107 C CA . ALA A 1 1036 ? 15.717 1.253 -33.138 1.00 97.75 1036 ALA A CA 1
ATOM 8108 C C . ALA A 1 1036 ? 14.975 2.015 -34.259 1.00 97.75 1036 ALA A C 1
ATOM 8110 O O . ALA A 1 1036 ? 14.394 3.071 -33.993 1.00 97.75 1036 ALA A O 1
ATOM 8111 N N . PRO A 1 1037 ? 14.995 1.529 -35.515 1.00 97.00 1037 PRO A N 1
ATOM 8112 C CA . PRO A 1 1037 ? 14.463 2.277 -36.655 1.00 97.00 1037 PRO A CA 1
ATOM 8113 C C . PRO A 1 1037 ? 12.933 2.245 -36.776 1.00 97.00 1037 PRO A C 1
ATOM 8115 O O . PRO A 1 1037 ? 12.372 3.146 -37.400 1.00 97.00 1037 PRO A O 1
ATOM 8118 N N . THR A 1 1038 ? 12.237 1.272 -36.173 1.00 97.81 1038 THR A N 1
ATOM 8119 C CA . THR A 1 1038 ? 10.758 1.177 -36.159 1.00 97.81 1038 THR A CA 1
ATOM 8120 C C . THR A 1 1038 ? 10.139 1.177 -37.566 1.00 97.81 1038 THR A C 1
ATOM 8122 O O . THR A 1 1038 ? 9.141 1.843 -37.847 1.00 97.81 1038 THR A O 1
ATOM 8125 N N . LEU A 1 1039 ? 10.767 0.452 -38.497 1.00 98.38 1039 LEU A N 1
ATOM 8126 C CA . LEU A 1 1039 ? 10.350 0.364 -39.901 1.00 98.38 1039 LEU A CA 1
ATOM 8127 C C . LEU A 1 1039 ? 8.903 -0.125 -40.047 1.00 98.38 1039 LEU A C 1
ATOM 8129 O O . LEU A 1 1039 ? 8.171 0.371 -40.907 1.00 98.38 1039 LEU A O 1
ATOM 8133 N N . ALA A 1 1040 ? 8.492 -1.080 -39.213 1.00 97.69 1040 ALA A N 1
ATOM 8134 C CA . ALA A 1 1040 ? 7.169 -1.691 -39.231 1.00 97.69 1040 ALA A CA 1
ATOM 8135 C C . ALA A 1 1040 ? 6.042 -0.668 -39.015 1.00 97.69 1040 ALA A C 1
ATOM 8137 O O . ALA A 1 1040 ? 5.052 -0.691 -39.752 1.00 97.69 1040 ALA A O 1
ATOM 8138 N N . ALA A 1 1041 ? 6.198 0.278 -38.084 1.00 96.50 1041 ALA A N 1
ATOM 8139 C CA . ALA A 1 1041 ? 5.211 1.333 -37.858 1.00 96.50 1041 ALA A CA 1
ATOM 8140 C C . ALA A 1 1041 ? 5.020 2.226 -39.095 1.00 96.50 1041 ALA A C 1
ATOM 8142 O O . ALA A 1 1041 ? 3.894 2.451 -39.534 1.00 96.50 1041 ALA A O 1
ATOM 8143 N N . TYR A 1 1042 ? 6.104 2.675 -39.735 1.00 96.25 1042 TYR A N 1
ATOM 8144 C CA . TYR A 1 1042 ? 5.998 3.482 -40.958 1.00 96.25 1042 TYR A CA 1
ATOM 8145 C C . TYR A 1 1042 ? 5.420 2.698 -42.139 1.00 96.25 1042 TYR A C 1
ATOM 8147 O O . TYR A 1 1042 ? 4.590 3.218 -42.886 1.00 96.25 1042 TYR A O 1
ATOM 8155 N N . TYR A 1 1043 ? 5.832 1.440 -42.298 1.00 96.44 1043 TYR A N 1
ATOM 8156 C CA . TYR A 1 1043 ? 5.344 0.569 -43.364 1.00 96.44 1043 TYR A CA 1
ATOM 8157 C C . TYR A 1 1043 ? 3.832 0.327 -43.264 1.00 96.44 1043 TYR A C 1
ATOM 8159 O O . TYR A 1 1043 ? 3.131 0.355 -44.277 1.00 96.44 1043 TYR A O 1
ATOM 8167 N N . THR A 1 1044 ? 3.327 0.115 -42.047 1.00 94.62 1044 THR A N 1
ATOM 8168 C CA . THR A 1 1044 ? 1.908 -0.176 -41.787 1.00 94.62 1044 THR A CA 1
ATOM 8169 C C . THR A 1 1044 ? 1.020 1.064 -41.860 1.00 94.62 1044 THR A C 1
ATOM 8171 O O . THR A 1 1044 ? -0.119 0.957 -42.309 1.00 94.62 1044 THR A O 1
ATOM 8174 N N . LEU A 1 1045 ? 1.539 2.247 -41.514 1.00 91.06 1045 LEU A N 1
ATOM 8175 C CA . LEU A 1 1045 ? 0.819 3.517 -41.670 1.00 91.06 1045 LEU A CA 1
ATOM 8176 C C . LEU A 1 1045 ? 0.663 3.955 -43.135 1.00 91.06 1045 LEU A C 1
ATOM 8178 O O . LEU A 1 1045 ? -0.283 4.671 -43.461 1.00 91.06 1045 LEU A O 1
ATOM 8182 N N . GLY A 1 1046 ? 1.562 3.531 -44.027 1.00 91.69 1046 GLY A N 1
ATOM 8183 C CA . GLY A 1 1046 ? 1.407 3.757 -45.462 1.00 91.69 1046 GLY A CA 1
ATOM 8184 C C . GLY A 1 1046 ? 2.682 3.511 -46.261 1.00 91.69 1046 GLY A C 1
ATOM 8185 O O . GLY A 1 1046 ? 3.640 4.277 -46.173 1.00 91.69 1046 GLY A O 1
ATOM 8186 N N . GLN A 1 1047 ? 2.656 2.497 -47.126 1.00 90.00 1047 GLN A N 1
ATOM 8187 C CA . GLN A 1 1047 ? 3.804 2.098 -47.954 1.00 90.00 1047 GLN A CA 1
ATOM 8188 C C . GLN A 1 1047 ? 4.165 3.100 -49.062 1.00 90.00 1047 GLN A C 1
ATOM 8190 O O . GLN A 1 1047 ? 5.270 3.042 -49.594 1.00 90.00 1047 GLN A O 1
ATOM 8195 N N . ASP A 1 1048 ? 3.264 4.024 -49.393 1.00 89.25 1048 ASP A N 1
ATOM 8196 C CA . ASP A 1 1048 ? 3.507 5.095 -50.367 1.00 89.25 1048 ASP A CA 1
ATOM 8197 C C . ASP A 1 1048 ? 3.784 6.453 -49.692 1.00 89.25 1048 ASP A C 1
ATOM 8199 O O . ASP A 1 1048 ? 3.893 7.477 -50.365 1.00 89.25 1048 ASP A O 1
ATOM 8203 N N . SER A 1 1049 ? 3.882 6.486 -48.357 1.00 91.81 1049 SER A N 1
ATOM 8204 C CA . SER A 1 1049 ? 4.099 7.725 -47.605 1.00 91.81 1049 SER A CA 1
ATOM 8205 C C . SER A 1 1049 ? 5.538 8.239 -47.719 1.00 91.81 1049 SER A C 1
ATOM 8207 O O . SER A 1 1049 ? 6.499 7.470 -47.825 1.00 91.81 1049 SER A O 1
ATOM 8209 N N . ASP A 1 1050 ? 5.702 9.562 -47.624 1.00 90.00 1050 ASP A N 1
ATOM 8210 C CA . ASP A 1 1050 ? 7.028 10.184 -47.550 1.00 90.00 1050 ASP A CA 1
ATOM 8211 C C . ASP A 1 1050 ? 7.822 9.709 -46.328 1.00 90.00 1050 ASP A C 1
ATOM 8213 O O . ASP A 1 1050 ? 9.020 9.464 -46.429 1.00 90.00 1050 ASP A O 1
ATOM 8217 N N . THR A 1 1051 ? 7.156 9.487 -45.194 1.00 89.44 1051 THR A N 1
ATOM 8218 C CA . THR A 1 1051 ? 7.800 9.001 -43.967 1.00 89.44 1051 THR A CA 1
ATOM 8219 C C . THR A 1 1051 ? 8.336 7.580 -44.118 1.00 89.44 1051 THR A C 1
ATOM 8221 O O . THR A 1 1051 ? 9.450 7.311 -43.673 1.00 89.44 1051 THR A O 1
ATOM 8224 N N . TRP A 1 1052 ? 7.620 6.679 -44.801 1.00 95.88 1052 TRP A N 1
ATOM 8225 C CA . TRP A 1 1052 ? 8.158 5.359 -45.144 1.00 95.88 1052 TRP A CA 1
ATOM 8226 C C . TRP A 1 1052 ? 9.341 5.454 -46.112 1.00 95.88 1052 TRP A C 1
ATOM 8228 O O . TRP A 1 1052 ? 10.355 4.775 -45.922 1.00 95.88 1052 TRP A O 1
ATOM 8238 N N . ARG A 1 1053 ? 9.243 6.315 -47.134 1.00 95.44 1053 ARG A N 1
ATOM 8239 C CA . ARG A 1 1053 ? 10.341 6.561 -48.082 1.00 95.44 1053 ARG A CA 1
ATOM 8240 C C . ARG A 1 1053 ? 11.605 7.020 -47.351 1.00 95.44 1053 ARG A C 1
ATOM 8242 O O . ARG A 1 1053 ? 12.690 6.508 -47.640 1.00 95.44 1053 ARG A O 1
ATOM 8249 N N . ASP A 1 1054 ? 11.459 7.929 -46.395 1.00 93.25 1054 ASP A N 1
ATOM 8250 C CA . ASP A 1 1054 ? 12.563 8.479 -45.613 1.00 93.25 1054 ASP A CA 1
ATOM 8251 C C . ASP A 1 1054 ? 13.123 7.454 -44.609 1.00 93.25 1054 ASP A C 1
ATOM 8253 O O . ASP A 1 1054 ? 14.340 7.273 -44.551 1.00 93.25 1054 ASP A O 1
ATOM 8257 N N . ALA A 1 1055 ? 12.276 6.692 -43.906 1.00 95.50 1055 ALA A N 1
ATOM 8258 C CA . ALA A 1 1055 ? 12.706 5.623 -42.993 1.00 95.50 1055 ALA A CA 1
ATOM 8259 C C . ALA A 1 1055 ? 13.501 4.530 -43.725 1.00 95.50 1055 ALA A C 1
ATOM 8261 O O . ALA A 1 1055 ? 14.586 4.123 -43.297 1.00 95.50 1055 ALA A O 1
ATOM 8262 N N . LYS A 1 1056 ? 13.003 4.105 -44.893 1.00 96.00 1056 LYS A N 1
ATOM 8263 C CA . LYS A 1 1056 ? 13.695 3.165 -45.779 1.00 96.00 1056 LYS A CA 1
ATOM 8264 C C . LYS A 1 1056 ? 15.059 3.704 -46.208 1.00 96.00 1056 LYS A C 1
ATOM 8266 O O . LYS A 1 1056 ? 16.043 2.961 -46.202 1.00 96.00 1056 LYS A O 1
ATOM 8271 N N . LEU A 1 1057 ? 15.134 4.977 -46.599 1.00 94.81 1057 LEU A N 1
ATOM 8272 C CA . LEU A 1 1057 ? 16.385 5.608 -47.019 1.00 94.81 1057 LEU A CA 1
ATOM 8273 C C . LEU A 1 1057 ? 17.395 5.689 -45.866 1.00 94.81 1057 LEU A C 1
ATOM 8275 O O . LEU A 1 1057 ? 18.566 5.371 -46.063 1.00 94.81 1057 LEU A O 1
ATOM 8279 N N . ALA A 1 1058 ? 16.945 6.079 -44.675 1.00 94.50 1058 ALA A N 1
ATOM 8280 C CA . ALA A 1 1058 ? 17.770 6.172 -43.475 1.00 94.50 1058 ALA A CA 1
ATOM 8281 C C . ALA A 1 1058 ? 18.372 4.808 -43.101 1.00 94.50 1058 ALA A C 1
ATOM 8283 O O . ALA A 1 1058 ? 19.589 4.678 -42.946 1.00 94.50 1058 ALA A O 1
ATOM 8284 N N . PHE A 1 1059 ? 17.541 3.763 -43.059 1.00 96.00 1059 PHE A N 1
ATOM 8285 C CA . PHE A 1 1059 ? 17.977 2.404 -42.742 1.00 96.00 1059 PHE A CA 1
ATOM 8286 C C . PHE A 1 1059 ? 18.932 1.825 -43.787 1.00 96.00 1059 PHE A C 1
ATOM 8288 O O . PHE A 1 1059 ? 20.021 1.364 -43.443 1.00 96.00 1059 PHE A O 1
ATOM 8295 N N . THR A 1 1060 ? 18.572 1.897 -45.072 1.00 95.19 1060 THR A N 1
ATOM 8296 C CA . THR A 1 1060 ? 19.437 1.397 -46.157 1.00 95.19 1060 THR A CA 1
ATOM 8297 C C . THR A 1 1060 ? 20.788 2.108 -46.172 1.00 95.19 1060 THR A C 1
ATOM 8299 O O . THR A 1 1060 ? 21.821 1.457 -46.343 1.00 95.19 1060 THR A O 1
ATOM 8302 N N . ARG A 1 1061 ? 20.811 3.424 -45.916 1.00 92.38 1061 ARG A N 1
ATOM 8303 C CA . ARG A 1 1061 ? 22.051 4.191 -45.764 1.00 92.38 1061 ARG A CA 1
ATOM 8304 C C . ARG A 1 1061 ? 22.882 3.664 -44.599 1.00 92.38 1061 ARG A C 1
ATOM 8306 O O . ARG A 1 1061 ? 24.029 3.295 -44.829 1.00 92.38 1061 ARG A O 1
ATOM 8313 N N . ALA A 1 1062 ? 22.313 3.574 -43.400 1.00 91.75 1062 ALA A N 1
ATOM 8314 C CA . ALA A 1 1062 ? 23.028 3.119 -42.209 1.00 91.75 1062 ALA A CA 1
ATOM 8315 C C . ALA A 1 1062 ? 23.641 1.717 -42.388 1.00 91.75 1062 ALA A C 1
ATOM 8317 O O . ALA A 1 1062 ? 24.823 1.513 -42.092 1.00 91.75 1062 ALA A O 1
ATOM 8318 N N . VAL A 1 1063 ? 22.876 0.776 -42.952 1.00 92.75 1063 VAL A N 1
ATOM 8319 C CA . VAL A 1 1063 ? 23.356 -0.578 -43.272 1.00 92.75 1063 VAL A CA 1
ATOM 8320 C C . VAL A 1 1063 ? 24.483 -0.533 -44.306 1.00 92.75 1063 VAL A C 1
ATOM 8322 O O . VAL A 1 1063 ? 25.521 -1.160 -44.099 1.00 92.75 1063 VAL A O 1
ATOM 8325 N N . SER A 1 1064 ? 24.333 0.250 -45.382 1.00 91.06 1064 SER A N 1
ATOM 8326 C CA . SER A 1 1064 ? 25.366 0.379 -46.424 1.00 91.06 1064 SER A CA 1
ATOM 8327 C C . SER A 1 1064 ? 26.675 0.993 -45.911 1.00 91.06 1064 SER A C 1
ATOM 8329 O O . SER A 1 1064 ? 27.747 0.681 -46.423 1.00 91.06 1064 SER A O 1
ATOM 8331 N N . THR A 1 1065 ? 26.599 1.823 -44.867 1.00 88.56 1065 THR A N 1
ATOM 8332 C CA . THR A 1 1065 ? 27.757 2.424 -44.189 1.00 88.56 1065 THR A CA 1
ATOM 8333 C C . THR A 1 1065 ? 28.336 1.554 -43.071 1.00 88.56 1065 THR A C 1
ATOM 8335 O O . THR A 1 1065 ? 29.286 1.966 -42.413 1.00 88.56 1065 THR A O 1
ATOM 8338 N N . GLY A 1 1066 ? 27.787 0.355 -42.849 1.00 87.19 1066 GLY A N 1
ATOM 8339 C CA . GLY A 1 1066 ? 28.300 -0.600 -41.868 1.00 87.19 1066 GLY A CA 1
ATOM 8340 C C . GLY A 1 1066 ? 27.908 -0.311 -40.418 1.00 87.19 1066 GLY A C 1
ATOM 8341 O O . GLY A 1 1066 ? 28.635 -0.717 -39.518 1.00 87.19 1066 GLY A O 1
ATOM 8342 N N . ALA A 1 1067 ? 26.786 0.373 -40.166 1.00 87.94 1067 ALA A N 1
ATOM 8343 C CA . ALA A 1 1067 ? 26.310 0.615 -38.805 1.00 87.94 1067 ALA A CA 1
ATOM 8344 C C . ALA A 1 1067 ? 26.044 -0.708 -38.059 1.00 87.94 1067 ALA A C 1
ATOM 8346 O O . ALA A 1 1067 ? 25.336 -1.586 -38.556 1.00 87.94 1067 ALA A O 1
ATOM 8347 N N . GLU A 1 1068 ? 26.604 -0.847 -36.853 1.00 87.38 1068 GLU A N 1
ATOM 8348 C CA . GLU A 1 1068 ? 26.483 -2.074 -36.046 1.00 87.38 1068 GLU A CA 1
ATOM 8349 C C . GLU A 1 1068 ? 25.597 -1.914 -34.804 1.00 87.38 1068 GLU A C 1
ATOM 8351 O O . GLU A 1 1068 ? 25.081 -2.905 -34.288 1.00 87.38 1068 GLU A O 1
ATOM 8356 N N . ASN A 1 1069 ? 25.368 -0.676 -34.354 1.00 91.38 1069 ASN A N 1
ATOM 8357 C CA . ASN A 1 1069 ? 24.579 -0.338 -33.165 1.00 91.38 1069 ASN A CA 1
ATOM 8358 C C . ASN A 1 1069 ? 23.060 -0.289 -33.429 1.00 91.38 1069 ASN A C 1
ATOM 8360 O O . ASN A 1 1069 ? 22.353 0.538 -32.861 1.00 91.38 1069 ASN A O 1
ATOM 8364 N N . ILE A 1 1070 ? 22.554 -1.173 -34.285 1.00 95.62 1070 ILE A N 1
ATOM 8365 C CA . ILE A 1 1070 ? 21.124 -1.294 -34.593 1.00 95.62 1070 ILE A CA 1
ATOM 8366 C C . ILE A 1 1070 ? 20.497 -2.343 -33.665 1.00 95.62 1070 ILE A C 1
ATOM 8368 O O . ILE A 1 1070 ? 21.154 -3.308 -33.276 1.00 95.62 1070 ILE A O 1
ATOM 8372 N N . VAL A 1 1071 ? 19.239 -2.143 -33.283 1.00 97.69 1071 VAL A N 1
ATOM 8373 C CA . VAL A 1 1071 ? 18.448 -3.069 -32.458 1.00 97.69 1071 VAL A CA 1
ATOM 8374 C C . VAL A 1 1071 ? 17.038 -3.212 -33.027 1.00 97.69 1071 VAL A C 1
ATOM 8376 O O . VAL A 1 1071 ? 16.552 -2.321 -33.722 1.00 97.69 1071 VAL A O 1
ATOM 8379 N N . CYS A 1 1072 ? 16.381 -4.341 -32.761 1.00 98.06 1072 CYS A N 1
ATOM 8380 C CA . CYS A 1 1072 ? 15.016 -4.572 -33.237 1.00 98.06 1072 CYS A CA 1
ATOM 8381 C C . CYS A 1 1072 ? 13.998 -3.942 -32.281 1.00 98.06 1072 CYS A C 1
ATOM 8383 O O . CYS A 1 1072 ? 13.943 -4.300 -31.106 1.00 98.06 1072 CYS A O 1
ATOM 8385 N N . GLY A 1 1073 ? 13.190 -3.017 -32.796 1.00 97.06 1073 GLY A N 1
ATOM 8386 C CA . GLY A 1 1073 ? 12.083 -2.398 -32.077 1.00 97.06 1073 GLY A CA 1
ATOM 8387 C C . GLY A 1 1073 ? 11.049 -1.889 -33.070 1.00 97.06 1073 GLY A C 1
ATOM 8388 O O . GLY A 1 1073 ? 11.409 -1.106 -33.945 1.00 97.06 1073 GLY A O 1
ATOM 8389 N N . GLY A 1 1074 ? 9.810 -2.374 -32.985 1.00 95.62 1074 GLY A N 1
ATOM 8390 C CA . GLY A 1 1074 ? 8.805 -2.151 -34.033 1.00 95.62 1074 GLY A CA 1
ATOM 8391 C C . GLY A 1 1074 ? 7.973 -0.878 -33.878 1.00 95.62 1074 GLY A C 1
ATOM 8392 O O . GLY A 1 1074 ? 7.356 -0.455 -34.852 1.00 95.62 1074 GLY A O 1
ATOM 8393 N N . ASP A 1 1075 ? 7.952 -0.287 -32.678 1.00 97.12 1075 ASP A N 1
ATOM 8394 C CA . ASP A 1 1075 ? 6.871 0.603 -32.226 1.00 97.12 1075 ASP A CA 1
ATOM 8395 C C . ASP A 1 1075 ? 5.516 -0.149 -32.244 1.00 97.12 1075 ASP A C 1
ATOM 8397 O O . ASP A 1 1075 ? 4.479 0.289 -32.754 1.00 97.12 1075 ASP A O 1
ATOM 8401 N N . THR A 1 1076 ? 5.565 -1.396 -31.750 1.00 97.38 1076 THR A N 1
ATOM 8402 C CA . THR A 1 1076 ? 4.435 -2.333 -31.786 1.00 97.38 1076 THR A CA 1
ATOM 8403 C C . THR A 1 1076 ? 3.323 -1.839 -30.865 1.00 97.38 1076 THR A C 1
ATOM 8405 O O . THR A 1 1076 ? 3.550 -1.577 -29.686 1.00 97.38 1076 THR A O 1
ATOM 8408 N N . GLY A 1 1077 ? 2.107 -1.735 -31.393 1.00 94.62 1077 GLY A N 1
ATOM 8409 C CA . GLY A 1 1077 ? 1.035 -0.898 -30.852 1.00 94.62 1077 GLY A CA 1
ATOM 8410 C C . GLY A 1 1077 ? 0.426 -0.048 -31.966 1.00 94.62 1077 GLY A C 1
ATOM 8411 O O . GLY A 1 1077 ? -0.790 0.016 -32.078 1.00 94.62 1077 GLY A O 1
ATOM 8412 N N . VAL A 1 1078 ? 1.252 0.474 -32.884 1.00 95.69 1078 VAL A N 1
ATOM 8413 C CA . VAL A 1 1078 ? 0.786 1.050 -34.163 1.00 95.69 1078 VAL A CA 1
ATOM 8414 C C . VAL A 1 1078 ? 0.147 -0.035 -35.047 1.00 95.69 1078 VAL A C 1
ATOM 8416 O O . VAL A 1 1078 ? -0.913 0.158 -35.652 1.00 95.69 1078 VAL A O 1
ATOM 8419 N N . PHE A 1 1079 ? 0.766 -1.215 -35.060 1.00 96.81 1079 PHE A N 1
ATOM 8420 C CA . PHE A 1 1079 ? 0.275 -2.450 -35.673 1.00 96.81 1079 PHE A CA 1
ATOM 8421 C C . PHE A 1 1079 ? 0.101 -3.552 -34.612 1.00 96.81 1079 PHE A C 1
ATOM 8423 O O . PHE A 1 1079 ? 0.428 -3.354 -33.439 1.00 96.81 1079 PHE A O 1
ATOM 8430 N N . ALA A 1 1080 ? -0.476 -4.690 -35.000 1.00 96.62 1080 ALA A N 1
ATOM 8431 C CA . ALA A 1 1080 ? -0.937 -5.706 -34.060 1.00 96.62 1080 ALA A CA 1
ATOM 8432 C C . ALA A 1 1080 ? 0.201 -6.383 -33.265 1.00 96.62 1080 ALA A C 1
ATOM 8434 O O . ALA A 1 1080 ? 1.204 -6.837 -33.814 1.00 96.62 1080 ALA A O 1
ATOM 8435 N N . HIS A 1 1081 ? -0.001 -6.530 -31.950 1.00 98.00 1081 HIS A N 1
ATOM 8436 C CA . HIS A 1 1081 ? 0.881 -7.323 -31.083 1.00 98.00 1081 HIS A CA 1
ATOM 8437 C C . HIS A 1 1081 ? 0.852 -8.805 -31.472 1.00 98.00 1081 HIS A C 1
ATOM 8439 O O . HIS A 1 1081 ? -0.226 -9.390 -31.620 1.00 98.00 1081 HIS A O 1
ATOM 8445 N N . GLY A 1 1082 ? 2.031 -9.420 -31.590 1.00 95.94 1082 GLY A N 1
ATOM 8446 C CA . GLY A 1 1082 ? 2.226 -10.759 -32.156 1.00 95.94 1082 GLY A CA 1
ATOM 8447 C C . GLY A 1 1082 ? 2.744 -10.750 -33.600 1.00 95.94 1082 GLY A C 1
ATOM 8448 O O . GLY A 1 1082 ? 3.259 -11.768 -34.056 1.00 95.94 1082 GLY A O 1
ATOM 8449 N N . GLU A 1 1083 ? 2.687 -9.609 -34.293 1.00 97.00 1083 GLU A N 1
ATOM 8450 C CA . GLU A 1 1083 ? 3.264 -9.418 -35.635 1.00 97.00 1083 GLU A CA 1
ATOM 8451 C C . GLU A 1 1083 ? 4.635 -8.719 -35.594 1.00 97.00 1083 GLU A C 1
ATOM 8453 O O . GLU A 1 1083 ? 5.173 -8.316 -36.623 1.00 97.00 1083 GLU A O 1
ATOM 8458 N N . ASN A 1 1084 ? 5.233 -8.591 -34.403 1.00 97.12 1084 ASN A N 1
ATOM 8459 C CA . ASN A 1 1084 ? 6.489 -7.877 -34.131 1.00 97.12 1084 ASN A CA 1
ATOM 8460 C C . ASN A 1 1084 ? 7.645 -8.278 -35.074 1.00 97.12 1084 ASN A C 1
ATOM 8462 O O . ASN A 1 1084 ? 8.535 -7.478 -35.361 1.00 97.12 1084 ASN A O 1
ATOM 8466 N N . ALA A 1 1085 ? 7.630 -9.513 -35.588 1.00 97.81 1085 ALA A N 1
ATOM 8467 C CA . ALA A 1 1085 ? 8.628 -10.020 -36.525 1.00 97.81 1085 ALA A CA 1
ATOM 8468 C C . ALA A 1 1085 ? 8.710 -9.226 -37.840 1.00 97.81 1085 ALA A C 1
ATOM 8470 O O . ALA A 1 1085 ? 9.761 -9.250 -38.484 1.00 97.81 1085 ALA A O 1
ATOM 8471 N N . LEU A 1 1086 ? 7.661 -8.479 -38.209 1.00 98.31 1086 LEU A N 1
ATOM 8472 C CA . LEU A 1 1086 ? 7.640 -7.614 -39.391 1.00 98.31 1086 LEU A CA 1
ATOM 8473 C C . LEU A 1 1086 ? 8.840 -6.656 -39.434 1.00 98.31 1086 LEU A C 1
ATOM 8475 O O . LEU A 1 1086 ? 9.406 -6.438 -40.504 1.00 98.31 1086 LEU A O 1
ATOM 8479 N N . GLU A 1 1087 ? 9.280 -6.138 -38.285 1.00 98.44 1087 GLU A N 1
ATOM 8480 C CA . GLU A 1 1087 ? 10.462 -5.274 -38.203 1.00 98.44 1087 GLU A CA 1
ATOM 8481 C C . GLU A 1 1087 ? 11.707 -5.985 -38.756 1.00 98.44 1087 GLU A C 1
ATOM 8483 O O . GLU A 1 1087 ? 12.380 -5.481 -39.656 1.00 98.44 1087 GLU A O 1
ATOM 8488 N N . MET A 1 1088 ? 11.968 -7.209 -38.292 1.00 98.50 1088 MET A N 1
ATOM 8489 C CA . MET A 1 1088 ? 13.098 -8.022 -38.749 1.00 98.50 1088 MET A CA 1
ATOM 8490 C C . MET A 1 1088 ? 12.978 -8.376 -40.235 1.00 98.50 1088 MET A C 1
ATOM 8492 O O . MET A 1 1088 ? 13.967 -8.327 -40.972 1.00 98.50 1088 MET A O 1
ATOM 8496 N N . GLN A 1 1089 ? 11.769 -8.720 -40.690 1.00 98.50 1089 GLN A N 1
ATOM 8497 C CA . GLN A 1 1089 ? 11.502 -9.037 -42.094 1.00 98.50 1089 GLN A CA 1
ATOM 8498 C C . GLN A 1 1089 ? 11.837 -7.846 -42.999 1.00 98.50 1089 GLN A C 1
ATOM 8500 O O . GLN A 1 1089 ? 12.491 -8.009 -44.032 1.00 98.50 1089 GLN A O 1
ATOM 8505 N N . LEU A 1 1090 ? 11.436 -6.637 -42.596 1.00 98.44 1090 LEU A N 1
ATOM 8506 C CA . LEU A 1 1090 ? 11.745 -5.406 -43.316 1.00 98.44 1090 LEU A CA 1
ATOM 8507 C C . LEU A 1 1090 ? 13.244 -5.103 -43.292 1.00 98.44 1090 LEU A C 1
ATOM 8509 O O . LEU A 1 1090 ? 13.792 -4.770 -44.340 1.00 98.44 1090 LEU A O 1
ATOM 8513 N N . MET A 1 1091 ? 13.927 -5.281 -42.157 1.00 98.38 1091 MET A N 1
ATOM 8514 C CA . MET A 1 1091 ? 15.380 -5.091 -42.074 1.00 98.38 1091 MET A CA 1
ATOM 8515 C C . MET A 1 1091 ? 16.130 -5.948 -43.107 1.00 98.38 1091 MET A C 1
ATOM 8517 O O . MET A 1 1091 ? 16.962 -5.429 -43.856 1.00 98.38 1091 MET A O 1
ATOM 8521 N N . VAL A 1 1092 ? 15.804 -7.242 -43.207 1.00 98.31 1092 VAL A N 1
ATOM 8522 C CA . VAL A 1 1092 ? 16.426 -8.148 -44.193 1.00 98.31 1092 VAL A CA 1
ATOM 8523 C C . VAL A 1 1092 ? 16.010 -7.791 -45.619 1.00 98.31 1092 VAL A C 1
ATOM 8525 O O . VAL A 1 1092 ? 16.859 -7.697 -46.505 1.00 98.31 1092 VAL A O 1
ATOM 8528 N N . LYS A 1 1093 ? 14.723 -7.501 -45.851 1.00 97.38 1093 LYS A N 1
ATOM 8529 C CA . LYS A 1 1093 ? 14.209 -7.071 -47.165 1.00 97.38 1093 LYS A CA 1
ATOM 8530 C C . LYS A 1 1093 ? 14.877 -5.786 -47.668 1.00 97.38 1093 LYS A C 1
ATOM 8532 O O . LYS A 1 1093 ? 14.979 -5.579 -48.876 1.00 97.38 1093 LYS A O 1
ATOM 8537 N N . LEU A 1 1094 ? 15.335 -4.930 -46.758 1.00 97.19 1094 LEU A N 1
ATOM 8538 C CA . LEU A 1 1094 ? 16.068 -3.700 -47.053 1.00 97.19 1094 LEU A CA 1
ATOM 8539 C C . LEU A 1 1094 ? 17.595 -3.884 -47.118 1.00 97.19 1094 LEU A C 1
ATOM 8541 O O . LEU A 1 1094 ? 18.313 -2.902 -47.296 1.00 97.19 1094 LEU A O 1
ATOM 8545 N N . GLY A 1 1095 ? 18.093 -5.119 -47.049 1.00 95.31 1095 GLY A N 1
ATOM 8546 C CA . GLY A 1 1095 ? 19.489 -5.456 -47.336 1.00 95.31 1095 GLY A CA 1
ATOM 8547 C C . GLY A 1 1095 ? 20.379 -5.673 -46.113 1.00 95.31 1095 GLY A C 1
ATOM 8548 O O . GLY A 1 1095 ? 21.593 -5.784 -46.281 1.00 95.31 1095 GLY A O 1
ATOM 8549 N N . ALA A 1 1096 ? 19.825 -5.745 -44.899 1.00 97.25 1096 ALA A N 1
ATOM 8550 C CA . ALA A 1 1096 ? 20.591 -6.192 -43.738 1.00 97.25 1096 ALA A CA 1
ATOM 8551 C C . ALA A 1 1096 ? 20.863 -7.706 -43.806 1.00 97.25 1096 ALA A C 1
ATOM 8553 O O . ALA A 1 1096 ? 20.005 -8.488 -44.212 1.00 97.25 1096 ALA A O 1
ATOM 8554 N N . ASP A 1 1097 ? 22.050 -8.131 -43.368 1.00 97.06 1097 ASP A N 1
ATOM 8555 C CA . ASP A 1 1097 ? 22.355 -9.555 -43.189 1.00 97.06 1097 ASP A CA 1
ATOM 8556 C C . ASP A 1 1097 ? 21.451 -10.136 -42.094 1.00 97.06 1097 ASP A C 1
ATOM 8558 O O . ASP A 1 1097 ? 21.455 -9.654 -40.957 1.00 97.06 1097 ASP A O 1
ATOM 8562 N N . TRP A 1 1098 ? 20.703 -11.191 -42.419 1.00 97.62 1098 TRP A N 1
ATOM 8563 C CA . TRP A 1 1098 ? 19.787 -11.853 -41.493 1.00 97.62 1098 TRP A CA 1
ATOM 8564 C C . TRP A 1 1098 ? 20.469 -12.313 -40.201 1.00 97.62 1098 TRP A C 1
ATOM 8566 O O . TRP A 1 1098 ? 19.859 -12.269 -39.134 1.00 97.62 1098 TRP A O 1
ATOM 8576 N N . ARG A 1 1099 ? 21.757 -12.683 -40.253 1.00 98.00 1099 ARG A N 1
ATOM 8577 C CA . ARG A 1 1099 ? 22.526 -13.081 -39.062 1.00 98.00 1099 ARG A CA 1
ATOM 8578 C C . ARG A 1 1099 ? 22.707 -11.907 -38.108 1.00 98.00 1099 ARG A C 1
ATOM 8580 O O . ARG A 1 1099 ? 22.585 -12.065 -36.894 1.00 98.00 1099 ARG A O 1
ATOM 8587 N N . LYS A 1 1100 ? 22.969 -10.715 -38.654 1.00 97.75 1100 LYS A N 1
ATOM 8588 C CA . LYS A 1 1100 ? 23.051 -9.480 -37.864 1.00 97.75 1100 LYS A CA 1
ATOM 8589 C C . LYS A 1 1100 ? 21.686 -9.118 -37.294 1.00 97.75 1100 LYS A C 1
ATOM 8591 O O . LYS A 1 1100 ? 21.619 -8.796 -36.116 1.00 97.75 1100 LYS A O 1
ATOM 8596 N N . VAL A 1 1101 ? 20.615 -9.255 -38.078 1.00 98.38 1101 VAL A N 1
ATOM 8597 C CA . VAL A 1 1101 ? 19.242 -9.008 -37.609 1.00 98.38 1101 VAL A CA 1
ATOM 8598 C C . VAL A 1 1101 ? 18.878 -9.928 -36.441 1.00 98.38 1101 VAL A C 1
ATOM 8600 O O . VAL A 1 1101 ? 18.405 -9.439 -35.420 1.00 98.38 1101 VAL A O 1
ATOM 8603 N N . LEU A 1 1102 ? 19.193 -11.227 -36.505 1.00 98.31 1102 LEU A N 1
ATOM 8604 C CA . LEU A 1 1102 ? 18.982 -12.133 -35.367 1.00 98.31 1102 LEU A CA 1
ATOM 8605 C C . LEU A 1 1102 ? 19.799 -11.727 -34.138 1.00 98.31 1102 LEU A C 1
ATOM 8607 O O . LEU A 1 1102 ? 19.281 -11.771 -33.024 1.00 98.31 1102 LEU A O 1
ATOM 8611 N N . LYS A 1 1103 ? 21.057 -11.296 -34.309 1.00 98.31 1103 LYS A N 1
ATOM 8612 C CA . LYS A 1 1103 ? 21.849 -10.745 -33.197 1.00 98.31 1103 LYS A CA 1
ATOM 8613 C C . LYS A 1 1103 ? 21.182 -9.496 -32.614 1.00 98.31 1103 LYS A C 1
ATOM 8615 O O . LYS A 1 1103 ? 21.068 -9.398 -31.396 1.00 98.31 1103 LYS A O 1
ATOM 8620 N N . TRP A 1 1104 ? 20.725 -8.567 -33.450 1.00 98.38 1104 TRP A N 1
ATOM 8621 C CA . TRP A 1 1104 ? 20.026 -7.346 -33.033 1.00 98.38 1104 TRP A CA 1
ATOM 8622 C C . TRP A 1 1104 ? 18.712 -7.637 -32.298 1.00 98.38 1104 TRP A C 1
ATOM 8624 O O . TRP A 1 1104 ? 18.371 -6.904 -31.373 1.00 98.38 1104 TRP A O 1
ATOM 8634 N N . ALA A 1 1105 ? 18.018 -8.716 -32.664 1.00 98.12 1105 ALA A N 1
ATOM 8635 C CA . ALA A 1 1105 ? 16.781 -9.178 -32.035 1.00 98.12 1105 ALA A CA 1
ATOM 8636 C C . ALA A 1 1105 ? 16.993 -10.058 -30.793 1.00 98.12 1105 ALA A C 1
ATOM 8638 O O . ALA A 1 1105 ? 16.020 -10.432 -30.154 1.00 98.12 1105 ALA A O 1
ATOM 8639 N N . THR A 1 1106 ? 18.229 -10.432 -30.451 1.00 98.50 1106 THR A N 1
ATOM 8640 C CA . THR A 1 1106 ? 18.522 -11.319 -29.311 1.00 98.50 1106 THR A CA 1
ATOM 8641 C C . THR A 1 1106 ? 19.536 -10.661 -28.378 1.00 98.50 1106 THR A C 1
ATOM 8643 O O . THR A 1 1106 ? 19.166 -9.831 -27.546 1.00 98.50 1106 THR A O 1
ATOM 8646 N N . LEU A 1 1107 ? 20.824 -10.966 -28.535 1.00 97.56 1107 LEU A N 1
ATOM 8647 C CA . LEU A 1 1107 ? 21.898 -10.440 -27.695 1.00 97.56 1107 LEU A CA 1
ATOM 8648 C C . LEU A 1 1107 ? 21.963 -8.909 -27.741 1.00 97.56 1107 LEU A C 1
ATOM 8650 O O . LEU A 1 1107 ? 22.086 -8.276 -26.699 1.00 97.56 1107 LEU A O 1
ATOM 8654 N N . GLY A 1 1108 ? 21.833 -8.312 -28.928 1.00 97.12 1108 GLY A N 1
ATOM 8655 C CA . GLY A 1 1108 ? 21.825 -6.859 -29.105 1.00 97.12 1108 GLY A CA 1
ATOM 8656 C C . GLY A 1 1108 ? 20.625 -6.188 -28.431 1.00 97.12 1108 GLY A C 1
ATOM 8657 O O . GLY A 1 1108 ? 20.762 -5.101 -27.873 1.00 97.12 1108 GLY A O 1
ATOM 8658 N N . GLY A 1 1109 ? 19.473 -6.862 -28.411 1.00 97.44 1109 GLY A N 1
ATOM 8659 C CA . GLY A 1 1109 ? 18.294 -6.415 -27.678 1.00 97.44 1109 GLY A CA 1
ATOM 8660 C C . GLY A 1 1109 ? 18.513 -6.441 -26.165 1.00 97.44 1109 GLY A C 1
ATOM 8661 O O . GLY A 1 1109 ? 18.231 -5.452 -25.494 1.00 97.44 1109 GLY A O 1
ATOM 8662 N N . TRP A 1 1110 ? 19.099 -7.516 -25.623 1.00 97.12 1110 TRP A N 1
ATOM 8663 C CA . TRP A 1 1110 ? 19.489 -7.569 -24.207 1.00 97.12 1110 TRP A CA 1
ATOM 8664 C C . TRP A 1 1110 ? 20.527 -6.498 -23.845 1.00 97.12 1110 TRP A C 1
ATOM 8666 O O . TRP A 1 1110 ? 20.371 -5.793 -22.848 1.00 97.12 1110 TRP A O 1
ATOM 8676 N N . GLU A 1 1111 ? 21.566 -6.335 -24.668 1.00 95.44 1111 GLU A N 1
ATOM 8677 C CA . GLU A 1 1111 ? 22.573 -5.281 -24.509 1.00 95.44 1111 GLU A CA 1
ATOM 8678 C C . GLU A 1 1111 ? 21.947 -3.887 -24.489 1.00 95.44 1111 GLU A C 1
ATOM 8680 O O . GLU A 1 1111 ? 22.415 -3.023 -23.745 1.00 95.44 1111 GLU A O 1
ATOM 8685 N N . CYS A 1 1112 ? 20.884 -3.683 -25.271 1.00 96.31 1112 CYS A N 1
ATOM 8686 C CA . CYS A 1 1112 ? 20.100 -2.463 -25.235 1.00 96.31 1112 CYS A CA 1
ATOM 8687 C C . CYS A 1 1112 ? 19.384 -2.313 -23.900 1.00 96.31 1112 CYS A C 1
ATOM 8689 O O . CYS A 1 1112 ? 19.650 -1.319 -23.243 1.00 96.31 1112 CYS A O 1
ATOM 8691 N N . VAL A 1 1113 ? 18.548 -3.273 -23.474 1.00 96.38 1113 VAL A N 1
ATOM 8692 C CA . VAL A 1 1113 ? 17.592 -3.091 -22.358 1.00 96.38 1113 VAL A CA 1
ATOM 8693 C C . VAL A 1 1113 ? 18.162 -3.289 -20.946 1.00 96.38 1113 VAL A C 1
ATOM 8695 O O . VAL A 1 1113 ? 17.578 -2.765 -19.999 1.00 96.38 1113 VAL A O 1
ATOM 8698 N N . ARG A 1 1114 ? 19.285 -4.006 -20.785 1.00 92.75 1114 ARG A N 1
ATOM 8699 C CA . ARG A 1 1114 ? 19.934 -4.273 -19.478 1.00 92.75 1114 ARG A CA 1
ATOM 8700 C C . ARG A 1 1114 ? 20.313 -2.986 -18.738 1.00 92.75 1114 ARG A C 1
ATOM 8702 O O . ARG A 1 1114 ? 20.630 -2.004 -19.394 1.00 92.75 1114 ARG A O 1
ATOM 8709 N N . SER A 1 1115 ? 20.364 -2.979 -17.407 1.00 90.38 1115 SER A N 1
ATOM 8710 C CA . SER A 1 1115 ? 20.743 -1.779 -16.634 1.00 90.38 1115 SER A CA 1
ATOM 8711 C C . SER A 1 1115 ? 22.204 -1.345 -16.833 1.00 90.38 1115 SER A C 1
ATOM 8713 O O . SER A 1 1115 ? 23.050 -2.114 -17.304 1.00 90.38 1115 SER A O 1
ATOM 8715 N N . THR A 1 1116 ? 22.539 -0.122 -16.403 1.00 89.50 1116 THR A N 1
ATOM 8716 C CA . THR A 1 1116 ? 23.921 0.398 -16.461 1.00 89.50 1116 THR A CA 1
ATOM 8717 C C . THR A 1 1116 ? 24.900 -0.396 -15.586 1.00 89.50 1116 THR A C 1
ATOM 8719 O O . THR A 1 1116 ? 26.110 -0.346 -15.805 1.00 89.50 1116 THR A O 1
ATOM 8722 N N . GLY A 1 1117 ? 24.403 -1.204 -14.638 1.00 88.25 1117 GLY A N 1
ATOM 8723 C CA . GLY A 1 1117 ? 25.214 -2.133 -13.843 1.00 88.25 1117 GLY A CA 1
ATOM 8724 C C . GLY A 1 1117 ? 25.905 -3.223 -14.675 1.00 88.25 1117 GLY A C 1
ATOM 8725 O O . GLY A 1 1117 ? 26.871 -3.836 -14.213 1.00 88.25 1117 GLY A O 1
ATOM 8726 N N . TRP A 1 1118 ? 25.449 -3.445 -15.910 1.00 90.94 1118 TRP A N 1
ATOM 8727 C CA . TRP A 1 1118 ? 26.054 -4.355 -16.887 1.00 90.94 1118 TRP A CA 1
ATOM 8728 C C . TRP A 1 1118 ? 27.027 -3.672 -17.850 1.00 90.94 1118 TRP A C 1
ATOM 8730 O O . TRP A 1 1118 ? 27.562 -4.317 -18.755 1.00 90.94 1118 TRP A O 1
ATOM 8740 N N . GLU A 1 1119 ? 27.293 -2.384 -17.653 1.00 88.94 1119 GLU A N 1
ATOM 8741 C CA . GLU A 1 1119 ? 28.139 -1.583 -18.526 1.00 88.94 1119 GLU A CA 1
ATOM 8742 C C . GLU A 1 1119 ? 29.478 -1.221 -17.860 1.00 88.94 1119 GLU A C 1
ATOM 8744 O O . GLU A 1 1119 ? 29.713 -1.408 -16.659 1.00 88.94 1119 GLU A O 1
ATOM 8749 N N . GLY A 1 1120 ? 30.423 -0.750 -18.674 1.00 88.62 1120 GLY A N 1
ATOM 8750 C CA . GLY A 1 1120 ? 31.758 -0.368 -18.217 1.00 88.62 1120 GLY A CA 1
ATOM 8751 C C . GLY A 1 1120 ? 32.573 -1.515 -17.599 1.00 88.62 1120 GLY A C 1
ATOM 8752 O O . GLY A 1 1120 ? 32.374 -2.699 -17.876 1.00 88.62 1120 GLY A O 1
ATOM 8753 N N . LYS A 1 1121 ? 33.551 -1.154 -16.757 1.00 89.25 1121 LYS A N 1
ATOM 8754 C CA . LYS A 1 1121 ? 34.502 -2.114 -16.160 1.00 89.25 1121 LYS A CA 1
ATOM 8755 C C . LYS A 1 1121 ? 33.834 -3.092 -15.190 1.00 89.25 1121 LYS A C 1
ATOM 8757 O O . LYS A 1 1121 ? 34.216 -4.258 -15.158 1.00 89.25 1121 LYS A O 1
ATOM 8762 N N . ILE A 1 1122 ? 32.859 -2.621 -14.409 1.00 86.81 1122 ILE A N 1
ATOM 8763 C CA . ILE A 1 1122 ? 32.124 -3.451 -13.443 1.00 86.81 1122 ILE A CA 1
ATOM 8764 C C . ILE A 1 1122 ? 31.254 -4.459 -14.192 1.00 86.81 1122 ILE A C 1
ATOM 8766 O O . ILE A 1 1122 ? 31.328 -5.653 -13.907 1.00 86.81 1122 ILE A O 1
ATOM 8770 N N . GLY A 1 1123 ? 30.515 -4.006 -15.208 1.00 90.38 1123 GLY A N 1
ATOM 8771 C CA . GLY A 1 1123 ? 29.725 -4.878 -16.069 1.00 90.38 1123 GLY A CA 1
ATOM 8772 C C . GLY A 1 1123 ? 30.563 -5.964 -16.740 1.00 90.38 1123 GLY A C 1
ATOM 8773 O O . GLY A 1 1123 ? 30.190 -7.133 -16.709 1.00 90.38 1123 GLY A O 1
ATOM 8774 N N . ALA A 1 1124 ? 31.748 -5.619 -17.256 1.00 89.81 1124 ALA A N 1
ATOM 8775 C CA . ALA A 1 1124 ? 32.673 -6.595 -17.838 1.00 89.81 1124 ALA A CA 1
ATOM 8776 C C . ALA A 1 1124 ? 33.128 -7.668 -16.827 1.00 89.81 1124 ALA A C 1
ATOM 8778 O O . ALA A 1 1124 ? 33.190 -8.851 -17.162 1.00 89.81 1124 ALA A O 1
ATOM 8779 N N . GLN A 1 1125 ? 33.403 -7.281 -15.576 1.00 91.12 1125 GLN A N 1
ATOM 8780 C CA . GLN A 1 1125 ? 33.731 -8.228 -14.501 1.00 91.12 1125 GLN A CA 1
ATOM 8781 C C . GLN A 1 1125 ? 32.534 -9.103 -14.113 1.00 91.12 1125 GLN A C 1
ATOM 8783 O O . GLN A 1 1125 ? 32.709 -10.282 -13.814 1.00 91.12 1125 GLN A O 1
ATOM 8788 N N . ARG A 1 1126 ? 31.320 -8.541 -14.120 1.00 92.31 1126 ARG A N 1
ATOM 8789 C CA . ARG A 1 1126 ? 30.076 -9.280 -13.866 1.00 92.31 1126 ARG A CA 1
ATOM 8790 C C . ARG A 1 1126 ? 29.839 -10.323 -14.961 1.00 92.31 1126 ARG A C 1
ATOM 8792 O O . ARG A 1 1126 ? 29.714 -11.502 -14.654 1.00 92.31 1126 ARG A O 1
ATOM 8799 N N . LEU A 1 1127 ? 29.932 -9.915 -16.229 1.00 91.25 1127 LEU A N 1
ATOM 8800 C CA . LEU A 1 1127 ? 29.849 -10.774 -17.418 1.00 91.25 1127 LEU A CA 1
ATOM 8801 C C . LEU A 1 1127 ? 30.832 -11.950 -17.391 1.00 91.25 1127 LEU A C 1
ATOM 8803 O O . LEU A 1 1127 ? 30.456 -13.066 -17.748 1.00 91.25 1127 LEU A O 1
ATOM 8807 N N . ALA A 1 1128 ? 32.071 -11.715 -16.948 1.00 90.38 1128 ALA A N 1
ATOM 8808 C CA . ALA A 1 1128 ? 33.102 -12.749 -16.850 1.00 90.38 1128 ALA A CA 1
ATOM 8809 C C . ALA A 1 1128 ? 32.773 -13.852 -15.827 1.00 90.38 1128 ALA A C 1
ATOM 8811 O O . ALA A 1 1128 ? 33.353 -14.931 -15.890 1.00 90.38 1128 ALA A O 1
ATOM 8812 N N . ARG A 1 1129 ? 31.845 -13.592 -14.898 1.00 90.38 1129 ARG A N 1
ATOM 8813 C CA . ARG A 1 1129 ? 31.446 -14.518 -13.829 1.00 90.38 1129 ARG A CA 1
ATOM 8814 C C . ARG A 1 1129 ? 30.048 -15.101 -14.012 1.00 90.38 1129 ARG A C 1
ATOM 8816 O O . ARG A 1 1129 ? 29.618 -15.888 -13.179 1.00 90.38 1129 ARG A O 1
ATOM 8823 N N . VAL A 1 1130 ? 29.337 -14.761 -15.091 1.00 91.31 1130 VAL A N 1
ATOM 8824 C CA . VAL A 1 1130 ? 27.976 -15.275 -15.349 1.00 91.31 1130 VAL A CA 1
ATOM 8825 C C . VAL A 1 1130 ? 27.954 -16.809 -15.377 1.00 91.31 1130 VAL A C 1
ATOM 8827 O O . VAL A 1 1130 ? 27.040 -17.427 -14.840 1.00 91.31 1130 VAL A O 1
ATOM 8830 N N . GLU A 1 1131 ? 29.003 -17.439 -15.908 1.00 91.44 1131 GLU A N 1
ATOM 8831 C CA . GLU A 1 1131 ? 29.126 -18.904 -15.966 1.00 91.44 1131 GLU A CA 1
ATOM 8832 C C . GLU A 1 1131 ? 29.321 -19.572 -14.591 1.00 91.44 1131 GLU A C 1
ATOM 8834 O O . GLU A 1 1131 ? 29.188 -20.793 -14.480 1.00 91.44 1131 GLU A O 1
ATOM 8839 N N . GLU A 1 1132 ? 29.577 -18.791 -13.532 1.00 91.38 1132 GLU A N 1
ATOM 8840 C CA . GLU A 1 1132 ? 29.565 -19.261 -12.141 1.00 91.38 1132 GLU A CA 1
ATOM 8841 C C . GLU A 1 1132 ? 28.141 -19.515 -11.611 1.00 91.38 1132 GLU A C 1
ATOM 8843 O O . GLU A 1 1132 ? 28.004 -20.000 -10.489 1.00 91.38 1132 GLU A O 1
ATOM 8848 N N . MET A 1 1133 ? 27.091 -19.207 -12.391 1.00 88.62 1133 MET A N 1
ATOM 8849 C CA . MET A 1 1133 ? 25.672 -19.450 -12.067 1.00 88.62 1133 MET A CA 1
ATOM 8850 C C . MET A 1 1133 ? 25.154 -18.672 -10.845 1.00 88.62 1133 MET A C 1
ATOM 8852 O O . MET A 1 1133 ? 24.239 -19.121 -10.161 1.00 88.62 1133 MET A O 1
ATOM 8856 N N . LYS A 1 1134 ? 25.739 -17.503 -10.558 1.00 86.00 1134 LYS A N 1
ATOM 8857 C CA . LYS A 1 1134 ? 25.378 -16.654 -9.402 1.00 86.00 1134 LYS A CA 1
ATOM 8858 C C . LYS A 1 1134 ? 24.426 -15.503 -9.733 1.00 86.00 1134 LYS A C 1
ATOM 8860 O O . LYS A 1 1134 ? 24.024 -14.766 -8.842 1.00 86.00 1134 LYS A O 1
ATOM 8865 N N . GLU A 1 1135 ? 24.102 -15.327 -11.009 1.00 85.81 1135 GLU A N 1
ATOM 8866 C CA . GLU A 1 1135 ? 23.258 -14.241 -11.522 1.00 85.81 1135 GLU A CA 1
ATOM 8867 C C . GLU A 1 1135 ? 21.829 -14.750 -11.793 1.00 85.81 1135 GLU A C 1
ATOM 8869 O O . GLU A 1 1135 ? 21.230 -14.427 -12.814 1.00 85.81 1135 GLU A O 1
ATOM 8874 N N . ASP A 1 1136 ? 21.292 -15.614 -10.926 1.00 84.88 1136 ASP A N 1
ATOM 8875 C CA . ASP A 1 1136 ? 19.944 -16.164 -11.091 1.00 84.88 1136 ASP A CA 1
ATOM 8876 C C . ASP A 1 1136 ? 18.850 -15.162 -10.681 1.00 84.88 1136 ASP A C 1
ATOM 8878 O O . ASP A 1 1136 ? 19.074 -14.228 -9.903 1.00 84.88 1136 ASP A O 1
ATOM 8882 N N . ARG A 1 1137 ? 17.626 -15.383 -11.177 1.00 79.88 1137 ARG A N 1
ATOM 8883 C CA . ARG A 1 1137 ? 16.489 -14.468 -10.961 1.00 79.88 1137 ARG A CA 1
ATOM 8884 C C . ARG A 1 1137 ? 16.111 -14.279 -9.490 1.00 79.88 1137 ARG A C 1
ATOM 8886 O O . ARG A 1 1137 ? 15.539 -13.243 -9.159 1.00 79.88 1137 ARG A O 1
ATOM 8893 N N . GLY A 1 1138 ? 16.385 -15.253 -8.621 1.00 79.44 1138 GLY A N 1
ATOM 8894 C CA . GLY A 1 1138 ? 16.144 -15.158 -7.180 1.00 79.44 1138 GLY A CA 1
ATOM 8895 C C . GLY A 1 1138 ? 17.175 -14.287 -6.464 1.00 79.44 1138 GLY A C 1
ATOM 8896 O O . GLY A 1 1138 ? 16.860 -13.705 -5.428 1.00 79.44 1138 GLY A O 1
ATOM 8897 N N . THR A 1 1139 ? 18.373 -14.156 -7.038 1.00 80.62 1139 THR A N 1
ATOM 8898 C CA . THR A 1 1139 ? 19.470 -13.353 -6.487 1.00 80.62 1139 THR A CA 1
ATOM 8899 C C . THR A 1 1139 ? 19.429 -11.908 -6.974 1.00 80.62 1139 THR A C 1
ATOM 8901 O O . THR A 1 1139 ? 19.528 -10.989 -6.161 1.00 80.62 1139 THR A O 1
ATOM 8904 N N . VAL A 1 1140 ? 19.288 -11.689 -8.287 1.00 81.06 1140 VAL A N 1
ATOM 8905 C CA . VAL A 1 1140 ? 19.425 -10.344 -8.884 1.00 81.06 1140 VAL A CA 1
ATOM 8906 C C . VAL A 1 1140 ? 18.115 -9.736 -9.382 1.00 81.06 1140 VAL A C 1
ATOM 8908 O O . VAL A 1 1140 ? 18.060 -8.537 -9.632 1.00 81.06 1140 VAL A O 1
ATOM 8911 N N . GLY A 1 1141 ? 17.041 -10.527 -9.454 1.00 86.00 1141 GLY A N 1
ATOM 8912 C CA . GLY A 1 1141 ? 15.756 -10.118 -10.021 1.00 86.00 1141 GLY A CA 1
ATOM 8913 C C . GLY A 1 1141 ? 15.638 -10.436 -11.515 1.00 86.00 1141 GLY A C 1
ATOM 8914 O O . GLY A 1 1141 ? 16.628 -10.568 -12.224 1.00 86.00 1141 GLY A O 1
ATOM 8915 N N . ASP A 1 1142 ? 14.403 -10.571 -12.005 1.00 87.50 1142 ASP A N 1
ATOM 8916 C CA . ASP A 1 1142 ? 14.110 -11.121 -13.341 1.00 87.50 1142 ASP A CA 1
ATOM 8917 C C . ASP A 1 1142 ? 14.685 -10.269 -14.494 1.00 87.50 1142 ASP A C 1
ATOM 8919 O O . ASP A 1 1142 ? 15.267 -10.808 -15.431 1.00 87.50 1142 ASP A O 1
ATOM 8923 N N . ASN A 1 1143 ? 14.594 -8.939 -14.417 1.00 91.38 1143 ASN A N 1
ATOM 8924 C CA . ASN A 1 1143 ? 15.118 -8.042 -15.460 1.00 91.38 1143 ASN A CA 1
ATOM 8925 C C . ASN A 1 1143 ? 16.649 -7.859 -15.403 1.00 91.38 1143 ASN A C 1
ATOM 8927 O O . ASN A 1 1143 ? 17.233 -7.318 -16.340 1.00 91.38 1143 ASN A O 1
ATOM 8931 N N . GLU A 1 1144 ? 17.302 -8.326 -14.335 1.00 91.31 1144 GLU A N 1
ATOM 8932 C CA . GLU A 1 1144 ? 18.755 -8.243 -14.158 1.00 91.31 1144 GLU A CA 1
ATOM 8933 C C . GLU A 1 1144 ? 19.490 -9.513 -14.589 1.00 91.31 1144 GLU A C 1
ATOM 8935 O O . GLU A 1 1144 ? 20.708 -9.476 -14.717 1.00 91.31 1144 GLU A O 1
ATOM 8940 N N . VAL A 1 1145 ? 18.795 -10.626 -14.837 1.00 92.50 1145 VAL A N 1
ATOM 8941 C CA . VAL A 1 1145 ? 19.434 -11.854 -15.334 1.00 92.50 1145 VAL A CA 1
ATOM 8942 C C . VAL A 1 1145 ? 19.880 -11.667 -16.793 1.00 92.50 1145 VAL A C 1
ATOM 8944 O O . VAL A 1 1145 ? 19.092 -11.181 -17.607 1.00 92.50 1145 VAL A O 1
ATOM 8947 N N . PRO A 1 1146 ? 21.098 -12.090 -17.182 1.00 95.38 1146 PRO A N 1
ATOM 8948 C CA . PRO A 1 1146 ? 21.515 -12.101 -18.583 1.00 95.38 1146 PRO A CA 1
ATOM 8949 C C . PRO A 1 1146 ? 20.632 -12.987 -19.467 1.00 95.38 1146 PRO A C 1
ATOM 8951 O O . PRO A 1 1146 ? 20.384 -14.143 -19.136 1.00 95.38 1146 PRO A O 1
ATOM 8954 N N . PHE A 1 1147 ? 20.207 -12.482 -20.626 1.00 96.69 1147 PHE A N 1
ATOM 8955 C CA . PHE A 1 1147 ? 19.477 -13.247 -21.647 1.00 96.69 1147 PHE A CA 1
ATOM 8956 C C . PHE A 1 1147 ? 19.934 -12.854 -23.061 1.00 96.69 1147 PHE A C 1
ATOM 8958 O O . PHE A 1 1147 ? 20.911 -12.127 -23.231 1.00 96.69 1147 PHE A O 1
ATOM 8965 N N . GLY A 1 1148 ? 19.269 -13.380 -24.093 1.00 96.62 1148 GLY A N 1
ATOM 8966 C CA . GLY A 1 1148 ? 19.576 -13.063 -25.493 1.00 96.62 1148 GLY A CA 1
ATOM 8967 C C . GLY A 1 1148 ? 20.691 -13.916 -26.109 1.00 96.62 1148 GLY A C 1
ATOM 8968 O O . GLY A 1 1148 ? 21.041 -13.710 -27.265 1.00 96.62 1148 GLY A O 1
ATOM 8969 N N . ALA A 1 1149 ? 21.222 -14.902 -25.383 1.00 97.38 1149 ALA A N 1
ATOM 8970 C CA . ALA A 1 1149 ? 22.132 -15.911 -25.918 1.00 97.38 1149 ALA A CA 1
ATOM 8971 C C . ALA A 1 1149 ? 21.886 -17.273 -25.256 1.00 97.38 1149 ALA A C 1
ATOM 8973 O O . ALA A 1 1149 ? 21.597 -17.351 -24.063 1.00 97.38 1149 ALA A O 1
ATOM 8974 N N . ILE A 1 1150 ? 22.052 -18.354 -26.022 1.00 97.50 1150 ILE A N 1
ATOM 8975 C CA . ILE A 1 1150 ? 22.058 -19.718 -25.488 1.00 97.50 1150 ILE A CA 1
ATOM 8976 C C . ILE A 1 1150 ? 23.459 -19.978 -24.929 1.00 97.50 1150 ILE A C 1
ATOM 8978 O O . ILE A 1 1150 ? 24.351 -20.418 -25.653 1.00 97.50 1150 ILE A O 1
ATOM 8982 N N . ARG A 1 1151 ? 23.681 -19.632 -23.655 1.00 95.50 1151 ARG A N 1
ATOM 8983 C CA . ARG A 1 1151 ? 24.975 -19.791 -22.972 1.00 95.50 1151 ARG A CA 1
ATOM 8984 C C . ARG A 1 1151 ? 24.793 -20.167 -21.507 1.00 95.50 1151 ARG A C 1
ATOM 8986 O O . ARG A 1 1151 ? 23.814 -19.776 -20.882 1.00 95.50 1151 ARG A O 1
ATOM 8993 N N . LYS A 1 1152 ? 25.762 -20.886 -20.939 1.00 95.56 1152 LYS A N 1
ATOM 8994 C CA . LYS A 1 1152 ? 25.776 -21.197 -19.508 1.00 95.56 1152 LYS A CA 1
ATOM 8995 C C . LYS A 1 1152 ? 25.664 -19.921 -18.660 1.00 95.56 1152 LYS A C 1
ATOM 8997 O O . LYS A 1 1152 ? 26.346 -18.930 -18.927 1.00 95.56 1152 LYS A O 1
ATOM 9002 N N . GLY A 1 1153 ? 24.795 -19.956 -17.654 1.00 94.75 1153 GLY A N 1
ATOM 9003 C CA . GLY A 1 1153 ? 24.517 -18.839 -16.749 1.00 94.75 1153 GLY A CA 1
ATOM 9004 C C . GLY A 1 1153 ? 23.531 -17.802 -17.280 1.00 94.75 1153 GLY A C 1
ATOM 9005 O O . GLY A 1 1153 ? 23.135 -16.923 -16.521 1.00 94.75 1153 GLY A O 1
ATOM 9006 N N . PHE A 1 1154 ? 23.106 -17.898 -18.543 1.00 97.12 1154 PHE A N 1
ATOM 9007 C CA . PHE A 1 1154 ? 22.049 -17.049 -19.093 1.00 97.12 1154 PHE A CA 1
ATOM 9008 C C . PHE A 1 1154 ? 20.677 -17.654 -18.781 1.00 97.12 1154 PHE A C 1
ATOM 9010 O O . PHE A 1 1154 ? 20.543 -18.869 -18.604 1.00 97.12 1154 PHE A O 1
ATOM 9017 N N . ALA A 1 1155 ? 19.649 -16.809 -18.728 1.00 96.31 1155 ALA A N 1
ATOM 9018 C CA . ALA A 1 1155 ? 18.270 -17.243 -18.588 1.00 96.31 1155 ALA A CA 1
ATOM 9019 C C . ALA A 1 1155 ? 17.879 -18.192 -19.726 1.00 96.31 1155 ALA A C 1
ATOM 9021 O O . ALA A 1 1155 ? 18.192 -17.956 -20.895 1.00 96.31 1155 ALA A O 1
ATOM 9022 N N . ALA A 1 1156 ? 17.136 -19.241 -19.384 1.00 96.62 1156 ALA A N 1
ATOM 9023 C CA . ALA A 1 1156 ? 16.517 -20.152 -20.335 1.00 96.62 1156 ALA A CA 1
ATOM 9024 C C . ALA A 1 1156 ? 15.275 -19.502 -20.971 1.00 96.62 1156 ALA A C 1
ATOM 9026 O O . ALA A 1 1156 ? 14.136 -19.913 -20.740 1.00 96.62 1156 ALA A O 1
ATOM 9027 N N . ASP A 1 1157 ? 15.536 -18.461 -21.757 1.00 97.44 1157 ASP A N 1
ATOM 9028 C CA . ASP A 1 1157 ? 14.606 -17.778 -22.647 1.00 97.44 1157 ASP A CA 1
ATOM 9029 C C . ASP A 1 1157 ? 14.890 -18.273 -24.071 1.00 97.44 1157 ASP A C 1
ATOM 9031 O O . ASP A 1 1157 ? 15.804 -17.789 -24.741 1.00 97.44 1157 ASP A O 1
ATOM 9035 N N . ILE A 1 1158 ? 14.171 -19.313 -24.493 1.00 98.56 1158 ILE A N 1
ATOM 9036 C CA . ILE A 1 1158 ? 14.506 -20.149 -25.653 1.00 98.56 1158 ILE A CA 1
ATOM 9037 C C . ILE A 1 1158 ? 13.299 -20.250 -26.578 1.00 98.56 1158 ILE A C 1
ATOM 9039 O O . ILE A 1 1158 ? 12.190 -20.529 -26.127 1.00 98.56 1158 ILE A O 1
ATOM 9043 N N . ILE A 1 1159 ? 13.524 -20.100 -27.878 1.00 98.69 1159 ILE A N 1
ATOM 9044 C CA . ILE A 1 1159 ? 12.519 -20.341 -28.914 1.00 98.69 1159 ILE A CA 1
ATOM 9045 C C . ILE A 1 1159 ? 13.033 -21.349 -29.936 1.00 98.69 1159 ILE A C 1
ATOM 9047 O O . ILE A 1 1159 ? 14.244 -21.530 -30.080 1.00 98.69 1159 ILE A O 1
ATOM 9051 N N . ALA A 1 1160 ? 12.126 -21.999 -30.664 1.00 98.50 1160 ALA A N 1
ATOM 9052 C CA . ALA A 1 1160 ? 12.508 -22.821 -31.808 1.00 98.50 1160 ALA A CA 1
ATOM 9053 C C . ALA A 1 1160 ? 11.572 -22.616 -32.994 1.00 98.50 1160 ALA A C 1
ATOM 9055 O O . ALA A 1 1160 ? 10.348 -22.609 -32.838 1.00 98.50 1160 ALA A O 1
ATOM 9056 N N . THR A 1 1161 ? 12.170 -22.479 -34.175 1.00 98.31 1161 THR A N 1
ATOM 9057 C CA . THR A 1 1161 ? 11.465 -22.313 -35.444 1.00 98.31 1161 THR A CA 1
ATOM 9058 C C . THR A 1 1161 ? 11.617 -23.541 -36.331 1.00 98.31 1161 THR A C 1
ATOM 9060 O O . THR A 1 1161 ? 12.653 -24.215 -36.323 1.00 98.31 1161 THR A O 1
ATOM 9063 N N . SER A 1 1162 ? 10.571 -23.818 -37.103 1.00 96.81 1162 SER A N 1
ATOM 9064 C CA . SER A 1 1162 ? 10.587 -24.802 -38.192 1.00 96.81 1162 SER A CA 1
ATOM 9065 C C . SER A 1 1162 ? 11.071 -24.224 -39.525 1.00 96.81 1162 SER A C 1
ATOM 9067 O O . SER A 1 1162 ? 11.347 -24.989 -40.446 1.00 96.81 1162 SER A O 1
ATOM 9069 N N . GLY A 1 1163 ? 11.182 -22.896 -39.640 1.00 93.19 1163 GLY A N 1
ATOM 9070 C CA . GLY A 1 1163 ? 11.608 -22.242 -40.873 1.00 93.19 1163 GLY A CA 1
ATOM 9071 C C . GLY A 1 1163 ? 13.123 -22.224 -41.083 1.00 93.19 1163 GLY A C 1
ATOM 9072 O O . GLY A 1 1163 ? 13.914 -22.415 -40.156 1.00 93.19 1163 GLY A O 1
ATOM 9073 N N . ASP A 1 1164 ? 13.518 -21.972 -42.330 1.00 93.69 1164 ASP A N 1
ATOM 9074 C CA . ASP A 1 1164 ? 14.911 -21.924 -42.775 1.00 93.69 1164 ASP A CA 1
ATOM 9075 C C . ASP A 1 1164 ? 15.353 -20.472 -43.006 1.00 93.69 1164 ASP A C 1
ATOM 9077 O O . ASP A 1 1164 ? 14.934 -19.829 -43.968 1.00 93.69 1164 ASP A O 1
ATOM 9081 N N . PHE A 1 1165 ? 16.230 -19.963 -42.136 1.00 95.50 1165 PHE A N 1
ATOM 9082 C CA . PHE A 1 1165 ? 16.733 -18.589 -42.212 1.00 95.50 1165 PHE A CA 1
ATOM 9083 C C . PHE A 1 1165 ? 17.561 -18.284 -43.467 1.00 95.50 1165 PHE A C 1
ATOM 9085 O O . PHE A 1 1165 ? 17.680 -17.116 -43.836 1.00 95.50 1165 PHE A O 1
ATOM 9092 N N . GLU A 1 1166 ? 18.162 -19.291 -44.104 1.00 92.25 1166 GLU A N 1
ATOM 9093 C CA . GLU A 1 1166 ? 19.011 -19.093 -45.282 1.00 92.25 1166 GLU A CA 1
ATOM 9094 C C . GLU A 1 1166 ? 18.190 -18.995 -46.567 1.00 92.25 1166 GLU A C 1
ATOM 9096 O O . GLU A 1 1166 ? 18.569 -18.255 -47.475 1.00 92.25 1166 GLU A O 1
ATOM 9101 N N . GLN A 1 1167 ? 17.074 -19.724 -46.634 1.00 92.88 1167 GLN A N 1
ATOM 9102 C CA . GLN A 1 1167 ? 16.195 -19.760 -47.806 1.00 92.88 1167 GLN A CA 1
ATOM 9103 C C . GLN A 1 1167 ? 15.075 -18.723 -47.725 1.00 92.88 1167 GLN A C 1
ATOM 9105 O O . GLN A 1 1167 ? 14.807 -18.025 -48.702 1.00 92.88 1167 GLN A O 1
ATOM 9110 N N . ASP A 1 1168 ? 14.421 -18.621 -46.568 1.00 95.25 1168 ASP A N 1
ATOM 9111 C CA . ASP A 1 1168 ? 13.288 -17.729 -46.351 1.00 95.25 1168 ASP A CA 1
ATOM 9112 C C . ASP A 1 1168 ? 13.266 -17.237 -44.902 1.00 95.25 1168 ASP A C 1
ATOM 9114 O O . ASP A 1 1168 ? 12.542 -17.733 -44.034 1.00 95.25 1168 ASP A O 1
ATOM 9118 N N . PHE A 1 1169 ? 14.077 -16.207 -44.654 1.00 97.62 1169 PHE A N 1
ATOM 9119 C CA . PHE A 1 1169 ? 14.114 -15.529 -43.366 1.00 97.62 1169 PHE A CA 1
ATOM 9120 C C . PHE A 1 1169 ? 12.733 -15.037 -42.925 1.00 97.62 1169 PHE A C 1
ATOM 9122 O O . PHE A 1 1169 ? 12.425 -15.095 -41.737 1.00 97.62 1169 PHE A O 1
ATOM 9129 N N . GLY A 1 1170 ? 11.913 -14.564 -43.872 1.00 93.12 1170 GLY A N 1
ATOM 9130 C CA . GLY A 1 1170 ? 10.620 -13.958 -43.589 1.00 93.12 1170 GLY A CA 1
ATOM 9131 C C . GLY A 1 1170 ? 9.700 -14.933 -42.878 1.00 93.12 1170 GLY A C 1
ATOM 9132 O O . GLY A 1 1170 ? 9.322 -14.692 -41.730 1.00 93.12 1170 GLY A O 1
ATOM 9133 N N . SER A 1 1171 ? 9.444 -16.068 -43.527 1.00 93.56 1171 SER A N 1
ATOM 9134 C CA . SER A 1 1171 ? 8.636 -17.152 -42.967 1.00 93.56 1171 SER A CA 1
ATOM 9135 C C . SER A 1 1171 ? 9.267 -17.754 -41.707 1.00 93.56 1171 SER A C 1
ATOM 9137 O O . SER A 1 1171 ? 8.550 -18.178 -40.804 1.00 93.56 1171 SER A O 1
ATOM 9139 N N . ALA A 1 1172 ? 10.602 -17.784 -41.599 1.00 96.75 1172 ALA A N 1
ATOM 9140 C CA . ALA A 1 1172 ? 11.293 -18.393 -40.460 1.00 96.75 1172 ALA A CA 1
ATOM 9141 C C . ALA A 1 1172 ? 11.111 -17.653 -39.126 1.00 96.75 1172 ALA A C 1
ATOM 9143 O O . ALA A 1 1172 ? 11.202 -18.291 -38.073 1.00 96.75 1172 ALA A O 1
ATOM 9144 N N . VAL A 1 1173 ? 10.836 -16.345 -39.149 1.00 97.38 1173 VAL A N 1
ATOM 9145 C CA . VAL A 1 1173 ? 10.587 -15.539 -37.938 1.00 97.38 1173 VAL A CA 1
ATOM 9146 C C . VAL A 1 1173 ? 9.102 -15.316 -37.637 1.00 97.38 1173 VAL A C 1
ATOM 9148 O O . VAL A 1 1173 ? 8.780 -14.715 -36.614 1.00 97.38 1173 VAL A O 1
ATOM 9151 N N . GLU A 1 1174 ? 8.188 -15.782 -38.492 1.00 94.19 1174 GLU A N 1
ATOM 9152 C CA . GLU A 1 1174 ? 6.749 -15.628 -38.258 1.00 94.19 1174 GLU A CA 1
ATOM 9153 C C . GLU A 1 1174 ? 6.266 -16.430 -37.047 1.00 94.19 1174 GLU A C 1
ATOM 9155 O O . GLU A 1 1174 ? 6.713 -17.549 -36.785 1.00 94.19 1174 GLU A O 1
ATOM 9160 N N . ALA A 1 1175 ? 5.267 -15.890 -36.344 1.00 94.50 1175 ALA A N 1
ATOM 9161 C CA . ALA A 1 1175 ? 4.678 -16.514 -35.160 1.00 94.50 1175 ALA A CA 1
ATOM 9162 C C . ALA A 1 1175 ? 4.134 -17.936 -35.417 1.00 94.50 1175 ALA A C 1
ATOM 9164 O O . ALA A 1 1175 ? 4.110 -18.766 -34.503 1.00 94.50 1175 ALA A O 1
ATOM 9165 N N . SER A 1 1176 ? 3.702 -18.213 -36.651 1.00 94.56 1176 SER A N 1
ATOM 9166 C CA . SER A 1 1176 ? 3.247 -19.522 -37.139 1.00 94.56 1176 SER A CA 1
ATOM 9167 C C . SER A 1 1176 ? 4.381 -20.554 -37.204 1.00 94.56 1176 SER A C 1
ATOM 9169 O O . SER A 1 1176 ? 4.155 -21.726 -36.907 1.00 94.56 1176 SER A O 1
ATOM 9171 N N . SER A 1 1177 ? 5.599 -20.120 -37.534 1.00 96.69 1177 SER A N 1
ATOM 9172 C CA . SER A 1 1177 ? 6.790 -20.968 -37.648 1.00 96.69 1177 SER A CA 1
ATOM 9173 C C . SER A 1 1177 ? 7.489 -21.205 -36.311 1.00 96.69 1177 SER A C 1
ATOM 9175 O O . SER A 1 1177 ? 8.206 -22.201 -36.176 1.00 96.69 1177 SER A O 1
ATOM 9177 N N . ILE A 1 1178 ? 7.269 -20.333 -35.316 1.00 98.12 1178 ILE A N 1
ATOM 9178 C CA . ILE A 1 1178 ? 7.751 -20.513 -33.939 1.00 98.12 1178 ILE A CA 1
ATOM 9179 C C . ILE A 1 1178 ? 6.929 -21.605 -33.250 1.00 98.12 1178 ILE A C 1
ATOM 9181 O O . ILE A 1 1178 ? 5.810 -21.367 -32.796 1.00 98.12 1178 ILE A O 1
ATOM 9185 N N . LEU A 1 1179 ? 7.484 -22.810 -33.139 1.00 97.81 1179 LEU A N 1
ATOM 9186 C CA . LEU A 1 1179 ? 6.783 -23.968 -32.571 1.00 97.81 1179 LEU A CA 1
ATOM 9187 C C . LEU A 1 1179 ? 7.044 -24.163 -31.074 1.00 97.81 1179 LEU A C 1
ATOM 9189 O O . LEU A 1 1179 ? 6.271 -24.846 -30.405 1.00 97.81 1179 LEU A O 1
ATOM 9193 N N . PHE A 1 1180 ? 8.103 -23.554 -30.540 1.00 98.44 1180 PHE A N 1
ATOM 9194 C CA . PHE A 1 1180 ? 8.499 -23.694 -29.141 1.00 98.44 1180 PHE A CA 1
ATOM 9195 C C . PHE A 1 1180 ? 8.837 -22.339 -28.521 1.00 98.44 1180 PHE A C 1
ATOM 9197 O O . PHE A 1 1180 ? 9.531 -21.540 -29.149 1.00 98.44 1180 PHE A O 1
ATOM 9204 N N . VAL A 1 1181 ? 8.377 -22.105 -27.288 1.00 98.50 1181 VAL A N 1
ATOM 9205 C CA . VAL A 1 1181 ? 8.704 -20.919 -26.480 1.00 98.50 1181 VAL A CA 1
ATOM 9206 C C . VAL A 1 1181 ? 8.885 -21.330 -25.021 1.00 98.50 1181 VAL A C 1
ATOM 9208 O O . VAL A 1 1181 ? 7.971 -21.875 -24.397 1.00 98.50 1181 VAL A O 1
ATOM 9211 N N . MET A 1 1182 ? 10.048 -21.012 -24.464 1.00 97.06 1182 MET A N 1
ATOM 9212 C CA . MET A 1 1182 ? 10.410 -21.141 -23.057 1.00 97.06 1182 MET A CA 1
ATOM 9213 C C . MET A 1 1182 ? 10.887 -19.782 -22.531 1.00 97.06 1182 MET A C 1
ATOM 9215 O O . MET A 1 1182 ? 11.633 -19.087 -23.214 1.00 97.06 1182 MET A O 1
ATOM 9219 N N . LYS A 1 1183 ? 10.476 -19.409 -21.316 1.00 94.75 1183 LYS A N 1
ATOM 9220 C CA . LYS A 1 1183 ? 10.942 -18.206 -20.606 1.00 94.75 1183 LYS A CA 1
ATOM 9221 C C . LYS A 1 1183 ? 11.269 -18.569 -19.163 1.00 94.75 1183 LYS A C 1
ATOM 9223 O O . LYS A 1 1183 ? 10.434 -19.150 -18.465 1.00 94.75 1183 LYS A O 1
ATOM 9228 N N . GLY A 1 1184 ? 12.470 -18.220 -18.709 1.00 92.00 1184 GLY A N 1
ATOM 9229 C CA . GLY A 1 1184 ? 12.942 -18.486 -17.349 1.00 92.00 1184 GLY A CA 1
ATOM 9230 C C . GLY A 1 1184 ? 12.849 -19.961 -16.947 1.00 92.00 1184 GLY A C 1
ATOM 9231 O O . GLY A 1 1184 ? 12.505 -20.252 -15.805 1.00 92.00 1184 GLY A O 1
ATOM 9232 N N . GLY A 1 1185 ? 13.078 -20.882 -17.890 1.00 91.62 1185 GLY A N 1
ATOM 9233 C CA . GLY A 1 1185 ? 12.999 -22.332 -17.668 1.00 91.62 1185 GLY A CA 1
ATOM 9234 C C . GLY A 1 1185 ? 11.591 -22.939 -17.735 1.00 91.62 1185 GLY A C 1
ATOM 9235 O O . GLY A 1 1185 ? 11.453 -24.157 -17.639 1.00 91.62 1185 GLY A O 1
ATOM 9236 N N . HIS A 1 1186 ? 10.547 -22.130 -17.943 1.00 92.38 1186 HIS A N 1
ATOM 9237 C CA . HIS A 1 1186 ? 9.162 -22.591 -18.083 1.00 92.38 1186 HIS A CA 1
ATOM 9238 C C . HIS A 1 1186 ? 8.732 -22.599 -19.553 1.00 92.38 1186 HIS A C 1
ATOM 9240 O O . HIS A 1 1186 ? 8.945 -21.618 -20.262 1.00 92.38 1186 HIS A O 1
ATOM 9246 N N . VAL A 1 1187 ? 8.123 -23.696 -20.015 1.00 95.00 1187 VAL A N 1
ATOM 9247 C CA . VAL A 1 1187 ? 7.636 -23.850 -21.398 1.00 95.00 1187 VAL A CA 1
ATOM 9248 C C . VAL A 1 1187 ? 6.218 -23.298 -21.516 1.00 95.00 1187 VAL A C 1
ATOM 9250 O O . VAL A 1 1187 ? 5.329 -23.779 -20.822 1.00 95.00 1187 VAL A O 1
ATOM 9253 N N . TYR A 1 1188 ? 6.009 -22.345 -22.424 1.00 95.38 1188 TYR A N 1
ATOM 9254 C CA . TYR A 1 1188 ? 4.711 -21.711 -22.697 1.00 95.38 1188 TYR A CA 1
ATOM 9255 C C . TYR A 1 1188 ? 4.103 -22.134 -24.041 1.00 95.38 1188 TYR A C 1
ATOM 9257 O O . TYR A 1 1188 ? 2.886 -22.111 -24.199 1.00 95.38 1188 TYR A O 1
ATOM 9265 N N . LYS A 1 1189 ? 4.936 -22.528 -25.013 1.00 97.25 1189 LYS A N 1
ATOM 9266 C CA . LYS A 1 1189 ? 4.500 -23.033 -26.323 1.00 97.25 1189 LYS A CA 1
ATOM 9267 C C . LYS A 1 1189 ? 5.299 -24.279 -26.676 1.00 97.25 1189 LYS A C 1
ATOM 9269 O O . LYS A 1 1189 ? 6.521 -24.278 -26.518 1.00 97.25 1189 LYS A O 1
ATOM 9274 N N . GLN A 1 1190 ? 4.623 -25.321 -27.139 1.00 95.25 1190 GLN A N 1
ATOM 9275 C CA . GLN A 1 1190 ? 5.229 -26.568 -27.598 1.00 95.25 1190 GLN A CA 1
ATOM 9276 C C . GLN A 1 1190 ? 4.410 -27.118 -28.772 1.00 95.25 1190 GLN A C 1
ATOM 9278 O O . GLN A 1 1190 ? 3.182 -27.056 -28.751 1.00 95.25 1190 GLN A O 1
ATOM 9283 N N . ASP A 1 1191 ? 5.084 -27.605 -29.814 1.00 91.88 1191 ASP A N 1
ATOM 9284 C CA . ASP A 1 1191 ? 4.462 -28.117 -31.044 1.00 91.88 1191 ASP A CA 1
ATOM 9285 C C . ASP A 1 1191 ? 3.474 -27.124 -31.692 1.00 91.88 1191 ASP A C 1
ATOM 9287 O O . ASP A 1 1191 ? 2.430 -27.491 -32.228 1.00 91.88 1191 ASP A O 1
ATOM 9291 N N . GLY A 1 1192 ? 3.783 -25.825 -31.603 1.00 88.31 1192 GLY A N 1
ATOM 9292 C CA . GLY A 1 1192 ? 2.951 -24.744 -32.139 1.00 88.31 1192 GLY A CA 1
ATOM 9293 C C . GLY A 1 1192 ? 1.749 -24.362 -31.271 1.00 88.31 1192 GLY A C 1
ATOM 9294 O O . GLY A 1 1192 ? 1.107 -23.351 -31.553 1.00 88.31 1192 GLY A O 1
ATOM 9295 N N . SER A 1 1193 ? 1.475 -25.103 -30.196 1.00 89.62 1193 SER A N 1
ATOM 9296 C CA . SER A 1 1193 ? 0.320 -24.896 -29.316 1.00 89.62 1193 SER A CA 1
ATOM 9297 C C . SER A 1 1193 ? 0.729 -24.339 -27.953 1.00 89.62 1193 SER A C 1
ATOM 9299 O O . SER A 1 1193 ? 1.822 -24.607 -27.455 1.00 89.62 1193 SER A O 1
ATOM 9301 N N . GLU A 1 1194 ? -0.157 -23.555 -27.339 1.00 90.12 1194 GLU A N 1
ATOM 9302 C CA . GLU A 1 1194 ? 0.022 -23.087 -25.961 1.00 90.12 1194 GLU A CA 1
ATOM 9303 C C . GLU A 1 1194 ? 0.003 -24.275 -24.990 1.00 90.12 1194 GLU A C 1
ATOM 9305 O O . GLU A 1 1194 ? -0.842 -25.167 -25.095 1.00 90.12 1194 GLU A O 1
ATOM 9310 N N . LYS A 1 1195 ? 0.940 -24.282 -24.041 1.00 83.06 1195 LYS A N 1
ATOM 9311 C CA . LYS A 1 1195 ? 1.026 -25.293 -22.988 1.00 83.06 1195 LYS A CA 1
ATOM 9312 C C . LYS A 1 1195 ? 0.247 -24.804 -21.762 1.00 83.06 1195 LYS A C 1
ATOM 9314 O O . LYS A 1 1195 ? 0.516 -23.705 -21.285 1.00 83.06 1195 LYS A O 1
ATOM 9319 N N . ALA A 1 1196 ? -0.728 -25.605 -21.325 1.00 45.09 1196 ALA A N 1
ATOM 9320 C CA . ALA A 1 1196 ? -1.654 -25.288 -20.232 1.00 45.09 1196 ALA A CA 1
ATOM 9321 C C . ALA A 1 1196 ? -0.982 -25.204 -18.856 1.00 45.09 1196 ALA A C 1
ATOM 9323 O O . ALA A 1 1196 ? -0.042 -26.000 -18.608 1.00 45.09 1196 ALA A O 1
#